Protein AF-A0A2K1QPR4-F1 (afdb_monomer_lite)

Organism: NCBI:txid2082308

Radius of gyration: 56.0 Å; chains: 1; bounding box: 153×77×149 Å

pLDDT: mean 85.54, std 17.67, range [24.36, 98.81]

InterPro domains:
  IPR000374 Phosphatidate cytidylyltransferase [PS01315] (364-390)
  IPR011766 Thiamine pyrophosphate enzyme, TPP-binding [PF02775] (882-1039)
  IPR012000 Thiamine pyrophosphate enzyme, central domain [PF00205] (668-774)
  IPR012001 Thiamine pyrophosphate enzyme, N-terminal TPP-binding domain [PF02776] (464-595)
  IPR016720 Phosphatidate cytidylyltransferase, eukaryota [PTHR13773] (54-447)
  IPR029035 DHS-like NAD/FAD-binding domain superfamily [SSF52467] (663-830)
  IPR029061 Thiamin diphosphate-binding fold [SSF52518] (463-646)
  IPR029061 Thiamin diphosphate-binding fold [SSF52518] (850-1046)

Foldseek 3Di:
DDDDDDDDDDDDDDDYDDDDDDDDDDDDDDDDDDDDDDDDDDDDDDDDDDDDDDDDDDDDDDPDDPVRVVVVLVVLVVVLVVVVVCQVVVQQQQFLVSVLVVLVVLLVQLLVLLLVLLDDPVPVVPQPCLVVLLVLVVVLLCQLLVVVVCCVLVVVPQCVDPVSNVCSVCVNVVSVVSVVVSVVVLVVSDDDPCVVSSVSSVVSSVVSCVLRVVLSSLLSVLSQQFQCLNPLLLVLLVQLVVQQLVQCVPPFDAADDPLCRSGGPRSLVRSLVRSLVVSLVVLVVQLVFQRGQHGDNDRSDGRVNGDDDDGFQQSPWDKDADPDDDDPVPPDDRIDTDRNVNVVSNVSSNCSRPPLCVLVVVLSVVCVVSVHDASACPRPSPGGSSNSCSSVSVSSNVSSVCCVVPGDDDDDDPVNVVVCLVVPHDPVVNLVVVLVVVVVCCVVVNDPPVVNVVSVQVPPKAFLLLVLQLLCLLLPAQAEEEDDDPQCPLNVVSVVCCVVPVPVSTHHYFYFVFLLLSLLLQQLLCLLPVRAHEYEFEFQVRLCRVPLSLQLQQLLQGQYEYEYEAQAPADPPPAQQHDDDPVSVVRHDPDRCVSRVLRALEEEEQAASPCSSVVSLQSSLSQSAPSHGYYYYYYGSRRRRDIDRDDDDPVVVRHHDDWDADDLVRLLVLLCLLLPWLQAEEEAANLLSPQCQQVLVVLLCVQSQLYAYEHQQLQWPRYFLVDLNYPFYFNAADVSQQVTQEYEYAADQGNHDVVHDHYHPNHAYEYEHCCQPPPSDPDDDDPHPYYYNGRRSNSSNSNSCSQVVDPVSNVSCVDPSSVVSNVVSNVVSVVLLVVLVVQLDFDPVQFGALSVLLLLCLVPFDLQEAEEEAAVLCSRSNRSNNRNRGRRSRHYSSGDRAQSSLSSQLSNQVSQQVVLPHALRGGAYEYEHEQVSLVSNVLLSSLLSCLVVLRAHEYEYNYLFFDCVVLLVCCVPCVPDPSVVDDCVRVVTGNPVPDQSQVSSCVSNVNLEAGEEAFGPVSSSVLVVVQVCCCNPVSHYYYYYYQHPGPVRDDPPPPSSSTD

Structure (mmCIF, N/CA/C/O backbone):
data_AF-A0A2K1QPR4-F1
#
_entry.id   AF-A0A2K1QPR4-F1
#
loop_
_atom_site.group_PDB
_atom_site.id
_atom_site.type_symbol
_atom_site.label_atom_id
_atom_site.label_alt_id
_atom_site.label_comp_id
_atom_site.label_asym_id
_atom_site.label_entity_id
_atom_site.label_seq_id
_atom_site.pdbx_PDB_ins_code
_atom_site.Cartn_x
_atom_site.Cartn_y
_atom_site.Cartn_z
_atom_site.occupancy
_atom_site.B_iso_or_equiv
_atom_site.auth_seq_id
_atom_site.auth_comp_id
_atom_site.auth_asym_id
_atom_site.auth_atom_id
_atom_site.pdbx_PDB_model_num
ATOM 1 N N . MET A 1 1 ? 48.628 45.001 -29.620 1.00 30.20 1 MET A N 1
ATOM 2 C CA . MET A 1 1 ? 49.182 45.895 -30.668 1.00 30.20 1 MET A CA 1
ATOM 3 C C . MET A 1 1 ? 50.067 45.084 -31.621 1.00 30.20 1 MET A C 1
ATOM 5 O O . MET A 1 1 ? 50.421 43.969 -31.272 1.00 30.20 1 MET A O 1
ATOM 9 N N . THR A 1 2 ? 50.393 45.643 -32.796 1.00 30.80 2 THR A N 1
ATOM 10 C CA . THR A 1 2 ? 51.606 45.373 -33.617 1.00 30.80 2 THR A CA 1
ATOM 11 C C . THR A 1 2 ? 52.051 43.925 -33.935 1.00 30.80 2 THR A C 1
ATOM 13 O O . THR A 1 2 ? 52.744 43.279 -33.158 1.00 30.80 2 THR A O 1
ATOM 16 N N . LYS A 1 3 ? 51.832 43.518 -35.199 1.00 32.53 3 LYS A N 1
ATOM 17 C CA . LYS A 1 3 ? 52.843 42.828 -36.051 1.00 32.53 3 LYS A CA 1
ATOM 18 C C . LYS A 1 3 ? 54.008 43.804 -36.375 1.00 32.53 3 LYS A C 1
ATOM 20 O O . LYS A 1 3 ? 53.787 44.999 -36.164 1.00 32.53 3 LYS A O 1
ATOM 25 N N . PRO A 1 4 ? 55.171 43.408 -36.966 1.00 46.34 4 PRO A N 1
ATOM 26 C CA . PRO A 1 4 ? 55.523 42.158 -37.680 1.00 46.34 4 PRO A CA 1
ATOM 27 C C . PRO A 1 4 ? 56.752 41.442 -37.013 1.00 46.34 4 PRO A C 1
ATOM 29 O O . PRO A 1 4 ? 56.692 41.318 -35.800 1.00 46.34 4 PRO A O 1
ATOM 32 N N . ARG A 1 5 ? 57.846 40.894 -37.605 1.00 28.86 5 ARG A N 1
ATOM 33 C CA . ARG A 1 5 ? 58.393 40.837 -38.989 1.00 28.86 5 ARG A CA 1
ATOM 34 C C . ARG A 1 5 ? 59.482 39.736 -39.182 1.00 28.86 5 ARG A C 1
ATOM 36 O O . ARG A 1 5 ? 60.523 39.835 -38.560 1.00 28.86 5 ARG A O 1
ATOM 43 N N . LYS A 1 6 ? 59.248 38.809 -40.135 1.00 29.72 6 LYS A N 1
ATOM 44 C CA . LYS A 1 6 ? 60.195 38.094 -41.050 1.00 29.72 6 LYS A CA 1
ATOM 45 C C . LYS A 1 6 ? 61.461 37.339 -40.553 1.00 29.72 6 LYS A C 1
ATOM 47 O O . LYS A 1 6 ? 62.260 37.896 -39.827 1.00 29.72 6 LYS A O 1
ATOM 52 N N . ASP A 1 7 ? 61.658 36.150 -41.159 1.00 26.03 7 ASP A N 1
ATOM 53 C CA . ASP A 1 7 ? 62.873 35.544 -41.784 1.00 26.03 7 ASP A CA 1
ATOM 54 C C . ASP A 1 7 ? 64.238 35.583 -41.009 1.00 26.03 7 ASP A C 1
ATOM 56 O O . ASP A 1 7 ? 64.629 36.620 -40.500 1.00 26.03 7 ASP A O 1
ATOM 60 N N . VAL A 1 8 ? 65.094 34.539 -40.913 1.00 27.48 8 VAL A N 1
ATOM 61 C CA . VAL A 1 8 ? 65.855 33.846 -41.994 1.00 27.48 8 VAL A CA 1
ATOM 62 C C . VAL A 1 8 ? 66.593 32.557 -41.495 1.00 27.48 8 VAL A C 1
ATOM 64 O O . VAL A 1 8 ? 67.194 32.559 -40.432 1.00 27.48 8 VAL A O 1
ATOM 67 N N . LYS A 1 9 ? 66.603 31.505 -42.343 1.00 24.36 9 LYS A N 1
ATOM 68 C CA . LYS A 1 9 ? 67.545 30.355 -42.582 1.00 24.36 9 LYS A CA 1
ATOM 69 C C . LYS A 1 9 ? 68.548 29.781 -41.530 1.00 24.36 9 LYS A C 1
ATOM 71 O O . LYS A 1 9 ? 69.346 30.471 -40.917 1.00 24.36 9 LYS A O 1
ATOM 76 N N . PHE A 1 10 ? 68.648 28.440 -41.593 1.00 29.39 10 PHE A N 1
ATOM 77 C CA . PHE A 1 10 ? 69.735 27.512 -41.195 1.00 29.39 10 PHE A CA 1
ATOM 78 C C . PHE A 1 10 ? 71.207 27.935 -41.450 1.00 29.39 10 PHE A C 1
ATOM 80 O O . PHE A 1 10 ? 71.494 28.453 -42.529 1.00 29.39 10 PHE A O 1
ATOM 87 N N . ALA A 1 11 ? 72.147 27.416 -40.626 1.00 25.97 11 ALA A N 1
ATOM 88 C CA . ALA A 1 11 ? 73.269 26.559 -41.089 1.00 25.97 11 ALA A CA 1
ATOM 89 C C . ALA A 1 11 ? 74.012 25.771 -39.965 1.00 25.97 11 ALA A C 1
ATOM 91 O O . ALA A 1 11 ? 74.065 26.180 -38.814 1.00 25.97 11 ALA A O 1
ATOM 92 N N . ARG A 1 12 ? 74.604 24.628 -40.358 1.00 28.88 12 ARG A N 1
ATOM 93 C CA . ARG A 1 12 ? 75.383 23.607 -39.604 1.00 28.88 12 ARG A CA 1
ATOM 94 C C . ARG A 1 12 ? 76.501 24.105 -38.656 1.00 28.88 12 ARG A C 1
ATOM 96 O O . ARG A 1 12 ? 77.204 25.055 -38.988 1.00 28.88 12 ARG A O 1
ATOM 103 N N . ARG A 1 13 ? 76.873 23.268 -37.666 1.00 24.61 13 ARG A N 1
ATOM 104 C CA . ARG A 1 13 ? 78.291 23.076 -37.259 1.00 24.61 13 ARG A CA 1
ATOM 105 C C . ARG A 1 13 ? 78.639 21.612 -36.905 1.00 24.61 13 ARG A C 1
ATOM 107 O O . ARG A 1 13 ? 77.866 20.718 -37.238 1.00 24.61 13 ARG A O 1
ATOM 114 N N . MET A 1 14 ? 79.857 21.373 -36.404 1.00 24.61 14 MET A N 1
ATOM 115 C CA . MET A 1 14 ? 80.610 20.108 -36.515 1.00 24.61 14 MET A CA 1
ATOM 116 C C . MET A 1 14 ? 80.627 19.213 -35.257 1.00 24.61 14 MET A C 1
ATOM 118 O O . MET A 1 14 ? 80.133 19.571 -34.196 1.00 24.61 14 MET A O 1
ATOM 122 N N . SER A 1 15 ? 81.196 18.022 -35.448 1.00 26.39 15 SER A N 1
ATOM 123 C CA . SER A 1 15 ? 81.301 16.856 -34.564 1.00 26.39 15 SER A CA 1
ATOM 124 C C . SER A 1 15 ? 82.407 16.881 -33.494 1.00 26.39 15 SER A C 1
ATOM 126 O O . SER A 1 15 ? 83.482 17.405 -33.780 1.00 26.39 15 SER A O 1
ATOM 128 N N . ARG A 1 16 ? 82.224 16.024 -32.462 1.00 26.38 16 ARG A N 1
ATOM 129 C CA . ARG A 1 16 ? 83.263 15.289 -31.679 1.00 26.38 16 ARG A CA 1
ATOM 130 C C . ARG A 1 16 ? 84.160 16.114 -30.719 1.00 26.38 16 ARG A C 1
ATOM 132 O O . ARG A 1 16 ? 84.205 17.329 -30.872 1.00 26.38 16 ARG A O 1
ATOM 139 N N . PRO A 1 17 ? 84.935 15.473 -29.800 1.00 49.94 17 PRO A N 1
ATOM 140 C CA . PRO A 1 17 ? 84.945 14.058 -29.350 1.00 49.94 17 PRO A CA 1
ATOM 141 C C . PRO A 1 17 ? 84.938 13.850 -27.804 1.00 49.94 17 PRO A C 1
ATOM 143 O O . PRO A 1 17 ? 85.123 14.793 -27.044 1.00 49.94 17 PRO A O 1
ATOM 146 N N . SER A 1 18 ? 84.863 12.588 -27.358 1.00 26.20 18 SER A N 1
ATOM 147 C CA . SER A 1 18 ? 85.516 12.066 -26.132 1.00 26.20 18 SER A CA 1
ATOM 148 C C . SER A 1 18 ? 85.755 10.539 -26.266 1.00 26.20 18 SER A C 1
ATOM 150 O O . SER A 1 18 ? 85.492 9.992 -27.342 1.00 26.20 18 SER A O 1
ATOM 152 N N . HIS A 1 19 ? 86.360 9.887 -25.262 1.00 28.33 19 HIS A N 1
ATOM 153 C CA . HIS A 1 19 ? 87.106 8.612 -25.376 1.00 28.33 19 HIS A CA 1
ATOM 154 C C . HIS A 1 19 ? 86.638 7.505 -24.391 1.00 28.33 19 HIS A C 1
ATOM 156 O O . HIS A 1 19 ? 85.661 7.715 -23.682 1.00 28.33 19 HIS A O 1
ATOM 162 N N . GLU A 1 20 ? 87.405 6.396 -24.345 1.00 27.70 20 GLU A N 1
ATOM 163 C CA . GLU A 1 20 ? 87.386 5.253 -23.386 1.00 27.70 20 GLU A CA 1
ATOM 164 C C . GLU A 1 20 ? 86.445 4.066 -23.719 1.00 27.70 20 GLU A C 1
ATOM 166 O O . GLU A 1 20 ? 85.342 4.274 -24.214 1.00 27.70 20 GLU A O 1
ATOM 171 N N . SER A 1 21 ? 86.825 2.790 -23.503 1.00 27.27 21 SER A N 1
ATOM 172 C CA . SER A 1 21 ? 88.157 2.164 -23.269 1.00 27.27 21 SER A CA 1
ATOM 173 C C . SER A 1 21 ? 88.125 0.629 -23.536 1.00 27.27 21 SER A C 1
ATOM 175 O O . SER A 1 21 ? 87.051 0.080 -23.749 1.00 27.27 21 SER A O 1
ATOM 177 N N . MET A 1 22 ? 89.322 0.007 -23.617 1.00 29.23 22 MET A N 1
ATOM 178 C CA . MET A 1 22 ? 89.778 -1.371 -23.248 1.00 29.23 22 MET A CA 1
ATOM 179 C C . MET A 1 22 ? 88.765 -2.543 -23.050 1.00 29.23 22 MET A C 1
ATOM 181 O O . MET A 1 22 ? 87.653 -2.348 -22.586 1.00 29.23 22 MET A O 1
ATOM 185 N N . ASP A 1 23 ? 89.091 -3.828 -23.277 1.00 29.42 23 ASP A N 1
ATOM 186 C CA . ASP A 1 23 ? 90.342 -4.496 -23.707 1.00 29.42 23 ASP A CA 1
ATOM 187 C C . ASP A 1 23 ? 90.069 -5.931 -24.233 1.00 29.42 23 ASP A C 1
ATOM 189 O O . ASP A 1 23 ? 88.958 -6.443 -24.085 1.00 29.42 23 ASP A O 1
ATOM 193 N N . GLY A 1 24 ? 91.092 -6.616 -24.771 1.00 26.98 24 GLY A N 1
ATOM 194 C CA . GLY A 1 24 ? 91.089 -8.085 -24.937 1.00 26.98 24 GLY A CA 1
ATOM 195 C C . GLY A 1 24 ? 91.781 -8.604 -26.206 1.00 26.98 24 GLY A C 1
ATOM 196 O O . GLY A 1 24 ? 91.253 -8.451 -27.305 1.00 26.98 24 GLY A O 1
ATOM 197 N N . ASN A 1 25 ? 92.937 -9.262 -26.057 1.00 29.12 25 ASN A N 1
ATOM 198 C CA . ASN A 1 25 ? 93.749 -9.805 -27.158 1.00 29.12 25 ASN A CA 1
ATOM 199 C C . ASN A 1 25 ? 94.092 -11.296 -26.934 1.00 29.12 25 ASN A C 1
ATOM 201 O O . ASN A 1 25 ? 94.050 -11.766 -25.797 1.00 29.12 25 ASN A O 1
ATOM 205 N N . GLY A 1 26 ? 94.445 -12.037 -27.992 1.00 27.20 26 GLY A N 1
ATOM 206 C CA . GLY A 1 26 ? 94.832 -13.454 -27.912 1.00 27.20 26 GLY A CA 1
ATOM 207 C C . GLY A 1 26 ? 95.541 -13.954 -29.178 1.00 27.20 26 GLY A C 1
ATOM 208 O O . GLY A 1 26 ? 95.206 -13.531 -30.283 1.00 27.20 26 GLY A O 1
ATOM 209 N N . ASP A 1 27 ? 96.544 -14.818 -29.002 1.00 29.78 27 ASP A N 1
ATOM 210 C CA . ASP A 1 27 ? 97.657 -14.981 -29.951 1.00 29.78 27 ASP A CA 1
ATOM 211 C C . ASP A 1 27 ? 97.563 -16.143 -30.966 1.00 29.78 27 ASP A C 1
ATOM 213 O O . ASP A 1 27 ? 96.623 -16.938 -31.002 1.00 29.78 27 ASP A O 1
ATOM 217 N N . ALA A 1 28 ? 98.561 -16.193 -31.853 1.00 29.97 28 ALA A N 1
ATOM 218 C CA . ALA A 1 28 ? 98.622 -17.031 -33.048 1.00 29.97 28 ALA A CA 1
ATOM 219 C C . ALA A 1 28 ? 99.253 -18.423 -32.843 1.00 29.97 28 ALA A C 1
ATOM 221 O O . ALA A 1 28 ? 100.118 -18.595 -31.992 1.00 29.97 28 ALA A O 1
ATOM 222 N N . HIS A 1 29 ? 98.938 -19.365 -33.749 1.00 27.41 29 HIS A N 1
ATOM 223 C CA . HIS A 1 29 ? 99.942 -20.162 -34.483 1.00 27.41 29 HIS A CA 1
ATOM 224 C C . HIS A 1 29 ? 99.323 -20.972 -35.653 1.00 27.41 29 HIS A C 1
ATOM 226 O O . HIS A 1 29 ? 98.116 -20.954 -35.883 1.00 27.41 29 HIS A O 1
ATOM 232 N N . ALA A 1 30 ? 100.182 -21.635 -36.434 1.00 27.47 30 ALA A N 1
ATOM 233 C CA . ALA A 1 30 ? 99.900 -22.464 -37.623 1.00 27.47 30 ALA A CA 1
ATOM 234 C C . ALA A 1 30 ? 100.684 -23.813 -37.479 1.00 27.47 30 ALA A C 1
ATOM 236 O O . ALA A 1 30 ? 101.290 -23.973 -36.417 1.00 27.47 30 ALA A O 1
ATOM 237 N N . PRO A 1 31 ? 100.787 -24.761 -38.457 1.00 48.72 31 PRO A N 1
ATOM 238 C CA . PRO A 1 31 ? 100.307 -24.747 -39.852 1.00 48.72 31 PRO A CA 1
ATOM 239 C C . PRO A 1 31 ? 99.789 -26.093 -40.461 1.00 48.72 31 PRO A C 1
ATOM 241 O O . PRO A 1 31 ? 99.914 -27.173 -39.896 1.00 48.72 31 PRO A O 1
ATOM 244 N N . SER A 1 32 ? 99.395 -26.016 -41.745 1.00 26.08 32 SER A N 1
ATOM 245 C CA . SER A 1 32 ? 99.545 -27.042 -42.812 1.00 26.08 32 SER A CA 1
ATOM 246 C C . SER A 1 32 ? 98.574 -28.239 -42.962 1.00 26.08 32 SER A C 1
ATOM 248 O O . SER A 1 32 ? 98.437 -29.087 -42.087 1.00 26.08 32 SER A O 1
ATOM 250 N N . ARG A 1 33 ? 98.065 -28.411 -44.199 1.00 27.03 33 ARG A N 1
ATOM 251 C CA . ARG A 1 33 ? 98.297 -29.610 -45.045 1.00 27.03 33 ARG A CA 1
ATOM 252 C C . ARG A 1 33 ? 98.133 -29.258 -46.545 1.00 27.03 33 ARG A C 1
ATOM 254 O O . ARG A 1 33 ? 97.534 -28.235 -46.857 1.00 27.03 33 ARG A O 1
ATOM 261 N N . ASN A 1 34 ? 98.707 -30.057 -47.454 1.00 28.42 34 ASN A N 1
ATOM 262 C CA . ASN A 1 34 ? 98.921 -29.735 -48.886 1.00 28.42 34 ASN A CA 1
ATOM 263 C C . ASN A 1 34 ? 98.175 -30.664 -49.876 1.00 28.42 34 ASN A C 1
ATOM 265 O O . ASN A 1 34 ? 97.841 -31.790 -49.517 1.00 28.42 34 ASN A O 1
ATOM 269 N N . GLY A 1 35 ? 98.047 -30.222 -51.143 1.00 27.33 35 GLY A N 1
ATOM 270 C CA . GLY A 1 35 ? 97.647 -31.026 -52.323 1.00 27.33 35 GLY A CA 1
ATOM 271 C C . GLY A 1 35 ? 96.778 -30.234 -53.326 1.00 27.33 35 GLY A C 1
ATOM 272 O O . GLY A 1 35 ? 95.575 -30.165 -53.125 1.00 27.33 35 GLY A O 1
ATOM 273 N N . ASN A 1 36 ? 97.311 -29.415 -54.252 1.00 28.88 36 ASN A N 1
ATOM 274 C CA . ASN A 1 36 ? 97.925 -29.717 -55.576 1.00 28.88 36 ASN A CA 1
ATOM 275 C C . ASN A 1 36 ? 97.026 -30.501 -56.565 1.00 28.88 36 ASN A C 1
ATOM 277 O O . ASN A 1 36 ? 96.336 -31.419 -56.147 1.00 28.88 36 ASN A O 1
ATOM 281 N N . ALA A 1 37 ? 97.003 -30.223 -57.882 1.00 27.19 37 ALA A N 1
ATOM 282 C CA . ALA A 1 37 ? 97.814 -29.334 -58.753 1.00 27.19 37 ALA A CA 1
ATOM 283 C C . ALA A 1 37 ? 96.883 -28.516 -59.712 1.00 27.19 37 ALA A C 1
ATOM 285 O O . ALA A 1 37 ? 95.739 -28.911 -59.899 1.00 27.19 37 ALA A O 1
ATOM 286 N N . GLN A 1 38 ? 97.176 -27.308 -60.239 1.00 29.28 38 GLN A N 1
ATOM 287 C CA . GLN A 1 38 ? 98.307 -26.843 -61.084 1.00 29.28 38 GLN A CA 1
ATOM 288 C C . GLN A 1 38 ? 98.451 -27.641 -62.399 1.00 29.28 38 GLN A C 1
ATOM 290 O O . GLN A 1 38 ? 98.403 -28.859 -62.350 1.00 29.28 38 GLN A O 1
ATOM 295 N N . LYS A 1 39 ? 98.708 -27.109 -63.605 1.00 28.78 39 LYS A N 1
ATOM 296 C CA . LYS A 1 39 ? 98.891 -25.786 -64.279 1.00 28.78 39 LYS A CA 1
ATOM 297 C C . LYS A 1 39 ? 99.164 -26.164 -65.792 1.00 28.78 39 LYS A C 1
ATOM 299 O O . LYS A 1 39 ? 98.860 -27.318 -66.097 1.00 28.78 39 LYS A O 1
ATOM 304 N N . PRO A 1 40 ? 99.705 -25.364 -66.758 1.00 37.00 40 PRO A N 1
ATOM 305 C CA . PRO A 1 40 ? 100.451 -24.101 -66.681 1.00 37.00 40 PRO A CA 1
ATOM 306 C C . PRO A 1 40 ? 99.977 -22.989 -67.651 1.00 37.00 40 PRO A C 1
ATOM 308 O O . PRO A 1 40 ? 98.899 -23.033 -68.230 1.00 37.00 40 PRO A O 1
ATOM 311 N N . SER A 1 41 ? 100.817 -21.962 -67.776 1.00 28.69 41 SER A N 1
ATOM 312 C CA . SER A 1 41 ? 100.689 -20.731 -68.570 1.00 28.69 41 SER A CA 1
ATOM 313 C C . SER A 1 41 ? 101.985 -20.487 -69.352 1.00 28.69 41 SER A C 1
ATOM 315 O O . SER A 1 41 ? 103.028 -20.831 -68.799 1.00 28.69 41 SER A O 1
ATOM 317 N N . ILE A 1 42 ? 101.968 -19.800 -70.505 1.00 29.02 42 ILE A N 1
ATOM 318 C CA . ILE A 1 42 ? 103.164 -19.156 -71.102 1.00 29.02 42 ILE A CA 1
ATOM 319 C C . ILE A 1 42 ? 102.796 -17.898 -71.931 1.00 29.02 42 ILE A C 1
ATOM 321 O O . ILE A 1 42 ? 102.022 -17.959 -72.875 1.00 29.02 42 ILE A O 1
ATOM 325 N N . ASP A 1 43 ? 103.284 -16.757 -71.435 1.00 26.72 43 ASP A N 1
ATOM 326 C CA . ASP A 1 43 ? 104.093 -15.676 -72.044 1.00 26.72 43 ASP A CA 1
ATOM 327 C C . ASP A 1 43 ? 103.996 -15.175 -73.524 1.00 26.72 43 ASP A C 1
ATOM 329 O O . ASP A 1 43 ? 103.866 -15.942 -74.469 1.00 26.72 43 ASP A O 1
ATOM 333 N N . ARG A 1 44 ? 104.300 -13.860 -73.663 1.00 27.17 44 ARG A N 1
ATOM 334 C CA . ARG A 1 44 ? 104.984 -13.112 -74.771 1.00 27.17 44 ARG A CA 1
ATOM 335 C C . ARG A 1 44 ? 104.305 -12.646 -76.090 1.00 27.17 44 ARG A C 1
ATOM 337 O O . ARG A 1 44 ? 104.331 -13.308 -77.114 1.00 27.17 44 ARG A O 1
ATOM 344 N N . THR A 1 45 ? 103.904 -11.364 -76.071 1.00 26.59 45 THR A N 1
ATOM 345 C CA . THR A 1 45 ? 104.460 -10.204 -76.842 1.00 26.59 45 THR A CA 1
ATOM 346 C C . THR A 1 45 ? 104.773 -10.219 -78.365 1.00 26.59 45 THR A C 1
ATOM 348 O O . THR A 1 45 ? 105.717 -10.873 -78.789 1.00 26.59 45 THR A O 1
ATOM 351 N N . ILE A 1 46 ? 104.215 -9.185 -79.037 1.00 27.89 46 ILE A N 1
ATOM 352 C CA . ILE A 1 46 ? 104.856 -8.197 -79.964 1.00 27.89 46 ILE A CA 1
ATOM 353 C C . ILE A 1 46 ? 104.851 -8.415 -81.513 1.00 27.89 46 ILE A C 1
ATOM 355 O O . ILE A 1 46 ? 105.511 -9.293 -82.042 1.00 27.89 46 ILE A O 1
ATOM 359 N N . SER A 1 47 ? 104.140 -7.475 -82.177 1.00 26.98 47 SER A N 1
ATOM 360 C CA . SER A 1 47 ? 104.289 -6.820 -83.511 1.00 26.98 47 SER A CA 1
ATOM 361 C C . SER A 1 47 ? 104.452 -7.586 -84.845 1.00 26.98 47 SER A C 1
ATOM 363 O O . SER A 1 47 ? 105.378 -8.370 -84.978 1.00 26.98 47 SER A O 1
ATOM 365 N N . THR A 1 48 ? 103.652 -7.149 -85.845 1.00 29.06 48 THR A N 1
ATOM 366 C CA . THR A 1 48 ? 103.961 -6.918 -87.296 1.00 29.06 48 THR A CA 1
ATOM 367 C C . THR A 1 48 ? 104.679 -8.021 -88.103 1.00 29.06 48 THR A C 1
ATOM 369 O O . THR A 1 48 ? 105.720 -8.511 -87.699 1.00 29.06 48 THR A O 1
ATOM 372 N N . ASP A 1 49 ? 104.244 -8.427 -89.302 1.00 26.94 49 ASP A N 1
ATOM 373 C CA . ASP A 1 49 ? 103.523 -7.693 -90.364 1.00 26.94 49 ASP A CA 1
ATOM 374 C C . ASP A 1 49 ? 102.424 -8.534 -91.060 1.00 26.94 49 ASP A C 1
ATOM 376 O O . ASP A 1 49 ? 102.146 -9.664 -90.665 1.00 26.94 49 ASP A O 1
ATOM 380 N N . GLY A 1 50 ? 101.742 -7.963 -92.064 1.00 29.03 50 GLY A N 1
ATOM 381 C CA . GLY A 1 50 ? 100.588 -8.577 -92.737 1.00 29.03 50 GLY A CA 1
ATOM 382 C C . GLY A 1 50 ? 100.845 -9.143 -94.143 1.00 29.03 50 GLY A C 1
ATOM 383 O O . GLY A 1 50 ? 101.721 -8.681 -94.870 1.00 29.03 50 GLY A O 1
ATOM 384 N N . ALA A 1 51 ? 99.992 -10.088 -94.550 1.00 25.58 51 ALA A N 1
ATOM 385 C CA . ALA A 1 51 ? 99.784 -10.531 -95.932 1.00 25.58 51 ALA A CA 1
ATOM 386 C C . ALA A 1 51 ? 98.330 -11.025 -96.119 1.00 25.58 51 ALA A C 1
ATOM 388 O O . ALA A 1 51 ? 97.611 -11.228 -95.140 1.00 25.58 51 ALA A O 1
ATOM 389 N N . TRP A 1 52 ? 97.893 -11.180 -97.372 1.00 27.39 52 TRP A N 1
ATOM 390 C CA . TRP A 1 52 ? 96.548 -11.641 -97.753 1.00 27.39 52 TRP A CA 1
ATOM 391 C C . TRP A 1 52 ? 96.512 -13.152 -98.022 1.00 27.39 52 TRP A C 1
ATOM 393 O O . TRP A 1 52 ? 97.513 -13.671 -98.507 1.00 27.39 52 TRP A O 1
ATOM 403 N N . THR A 1 53 ? 95.343 -13.768 -97.791 1.00 26.94 53 THR A N 1
ATOM 404 C CA . THR A 1 53 ? 94.574 -14.721 -98.647 1.00 26.94 53 THR A CA 1
ATOM 405 C C . THR A 1 53 ? 93.530 -15.398 -97.739 1.00 26.94 53 THR A C 1
ATOM 407 O O . THR A 1 53 ? 93.866 -15.956 -96.702 1.00 26.94 53 THR A O 1
ATOM 410 N N . ASP A 1 54 ? 92.249 -15.057 -97.879 1.00 29.09 54 ASP A N 1
ATOM 411 C CA . ASP A 1 54 ? 91.236 -15.731 -98.717 1.00 29.09 54 ASP A CA 1
ATOM 412 C C . ASP A 1 54 ? 90.556 -16.913 -98.011 1.00 29.09 54 ASP A C 1
ATOM 414 O O . ASP A 1 54 ? 91.184 -17.923 -97.723 1.00 29.09 54 ASP A O 1
ATOM 418 N N . ASP A 1 55 ? 89.242 -16.782 -97.803 1.00 31.05 55 ASP A N 1
ATOM 419 C CA . ASP A 1 55 ? 88.306 -17.910 -97.788 1.00 31.05 55 ASP A CA 1
ATOM 420 C C . ASP A 1 55 ? 86.889 -17.421 -98.169 1.00 31.05 55 ASP A C 1
ATOM 422 O O . ASP A 1 55 ? 86.575 -16.227 -98.079 1.00 31.05 55 ASP A O 1
ATOM 426 N N . GLU A 1 56 ? 86.061 -18.315 -98.707 1.00 31.55 56 GLU A N 1
ATOM 427 C CA . GLU A 1 56 ? 85.055 -17.969 -99.728 1.00 31.55 56 GLU A CA 1
ATOM 428 C C . GLU A 1 56 ? 83.801 -17.176 -99.280 1.00 31.55 56 GLU A C 1
ATOM 430 O O . GLU A 1 56 ? 83.263 -17.313 -98.179 1.00 31.55 56 GLU A O 1
ATOM 435 N N . LYS A 1 57 ? 83.241 -16.391 -100.218 1.00 29.39 57 LYS A N 1
ATOM 436 C CA . LYS A 1 57 ? 81.913 -15.757 -100.095 1.00 29.39 57 LYS A CA 1
ATOM 437 C C . LYS A 1 57 ? 80.790 -16.686 -100.584 1.00 29.39 57 LYS A C 1
ATOM 439 O O . LYS A 1 57 ? 80.781 -17.029 -101.766 1.00 29.39 57 LYS A O 1
ATOM 444 N N . PRO A 1 58 ? 79.722 -16.906 -99.796 1.00 38.09 58 PRO A N 1
ATOM 445 C CA . PRO A 1 58 ? 78.407 -17.229 -100.346 1.00 38.09 58 PRO A CA 1
ATOM 446 C C . PRO A 1 58 ? 77.856 -16.030 -101.149 1.00 38.09 58 PRO A C 1
ATOM 448 O O . PRO A 1 58 ? 78.112 -14.875 -100.785 1.00 38.09 58 PRO A O 1
ATOM 451 N N . PRO A 1 59 ? 77.081 -16.245 -102.226 1.00 37.84 59 PRO A N 1
ATOM 452 C CA . PRO A 1 59 ? 76.700 -15.167 -103.133 1.00 37.84 59 PRO A CA 1
ATOM 453 C C . PRO A 1 59 ? 75.624 -14.224 -102.568 1.00 37.84 59 PRO A C 1
ATOM 455 O O . PRO A 1 59 ? 74.581 -14.647 -102.076 1.00 37.84 59 PRO A O 1
ATOM 458 N N . GLY A 1 60 ? 75.848 -12.921 -102.761 1.00 42.31 60 GLY A N 1
ATOM 459 C CA . GLY A 1 60 ? 74.792 -11.937 -103.022 1.00 42.31 60 GLY A CA 1
ATOM 460 C C . GLY A 1 60 ? 73.731 -11.694 -101.941 1.00 42.31 60 GLY A C 1
ATOM 461 O O . GLY A 1 60 ? 72.571 -12.063 -102.111 1.00 42.31 60 GLY A O 1
ATOM 462 N N . LYS A 1 61 ? 74.062 -10.884 -100.927 1.00 35.56 61 LYS A N 1
ATOM 463 C CA . LYS A 1 61 ? 73.079 -9.967 -100.323 1.00 35.56 61 LYS A CA 1
ATOM 464 C C . LYS A 1 61 ? 73.530 -8.528 -100.535 1.00 35.56 61 LYS A C 1
ATOM 466 O O . LYS A 1 61 ? 74.526 -8.096 -99.968 1.00 35.56 61 LYS A O 1
ATOM 471 N N . VAL A 1 62 ? 72.791 -7.816 -101.383 1.00 45.88 62 VAL A N 1
ATOM 472 C CA . VAL A 1 62 ? 72.943 -6.374 -101.608 1.00 45.88 62 VAL A CA 1
ATOM 473 C C . VAL A 1 62 ? 72.650 -5.648 -100.293 1.00 45.88 62 VAL A C 1
ATOM 475 O O . VAL A 1 62 ? 71.662 -5.970 -99.630 1.00 45.88 62 VAL A O 1
ATOM 478 N N . GLU A 1 63 ? 73.482 -4.679 -99.901 1.00 49.34 63 GLU A N 1
ATOM 479 C CA . GLU A 1 63 ? 73.118 -3.777 -98.805 1.00 49.34 63 GLU A CA 1
ATOM 480 C C . GLU A 1 63 ? 71.883 -2.967 -99.222 1.00 49.34 63 GLU A C 1
ATOM 482 O O . GLU A 1 63 ? 71.960 -2.233 -100.210 1.00 49.34 63 GLU A O 1
ATOM 487 N N . PRO A 1 64 ? 70.746 -3.065 -98.506 1.00 49.56 64 PRO A N 1
ATOM 488 C CA . PRO A 1 64 ? 69.516 -2.464 -98.98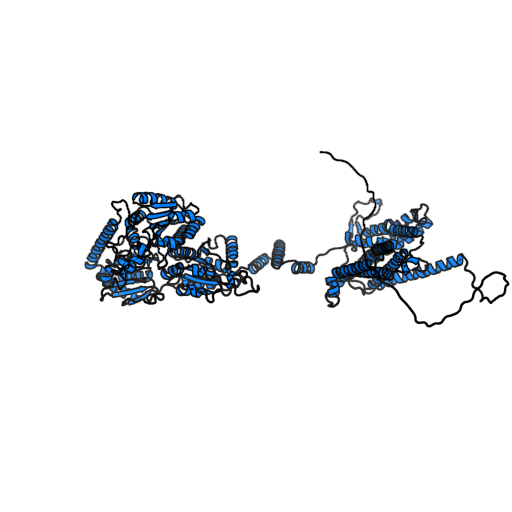7 1.00 49.56 64 PRO A CA 1
ATOM 489 C C . PRO A 1 64 ? 69.645 -0.944 -99.041 1.00 49.56 64 PRO A C 1
ATOM 491 O O . PRO A 1 64 ? 70.047 -0.297 -98.061 1.00 49.56 64 PRO A O 1
ATOM 494 N N . SER A 1 65 ? 69.261 -0.391 -100.191 1.00 59.41 65 SER A N 1
ATOM 495 C CA . SER A 1 65 ? 69.255 1.044 -100.471 1.00 59.41 65 SER A CA 1
ATOM 496 C C . SER A 1 65 ? 68.503 1.811 -99.380 1.00 59.41 65 SER A C 1
ATOM 498 O O . SER A 1 65 ? 67.600 1.285 -98.725 1.00 59.41 65 SER A O 1
ATOM 500 N N . GLU A 1 66 ? 68.812 3.094 -99.190 1.00 61.34 66 GLU A N 1
ATOM 501 C CA . GLU A 1 66 ? 68.072 3.940 -98.245 1.00 61.34 66 GLU A CA 1
ATOM 502 C C . GLU A 1 66 ? 66.567 3.998 -98.598 1.00 61.34 66 GLU A C 1
ATOM 504 O O . GLU A 1 66 ? 65.714 4.055 -97.708 1.00 61.34 66 GLU A O 1
ATOM 509 N N . TYR A 1 67 ? 66.230 3.846 -99.887 1.00 68.81 67 TYR A N 1
ATOM 510 C CA . TYR A 1 67 ? 64.865 3.624 -100.376 1.00 68.81 67 TYR A CA 1
ATOM 511 C C . TYR A 1 67 ? 64.276 2.276 -99.927 1.00 68.81 67 TYR A C 1
ATOM 513 O O . TYR A 1 67 ? 63.123 2.220 -99.508 1.00 68.81 67 TYR A O 1
ATOM 521 N N . GLU A 1 68 ? 65.048 1.190 -99.959 1.00 69.19 68 GLU A N 1
ATOM 522 C CA . GLU A 1 68 ? 64.586 -0.141 -99.547 1.00 69.19 68 GLU A CA 1
ATOM 523 C C . GLU A 1 68 ? 64.421 -0.248 -98.033 1.00 69.19 68 GLU A C 1
ATOM 525 O O . GLU A 1 68 ? 63.415 -0.782 -97.573 1.00 69.19 68 GLU A O 1
ATOM 530 N N . LYS A 1 69 ? 65.319 0.358 -97.246 1.00 67.31 69 LYS A N 1
ATOM 531 C CA . LYS A 1 69 ? 65.153 0.500 -95.789 1.00 67.31 69 LYS A CA 1
ATOM 532 C C . LYS A 1 69 ? 63.866 1.276 -95.462 1.00 67.31 69 LYS A C 1
ATOM 534 O O . LYS A 1 69 ? 63.104 0.866 -94.582 1.00 67.31 69 LYS A O 1
ATOM 539 N N . LYS A 1 70 ? 63.550 2.338 -96.219 1.00 70.62 70 LYS A N 1
ATOM 540 C CA . LYS A 1 70 ? 62.270 3.074 -96.118 1.00 70.62 70 LYS A CA 1
ATOM 541 C C . LYS A 1 70 ? 61.065 2.225 -96.551 1.00 70.62 70 LYS A C 1
ATOM 543 O O . LYS A 1 70 ? 60.071 2.194 -95.827 1.00 70.62 70 LYS A O 1
ATOM 548 N N . LYS A 1 71 ? 61.157 1.486 -97.662 1.00 74.62 71 LYS A N 1
ATOM 549 C CA . LYS A 1 71 ? 60.111 0.583 -98.186 1.00 74.62 71 LYS A CA 1
ATOM 550 C C . LYS A 1 71 ? 59.807 -0.568 -97.224 1.00 74.62 71 LYS A C 1
ATOM 552 O O . LYS A 1 71 ? 58.644 -0.822 -96.935 1.00 74.62 71 LYS A O 1
ATOM 557 N N . GLN A 1 72 ? 60.828 -1.219 -96.672 1.00 76.06 72 GLN A N 1
ATOM 558 C CA . GLN A 1 72 ? 60.688 -2.286 -95.680 1.00 76.06 72 GLN A CA 1
ATOM 559 C C . GLN A 1 72 ? 60.086 -1.748 -94.374 1.00 76.06 72 GLN A C 1
ATOM 561 O O . GLN A 1 72 ? 59.168 -2.353 -93.829 1.00 76.06 72 GLN A O 1
ATOM 566 N N . THR A 1 73 ? 60.518 -0.565 -93.917 1.00 73.12 73 THR A N 1
ATOM 567 C CA . THR A 1 73 ? 59.899 0.118 -92.765 1.00 73.12 73 THR A CA 1
ATOM 568 C C . THR A 1 73 ? 58.423 0.440 -93.021 1.00 73.12 73 THR A C 1
ATOM 570 O O . THR A 1 73 ? 57.598 0.266 -92.127 1.00 73.12 73 THR A O 1
ATOM 573 N N . PHE A 1 74 ? 58.067 0.877 -94.233 1.00 78.06 74 PHE A N 1
ATOM 574 C CA . PHE A 1 74 ? 56.681 1.143 -94.624 1.00 78.06 74 PHE A CA 1
ATOM 575 C C . PHE A 1 74 ? 55.836 -0.139 -94.653 1.00 78.06 74 PHE A C 1
ATOM 577 O O . PHE A 1 74 ? 54.796 -0.179 -94.007 1.00 78.06 74 PHE A O 1
ATOM 584 N N . ILE A 1 75 ? 56.311 -1.208 -95.304 1.00 79.00 75 ILE A N 1
ATOM 585 C CA . ILE A 1 75 ? 55.622 -2.509 -95.373 1.00 79.00 75 ILE A CA 1
ATOM 586 C C . ILE A 1 75 ? 55.379 -3.080 -93.971 1.00 79.00 75 ILE A C 1
ATOM 588 O O . ILE A 1 75 ? 54.242 -3.414 -93.641 1.00 79.00 75 ILE A O 1
ATOM 592 N N . THR A 1 76 ? 56.407 -3.121 -93.114 1.00 80.38 76 THR A N 1
ATOM 593 C CA . THR A 1 76 ? 56.265 -3.561 -91.716 1.00 80.38 76 THR A CA 1
ATOM 594 C C . THR A 1 76 ? 55.216 -2.728 -90.979 1.00 80.38 76 THR A C 1
ATOM 596 O O . THR A 1 76 ? 54.378 -3.284 -90.271 1.00 80.38 76 THR A O 1
ATOM 599 N N . ARG A 1 77 ? 55.199 -1.403 -91.176 1.00 80.00 77 ARG A N 1
ATOM 600 C CA . ARG A 1 77 ? 54.212 -0.523 -90.535 1.00 80.00 77 ARG A CA 1
ATOM 601 C C . ARG A 1 77 ? 52.790 -0.740 -91.046 1.00 80.00 77 ARG A C 1
ATOM 603 O O . ARG A 1 77 ? 51.876 -0.797 -90.229 1.00 80.00 77 ARG A O 1
ATOM 610 N N . THR A 1 78 ? 52.585 -0.918 -92.347 1.00 81.62 78 THR A N 1
ATOM 611 C CA . THR A 1 78 ? 51.256 -1.215 -92.903 1.00 81.62 78 THR A CA 1
ATOM 612 C C . THR A 1 78 ? 50.740 -2.569 -92.417 1.00 81.62 78 THR A C 1
ATOM 614 O O . THR A 1 78 ? 49.603 -2.642 -91.958 1.00 81.62 78 THR A O 1
ATOM 617 N N . ILE A 1 79 ? 51.575 -3.616 -92.417 1.00 84.56 79 ILE A N 1
ATOM 618 C CA . ILE A 1 79 ? 51.193 -4.948 -91.913 1.00 84.56 79 ILE A CA 1
ATOM 619 C C . ILE A 1 79 ? 50.810 -4.873 -90.431 1.00 84.56 79 ILE A C 1
ATOM 621 O O . ILE A 1 79 ? 49.707 -5.272 -90.067 1.00 84.56 79 ILE A O 1
ATOM 625 N N . TRP A 1 80 ? 51.667 -4.309 -89.573 1.00 83.31 80 TRP A N 1
ATOM 626 C CA . TRP A 1 80 ? 51.367 -4.227 -88.140 1.00 83.31 80 TRP A CA 1
ATOM 627 C C . TRP A 1 80 ? 50.213 -3.265 -87.817 1.00 83.31 80 TRP A C 1
ATOM 629 O O . TRP A 1 80 ? 49.487 -3.513 -86.859 1.00 83.31 80 TRP A O 1
ATOM 639 N N . THR A 1 81 ? 49.961 -2.236 -88.635 1.00 82.00 81 THR A N 1
ATOM 640 C CA . THR A 1 81 ? 48.736 -1.415 -88.537 1.00 82.00 81 THR A CA 1
ATOM 641 C C . THR A 1 81 ? 47.485 -2.255 -88.794 1.00 82.00 81 THR A C 1
ATOM 643 O O . THR A 1 81 ? 46.558 -2.224 -87.987 1.00 82.00 81 THR A O 1
ATOM 646 N N . LEU A 1 82 ? 47.463 -3.050 -89.870 1.00 83.81 82 LEU A N 1
ATOM 647 C CA . LEU A 1 82 ? 46.331 -3.928 -90.187 1.00 83.81 82 LEU A CA 1
ATOM 648 C C . LEU A 1 82 ? 46.123 -5.014 -89.119 1.00 83.81 82 LEU A C 1
ATOM 650 O O . LEU A 1 82 ? 44.984 -5.284 -88.751 1.00 83.81 82 LEU A O 1
ATOM 654 N N . VAL A 1 83 ? 47.203 -5.577 -88.564 1.00 85.69 83 VAL A N 1
ATOM 655 C CA . VAL A 1 83 ? 47.138 -6.535 -87.443 1.00 85.69 83 VAL A CA 1
ATOM 656 C C . VAL A 1 83 ? 46.551 -5.887 -86.184 1.00 85.69 83 VAL A C 1
ATOM 658 O O . VAL A 1 83 ? 45.641 -6.455 -85.587 1.00 85.69 83 VAL A O 1
ATOM 661 N N . MET A 1 84 ? 47.001 -4.686 -85.796 1.00 82.69 84 MET A N 1
ATOM 662 C CA . MET A 1 84 ? 46.451 -3.974 -84.631 1.00 82.69 84 MET A CA 1
ATOM 663 C C . MET A 1 84 ? 44.963 -3.640 -84.803 1.00 82.69 84 MET A C 1
ATOM 665 O O . MET A 1 84 ? 44.182 -3.848 -83.876 1.00 82.69 84 MET A O 1
ATOM 669 N N . ILE A 1 85 ? 44.558 -3.170 -85.988 1.00 83.94 85 ILE A N 1
ATOM 670 C CA . ILE A 1 85 ? 43.152 -2.882 -86.311 1.00 83.94 85 ILE A CA 1
ATOM 671 C C . ILE A 1 85 ? 42.318 -4.171 -86.266 1.00 83.94 85 ILE A C 1
ATOM 673 O O . ILE A 1 85 ? 41.268 -4.193 -85.625 1.00 83.94 85 ILE A O 1
ATOM 677 N N . GLY A 1 86 ? 42.795 -5.256 -86.885 1.00 85.00 86 GLY A N 1
ATOM 678 C CA . GLY A 1 86 ? 42.107 -6.550 -86.898 1.00 85.00 86 GLY A CA 1
ATOM 679 C C . GLY A 1 86 ? 41.903 -7.137 -85.500 1.00 85.00 86 GLY A C 1
ATOM 680 O O . GLY A 1 86 ? 40.802 -7.581 -85.183 1.00 85.00 86 GLY A O 1
ATOM 681 N N . ILE A 1 87 ? 42.925 -7.074 -84.639 1.00 85.06 87 ILE A N 1
ATOM 682 C CA . ILE A 1 87 ? 42.833 -7.507 -83.235 1.00 85.06 87 ILE A CA 1
ATOM 683 C C . ILE A 1 87 ? 41.827 -6.641 -82.464 1.00 85.06 87 ILE A C 1
ATOM 685 O O . ILE A 1 87 ? 40.947 -7.179 -81.796 1.00 85.06 87 ILE A O 1
ATOM 689 N N . PHE A 1 88 ? 41.916 -5.312 -82.579 1.00 85.50 88 PHE A N 1
ATOM 690 C CA . PHE A 1 88 ? 41.051 -4.386 -81.842 1.00 85.50 88 PHE A CA 1
ATOM 691 C C . PHE A 1 88 ? 39.567 -4.557 -82.198 1.00 85.50 88 PHE A C 1
ATOM 693 O O . PHE A 1 88 ? 38.744 -4.768 -81.307 1.00 85.50 88 PHE A O 1
ATOM 700 N N . PHE A 1 89 ? 39.223 -4.533 -83.489 1.00 85.81 89 PHE A N 1
ATOM 701 C CA . PHE A 1 89 ? 37.837 -4.721 -83.929 1.00 85.81 89 PHE A CA 1
ATOM 702 C C . PHE A 1 89 ? 37.349 -6.158 -83.711 1.00 85.81 89 PHE A C 1
ATOM 704 O O . PHE A 1 89 ? 36.215 -6.344 -83.277 1.00 85.81 89 PHE A O 1
ATOM 711 N N . GLY A 1 90 ? 38.197 -7.169 -83.932 1.00 84.31 90 GLY A N 1
ATOM 712 C CA . GLY A 1 90 ? 37.863 -8.569 -83.661 1.00 84.31 90 GLY A CA 1
ATOM 713 C C . GLY A 1 90 ? 37.460 -8.784 -82.202 1.00 84.31 90 GLY A C 1
ATOM 714 O O . GLY A 1 90 ? 36.339 -9.205 -81.924 1.00 84.31 90 GLY A O 1
ATOM 715 N N . SER A 1 91 ? 38.320 -8.401 -81.255 1.00 85.31 91 SER A N 1
ATOM 716 C CA . SER A 1 91 ? 38.017 -8.517 -79.825 1.00 85.31 91 SER A CA 1
ATOM 717 C C . SER A 1 91 ? 36.838 -7.647 -79.378 1.00 85.31 91 SER A C 1
ATOM 719 O O . SER A 1 91 ? 36.084 -8.075 -78.510 1.00 85.31 91 SER A O 1
ATOM 721 N N . MET A 1 92 ? 36.614 -6.478 -79.992 1.00 85.81 92 MET A N 1
ATOM 722 C CA . MET A 1 92 ? 35.438 -5.642 -79.707 1.00 85.81 92 MET A CA 1
ATOM 723 C C . MET A 1 92 ? 34.117 -6.341 -80.058 1.00 85.81 92 MET A C 1
ATOM 725 O O . MET A 1 92 ? 33.128 -6.160 -79.347 1.00 85.81 92 MET A O 1
ATOM 729 N N . PHE A 1 93 ? 34.085 -7.140 -81.127 1.00 84.75 93 PHE A N 1
ATOM 730 C CA . PHE A 1 93 ? 32.900 -7.913 -81.511 1.00 84.75 93 PHE A CA 1
ATOM 731 C C . PHE A 1 93 ? 32.770 -9.243 -80.750 1.00 84.75 93 PHE A C 1
ATOM 733 O O . PHE A 1 93 ? 31.647 -9.697 -80.534 1.00 84.75 93 PHE A O 1
ATOM 740 N N . MET A 1 94 ? 33.886 -9.844 -80.313 1.00 84.38 94 MET A N 1
ATOM 741 C CA . MET A 1 94 ? 33.903 -11.113 -79.563 1.00 84.38 94 MET A CA 1
ATOM 742 C C . MET A 1 94 ? 33.408 -11.002 -78.113 1.00 84.38 94 MET A C 1
ATOM 744 O O . MET A 1 94 ? 33.015 -12.020 -77.553 1.00 84.38 94 MET A O 1
ATOM 748 N N . GLY A 1 95 ? 33.411 -9.812 -77.504 1.00 84.62 95 GLY A N 1
ATOM 749 C CA . GLY A 1 95 ? 32.771 -9.573 -76.205 1.00 84.62 95 GLY A CA 1
ATOM 750 C C . GLY A 1 95 ? 33.603 -8.761 -75.212 1.00 84.62 95 GLY A C 1
ATOM 751 O O . GLY A 1 95 ? 34.811 -8.567 -75.373 1.00 84.62 95 GLY A O 1
ATOM 752 N N . HIS A 1 96 ? 32.943 -8.323 -74.139 1.00 86.75 96 HIS A N 1
ATOM 753 C CA . HIS A 1 96 ? 33.508 -7.460 -73.095 1.00 86.75 96 HIS A CA 1
ATOM 754 C C . HIS A 1 96 ? 34.804 -8.034 -72.501 1.00 86.75 96 HIS A C 1
ATOM 756 O O . HIS A 1 96 ? 35.805 -7.325 -72.383 1.00 86.75 96 HIS A O 1
ATOM 762 N N . ILE A 1 97 ? 34.824 -9.340 -72.205 1.00 85.94 97 ILE A N 1
ATOM 763 C CA . ILE A 1 97 ? 35.987 -10.032 -71.631 1.00 85.94 97 ILE A CA 1
ATOM 764 C C . ILE A 1 97 ? 37.249 -9.944 -72.509 1.00 85.94 97 ILE A C 1
ATOM 766 O O . ILE A 1 97 ? 38.356 -9.823 -71.984 1.00 85.94 97 ILE A O 1
ATOM 770 N N . TYR A 1 98 ? 37.115 -9.926 -73.839 1.00 87.62 98 TYR A N 1
ATOM 771 C CA . TYR A 1 98 ? 38.260 -9.843 -74.752 1.00 87.62 98 TYR A CA 1
ATOM 772 C C . TYR A 1 98 ? 38.880 -8.444 -74.777 1.00 87.62 98 TYR A C 1
ATOM 774 O O . TYR A 1 98 ? 40.105 -8.312 -74.772 1.00 87.62 98 TYR A O 1
ATOM 782 N N . ILE A 1 99 ? 38.059 -7.392 -74.728 1.00 89.75 99 ILE A N 1
ATOM 783 C CA . ILE A 1 99 ? 38.550 -6.014 -74.601 1.00 89.75 99 ILE A CA 1
ATOM 784 C C . ILE A 1 99 ? 39.168 -5.765 -73.218 1.00 89.75 99 ILE A C 1
ATOM 786 O O . ILE A 1 99 ? 40.224 -5.139 -73.135 1.00 89.75 99 ILE A O 1
ATOM 790 N N . ILE A 1 100 ? 38.602 -6.340 -72.154 1.00 89.38 100 ILE A N 1
ATOM 791 C CA . ILE A 1 100 ? 39.195 -6.353 -70.806 1.00 89.38 100 ILE A CA 1
ATOM 792 C C . ILE A 1 100 ? 40.589 -7.004 -70.814 1.00 89.38 100 ILE A C 1
ATOM 794 O O . ILE A 1 100 ? 41.540 -6.448 -70.256 1.00 89.38 100 ILE A O 1
ATOM 798 N N . MET A 1 101 ? 40.747 -8.146 -71.495 1.00 89.12 101 MET A N 1
ATOM 799 C CA . MET A 1 101 ? 42.051 -8.800 -71.664 1.00 89.12 101 MET A CA 1
ATOM 800 C C . MET A 1 101 ? 43.034 -7.945 -72.478 1.00 89.12 101 MET A C 1
ATOM 802 O O . MET A 1 101 ? 44.202 -7.858 -72.100 1.00 89.12 101 MET A O 1
ATOM 806 N N . ILE A 1 102 ? 42.584 -7.254 -73.534 1.00 89.81 102 ILE A N 1
ATOM 807 C CA . ILE A 1 102 ? 43.431 -6.317 -74.295 1.00 89.81 102 ILE A CA 1
ATOM 808 C C . ILE A 1 102 ? 43.884 -5.141 -73.426 1.00 89.81 102 ILE A C 1
ATOM 810 O O . ILE A 1 102 ? 45.084 -4.882 -73.364 1.00 89.81 102 ILE A O 1
ATOM 814 N N . VAL A 1 103 ? 42.981 -4.456 -72.717 1.00 90.88 103 VAL A N 1
ATOM 815 C CA . VAL A 1 103 ? 43.344 -3.339 -71.820 1.00 90.88 103 VAL A CA 1
ATOM 816 C C . VAL A 1 103 ? 44.325 -3.816 -70.745 1.00 90.88 103 VAL A C 1
ATOM 818 O O . VAL A 1 103 ? 45.325 -3.145 -70.482 1.00 90.88 103 VAL A O 1
ATOM 821 N N . THR A 1 104 ? 44.112 -5.020 -70.208 1.00 90.75 104 THR A N 1
ATOM 822 C CA . THR A 1 104 ? 45.007 -5.661 -69.234 1.00 90.75 104 THR A CA 1
ATOM 823 C C . THR A 1 104 ? 46.397 -5.958 -69.816 1.00 90.75 104 THR A C 1
ATOM 825 O O . THR A 1 104 ? 47.406 -5.665 -69.173 1.00 90.75 104 THR A O 1
ATOM 828 N N . ALA A 1 105 ? 46.492 -6.473 -71.044 1.00 90.00 105 ALA A N 1
ATOM 829 C CA . ALA A 1 105 ? 47.774 -6.694 -71.717 1.00 90.00 105 ALA A CA 1
ATOM 830 C C . ALA A 1 105 ? 48.491 -5.368 -72.040 1.00 90.00 105 ALA A C 1
ATOM 832 O O . ALA A 1 105 ? 49.695 -5.231 -71.812 1.00 90.00 105 ALA A O 1
ATOM 833 N N . VAL A 1 106 ? 47.747 -4.367 -72.514 1.00 90.25 106 VAL A N 1
ATOM 834 C CA . VAL A 1 106 ? 48.254 -3.036 -72.874 1.00 90.25 106 VAL A CA 1
ATOM 835 C C . VAL A 1 106 ? 48.830 -2.301 -71.660 1.00 90.25 106 VAL A C 1
ATOM 837 O O . VAL A 1 106 ? 49.937 -1.764 -71.763 1.00 90.25 106 VAL A O 1
ATOM 840 N N . GLN A 1 107 ? 48.169 -2.323 -70.494 1.00 91.38 107 GLN A N 1
ATOM 841 C CA . GLN A 1 107 ? 48.750 -1.743 -69.271 1.00 91.38 107 GLN A CA 1
ATOM 842 C C . GLN A 1 107 ? 50.013 -2.490 -68.815 1.00 91.38 107 GLN A C 1
ATOM 844 O O . GLN A 1 107 ? 50.975 -1.845 -68.410 1.00 91.38 107 GLN A O 1
ATOM 849 N N . ILE A 1 108 ? 50.058 -3.826 -68.929 1.00 91.06 108 ILE A N 1
ATOM 850 C CA . ILE A 1 108 ? 51.214 -4.643 -68.516 1.00 91.06 108 ILE A CA 1
ATOM 851 C C . ILE A 1 108 ? 52.440 -4.325 -69.382 1.00 91.06 108 ILE A C 1
ATOM 853 O O . ILE A 1 108 ? 53.546 -4.157 -68.859 1.00 91.06 108 ILE A O 1
ATOM 857 N N . ILE A 1 109 ? 52.252 -4.191 -70.699 1.00 90.00 109 ILE A N 1
ATOM 858 C CA . ILE A 1 109 ? 53.319 -3.808 -71.634 1.00 90.00 109 ILE A CA 1
ATOM 859 C C . ILE A 1 109 ? 53.763 -2.360 -71.375 1.00 90.00 109 ILE A C 1
ATOM 861 O O . ILE A 1 109 ? 54.961 -2.108 -71.265 1.00 90.00 109 ILE A O 1
ATOM 865 N N . SER A 1 110 ? 52.824 -1.426 -71.196 1.00 89.62 110 SER A N 1
ATOM 866 C CA . SER A 1 110 ? 53.145 -0.010 -70.947 1.00 89.62 110 SER A CA 1
ATOM 867 C C . SER A 1 110 ? 53.879 0.188 -69.611 1.00 89.62 110 SER A C 1
ATOM 869 O O . SER A 1 110 ? 54.871 0.910 -69.530 1.00 89.62 110 SER A O 1
ATOM 871 N N . PHE A 1 111 ? 53.456 -0.515 -68.556 1.00 90.81 111 PHE A N 1
ATO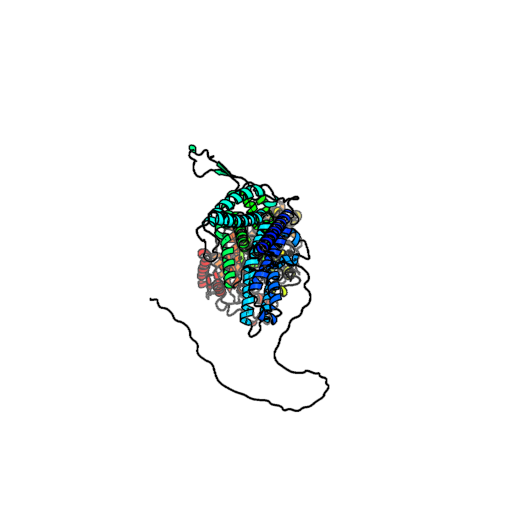M 872 C CA . PHE A 1 111 ? 54.134 -0.515 -67.258 1.00 90.81 111 PHE A CA 1
ATOM 873 C C . PHE A 1 111 ? 55.556 -1.072 -67.372 1.00 90.81 111 PHE A C 1
ATOM 875 O O . PHE A 1 111 ? 56.500 -0.454 -66.884 1.00 90.81 111 PHE A O 1
ATOM 882 N N . LYS A 1 112 ? 55.740 -2.192 -68.083 1.00 88.44 112 LYS A N 1
ATOM 883 C CA . LYS A 1 112 ? 57.065 -2.765 -68.370 1.00 88.44 112 LYS A CA 1
ATOM 884 C C . LYS A 1 112 ? 57.983 -1.767 -69.090 1.00 88.44 112 LYS A C 1
ATOM 886 O O . LYS A 1 112 ? 59.155 -1.683 -68.728 1.00 88.44 112 LYS A O 1
ATOM 891 N N . GLU A 1 113 ? 57.477 -1.017 -70.068 1.00 88.38 113 GLU A N 1
ATOM 892 C CA . GLU A 1 113 ? 58.234 0.021 -70.790 1.00 88.38 113 GLU A CA 1
ATOM 893 C C . GLU A 1 113 ? 58.654 1.179 -69.871 1.00 88.38 113 GLU A C 1
ATOM 895 O O . GLU A 1 113 ? 59.844 1.478 -69.756 1.00 88.38 113 GLU A O 1
ATOM 900 N N . VAL A 1 114 ? 57.713 1.787 -69.142 1.00 86.12 114 VAL A N 1
ATOM 901 C CA . VAL A 1 114 ? 58.008 2.915 -68.236 1.00 86.12 114 VAL A CA 1
ATOM 902 C C . VAL A 1 114 ? 58.967 2.509 -67.108 1.00 86.12 114 VAL A C 1
ATOM 904 O O . VAL A 1 114 ? 59.876 3.266 -66.762 1.00 86.12 114 VAL A O 1
ATOM 907 N N . ILE A 1 115 ? 58.837 1.291 -66.576 1.00 85.94 115 ILE A N 1
ATOM 908 C CA . ILE A 1 115 ? 59.765 0.735 -65.581 1.00 85.94 115 ILE A CA 1
ATOM 909 C C . ILE A 1 115 ? 61.152 0.445 -66.181 1.00 85.94 115 ILE A C 1
ATOM 911 O O . ILE A 1 115 ? 62.152 0.572 -65.472 1.00 85.94 115 ILE A O 1
ATOM 915 N N . ALA A 1 116 ? 61.252 0.080 -67.464 1.00 80.94 116 ALA A N 1
ATOM 916 C CA . ALA A 1 116 ? 62.536 -0.182 -68.118 1.00 80.94 116 ALA A CA 1
ATOM 917 C C . ALA A 1 116 ? 63.392 1.089 -68.261 1.00 80.94 116 ALA A C 1
ATOM 919 O O . ALA A 1 116 ? 64.600 1.026 -68.030 1.00 80.94 116 ALA A O 1
ATOM 920 N N . ILE A 1 117 ? 62.780 2.247 -68.539 1.00 77.06 117 ILE A N 1
ATOM 921 C CA . ILE A 1 117 ? 63.475 3.549 -68.635 1.00 77.06 117 ILE A CA 1
ATOM 922 C C . ILE A 1 117 ? 64.207 3.895 -67.329 1.00 77.06 117 ILE A C 1
ATOM 924 O O . ILE A 1 117 ? 65.312 4.436 -67.349 1.00 77.06 117 ILE A O 1
ATOM 928 N N . ALA A 1 118 ? 63.634 3.530 -66.179 1.00 69.50 118 ALA A N 1
ATOM 929 C CA . ALA A 1 118 ? 64.240 3.776 -64.873 1.00 69.50 118 ALA A CA 1
ATOM 930 C C . ALA A 1 118 ? 65.423 2.834 -64.537 1.00 69.50 118 ALA A C 1
ATOM 932 O O . ALA A 1 118 ? 66.106 3.057 -63.532 1.00 69.50 118 ALA A O 1
ATOM 933 N N . GLN A 1 119 ? 65.684 1.776 -65.319 1.00 67.25 119 GLN A N 1
ATOM 934 C CA . GLN A 1 119 ? 66.667 0.732 -64.991 1.00 67.25 119 GLN A CA 1
ATOM 935 C C . GLN A 1 119 ? 68.010 0.913 -65.713 1.00 67.25 119 GLN A C 1
ATOM 937 O O . GLN A 1 119 ? 68.232 0.392 -66.803 1.00 67.25 119 GLN A O 1
ATOM 942 N N . VAL A 1 120 ? 68.976 1.555 -65.045 1.00 60.53 120 VAL A N 1
ATOM 943 C CA . VAL A 1 120 ? 70.371 1.625 -65.524 1.00 60.53 120 VAL A CA 1
ATOM 944 C C . VAL A 1 120 ? 71.030 0.227 -65.465 1.00 60.53 120 VAL A C 1
ATOM 946 O O . VAL A 1 120 ? 71.247 -0.284 -64.356 1.00 60.53 120 VAL A O 1
ATOM 949 N N . PRO A 1 121 ? 71.412 -0.400 -66.602 1.00 56.69 121 PRO A N 1
ATOM 950 C CA . PRO A 1 121 ? 71.761 -1.828 -66.638 1.00 56.69 121 PRO A CA 1
ATOM 951 C C . PRO A 1 121 ? 72.954 -2.241 -65.764 1.00 56.69 121 PRO A C 1
ATOM 953 O O . PRO A 1 121 ? 72.970 -3.341 -65.212 1.00 56.69 121 PRO A O 1
ATOM 956 N N . SER A 1 122 ? 73.946 -1.360 -65.604 1.00 55.31 122 SER A N 1
ATOM 957 C CA . SER A 1 122 ? 75.200 -1.662 -64.899 1.00 55.31 122 SER A CA 1
ATOM 958 C C . SER A 1 122 ? 75.052 -1.786 -63.379 1.00 55.31 122 SER A C 1
ATOM 960 O O . SER A 1 122 ? 75.801 -2.537 -62.759 1.00 55.31 122 SER A O 1
ATOM 962 N N . ARG A 1 123 ? 74.080 -1.096 -62.764 1.00 55.06 123 ARG A N 1
ATOM 963 C CA . ARG A 1 123 ? 73.849 -1.143 -61.304 1.00 55.06 123 ARG A CA 1
ATOM 964 C C . ARG A 1 123 ? 72.807 -2.183 -60.892 1.00 55.06 123 ARG A C 1
ATOM 966 O O . ARG A 1 123 ? 72.887 -2.712 -59.788 1.00 55.06 123 ARG A O 1
ATOM 973 N N . ALA A 1 124 ? 71.883 -2.536 -61.785 1.00 54.41 124 ALA A N 1
ATOM 974 C CA . ALA A 1 124 ? 70.815 -3.494 -61.499 1.00 54.41 124 ALA A CA 1
ATOM 975 C C . ALA A 1 124 ? 71.301 -4.942 -61.255 1.00 54.41 124 ALA A C 1
ATOM 977 O O . ALA A 1 124 ? 70.578 -5.726 -60.650 1.00 54.41 124 ALA A O 1
ATOM 978 N N . ARG A 1 125 ? 72.517 -5.318 -61.690 1.00 55.41 125 ARG A N 1
ATOM 979 C CA . ARG A 1 125 ? 73.030 -6.702 -61.579 1.00 55.41 125 ARG A CA 1
ATOM 980 C C . ARG A 1 125 ? 73.340 -7.193 -60.153 1.00 55.41 125 ARG A C 1
ATOM 982 O O . ARG A 1 125 ? 73.501 -8.398 -59.992 1.00 55.41 125 ARG A O 1
ATOM 989 N N . ARG A 1 126 ? 73.418 -6.323 -59.132 1.00 56.84 126 ARG A N 1
ATOM 990 C CA . ARG A 1 126 ? 73.632 -6.747 -57.726 1.00 56.84 126 ARG A CA 1
ATOM 991 C C . ARG A 1 126 ? 72.339 -7.019 -56.944 1.00 56.84 126 ARG A C 1
ATOM 993 O O . ARG A 1 126 ? 72.319 -7.939 -56.136 1.00 56.84 126 ARG A O 1
ATOM 1000 N N . LEU A 1 127 ? 71.262 -6.277 -57.206 1.00 62.84 127 LEU A N 1
ATOM 1001 C CA . LEU A 1 127 ? 70.032 -6.313 -56.402 1.00 62.84 127 LEU A CA 1
ATOM 1002 C C . LEU A 1 127 ? 68.996 -7.279 -57.002 1.00 62.84 127 LEU A C 1
ATOM 1004 O O . LEU A 1 127 ? 68.232 -6.908 -57.894 1.00 62.84 127 LEU A O 1
ATOM 1008 N N . ARG A 1 128 ? 68.951 -8.527 -56.512 1.00 60.03 128 ARG A N 1
ATOM 1009 C CA . ARG A 1 128 ? 68.054 -9.571 -57.058 1.00 60.03 128 ARG A CA 1
ATOM 1010 C C . ARG A 1 128 ? 66.560 -9.266 -56.869 1.00 60.03 128 ARG A C 1
ATOM 1012 O O . ARG A 1 128 ? 65.771 -9.548 -57.765 1.00 60.03 128 ARG A O 1
ATOM 1019 N N . PHE A 1 129 ? 66.168 -8.678 -55.738 1.00 65.62 129 PHE A N 1
ATOM 1020 C CA . PHE A 1 129 ? 64.756 -8.573 -55.339 1.00 65.62 129 PHE A CA 1
ATOM 1021 C C . PHE A 1 129 ? 63.980 -7.390 -55.940 1.00 65.62 129 PHE A C 1
ATOM 1023 O O . PHE A 1 129 ? 62.757 -7.462 -56.058 1.00 65.62 129 PHE A O 1
ATOM 1030 N N . THR A 1 130 ? 64.658 -6.322 -56.380 1.00 67.56 130 THR A N 1
ATOM 1031 C CA . THR A 1 130 ? 63.990 -5.095 -56.863 1.00 67.56 130 THR A CA 1
ATOM 1032 C C . THR A 1 130 ? 63.102 -5.342 -58.087 1.00 67.56 130 THR A C 1
ATOM 1034 O O . THR A 1 130 ? 62.073 -4.695 -58.234 1.00 67.56 130 THR A O 1
ATOM 1037 N N . LYS A 1 131 ? 63.447 -6.304 -58.956 1.00 70.50 131 LYS A N 1
ATOM 1038 C CA . LYS A 1 131 ? 62.625 -6.619 -60.137 1.00 70.50 131 LYS A CA 1
ATOM 1039 C C . LYS A 1 131 ? 61.313 -7.314 -59.776 1.00 70.50 131 LYS A C 1
ATOM 1041 O O . LYS A 1 131 ? 60.278 -6.941 -60.318 1.00 70.50 131 LYS A O 1
ATOM 1046 N N . SER A 1 132 ? 61.345 -8.286 -58.865 1.00 79.69 132 SER A N 1
ATOM 1047 C CA . SER A 1 132 ? 60.148 -9.015 -58.423 1.00 79.69 132 SER A CA 1
ATOM 1048 C C . SER A 1 132 ? 59.162 -8.097 -57.699 1.00 79.69 132 SER A C 1
ATOM 1050 O O . SER A 1 132 ? 57.956 -8.200 -57.902 1.00 79.69 132 SER A O 1
ATOM 1052 N N . LEU A 1 133 ? 59.678 -7.152 -56.910 1.00 85.19 133 LEU A N 1
ATOM 1053 C CA . LEU A 1 133 ? 58.877 -6.199 -56.145 1.00 85.19 133 LEU A CA 1
ATOM 1054 C C . LEU A 1 133 ? 58.036 -5.261 -57.032 1.00 85.19 133 LEU A C 1
ATOM 1056 O O . LEU A 1 133 ? 56.881 -4.990 -56.712 1.00 85.19 133 LEU A O 1
ATOM 1060 N N . ASN A 1 134 ? 58.563 -4.821 -58.179 1.00 88.12 134 ASN A N 1
ATOM 1061 C CA . ASN A 1 134 ? 57.801 -3.983 -59.114 1.00 88.12 134 ASN A CA 1
ATOM 1062 C C . ASN A 1 134 ? 56.593 -4.738 -59.707 1.00 88.12 134 ASN A C 1
ATOM 1064 O O . ASN A 1 134 ? 55.524 -4.154 -59.877 1.00 88.12 134 ASN A O 1
ATOM 1068 N N . TRP A 1 135 ? 56.742 -6.041 -59.977 1.00 90.06 135 TRP A N 1
ATOM 1069 C CA . TRP A 1 135 ? 55.641 -6.906 -60.420 1.00 90.06 135 TRP A CA 1
ATOM 1070 C C . TRP A 1 135 ? 54.665 -7.250 -59.285 1.00 90.06 135 TRP A C 1
ATOM 1072 O O . TRP A 1 135 ? 53.463 -7.332 -59.526 1.00 90.06 135 TRP A O 1
ATOM 1082 N N . TYR A 1 136 ? 55.151 -7.380 -58.045 1.00 92.44 136 TYR A N 1
ATOM 1083 C CA . TYR A 1 136 ? 54.305 -7.583 -56.864 1.00 92.44 136 TYR A CA 1
ATOM 1084 C C . TYR A 1 136 ? 53.358 -6.400 -56.620 1.00 92.44 136 TYR A C 1
ATOM 1086 O O . TYR A 1 136 ? 52.156 -6.599 -56.436 1.00 92.44 136 TYR A O 1
ATOM 1094 N N . PHE A 1 137 ? 53.869 -5.163 -56.672 1.00 93.56 137 PHE A N 1
ATOM 1095 C CA . PHE A 1 137 ? 53.015 -3.981 -56.535 1.00 93.56 137 PHE A CA 1
ATOM 1096 C C . PHE A 1 137 ? 52.028 -3.844 -57.704 1.00 93.56 137 PHE A C 1
ATOM 1098 O O . PHE A 1 137 ? 50.875 -3.509 -57.454 1.00 93.56 137 PHE A O 1
ATOM 1105 N N . LEU A 1 138 ? 52.412 -4.191 -58.944 1.00 92.94 138 LEU A N 1
ATOM 1106 C CA . LEU A 1 138 ? 51.464 -4.253 -60.067 1.00 92.94 138 LEU A CA 1
ATOM 1107 C C . LEU A 1 138 ? 50.306 -5.219 -59.785 1.00 92.94 138 LEU A C 1
ATOM 1109 O O . LEU A 1 138 ? 49.149 -4.817 -59.878 1.00 92.94 138 LEU A O 1
ATOM 1113 N N . GLY A 1 139 ? 50.606 -6.462 -59.392 1.00 91.69 139 GLY A N 1
ATOM 1114 C CA . GLY A 1 139 ? 49.581 -7.455 -59.054 1.00 91.69 139 GLY A CA 1
ATOM 1115 C C . GLY A 1 139 ? 48.687 -7.014 -57.891 1.00 91.69 139 GLY A C 1
ATOM 1116 O O . GLY A 1 139 ? 47.472 -7.171 -57.957 1.00 91.69 139 GLY A O 1
ATOM 1117 N N . THR A 1 140 ? 49.269 -6.384 -56.867 1.00 93.00 140 THR A N 1
ATOM 1118 C CA . THR A 1 140 ? 48.539 -5.867 -55.696 1.00 93.00 140 THR A CA 1
ATOM 1119 C C . THR A 1 140 ? 47.604 -4.709 -56.062 1.00 93.00 140 THR A C 1
ATOM 1121 O O . THR A 1 140 ? 46.443 -4.703 -55.656 1.00 93.00 140 THR A O 1
ATOM 1124 N N . THR A 1 141 ? 48.065 -3.745 -56.865 1.00 93.62 141 THR A N 1
ATOM 1125 C CA . THR A 1 141 ? 47.234 -2.624 -57.336 1.00 93.62 141 THR A CA 1
ATOM 1126 C C . THR A 1 141 ? 46.145 -3.092 -58.302 1.00 93.62 141 THR A C 1
ATOM 1128 O O . THR A 1 141 ? 45.015 -2.617 -58.204 1.00 93.62 141 THR A O 1
ATOM 1131 N N . MET A 1 142 ? 46.442 -4.050 -59.188 1.00 91.25 142 MET A N 1
ATOM 1132 C CA . MET A 1 142 ? 45.430 -4.677 -60.045 1.00 91.25 142 MET A CA 1
ATOM 1133 C C . MET A 1 142 ? 44.375 -5.419 -59.218 1.00 91.25 142 MET A C 1
ATOM 1135 O O . MET A 1 142 ? 43.191 -5.209 -59.456 1.00 91.25 142 MET A O 1
ATOM 1139 N N . TYR A 1 143 ? 44.774 -6.221 -58.221 1.00 90.56 143 TYR A N 1
ATOM 1140 C CA . TYR A 1 143 ? 43.836 -6.903 -57.322 1.00 90.56 143 TYR A CA 1
ATOM 1141 C C . TYR A 1 143 ? 42.912 -5.900 -56.624 1.00 90.56 143 TYR A C 1
ATOM 1143 O O . TYR A 1 143 ? 41.696 -6.018 -56.741 1.00 90.56 143 TYR A O 1
ATOM 1151 N N . PHE A 1 144 ? 43.475 -4.878 -55.970 1.00 92.94 144 PHE A N 1
ATOM 1152 C CA . PHE A 1 144 ? 42.704 -3.857 -55.256 1.00 92.94 144 PHE A CA 1
ATOM 1153 C C . PHE A 1 144 ? 41.661 -3.176 -56.155 1.00 92.94 144 PHE A C 1
ATOM 1155 O O . PHE A 1 144 ? 40.469 -3.208 -55.844 1.00 92.94 144 PHE A O 1
ATOM 1162 N N . LEU A 1 145 ? 42.103 -2.612 -57.284 1.00 90.00 145 LEU A N 1
ATOM 1163 C CA . LEU A 1 145 ? 41.258 -1.803 -58.164 1.00 90.00 145 LEU A CA 1
ATOM 1164 C C . LEU A 1 145 ? 40.269 -2.639 -58.984 1.00 90.00 145 LEU A C 1
ATOM 1166 O O . LEU A 1 145 ? 39.116 -2.250 -59.132 1.00 90.00 145 LEU A O 1
ATOM 1170 N N . TYR A 1 146 ? 40.702 -3.764 -59.559 1.00 86.81 146 TYR A N 1
ATOM 1171 C CA . TYR A 1 146 ? 39.847 -4.550 -60.459 1.00 86.81 146 TYR A CA 1
ATOM 1172 C C . TYR A 1 146 ? 38.949 -5.503 -59.666 1.00 86.81 146 TYR A C 1
ATOM 1174 O O . TYR A 1 146 ? 37.825 -5.763 -60.088 1.00 86.81 146 TYR A O 1
ATOM 1182 N N . GLY A 1 147 ? 39.406 -5.980 -58.502 1.00 83.69 147 GLY A N 1
ATOM 1183 C CA . GLY A 1 147 ? 38.595 -6.777 -57.585 1.00 83.69 147 GLY A CA 1
ATOM 1184 C C . GLY A 1 147 ? 37.365 -6.011 -57.105 1.00 83.69 147 GLY A C 1
ATOM 1185 O O . GLY A 1 147 ? 36.269 -6.557 -57.150 1.00 83.69 147 GLY A O 1
ATOM 1186 N N . GLU A 1 148 ? 37.505 -4.729 -56.748 1.00 82.75 148 GLU A N 1
ATOM 1187 C CA . GLU A 1 148 ? 36.365 -3.915 -56.304 1.00 82.75 148 GLU A CA 1
ATOM 1188 C C . GLU A 1 148 ? 35.327 -3.719 -57.426 1.00 82.75 148 GLU A C 1
ATOM 1190 O O . GLU A 1 148 ? 34.134 -3.910 -57.185 1.00 82.75 148 GLU A O 1
ATOM 1195 N N . SER A 1 149 ? 35.763 -3.467 -58.669 1.00 81.12 149 SER A N 1
ATOM 1196 C CA . SER A 1 149 ? 34.863 -3.422 -59.833 1.00 81.12 149 SER A CA 1
ATOM 1197 C C . SER A 1 149 ? 34.168 -4.768 -60.086 1.00 81.12 149 SER A C 1
ATOM 1199 O O . SER A 1 149 ? 32.953 -4.813 -60.266 1.00 81.12 149 SER A O 1
ATOM 1201 N N . VAL A 1 150 ? 34.906 -5.883 -60.080 1.00 80.25 150 VAL A N 1
ATOM 1202 C CA . VAL A 1 150 ? 34.347 -7.222 -60.352 1.00 80.25 150 VAL A CA 1
ATOM 1203 C C . VAL A 1 150 ? 33.361 -7.652 -59.260 1.00 80.25 150 VAL A C 1
ATOM 1205 O O . VAL A 1 150 ? 32.290 -8.165 -59.582 1.00 80.25 150 VAL A O 1
ATOM 1208 N N . ILE A 1 151 ? 33.665 -7.381 -57.986 1.00 81.44 151 ILE A N 1
ATOM 1209 C CA . ILE A 1 151 ? 32.747 -7.618 -56.862 1.00 81.44 151 ILE A CA 1
ATOM 1210 C C . ILE A 1 151 ? 31.474 -6.779 -57.020 1.00 81.44 151 ILE A C 1
ATOM 1212 O O . ILE A 1 151 ? 30.388 -7.304 -56.798 1.00 81.44 151 ILE A O 1
ATOM 1216 N N . TYR A 1 152 ? 31.579 -5.510 -57.432 1.00 77.06 152 TYR A N 1
ATOM 1217 C CA . TYR A 1 152 ? 30.418 -4.635 -57.623 1.00 77.06 152 TYR A CA 1
ATOM 1218 C C . TYR A 1 152 ? 29.465 -5.153 -58.713 1.00 77.06 152 TYR A C 1
ATOM 1220 O O . TYR A 1 152 ? 28.281 -5.364 -58.440 1.00 77.06 152 TYR A O 1
ATOM 1228 N N . TYR A 1 153 ? 29.979 -5.406 -59.922 1.00 72.38 153 TYR A N 1
ATOM 1229 C CA . TYR A 1 153 ? 29.157 -5.815 -61.069 1.00 72.38 153 TYR A CA 1
ATOM 1230 C C . TYR A 1 153 ? 28.629 -7.256 -60.954 1.00 72.38 153 TYR A C 1
ATOM 1232 O O . TYR A 1 153 ? 27.504 -7.525 -61.370 1.00 72.38 153 TYR A O 1
ATOM 1240 N N . PHE A 1 154 ? 29.380 -8.175 -60.332 1.00 74.62 154 PHE A N 1
ATOM 1241 C CA . PHE A 1 154 ? 29.028 -9.604 -60.265 1.00 74.62 154 PHE A CA 1
ATOM 1242 C C . PHE A 1 154 ? 28.684 -10.098 -58.850 1.00 74.62 154 PHE A C 1
ATOM 1244 O O . PHE A 1 154 ? 28.728 -11.301 -58.576 1.00 74.62 154 PHE A O 1
ATOM 1251 N N . LYS A 1 155 ? 28.271 -9.188 -57.952 1.00 70.56 155 LYS A N 1
ATOM 1252 C CA . LYS A 1 155 ? 27.945 -9.481 -56.541 1.00 70.56 155 LYS A CA 1
ATOM 1253 C C . LYS A 1 155 ? 27.017 -10.685 -56.346 1.00 70.56 155 LYS A C 1
ATOM 1255 O O . LYS A 1 155 ? 27.246 -11.491 -55.453 1.00 70.56 155 LYS A O 1
ATOM 1260 N N . HIS A 1 156 ? 26.005 -10.847 -57.201 1.00 66.75 156 HIS A N 1
ATOM 1261 C CA . HIS A 1 156 ? 25.017 -11.928 -57.093 1.00 66.75 156 HIS A CA 1
ATOM 1262 C C . HIS A 1 156 ? 25.573 -13.320 -57.436 1.00 66.75 156 HIS A C 1
ATOM 1264 O O . HIS A 1 156 ? 24.974 -14.315 -57.047 1.00 66.75 156 HIS A O 1
ATOM 1270 N N . ILE A 1 157 ? 26.710 -13.392 -58.132 1.00 68.31 157 ILE A N 1
ATOM 1271 C CA . ILE A 1 157 ? 27.433 -14.641 -58.406 1.00 68.31 157 ILE A CA 1
ATOM 1272 C C . ILE A 1 157 ? 28.463 -14.874 -57.291 1.00 68.31 157 ILE A C 1
ATOM 1274 O O . ILE A 1 157 ? 28.515 -15.940 -56.682 1.00 68.31 157 ILE A O 1
ATOM 1278 N N . ILE A 1 158 ? 29.247 -13.840 -56.978 1.00 67.75 158 ILE A N 1
ATOM 1279 C CA . ILE A 1 158 ? 30.402 -13.917 -56.072 1.00 67.75 158 ILE A CA 1
ATOM 1280 C C . ILE A 1 158 ? 29.995 -14.142 -54.606 1.00 67.75 158 ILE A C 1
ATOM 1282 O O . ILE A 1 158 ? 30.690 -14.856 -53.890 1.00 67.75 158 ILE A O 1
ATOM 1286 N N . LEU A 1 159 ? 28.868 -13.579 -54.152 1.00 63.69 159 LEU A N 1
ATOM 1287 C CA . LEU A 1 159 ? 28.387 -13.740 -52.770 1.00 63.69 159 LEU A CA 1
ATOM 1288 C C . LEU A 1 159 ? 27.685 -15.088 -52.508 1.00 63.69 159 LEU A C 1
ATOM 1290 O O . LEU A 1 159 ? 27.373 -15.394 -51.360 1.00 63.69 159 LEU A O 1
ATOM 1294 N N . VAL A 1 160 ? 27.429 -15.888 -53.550 1.00 65.44 160 VAL A N 1
ATOM 1295 C CA . VAL A 1 160 ? 26.810 -17.225 -53.440 1.00 65.44 160 VAL A CA 1
ATOM 1296 C C . VAL A 1 160 ? 27.873 -18.333 -53.405 1.00 65.44 160 VAL A C 1
ATOM 1298 O O . VAL A 1 160 ? 27.651 -19.391 -52.813 1.00 65.44 160 VAL A O 1
ATOM 1301 N N . ASP A 1 161 ? 29.050 -18.090 -53.985 1.00 69.50 161 ASP A N 1
ATOM 1302 C CA . ASP A 1 161 ? 30.173 -19.027 -53.965 1.00 69.50 161 ASP A CA 1
ATOM 1303 C C . ASP A 1 161 ? 30.925 -18.986 -52.619 1.00 69.50 161 ASP A C 1
ATOM 1305 O O . ASP A 1 161 ? 31.498 -17.970 -52.225 1.00 69.50 161 ASP A O 1
ATOM 1309 N N . LYS A 1 162 ? 30.960 -20.122 -51.910 1.00 72.69 162 LYS A N 1
ATOM 1310 C CA . LYS A 1 162 ? 31.580 -20.236 -50.574 1.00 72.69 162 LYS A CA 1
ATOM 1311 C C . LYS A 1 162 ? 33.102 -20.037 -50.557 1.00 72.69 162 LYS A C 1
ATOM 1313 O O . LYS A 1 162 ? 33.648 -19.772 -49.488 1.00 72.69 162 LYS A O 1
ATOM 1318 N N . VAL A 1 163 ? 33.786 -20.201 -51.689 1.00 79.81 163 VAL A N 1
ATOM 1319 C CA . VAL A 1 163 ? 35.242 -20.038 -51.816 1.00 79.81 163 VAL A CA 1
ATOM 1320 C C . VAL A 1 163 ? 35.590 -18.588 -52.148 1.00 79.81 163 VAL A C 1
ATOM 1322 O O . VAL A 1 163 ? 36.567 -18.069 -51.613 1.00 79.81 163 VAL A O 1
ATOM 1325 N N . LEU A 1 164 ? 34.789 -17.914 -52.979 1.00 75.12 164 LEU A N 1
ATOM 1326 C CA . LEU A 1 164 ? 34.998 -16.507 -53.343 1.00 75.12 164 LEU A CA 1
ATOM 1327 C C . LEU A 1 164 ? 34.477 -15.525 -52.284 1.00 75.12 164 LEU A C 1
ATOM 1329 O O . LEU A 1 164 ? 35.062 -14.451 -52.120 1.00 75.12 164 LEU A O 1
ATOM 1333 N N . LEU A 1 165 ? 33.432 -15.893 -51.532 1.00 75.81 165 LEU A N 1
ATOM 1334 C CA . LEU A 1 165 ? 32.795 -15.042 -50.522 1.00 75.81 165 LEU A CA 1
ATOM 1335 C C . LEU A 1 165 ? 33.794 -14.370 -49.549 1.00 75.81 165 LEU A C 1
ATOM 1337 O O . LEU A 1 165 ? 33.715 -13.147 -49.428 1.00 75.81 165 LEU A O 1
ATOM 1341 N N . PRO A 1 166 ? 34.774 -15.062 -48.921 1.00 79.50 166 PRO A N 1
ATOM 1342 C CA . PRO A 1 166 ? 35.717 -14.418 -47.995 1.00 79.50 166 PRO A CA 1
ATOM 1343 C C . PRO A 1 166 ? 36.648 -13.398 -48.668 1.00 79.50 166 PRO A C 1
ATOM 1345 O O . PRO A 1 166 ? 37.016 -12.392 -48.058 1.00 79.50 166 PRO A O 1
ATOM 1348 N N . PHE A 1 167 ? 37.025 -13.629 -49.930 1.00 80.00 167 PHE A N 1
ATOM 1349 C CA . PHE A 1 167 ? 37.841 -12.682 -50.694 1.00 80.00 167 PHE A CA 1
ATOM 1350 C C . PHE A 1 167 ? 37.043 -11.430 -51.063 1.00 80.00 167 PHE A C 1
ATOM 1352 O O . PHE A 1 167 ? 37.608 -10.338 -51.079 1.00 80.00 167 PHE A O 1
ATOM 1359 N N . ALA A 1 168 ? 35.735 -11.572 -51.293 1.00 78.31 168 ALA A N 1
ATOM 1360 C CA . ALA A 1 168 ? 34.837 -10.461 -51.576 1.00 78.31 168 ALA A CA 1
ATOM 1361 C C . ALA A 1 168 ? 34.492 -9.639 -50.322 1.00 78.31 168 ALA A C 1
ATOM 1363 O O . ALA A 1 168 ? 34.660 -8.419 -50.329 1.00 78.31 168 ALA A O 1
ATOM 1364 N N . THR A 1 169 ? 34.073 -10.281 -49.224 1.00 79.56 169 THR A N 1
ATOM 1365 C CA . THR A 1 169 ? 33.691 -9.589 -47.976 1.00 79.56 169 THR A CA 1
ATOM 1366 C C . THR A 1 169 ? 34.865 -8.867 -47.322 1.00 79.56 169 THR A C 1
ATOM 1368 O O . THR A 1 169 ? 34.687 -7.790 -46.752 1.00 79.56 169 THR A O 1
ATOM 1371 N N . HIS A 1 170 ? 36.078 -9.418 -47.424 1.00 86.81 170 HIS A N 1
ATOM 1372 C CA . HIS A 1 170 ? 37.284 -8.846 -46.819 1.00 86.81 170 HIS A CA 1
ATOM 1373 C C . HIS A 1 170 ? 38.228 -8.183 -47.837 1.00 86.81 170 HIS A C 1
ATOM 1375 O O . HIS A 1 170 ? 39.353 -7.826 -47.479 1.00 86.81 170 HIS A O 1
ATOM 1381 N N . HIS A 1 171 ? 37.774 -7.949 -49.078 1.00 88.75 171 HIS A N 1
ATOM 1382 C CA . HIS A 1 171 ? 38.579 -7.444 -50.205 1.00 88.75 171 HIS A CA 1
ATOM 1383 C C . HIS A 1 171 ? 39.496 -6.264 -49.853 1.00 88.75 171 HIS A C 1
ATOM 1385 O O . HIS A 1 171 ? 40.705 -6.294 -50.104 1.00 88.75 171 HIS A O 1
ATOM 1391 N N . ARG A 1 172 ? 38.932 -5.230 -49.215 1.00 87.81 172 ARG A N 1
ATOM 1392 C CA . ARG A 1 172 ? 39.663 -4.011 -48.826 1.00 87.81 172 ARG A CA 1
ATOM 1393 C C . ARG A 1 172 ? 40.744 -4.287 -47.773 1.00 87.81 172 ARG A C 1
ATOM 1395 O O . ARG A 1 172 ? 41.832 -3.723 -47.860 1.00 87.81 172 ARG A O 1
ATOM 1402 N N . PHE A 1 173 ? 40.480 -5.183 -46.819 1.00 88.38 173 PHE A N 1
ATOM 1403 C CA . PHE A 1 173 ? 41.448 -5.567 -45.788 1.00 88.38 173 PHE A CA 1
ATOM 1404 C C . PHE A 1 173 ? 42.575 -6.433 -46.365 1.00 88.38 173 PHE A C 1
ATOM 1406 O O . PHE A 1 173 ? 43.747 -6.161 -46.110 1.00 88.38 173 PHE A O 1
ATOM 1413 N N . ILE A 1 174 ? 42.241 -7.409 -47.217 1.00 89.62 174 ILE A N 1
ATOM 1414 C CA . ILE A 1 174 ? 43.214 -8.242 -47.942 1.00 89.62 174 ILE A CA 1
ATOM 1415 C C . ILE A 1 174 ? 44.128 -7.360 -48.807 1.00 89.62 174 ILE A C 1
ATOM 1417 O O . ILE A 1 174 ? 45.350 -7.485 -48.746 1.00 89.62 174 ILE A O 1
ATOM 1421 N N . SER A 1 175 ? 43.553 -6.409 -49.548 1.00 91.62 175 SER A N 1
ATOM 1422 C CA . SER A 1 175 ? 44.301 -5.454 -50.378 1.00 91.62 175 SER A CA 1
ATOM 1423 C C . SER A 1 175 ? 45.268 -4.588 -49.560 1.00 91.62 175 SER A C 1
ATOM 1425 O O . SER A 1 175 ? 46.418 -4.396 -49.958 1.00 91.62 175 SER A O 1
ATOM 1427 N N . PHE A 1 176 ? 44.833 -4.101 -48.392 1.00 92.19 176 PHE A N 1
ATOM 1428 C CA . PHE A 1 176 ? 45.688 -3.354 -47.468 1.00 92.19 176 PHE A CA 1
ATOM 1429 C C . PHE A 1 176 ? 46.831 -4.222 -46.916 1.00 92.19 176 PHE A C 1
ATOM 1431 O O . PHE A 1 176 ? 47.986 -3.797 -46.950 1.00 92.19 176 PHE A O 1
ATOM 1438 N N . MET A 1 177 ? 46.544 -5.455 -46.484 1.00 94.44 177 MET A N 1
ATOM 1439 C CA . MET A 1 177 ? 47.562 -6.403 -46.014 1.00 94.44 177 MET A CA 1
ATOM 1440 C C . MET A 1 177 ? 48.614 -6.701 -47.092 1.00 94.44 177 MET A C 1
ATOM 1442 O O . MET A 1 177 ? 49.806 -6.641 -46.801 1.00 94.44 177 MET A O 1
ATOM 1446 N N . LEU A 1 178 ? 48.207 -6.942 -48.344 1.00 93.88 178 LEU A N 1
ATOM 1447 C CA . LEU A 1 178 ? 49.131 -7.150 -49.469 1.00 93.88 178 LEU A CA 1
ATOM 1448 C C . LEU A 1 178 ? 50.041 -5.931 -49.701 1.00 93.88 178 LEU A C 1
ATOM 1450 O O . LEU A 1 178 ? 51.256 -6.079 -49.832 1.00 93.88 178 LEU A O 1
ATOM 1454 N N . TYR A 1 179 ? 49.493 -4.711 -49.676 1.00 94.19 179 TYR A N 1
ATOM 1455 C CA . TYR A 1 179 ? 50.315 -3.504 -49.809 1.00 94.19 179 TYR A CA 1
ATOM 1456 C C . TYR A 1 179 ? 51.325 -3.356 -48.657 1.00 94.19 179 TYR A C 1
ATOM 1458 O O . TYR A 1 179 ? 52.497 -3.060 -48.902 1.00 94.19 179 TYR A O 1
ATOM 1466 N N . ILE A 1 180 ? 50.908 -3.616 -47.412 1.00 93.81 180 ILE A N 1
ATOM 1467 C CA . ILE A 1 180 ? 51.795 -3.578 -46.240 1.00 93.81 180 ILE A CA 1
ATOM 1468 C C . ILE A 1 180 ? 52.892 -4.648 -46.331 1.00 93.81 180 ILE A C 1
ATOM 1470 O O . ILE A 1 180 ? 54.050 -4.335 -46.060 1.00 93.81 180 ILE A O 1
ATOM 1474 N N . ILE A 1 181 ? 52.584 -5.866 -46.786 1.00 93.75 181 ILE A N 1
ATOM 1475 C CA . ILE A 1 181 ? 53.582 -6.924 -47.032 1.00 93.75 181 ILE A CA 1
ATOM 1476 C C . ILE A 1 181 ? 54.616 -6.460 -48.069 1.00 93.75 181 ILE A C 1
ATOM 1478 O O . ILE A 1 181 ? 55.820 -6.562 -47.824 1.00 93.75 181 ILE A O 1
ATOM 1482 N N . GLY A 1 182 ? 54.174 -5.878 -49.189 1.00 91.06 182 GLY A N 1
ATOM 1483 C CA . GLY A 1 182 ? 55.065 -5.307 -50.206 1.00 91.06 182 GLY A CA 1
ATOM 1484 C C . GLY A 1 182 ? 55.928 -4.153 -49.682 1.00 91.06 182 GLY A C 1
ATOM 1485 O O . GLY A 1 182 ? 57.112 -4.061 -50.010 1.00 91.06 182 GLY A O 1
ATOM 1486 N N . PHE A 1 183 ? 55.370 -3.290 -48.830 1.00 91.56 183 PHE A N 1
ATOM 1487 C CA . PHE A 1 183 ? 56.099 -2.185 -48.203 1.00 91.56 183 PHE A CA 1
ATOM 1488 C C . PHE A 1 183 ? 57.141 -2.670 -47.183 1.00 91.56 183 PHE A C 1
ATOM 1490 O O . PHE A 1 183 ? 58.284 -2.216 -47.216 1.00 91.56 183 PHE A O 1
ATOM 1497 N N . VAL A 1 184 ? 56.795 -3.634 -46.324 1.00 91.56 184 VAL A N 1
ATOM 1498 C CA . VAL A 1 184 ? 57.750 -4.264 -45.397 1.00 91.56 184 VAL A CA 1
ATOM 1499 C C . VAL A 1 184 ? 58.874 -4.941 -46.181 1.00 91.56 184 VAL A C 1
ATOM 1501 O O . VAL A 1 184 ? 60.041 -4.723 -45.866 1.00 91.56 184 VAL A O 1
ATOM 1504 N N . PHE A 1 185 ? 58.552 -5.673 -47.253 1.00 89.50 185 PHE A N 1
ATOM 1505 C CA . PHE A 1 185 ? 59.552 -6.299 -48.123 1.00 89.50 185 PHE A CA 1
ATOM 1506 C C . PHE A 1 185 ? 60.460 -5.272 -48.822 1.00 89.50 185 PHE A C 1
ATOM 1508 O O . PHE A 1 185 ? 61.665 -5.490 -48.953 1.00 89.50 185 PHE A O 1
ATOM 1515 N N . PHE A 1 186 ? 59.924 -4.115 -49.232 1.00 90.00 186 PHE A N 1
ATOM 1516 C CA . PHE A 1 186 ? 60.751 -3.011 -49.725 1.00 90.00 186 PHE A CA 1
ATOM 1517 C C . PHE A 1 186 ? 61.752 -2.543 -48.662 1.00 90.00 186 PHE A C 1
ATOM 1519 O O . PHE A 1 186 ? 62.948 -2.467 -48.951 1.00 90.00 186 PHE A O 1
ATOM 1526 N N . VAL A 1 187 ? 61.283 -2.268 -47.441 1.00 88.44 187 VAL A N 1
ATOM 1527 C CA . VAL A 1 187 ? 62.115 -1.764 -46.337 1.00 88.44 187 VAL A CA 1
ATOM 1528 C C . VAL A 1 187 ? 63.191 -2.776 -45.930 1.00 88.44 187 VAL A C 1
ATOM 1530 O O . VAL A 1 187 ? 64.345 -2.384 -45.763 1.00 88.44 187 VAL A O 1
ATOM 1533 N N . THR A 1 188 ? 62.872 -4.072 -45.845 1.00 86.50 188 THR A N 1
ATOM 1534 C CA . THR A 1 188 ? 63.870 -5.119 -45.543 1.00 86.50 188 THR A CA 1
ATOM 1535 C C . THR A 1 188 ? 64.885 -5.329 -46.669 1.00 86.50 188 THR A C 1
ATOM 1537 O O . THR A 1 188 ? 65.981 -5.816 -46.408 1.00 86.50 188 THR A O 1
ATOM 1540 N N . SER A 1 189 ? 64.576 -4.919 -47.905 1.00 85.69 189 SER A N 1
ATOM 1541 C CA . SER A 1 189 ? 65.503 -5.004 -49.045 1.00 85.69 189 SER A CA 1
ATOM 1542 C C . SER A 1 189 ? 66.535 -3.864 -49.132 1.00 85.69 189 SER A C 1
ATOM 1544 O O . SER A 1 189 ? 67.355 -3.862 -50.052 1.00 85.69 189 SER A O 1
ATOM 1546 N N . LEU A 1 190 ? 66.500 -2.864 -48.241 1.00 85.06 190 LEU A N 1
ATOM 1547 C CA . LEU A 1 190 ? 67.339 -1.658 -48.334 1.00 85.06 190 LEU A CA 1
ATOM 1548 C C . LEU A 1 190 ? 68.828 -1.935 -48.050 1.00 85.06 190 LEU A C 1
ATOM 1550 O O . LEU A 1 190 ? 69.222 -2.228 -46.924 1.00 85.06 190 LEU A O 1
ATOM 1554 N N . GLU A 1 191 ? 69.688 -1.734 -49.054 1.00 80.88 191 GLU A N 1
ATOM 1555 C CA . GLU A 1 191 ? 71.135 -1.956 -48.949 1.00 80.88 191 GLU A CA 1
ATOM 1556 C C . GLU A 1 191 ? 71.916 -0.644 -48.769 1.00 80.88 191 GLU A C 1
ATOM 1558 O O . GLU A 1 191 ? 71.786 0.320 -49.537 1.00 80.88 191 GLU A O 1
ATOM 1563 N N . LYS A 1 192 ? 72.793 -0.615 -47.757 1.00 77.75 192 LYS A N 1
ATOM 1564 C CA . LYS A 1 192 ? 73.619 0.549 -47.407 1.00 77.75 192 LYS A CA 1
ATOM 1565 C C . LYS A 1 192 ? 74.544 0.933 -48.569 1.00 77.75 192 LYS A C 1
ATOM 1567 O O . LYS A 1 192 ? 75.469 0.209 -48.914 1.00 77.75 192 LYS A O 1
ATOM 1572 N N . GLY A 1 193 ? 74.298 2.110 -49.146 1.00 78.00 193 GLY A N 1
ATOM 1573 C CA . GLY A 1 193 ? 74.986 2.618 -50.344 1.00 78.00 193 GLY A CA 1
ATOM 1574 C C . GLY A 1 193 ? 74.117 2.629 -51.608 1.00 78.00 193 GLY A C 1
ATOM 1575 O O . GLY A 1 193 ? 74.400 3.391 -52.533 1.00 78.00 193 GLY A O 1
ATOM 1576 N N . HIS A 1 194 ? 73.008 1.882 -51.631 1.00 80.50 194 HIS A N 1
ATOM 1577 C CA . HIS A 1 194 ? 72.073 1.828 -52.760 1.00 80.50 194 HIS A CA 1
ATOM 1578 C C . HIS A 1 194 ? 70.747 2.574 -52.527 1.00 80.50 194 HIS A C 1
ATOM 1580 O O . HIS A 1 194 ? 69.999 2.773 -53.485 1.00 80.50 194 HIS A O 1
ATOM 1586 N N . TYR A 1 195 ? 70.503 3.113 -51.324 1.00 82.12 195 TYR A N 1
ATOM 1587 C CA . TYR A 1 195 ? 69.269 3.826 -50.946 1.00 82.12 195 TYR A CA 1
ATOM 1588 C C . TYR A 1 195 ? 68.735 4.809 -52.005 1.00 82.12 195 TYR A C 1
ATOM 1590 O O . TYR A 1 195 ? 67.573 4.705 -52.386 1.00 82.12 195 TYR A O 1
ATOM 1598 N N . LYS A 1 196 ? 69.556 5.731 -52.544 1.00 80.75 196 LYS A N 1
ATOM 1599 C CA . LYS A 1 196 ? 69.083 6.704 -53.556 1.00 80.75 196 LYS A CA 1
ATOM 1600 C C . LYS A 1 196 ? 68.513 6.011 -54.799 1.00 80.75 196 LYS A C 1
ATOM 1602 O O . LYS A 1 196 ? 67.526 6.483 -55.353 1.00 80.75 196 LYS A O 1
ATOM 1607 N N . PHE A 1 197 ? 69.114 4.902 -55.231 1.00 81.44 197 PHE A N 1
ATOM 1608 C CA . PHE A 1 197 ? 68.603 4.097 -56.340 1.00 81.44 197 PHE A CA 1
ATOM 1609 C C . PHE A 1 197 ? 67.312 3.369 -55.945 1.00 81.44 197 PHE A C 1
ATOM 1611 O O . PHE A 1 197 ? 66.329 3.473 -56.668 1.00 81.44 197 PHE A O 1
ATOM 1618 N N . GLN A 1 198 ? 67.275 2.714 -54.782 1.00 84.62 198 GLN A N 1
ATOM 1619 C CA . GLN A 1 198 ? 66.109 1.943 -54.329 1.00 84.62 198 GLN A CA 1
ATOM 1620 C C . GLN A 1 198 ? 64.870 2.819 -54.094 1.00 84.62 198 GLN A C 1
ATOM 1622 O O . GLN A 1 198 ? 63.808 2.510 -54.627 1.00 84.62 198 GLN A O 1
ATOM 1627 N N . PHE A 1 199 ? 65.005 3.960 -53.409 1.00 86.56 199 PHE A N 1
ATOM 1628 C CA . PHE A 1 199 ? 63.913 4.931 -53.260 1.00 86.56 199 PHE A CA 1
ATOM 1629 C C . PHE A 1 199 ? 63.488 5.550 -54.599 1.00 86.56 199 PHE A C 1
ATOM 1631 O O . PHE A 1 199 ? 62.305 5.809 -54.799 1.00 86.56 199 PHE A O 1
ATOM 1638 N N . THR A 1 200 ? 64.417 5.727 -55.549 1.00 84.06 200 THR A N 1
ATOM 1639 C CA . THR A 1 200 ? 64.068 6.166 -56.911 1.00 84.06 200 THR A CA 1
ATOM 1640 C C . THR A 1 200 ? 63.259 5.090 -57.642 1.00 84.06 200 THR A C 1
ATOM 1642 O O . THR A 1 200 ? 62.222 5.418 -58.205 1.00 84.06 200 THR A O 1
ATOM 1645 N N . GLN A 1 201 ? 63.661 3.812 -57.605 1.00 83.44 201 GLN A N 1
ATOM 1646 C CA . GLN A 1 201 ? 62.883 2.714 -58.205 1.00 83.44 201 GLN A CA 1
ATOM 1647 C C . GLN A 1 201 ? 61.497 2.575 -57.557 1.00 83.44 201 GLN A C 1
ATOM 1649 O O . GLN A 1 201 ? 60.511 2.400 -58.268 1.00 83.44 201 GLN A O 1
ATOM 1654 N N . PHE A 1 202 ? 61.401 2.707 -56.231 1.00 88.00 202 PHE A N 1
ATOM 1655 C CA . PHE A 1 202 ? 60.133 2.659 -55.499 1.00 88.00 202 PHE A CA 1
ATOM 1656 C C . PHE A 1 202 ? 59.191 3.800 -55.908 1.00 88.00 202 PHE A C 1
ATOM 1658 O O . PHE A 1 202 ? 58.029 3.550 -56.230 1.00 88.00 202 PHE A O 1
ATOM 1665 N N . ALA A 1 203 ? 59.699 5.036 -55.979 1.00 87.94 203 ALA A N 1
ATOM 1666 C CA . ALA A 1 203 ? 58.931 6.196 -56.428 1.00 87.94 203 ALA A CA 1
ATOM 1667 C C . ALA A 1 203 ? 58.506 6.081 -57.904 1.00 87.94 203 ALA A C 1
ATOM 1669 O O . ALA A 1 203 ? 57.348 6.335 -58.223 1.00 87.94 203 ALA A O 1
ATOM 1670 N N . TRP A 1 204 ? 59.401 5.633 -58.793 1.00 86.25 204 TRP A N 1
ATOM 1671 C CA . TRP A 1 204 ? 59.073 5.373 -60.202 1.00 86.25 204 TRP A CA 1
ATOM 1672 C C . TRP A 1 204 ? 58.031 4.267 -60.368 1.00 86.25 204 TRP A C 1
ATOM 1674 O O . TRP A 1 204 ? 57.170 4.375 -61.235 1.00 86.25 204 TRP A O 1
ATOM 1684 N N . THR A 1 205 ? 58.064 3.243 -59.514 1.00 89.94 205 THR A N 1
ATOM 1685 C CA . THR A 1 205 ? 57.059 2.172 -59.505 1.00 89.94 205 THR A CA 1
ATOM 1686 C C . THR A 1 205 ? 55.688 2.722 -59.136 1.00 89.94 205 THR A C 1
ATOM 1688 O O . THR A 1 205 ? 54.749 2.560 -59.907 1.00 89.94 205 THR A O 1
ATOM 1691 N N . HIS A 1 206 ? 55.571 3.463 -58.033 1.00 91.69 206 HIS A N 1
ATOM 1692 C CA . HIS A 1 206 ? 54.295 4.056 -57.618 1.00 91.69 206 HIS A CA 1
ATOM 1693 C C . HIS A 1 206 ? 53.779 5.105 -58.617 1.00 91.69 206 HIS A C 1
ATOM 1695 O O . HIS A 1 206 ? 52.585 5.139 -58.906 1.00 91.69 206 HIS A O 1
ATOM 1701 N N . MET A 1 207 ? 54.672 5.894 -59.224 1.00 89.44 207 MET A N 1
ATOM 1702 C CA . MET A 1 207 ? 54.324 6.815 -60.310 1.00 89.44 207 MET A CA 1
ATOM 1703 C C . MET A 1 207 ? 53.798 6.073 -61.549 1.00 89.44 207 MET A C 1
ATOM 1705 O O . MET A 1 207 ? 52.800 6.495 -62.124 1.00 89.44 207 MET A O 1
ATOM 1709 N N . ALA A 1 208 ? 54.420 4.961 -61.954 1.00 89.38 208 ALA A N 1
ATOM 1710 C CA . ALA A 1 208 ? 53.962 4.162 -63.091 1.00 89.38 208 ALA A CA 1
ATOM 1711 C C . ALA A 1 208 ? 52.618 3.464 -62.810 1.00 89.38 208 ALA A C 1
ATOM 1713 O O . ALA A 1 208 ? 51.758 3.429 -63.686 1.00 89.38 208 ALA A O 1
ATOM 1714 N N . LEU A 1 209 ? 52.391 2.973 -61.585 1.00 92.50 209 LEU A N 1
ATOM 1715 C CA . LEU A 1 209 ? 51.093 2.422 -61.170 1.00 92.50 209 LEU A CA 1
ATOM 1716 C C . LEU A 1 209 ? 49.992 3.492 -61.221 1.00 92.50 209 LEU A C 1
ATOM 1718 O O . LEU A 1 209 ? 48.920 3.243 -61.770 1.00 92.50 209 LEU A O 1
ATOM 1722 N N . TYR A 1 210 ? 50.274 4.702 -60.731 1.00 89.38 210 TYR A N 1
ATOM 1723 C CA . TYR A 1 210 ? 49.339 5.827 -60.781 1.00 89.38 210 TYR A CA 1
ATOM 1724 C C . TYR A 1 210 ? 49.048 6.308 -62.214 1.00 89.38 210 TYR A C 1
ATOM 1726 O O . TYR A 1 210 ? 47.894 6.522 -62.572 1.00 89.38 210 TYR A O 1
ATOM 1734 N N . LEU A 1 211 ? 50.069 6.448 -63.065 1.00 86.56 211 LEU A N 1
ATOM 1735 C CA . LEU A 1 211 ? 49.896 6.968 -64.427 1.00 86.56 211 LEU A CA 1
ATOM 1736 C C . LEU A 1 211 ? 49.332 5.946 -65.429 1.00 86.56 211 LEU A C 1
ATOM 1738 O O . LEU A 1 211 ? 48.855 6.361 -66.481 1.00 86.56 211 LEU A O 1
ATOM 1742 N N . ILE A 1 212 ? 49.388 4.643 -65.129 1.00 90.00 212 ILE A N 1
ATOM 1743 C CA . ILE A 1 212 ? 48.994 3.574 -66.064 1.00 90.00 212 ILE A CA 1
ATOM 1744 C C . ILE A 1 212 ? 47.850 2.729 -65.497 1.00 90.00 212 ILE A C 1
ATOM 1746 O O . ILE A 1 212 ? 46.803 2.630 -66.126 1.00 90.00 212 ILE A O 1
ATOM 1750 N N . VAL A 1 213 ? 48.016 2.129 -64.314 1.00 91.44 213 VAL A N 1
ATOM 1751 C CA . VAL A 1 213 ? 47.077 1.118 -63.782 1.00 91.44 213 VAL A CA 1
ATOM 1752 C C . VAL A 1 213 ? 45.799 1.762 -63.246 1.00 91.44 213 VAL A C 1
ATOM 1754 O O . VAL A 1 213 ? 44.706 1.260 -63.497 1.00 91.44 213 VAL A O 1
ATOM 1757 N N . VAL A 1 214 ? 45.912 2.914 -62.577 1.00 90.44 214 VAL A N 1
ATOM 1758 C CA . VAL A 1 214 ? 44.739 3.699 -62.144 1.00 90.44 214 VAL A CA 1
ATOM 1759 C C . VAL A 1 214 ? 43.964 4.229 -63.359 1.00 90.44 214 VAL A C 1
ATOM 1761 O O . VAL A 1 214 ? 42.741 4.124 -63.400 1.00 90.44 214 VAL A O 1
ATOM 1764 N N . GLN A 1 215 ? 44.656 4.697 -64.404 1.00 91.00 215 GLN A N 1
ATOM 1765 C CA . GLN A 1 215 ? 43.994 5.142 -65.639 1.00 91.00 215 GLN A CA 1
ATOM 1766 C C . GLN A 1 215 ? 43.349 3.974 -66.404 1.00 91.00 215 GLN A C 1
ATOM 1768 O O . GLN A 1 215 ? 42.241 4.104 -66.926 1.00 91.00 215 GLN A O 1
ATOM 1773 N N . ALA A 1 216 ? 43.988 2.801 -66.413 1.00 91.12 216 ALA A N 1
ATOM 1774 C CA . ALA A 1 216 ? 43.415 1.576 -66.958 1.00 91.12 216 ALA A CA 1
ATOM 1775 C C . ALA A 1 216 ? 42.198 1.082 -66.153 1.00 91.12 216 ALA A C 1
ATOM 1777 O O . ALA A 1 216 ? 41.263 0.567 -66.755 1.00 91.12 216 ALA A O 1
ATOM 1778 N N . HIS A 1 217 ? 42.148 1.276 -64.829 1.00 92.00 217 HIS A N 1
ATOM 1779 C CA . HIS A 1 217 ? 40.952 0.999 -64.017 1.00 92.00 217 HIS A CA 1
ATOM 1780 C C . HIS A 1 217 ? 39.755 1.875 -64.430 1.00 92.00 217 HIS A C 1
ATOM 1782 O O . HIS A 1 217 ? 38.641 1.372 -64.546 1.00 92.00 217 HIS A O 1
ATOM 1788 N N . PHE A 1 218 ? 39.964 3.156 -64.745 1.00 92.75 218 PHE A N 1
ATOM 1789 C CA . PHE A 1 218 ? 38.880 4.000 -65.263 1.00 92.75 218 PHE A CA 1
ATOM 1790 C C . PHE A 1 218 ? 38.421 3.573 -66.667 1.00 92.75 218 PHE A C 1
ATOM 1792 O O . PHE A 1 218 ? 37.221 3.519 -66.928 1.00 92.75 218 PHE A O 1
ATOM 1799 N N . ILE A 1 219 ? 39.349 3.164 -67.541 1.00 91.62 219 ILE A N 1
ATOM 1800 C CA . ILE A 1 219 ? 39.030 2.539 -68.840 1.00 91.62 219 ILE A CA 1
ATOM 1801 C C . ILE A 1 219 ? 38.220 1.241 -68.651 1.00 91.62 219 ILE A C 1
ATOM 1803 O O . ILE A 1 219 ? 37.243 1.024 -69.362 1.00 91.62 219 ILE A O 1
ATOM 1807 N N . MET A 1 220 ? 38.589 0.407 -67.677 1.00 89.38 220 MET A N 1
ATOM 1808 C CA . MET A 1 220 ? 37.868 -0.814 -67.297 1.00 89.38 220 MET A CA 1
ATOM 1809 C C . MET A 1 220 ? 36.444 -0.525 -66.812 1.00 89.38 220 MET A C 1
ATOM 1811 O O . MET A 1 220 ? 35.503 -1.167 -67.269 1.00 89.38 220 MET A O 1
ATOM 1815 N N . ASN A 1 221 ? 36.258 0.475 -65.948 1.00 89.25 221 ASN A N 1
ATOM 1816 C CA . ASN A 1 221 ? 34.925 0.854 -65.482 1.00 89.25 221 ASN A CA 1
ATOM 1817 C C . ASN A 1 221 ? 34.053 1.402 -66.625 1.00 89.25 221 ASN A C 1
ATOM 1819 O O . ASN A 1 221 ? 32.872 1.078 -66.679 1.00 89.25 221 ASN A O 1
ATOM 1823 N N . ASN A 1 222 ? 34.621 2.141 -67.588 1.00 91.94 222 ASN A N 1
ATOM 1824 C CA . ASN A 1 222 ? 33.885 2.555 -68.792 1.00 91.94 222 ASN A CA 1
ATOM 1825 C C . ASN A 1 222 ? 33.389 1.358 -69.618 1.00 91.94 222 ASN A C 1
ATOM 1827 O O . ASN A 1 222 ? 32.290 1.409 -70.157 1.00 91.94 222 ASN A O 1
ATOM 1831 N N . ILE A 1 223 ? 34.173 0.277 -69.716 1.00 91.12 223 ILE A N 1
ATOM 1832 C CA . ILE A 1 223 ? 33.744 -0.959 -70.395 1.00 91.12 223 ILE A CA 1
ATOM 1833 C C . ILE A 1 223 ? 32.551 -1.588 -69.659 1.00 91.12 223 ILE A C 1
ATOM 1835 O O . ILE A 1 223 ? 31.617 -2.052 -70.310 1.00 91.12 223 ILE A O 1
ATOM 1839 N N . PHE A 1 224 ? 32.553 -1.572 -68.322 1.00 89.19 224 PHE A N 1
ATOM 1840 C CA . PHE A 1 224 ? 31.457 -2.108 -67.511 1.00 89.19 224 PHE A CA 1
ATOM 1841 C C . PHE A 1 224 ? 30.177 -1.250 -67.552 1.00 89.19 224 PHE A C 1
ATOM 1843 O O . PHE A 1 224 ? 29.085 -1.809 -67.570 1.00 89.19 224 PHE A O 1
ATOM 1850 N N . GLU A 1 225 ? 30.288 0.078 -67.647 1.00 88.06 225 GLU A N 1
ATOM 1851 C CA . GLU A 1 225 ? 29.150 1.004 -67.837 1.00 88.06 225 GLU A CA 1
ATOM 1852 C C . GLU A 1 225 ? 28.590 0.984 -69.282 1.00 88.06 225 GLU A C 1
ATOM 1854 O O . GLU A 1 225 ? 27.531 1.550 -69.558 1.00 88.06 225 GLU A O 1
ATOM 1859 N N . GLY A 1 226 ? 29.289 0.325 -70.214 1.00 89.19 226 GLY A N 1
ATOM 1860 C CA . GLY A 1 226 ? 28.835 0.027 -71.575 1.00 89.19 226 GLY A CA 1
ATOM 1861 C C . GLY A 1 226 ? 29.857 0.396 -72.652 1.00 89.19 226 GLY A C 1
ATOM 1862 O O . GLY A 1 226 ? 30.473 1.462 -72.619 1.00 89.19 226 GLY A O 1
ATOM 1863 N N . MET A 1 227 ? 30.020 -0.470 -73.659 1.00 89.94 227 MET A N 1
ATOM 1864 C CA . MET A 1 227 ? 31.114 -0.399 -74.647 1.00 89.94 227 MET A CA 1
ATOM 1865 C C . MET A 1 227 ? 31.240 0.938 -75.397 1.00 89.94 227 MET A C 1
ATOM 1867 O O . MET A 1 227 ? 32.331 1.259 -75.872 1.00 89.94 227 MET A O 1
ATOM 1871 N N . ILE A 1 228 ? 30.180 1.747 -75.498 1.00 91.69 228 ILE A N 1
ATOM 1872 C CA . ILE A 1 228 ? 30.239 3.105 -76.055 1.00 91.69 228 ILE A CA 1
ATOM 1873 C C . ILE A 1 228 ? 31.199 4.010 -75.269 1.00 91.69 228 ILE A C 1
ATOM 1875 O O . ILE A 1 228 ? 31.977 4.729 -75.891 1.00 91.69 228 ILE A O 1
ATOM 1879 N N . TRP A 1 229 ? 31.237 3.924 -73.935 1.00 92.38 229 TRP A N 1
ATOM 1880 C CA . TRP A 1 229 ? 32.115 4.736 -73.077 1.00 92.38 229 TRP A CA 1
ATOM 1881 C C . TRP A 1 229 ? 33.593 4.343 -73.181 1.00 92.38 229 TRP A C 1
ATOM 1883 O O . TRP A 1 229 ? 34.468 5.096 -72.760 1.00 92.38 229 TRP A O 1
ATOM 1893 N N . PHE A 1 230 ? 33.886 3.194 -73.791 1.00 92.75 230 PHE A N 1
ATOM 1894 C CA . PHE A 1 230 ? 35.231 2.786 -74.183 1.00 92.75 230 PHE A CA 1
ATOM 1895 C C . PHE A 1 230 ? 35.534 3.142 -75.646 1.00 92.75 230 PHE A C 1
ATOM 1897 O O . PHE A 1 230 ? 36.467 3.891 -75.944 1.00 92.75 230 PHE A O 1
ATOM 1904 N N . PHE A 1 231 ? 34.732 2.618 -76.574 1.00 92.44 231 PHE A N 1
ATOM 1905 C CA . PHE A 1 231 ? 35.034 2.636 -78.003 1.00 92.44 231 PHE A CA 1
ATOM 1906 C C . PHE A 1 231 ? 34.900 4.027 -78.632 1.00 92.44 231 PHE A C 1
ATOM 1908 O O . PHE A 1 231 ? 35.723 4.394 -79.476 1.00 92.44 231 PHE A O 1
ATOM 1915 N N . LEU A 1 232 ? 33.910 4.827 -78.219 1.00 92.00 232 LEU A N 1
ATOM 1916 C CA . LEU A 1 232 ? 33.714 6.176 -78.756 1.00 92.00 232 LEU A CA 1
ATOM 1917 C C . LEU A 1 232 ? 34.873 7.110 -78.344 1.00 92.00 232 LEU A C 1
ATOM 1919 O O . LEU A 1 232 ? 35.491 7.670 -79.250 1.00 92.00 232 LEU A O 1
ATOM 1923 N N . PRO A 1 233 ? 35.281 7.222 -77.059 1.00 93.38 233 PRO A N 1
ATOM 1924 C CA . PRO A 1 233 ? 36.463 8.003 -76.671 1.00 93.38 233 PRO A CA 1
ATOM 1925 C C . PRO A 1 233 ? 37.761 7.575 -77.367 1.00 93.38 233 PRO A C 1
ATOM 1927 O O . PRO A 1 233 ? 38.487 8.434 -77.871 1.00 93.38 233 PRO A O 1
ATOM 1930 N N . VAL A 1 234 ? 38.024 6.266 -77.466 1.00 91.75 234 VAL A N 1
ATOM 1931 C CA . VAL A 1 234 ? 39.221 5.740 -78.149 1.00 91.75 234 VAL A CA 1
ATOM 1932 C C . VAL A 1 234 ? 39.230 6.122 -79.632 1.00 91.75 234 VAL A C 1
ATOM 1934 O O . VAL A 1 234 ? 40.255 6.573 -80.154 1.00 91.75 234 VAL A O 1
ATOM 1937 N N . SER A 1 235 ? 38.076 6.014 -80.298 1.00 91.94 235 SER A N 1
ATOM 1938 C CA . SER A 1 235 ? 37.912 6.371 -81.712 1.00 91.94 235 SER A CA 1
ATOM 1939 C C . SER A 1 235 ? 38.065 7.873 -81.968 1.00 91.94 235 SER A C 1
ATOM 1941 O O . SER A 1 235 ? 38.613 8.253 -83.003 1.00 91.94 235 SER A O 1
ATOM 1943 N N . LEU A 1 236 ? 37.643 8.737 -81.036 1.00 93.19 236 LEU A N 1
ATOM 1944 C CA . LEU A 1 236 ? 37.841 10.190 -81.135 1.00 93.19 236 LEU A CA 1
ATOM 1945 C C . LEU A 1 236 ? 39.326 10.566 -81.101 1.00 93.19 236 LEU A C 1
ATOM 1947 O O . LEU A 1 236 ? 39.760 11.367 -81.922 1.00 93.19 236 LEU A O 1
ATOM 1951 N N . VAL A 1 237 ? 40.118 9.970 -80.203 1.00 91.94 237 VAL A N 1
ATOM 1952 C CA . VAL A 1 237 ? 41.566 10.245 -80.108 1.00 91.94 237 VAL A CA 1
ATOM 1953 C C . VAL A 1 237 ? 42.307 9.759 -81.357 1.00 91.94 237 VAL A C 1
ATOM 1955 O O . VAL A 1 237 ? 43.116 10.504 -81.910 1.00 91.94 237 VAL A O 1
ATOM 1958 N N . ILE A 1 238 ? 41.984 8.558 -81.856 1.00 89.88 238 ILE A N 1
ATOM 1959 C CA . ILE A 1 238 ? 42.546 8.025 -83.112 1.00 89.88 238 ILE A CA 1
ATOM 1960 C C . ILE A 1 238 ? 42.207 8.951 -84.290 1.00 89.88 238 ILE A C 1
ATOM 1962 O O . ILE A 1 238 ? 43.086 9.311 -85.072 1.00 89.88 238 ILE A O 1
ATOM 1966 N N . THR A 1 239 ? 40.947 9.380 -84.389 1.00 89.75 239 THR A N 1
ATOM 1967 C CA . THR A 1 239 ? 40.479 10.318 -85.422 1.00 89.75 239 THR A CA 1
ATOM 1968 C C . THR A 1 239 ? 41.214 11.653 -85.332 1.00 89.75 239 THR A C 1
ATOM 1970 O O . THR A 1 239 ? 41.702 12.157 -86.343 1.00 89.75 239 THR A O 1
ATOM 1973 N N . ASN A 1 240 ? 41.361 12.196 -84.123 1.00 90.19 240 ASN A N 1
ATOM 1974 C CA . ASN A 1 240 ? 42.045 13.458 -83.886 1.00 90.19 240 ASN A CA 1
ATOM 1975 C C . ASN A 1 240 ? 43.520 13.411 -84.311 1.00 90.19 240 ASN A C 1
ATOM 1977 O O . ASN A 1 240 ? 43.961 14.304 -85.028 1.00 90.19 240 ASN A O 1
ATOM 1981 N N . ASP A 1 241 ? 44.284 12.376 -83.946 1.00 85.81 241 ASP A N 1
ATOM 1982 C CA . ASP A 1 241 ? 45.688 12.270 -84.377 1.00 85.81 241 ASP A CA 1
ATOM 1983 C C . ASP A 1 241 ? 45.825 12.036 -85.898 1.00 85.81 241 ASP A C 1
ATOM 1985 O O . ASP A 1 241 ? 46.758 12.564 -86.511 1.00 85.81 241 ASP A O 1
ATOM 1989 N N . ILE A 1 242 ? 44.884 11.323 -86.536 1.00 86.00 242 ILE A N 1
ATOM 1990 C CA . ILE A 1 242 ? 44.843 11.165 -88.003 1.00 86.00 242 ILE A CA 1
ATOM 1991 C C . ILE A 1 242 ? 44.598 12.515 -88.691 1.00 86.00 242 ILE A C 1
ATOM 1993 O O . ILE A 1 242 ? 45.385 12.916 -89.552 1.00 86.00 242 ILE A O 1
ATOM 1997 N N . PHE A 1 243 ? 43.551 13.251 -88.309 1.00 87.94 243 PHE A N 1
ATOM 1998 C CA . PHE A 1 243 ? 43.248 14.541 -88.937 1.00 87.94 243 PHE A CA 1
ATOM 1999 C C . PHE A 1 243 ? 44.257 15.634 -88.561 1.00 87.94 243 PHE A C 1
ATOM 2001 O O . PHE A 1 243 ? 44.578 16.461 -89.412 1.00 87.94 243 PHE A O 1
ATOM 2008 N N . ALA A 1 244 ? 44.862 15.594 -87.369 1.00 85.62 244 ALA A N 1
ATOM 2009 C CA . ALA A 1 244 ? 45.959 16.494 -87.003 1.00 85.62 244 ALA A CA 1
ATOM 2010 C C . ALA A 1 244 ? 47.195 16.292 -87.891 1.00 85.62 244 ALA A C 1
ATOM 2012 O O . ALA A 1 244 ? 47.880 17.261 -88.222 1.00 85.62 244 ALA A O 1
ATOM 2013 N N . TYR A 1 245 ? 47.467 15.053 -88.311 1.00 82.88 245 TYR A N 1
ATOM 2014 C CA . TYR A 1 245 ? 48.523 14.745 -89.273 1.00 82.88 245 TYR A CA 1
ATOM 2015 C C . TYR A 1 245 ? 48.153 15.178 -90.701 1.00 82.88 245 TYR A C 1
ATOM 2017 O O . TYR A 1 245 ? 48.959 15.838 -91.356 1.00 82.88 245 TYR A O 1
ATOM 2025 N N . ILE A 1 246 ? 46.937 14.869 -91.169 1.00 85.06 246 ILE A N 1
ATOM 2026 C CA . ILE A 1 246 ? 46.473 15.223 -92.524 1.00 85.06 246 ILE A CA 1
ATOM 2027 C C . ILE A 1 246 ? 46.405 16.746 -92.694 1.00 85.06 246 ILE A C 1
ATOM 2029 O O . ILE A 1 246 ? 47.126 17.299 -93.524 1.00 85.06 246 ILE A O 1
ATOM 2033 N N . CYS A 1 247 ? 45.616 17.440 -91.868 1.00 85.25 247 CYS A N 1
ATOM 2034 C CA . CYS A 1 247 ? 45.495 18.900 -91.906 1.00 85.25 247 CYS A CA 1
ATOM 2035 C C . CYS A 1 247 ? 46.833 19.590 -91.593 1.00 85.25 247 CYS A C 1
ATOM 2037 O O . CYS A 1 247 ? 47.127 20.656 -92.136 1.00 85.25 247 CYS A O 1
ATOM 2039 N N . GLY A 1 248 ? 47.675 18.962 -90.764 1.00 83.00 248 GLY A N 1
ATOM 2040 C CA . GLY A 1 248 ? 49.019 19.443 -90.460 1.00 83.00 248 GLY A CA 1
ATOM 2041 C C . GLY A 1 248 ? 49.987 19.396 -91.645 1.00 83.00 248 GLY A C 1
ATOM 2042 O O . GLY A 1 248 ? 50.879 20.237 -91.706 1.00 83.00 248 GLY A O 1
ATOM 2043 N N . ILE A 1 249 ? 49.797 18.481 -92.603 1.00 81.75 249 ILE A N 1
ATOM 2044 C CA . ILE A 1 249 ? 50.563 18.433 -93.860 1.00 81.75 249 ILE A CA 1
ATOM 2045 C C . ILE A 1 249 ? 49.947 19.335 -94.936 1.00 81.75 249 ILE A C 1
ATOM 2047 O O . ILE A 1 249 ? 50.690 20.004 -95.649 1.00 81.75 249 ILE A O 1
ATOM 2051 N N . THR A 1 250 ? 48.618 19.378 -95.071 1.00 83.00 250 THR A N 1
ATOM 2052 C CA . THR A 1 250 ? 47.969 20.141 -96.155 1.00 83.00 250 THR A CA 1
ATOM 2053 C C . THR A 1 250 ? 47.902 21.646 -95.892 1.00 83.00 250 THR A C 1
ATOM 2055 O O . THR A 1 250 ? 47.942 22.425 -96.841 1.00 83.00 250 THR A O 1
ATOM 2058 N N . PHE A 1 251 ? 47.800 22.068 -94.626 1.00 81.12 251 PHE A N 1
ATOM 2059 C CA . PHE A 1 251 ? 47.591 23.474 -94.245 1.00 81.12 251 PHE A CA 1
ATOM 2060 C C . PHE A 1 251 ? 48.561 23.993 -93.171 1.00 81.12 251 PHE A C 1
ATOM 2062 O O . PHE A 1 251 ? 48.564 25.190 -92.890 1.00 81.12 251 PHE A O 1
ATOM 2069 N N . GLY A 1 252 ? 49.383 23.126 -92.573 1.00 79.81 252 GLY A N 1
ATOM 2070 C CA . GLY A 1 252 ? 50.272 23.483 -91.467 1.00 79.81 252 GLY A CA 1
ATOM 2071 C C . GLY A 1 252 ? 51.337 24.517 -91.833 1.00 79.81 252 GLY A C 1
ATOM 2072 O O . GLY A 1 252 ? 52.126 24.312 -92.754 1.00 79.81 252 GLY A O 1
ATOM 2073 N N . ARG A 1 253 ? 51.396 25.611 -91.068 1.00 78.19 253 ARG A N 1
ATOM 2074 C CA . ARG A 1 253 ? 52.411 26.676 -91.192 1.00 78.19 253 ARG A CA 1
ATOM 2075 C C . ARG A 1 253 ? 52.957 27.109 -89.832 1.00 78.19 253 ARG A C 1
ATOM 2077 O O . ARG A 1 253 ? 54.151 27.376 -89.713 1.00 78.19 253 ARG A O 1
ATOM 2084 N N . THR A 1 254 ? 52.120 27.126 -88.799 1.00 82.81 254 THR A N 1
ATOM 2085 C CA . THR A 1 254 ? 52.468 27.614 -87.459 1.00 82.81 254 THR A CA 1
ATOM 2086 C C . THR A 1 254 ? 52.791 26.446 -86.529 1.00 82.81 254 THR A C 1
ATOM 2088 O O . THR A 1 254 ? 51.954 25.572 -86.317 1.00 82.81 254 THR A O 1
ATOM 2091 N N . GLN A 1 255 ? 53.991 26.404 -85.940 1.00 80.50 255 GLN A N 1
ATOM 2092 C CA . GLN A 1 255 ? 54.363 25.353 -84.977 1.00 80.50 255 GLN A CA 1
ATOM 2093 C C . GLN A 1 255 ? 53.591 25.495 -83.657 1.00 80.50 255 GLN A C 1
ATOM 2095 O O . GLN A 1 255 ? 53.530 26.583 -83.091 1.00 80.50 255 GLN A O 1
ATOM 2100 N N . LEU A 1 256 ? 53.055 24.386 -83.137 1.00 78.38 256 LEU A N 1
ATOM 2101 C CA . LEU A 1 256 ? 52.209 24.388 -81.937 1.00 78.38 256 LEU A CA 1
ATOM 2102 C C . LEU A 1 256 ? 53.009 24.433 -80.620 1.00 78.38 256 LEU A C 1
ATOM 2104 O O . LEU A 1 256 ? 52.626 25.138 -79.692 1.00 78.38 256 LEU A O 1
ATOM 2108 N N . ILE A 1 257 ? 54.121 23.692 -80.514 1.00 76.69 257 ILE A N 1
ATOM 2109 C CA . ILE A 1 257 ? 54.981 23.694 -79.315 1.00 76.69 257 ILE A CA 1
ATOM 2110 C C . ILE A 1 257 ? 56.425 23.288 -79.643 1.00 76.69 257 ILE A C 1
ATOM 2112 O O . ILE A 1 257 ? 56.660 22.308 -80.349 1.00 76.69 257 ILE A O 1
ATOM 2116 N N . LYS A 1 258 ? 57.416 23.990 -79.068 1.00 70.75 258 LYS A N 1
ATOM 2117 C CA . LYS A 1 258 ? 58.858 23.754 -79.322 1.00 70.75 258 LYS A CA 1
ATOM 2118 C C . LYS A 1 258 ? 59.338 22.326 -79.001 1.00 70.75 258 LYS A C 1
ATOM 2120 O O . LYS A 1 258 ? 60.309 21.866 -79.590 1.00 70.75 258 LYS A O 1
ATOM 2125 N N . ILE A 1 259 ? 58.655 21.613 -78.100 1.00 67.44 259 ILE A N 1
ATOM 2126 C CA . ILE A 1 259 ? 58.958 20.215 -77.729 1.00 67.44 259 ILE A CA 1
ATOM 2127 C C . ILE A 1 259 ? 58.544 19.217 -78.834 1.00 67.44 259 ILE A C 1
ATOM 2129 O O . ILE A 1 259 ? 59.066 18.103 -78.893 1.00 67.44 259 ILE A O 1
ATOM 2133 N N . SER A 1 260 ? 57.635 19.604 -79.739 1.00 66.38 260 SER A N 1
ATOM 2134 C CA . SER A 1 260 ? 57.105 18.741 -80.801 1.00 66.38 260 SER A CA 1
ATOM 2135 C C . SER A 1 260 ? 57.075 19.472 -82.156 1.00 66.38 260 SER A C 1
ATOM 2137 O O . SER A 1 260 ? 56.003 19.843 -82.639 1.00 66.38 260 SER A O 1
ATOM 2139 N N . PRO A 1 261 ? 58.239 19.667 -82.813 1.00 60.59 261 PRO A N 1
ATOM 2140 C CA . PRO A 1 261 ? 58.402 20.539 -83.991 1.00 60.59 261 PRO A CA 1
ATOM 2141 C C . PRO A 1 261 ? 57.699 20.059 -85.279 1.00 60.59 261 PRO A C 1
ATOM 2143 O O . PRO A 1 261 ? 57.939 20.610 -86.349 1.00 60.59 261 PRO A O 1
ATOM 2146 N N . LYS A 1 262 ? 56.851 19.024 -85.196 1.00 68.50 262 LYS A N 1
ATOM 2147 C CA . LYS A 1 262 ? 56.038 18.493 -86.304 1.00 68.50 262 LYS A CA 1
ATOM 2148 C C . LYS A 1 262 ? 54.520 18.627 -86.100 1.00 68.50 262 LYS A C 1
ATOM 2150 O O . LYS A 1 262 ? 53.791 18.290 -87.025 1.00 68.50 262 LYS A O 1
ATOM 2155 N N . LYS A 1 263 ? 54.026 19.089 -84.938 1.00 79.69 263 LYS A N 1
ATOM 2156 C CA . LYS A 1 263 ? 52.594 19.415 -84.757 1.00 79.69 263 LYS A CA 1
ATOM 2157 C C . LYS A 1 263 ? 52.369 20.911 -85.029 1.00 79.69 263 LYS A C 1
ATOM 2159 O O . LYS A 1 263 ? 53.119 21.749 -84.523 1.00 79.69 263 LYS A O 1
ATOM 2164 N N . THR A 1 264 ? 51.346 21.235 -85.817 1.00 84.50 264 THR A N 1
ATOM 2165 C CA . THR A 1 264 ? 51.005 22.606 -86.235 1.00 84.50 264 THR A CA 1
ATOM 2166 C C . THR A 1 264 ? 49.654 23.058 -85.684 1.00 84.50 264 THR A C 1
ATOM 2168 O O . THR A 1 264 ? 48.802 22.231 -85.354 1.00 84.50 264 THR A O 1
ATOM 2171 N N . VAL A 1 265 ? 49.457 24.373 -85.569 1.00 84.00 265 VAL A N 1
ATOM 2172 C CA . VAL A 1 265 ? 48.208 24.973 -85.064 1.00 84.00 265 VAL A CA 1
ATOM 2173 C C . VAL A 1 265 ? 47.057 24.722 -86.040 1.00 84.00 265 VAL A C 1
ATOM 2175 O O . VAL A 1 265 ? 45.958 24.370 -85.620 1.00 84.00 265 VAL A O 1
ATOM 2178 N N . GLU A 1 266 ? 47.310 24.819 -87.345 1.00 85.56 266 GLU A N 1
ATOM 2179 C CA . GLU A 1 266 ? 46.298 24.585 -88.381 1.00 85.56 266 GLU A CA 1
ATOM 2180 C C . GLU A 1 266 ? 45.875 23.107 -88.424 1.00 85.56 266 GLU A C 1
ATOM 2182 O O . GLU A 1 266 ? 44.693 22.801 -88.583 1.00 85.56 266 GLU A O 1
ATOM 2187 N N . GLY A 1 267 ? 46.820 22.185 -88.189 1.00 84.81 267 GLY A N 1
ATOM 2188 C CA . GLY A 1 267 ? 46.523 20.763 -88.012 1.00 84.81 267 GLY A CA 1
ATOM 2189 C C . GLY A 1 267 ? 45.645 20.498 -86.786 1.00 84.81 267 GLY A C 1
ATOM 2190 O O . GLY A 1 267 ? 44.673 19.756 -86.876 1.00 84.81 267 GLY A O 1
ATOM 2191 N N . PHE A 1 268 ? 45.946 21.148 -85.660 1.00 85.12 268 PHE A N 1
ATOM 2192 C CA . PHE A 1 268 ? 45.200 21.026 -84.401 1.00 85.12 268 PHE A CA 1
ATOM 2193 C C . PHE A 1 268 ? 43.751 21.536 -84.520 1.00 85.12 268 PHE A C 1
ATOM 2195 O O . PHE A 1 268 ? 42.819 20.838 -84.127 1.00 85.12 268 PHE A O 1
ATOM 2202 N N . VAL A 1 269 ? 43.540 22.705 -85.137 1.00 86.38 269 VAL A N 1
ATOM 2203 C CA . VAL A 1 269 ? 42.190 23.258 -85.371 1.00 86.38 269 VAL A CA 1
ATOM 2204 C C . VAL A 1 269 ? 41.403 22.423 -86.388 1.00 86.38 269 VAL A C 1
ATOM 2206 O O . VAL A 1 269 ? 40.218 22.165 -86.177 1.00 86.38 269 VAL A O 1
ATOM 2209 N N . GLY A 1 270 ? 42.047 21.943 -87.459 1.00 86.44 270 GLY A N 1
ATOM 2210 C CA . GLY A 1 270 ? 41.411 21.033 -88.419 1.00 86.44 270 GLY A CA 1
ATOM 2211 C C . GLY A 1 270 ? 40.956 19.724 -87.766 1.00 86.44 270 GLY A C 1
ATOM 2212 O O . GLY A 1 270 ? 39.824 19.285 -87.972 1.00 86.44 270 GLY A O 1
ATOM 2213 N N . ALA A 1 271 ? 41.803 19.140 -86.914 1.00 89.12 271 ALA A N 1
ATOM 2214 C CA . ALA A 1 271 ? 41.491 17.921 -86.177 1.00 89.12 271 ALA A CA 1
ATOM 2215 C C . ALA A 1 271 ? 40.263 18.068 -85.270 1.00 89.12 271 ALA A C 1
ATOM 2217 O O . ALA A 1 271 ? 39.423 17.169 -85.251 1.00 89.12 271 ALA A O 1
ATOM 2218 N N . TRP A 1 272 ? 40.111 19.202 -84.578 1.00 91.81 272 TRP A N 1
ATOM 2219 C CA . TRP A 1 272 ? 38.955 19.476 -83.717 1.00 91.81 272 TRP A CA 1
ATOM 2220 C C . TRP A 1 272 ? 37.629 19.420 -84.485 1.00 91.81 272 TRP A C 1
ATOM 2222 O O . TRP A 1 272 ? 36.708 18.708 -84.077 1.00 91.81 272 TRP A O 1
ATOM 2232 N N . LEU A 1 273 ? 37.557 20.087 -85.642 1.00 90.62 273 LEU A N 1
ATOM 2233 C CA . LEU A 1 273 ? 36.353 20.117 -86.480 1.00 90.62 273 LEU A CA 1
ATOM 2234 C C . LEU A 1 273 ? 35.990 18.725 -87.021 1.00 90.62 273 LEU A C 1
ATOM 2236 O O . LEU A 1 273 ? 34.843 18.292 -86.888 1.00 90.62 273 LEU A O 1
ATOM 2240 N N . PHE A 1 274 ? 36.958 17.988 -87.575 1.00 91.50 274 PHE A N 1
ATOM 2241 C CA . PHE A 1 274 ? 36.705 16.632 -88.079 1.00 91.50 274 PHE A CA 1
ATOM 2242 C C . PHE A 1 274 ? 36.375 15.633 -86.960 1.00 91.50 274 PHE A C 1
ATOM 2244 O O . PHE A 1 274 ? 35.528 14.762 -87.158 1.00 91.50 274 PHE A O 1
ATOM 2251 N N . THR A 1 275 ? 36.959 15.788 -85.768 1.00 92.88 275 THR A N 1
ATOM 2252 C CA . THR A 1 275 ? 36.669 14.936 -84.600 1.00 92.88 275 THR A CA 1
ATOM 2253 C C . THR A 1 275 ? 35.251 15.161 -84.067 1.00 92.88 275 THR A C 1
ATOM 2255 O O . THR A 1 275 ? 34.590 14.193 -83.692 1.00 92.88 275 THR A O 1
ATOM 2258 N N . ILE A 1 276 ? 34.729 16.396 -84.100 1.00 91.94 276 ILE A N 1
ATOM 2259 C CA . ILE A 1 276 ? 33.315 16.681 -83.783 1.00 91.94 276 ILE A CA 1
ATOM 2260 C C . ILE A 1 276 ? 32.382 16.004 -84.796 1.00 91.94 276 ILE A C 1
ATOM 2262 O O . ILE A 1 276 ? 31.471 15.277 -84.397 1.00 91.94 276 ILE A O 1
ATOM 2266 N N . LEU A 1 277 ? 32.617 16.202 -86.099 1.00 91.06 277 LEU A N 1
ATOM 2267 C CA . LEU A 1 277 ? 31.772 15.635 -87.159 1.00 91.06 277 LEU A CA 1
ATOM 2268 C C . LEU A 1 277 ? 31.751 14.099 -87.112 1.00 91.06 277 LEU A C 1
ATOM 2270 O O . LEU A 1 277 ? 30.679 13.489 -87.146 1.00 91.06 277 LEU A O 1
ATOM 2274 N N . PHE A 1 278 ? 32.923 13.477 -86.967 1.00 93.44 278 PHE A N 1
ATOM 2275 C CA . PHE A 1 278 ? 33.051 12.031 -86.802 1.00 93.44 278 PHE A CA 1
ATOM 2276 C C . PHE A 1 278 ? 32.380 11.537 -85.515 1.00 93.44 278 PHE A C 1
ATOM 2278 O O . PHE A 1 278 ? 31.655 10.546 -85.551 1.00 93.44 278 PHE A O 1
ATOM 2285 N N . GLY A 1 279 ? 32.563 12.242 -84.393 1.00 91.88 279 GLY A N 1
ATOM 2286 C CA . GLY A 1 279 ? 31.956 11.893 -83.110 1.00 91.88 279 GLY A CA 1
ATOM 2287 C C . GLY A 1 279 ? 30.432 11.836 -83.174 1.00 91.88 279 GLY A C 1
ATOM 2288 O O . GLY A 1 279 ? 29.841 10.836 -82.762 1.00 91.88 279 GLY A O 1
ATOM 2289 N N . ILE A 1 280 ? 29.794 12.863 -83.743 1.00 90.06 280 ILE A N 1
ATOM 2290 C CA . ILE A 1 280 ? 28.336 12.901 -83.950 1.00 90.06 280 ILE A CA 1
ATOM 2291 C C . ILE A 1 280 ? 27.894 11.737 -84.851 1.00 90.06 280 ILE A C 1
ATOM 2293 O O . ILE A 1 280 ? 26.951 11.018 -84.515 1.00 90.06 280 ILE A O 1
ATOM 2297 N N . GLY A 1 281 ? 28.596 11.512 -85.968 1.00 91.56 281 GLY A N 1
ATOM 2298 C CA . GLY A 1 281 ? 28.305 10.420 -86.900 1.00 91.56 281 GLY A CA 1
ATOM 2299 C C . GLY A 1 281 ? 28.380 9.036 -86.249 1.00 91.56 281 GLY A C 1
ATOM 2300 O O . GLY A 1 281 ? 27.425 8.264 -86.336 1.00 91.56 281 GLY A O 1
ATOM 2301 N N . LEU A 1 282 ? 29.475 8.740 -85.544 1.00 91.81 282 LEU A N 1
ATOM 2302 C CA . LEU A 1 282 ? 29.697 7.456 -84.877 1.00 91.81 282 LEU A CA 1
ATOM 2303 C C . LEU A 1 282 ? 28.697 7.222 -83.735 1.00 91.81 282 LEU A C 1
ATOM 2305 O O . LEU A 1 282 ? 28.127 6.137 -83.629 1.00 91.81 282 LEU A O 1
ATOM 2309 N N . THR A 1 283 ? 28.412 8.249 -82.931 1.00 91.88 283 THR A N 1
ATOM 2310 C CA . THR A 1 283 ? 27.405 8.195 -81.853 1.00 91.88 283 THR A CA 1
ATOM 2311 C C . THR A 1 283 ? 26.035 7.767 -82.392 1.00 91.88 283 THR A C 1
ATOM 2313 O O . THR A 1 283 ? 25.414 6.850 -81.857 1.00 91.88 283 THR A O 1
ATOM 2316 N N . ASN A 1 284 ? 25.611 8.340 -83.525 1.00 90.12 284 ASN A N 1
ATOM 2317 C CA . ASN A 1 284 ? 24.342 8.024 -84.196 1.00 90.12 284 ASN A CA 1
ATOM 2318 C C . ASN A 1 284 ? 24.263 6.607 -84.800 1.00 90.12 284 ASN A C 1
ATOM 2320 O O . ASN A 1 284 ? 23.172 6.168 -85.185 1.00 90.12 284 ASN A O 1
ATOM 2324 N N . VAL A 1 285 ? 25.392 5.901 -84.910 1.00 90.81 285 VAL A N 1
ATOM 2325 C CA . VAL A 1 285 ? 25.458 4.485 -85.301 1.00 90.81 285 VAL A CA 1
ATOM 2326 C C . VAL A 1 285 ? 25.440 3.594 -84.060 1.00 90.81 285 VAL A C 1
ATOM 2328 O O . VAL A 1 285 ? 24.599 2.702 -83.975 1.00 90.81 285 VAL A O 1
ATOM 2331 N N . LEU A 1 286 ? 26.313 3.856 -83.080 1.00 90.88 286 LEU A N 1
ATOM 2332 C CA . LEU A 1 286 ? 26.460 3.028 -81.875 1.00 90.88 286 LEU A CA 1
ATOM 2333 C C . LEU A 1 286 ? 25.181 2.982 -81.031 1.00 90.88 286 LEU A C 1
ATOM 2335 O O . LEU A 1 286 ? 24.787 1.912 -80.572 1.00 90.88 286 LEU A O 1
ATOM 2339 N N . MET A 1 287 ? 24.477 4.110 -80.903 1.00 90.31 287 MET A N 1
ATOM 2340 C CA . MET A 1 287 ? 23.229 4.211 -80.134 1.00 90.31 287 MET A CA 1
ATOM 2341 C C . MET A 1 287 ? 22.066 3.355 -80.662 1.00 90.31 287 MET A C 1
ATOM 2343 O O . MET A 1 287 ? 21.043 3.242 -79.993 1.00 90.31 287 MET A O 1
ATOM 2347 N N . ARG A 1 288 ? 22.192 2.744 -81.847 1.00 88.56 288 ARG A N 1
ATOM 2348 C CA . ARG A 1 288 ? 21.166 1.853 -82.417 1.00 88.56 288 ARG A CA 1
ATOM 2349 C C . ARG A 1 288 ? 21.219 0.430 -81.856 1.00 88.56 288 ARG A C 1
ATOM 2351 O O . ARG A 1 288 ? 20.292 -0.339 -82.091 1.00 88.56 288 ARG A O 1
ATOM 2358 N N . TYR A 1 289 ? 22.286 0.069 -81.143 1.00 89.25 289 TYR A N 1
ATOM 2359 C CA . TYR A 1 289 ? 22.577 -1.307 -80.744 1.00 89.25 289 TYR A CA 1
ATOM 2360 C C . TYR A 1 289 ? 22.765 -1.409 -79.226 1.00 89.25 289 TYR A C 1
ATOM 2362 O O . TYR A 1 289 ? 23.729 -0.864 -78.687 1.00 89.25 289 TYR A O 1
ATOM 2370 N N . LYS A 1 290 ? 21.891 -2.166 -78.538 1.00 87.31 290 LYS A N 1
ATOM 2371 C CA . LYS A 1 290 ? 21.952 -2.359 -77.071 1.00 87.31 290 LYS A CA 1
ATOM 2372 C C . LYS A 1 290 ? 23.344 -2.792 -76.579 1.00 87.31 290 LYS A C 1
ATOM 2374 O O . LYS A 1 290 ? 23.798 -2.283 -75.563 1.00 87.31 290 LYS A O 1
ATOM 2379 N N . TYR A 1 291 ? 24.047 -3.639 -77.341 1.00 88.81 291 TYR A N 1
ATOM 2380 C CA . TYR A 1 291 ? 25.418 -4.098 -77.055 1.00 88.81 291 TYR A CA 1
ATOM 2381 C C . TYR A 1 291 ? 26.424 -2.965 -76.770 1.00 88.81 291 TYR A C 1
ATOM 2383 O O . TYR A 1 291 ? 27.357 -3.164 -75.999 1.00 88.81 291 TYR A O 1
ATOM 2391 N N . PHE A 1 292 ? 26.247 -1.776 -77.361 1.00 89.25 292 PHE A N 1
ATOM 2392 C CA . PHE A 1 292 ? 27.134 -0.640 -77.099 1.00 89.25 292 PHE A CA 1
ATOM 2393 C C . PHE A 1 292 ? 26.666 0.264 -75.952 1.00 89.25 292 PHE A C 1
ATOM 2395 O O . PHE A 1 292 ? 27.508 0.896 -75.324 1.00 89.25 292 PHE A O 1
ATOM 2402 N N . ILE A 1 293 ? 25.361 0.352 -75.680 1.00 90.06 293 ILE A N 1
ATOM 2403 C CA . ILE A 1 293 ? 24.780 1.344 -74.751 1.00 90.06 293 ILE A CA 1
ATOM 2404 C C . ILE A 1 293 ? 24.287 0.771 -73.415 1.00 90.06 293 ILE A C 1
ATOM 2406 O O . ILE A 1 293 ? 23.966 1.547 -72.516 1.00 90.06 293 ILE A O 1
ATOM 2410 N N . CYS A 1 294 ? 24.199 -0.552 -73.281 1.00 87.06 294 CYS A N 1
ATOM 2411 C CA . CYS A 1 294 ? 23.900 -1.206 -72.010 1.00 87.06 294 CYS A CA 1
ATOM 2412 C C . CYS A 1 294 ? 25.172 -1.390 -71.167 1.00 87.06 294 CYS A C 1
ATOM 2414 O O . CYS A 1 294 ? 26.209 -1.744 -71.735 1.00 87.06 294 CYS A O 1
ATOM 2416 N N . PRO A 1 295 ? 25.095 -1.232 -69.831 1.00 86.81 295 PRO A N 1
ATOM 2417 C CA . PRO A 1 295 ? 26.135 -1.713 -68.931 1.00 86.81 295 PRO A CA 1
ATOM 2418 C C . PRO A 1 295 ? 26.193 -3.246 -68.959 1.00 86.81 295 PRO A C 1
ATOM 2420 O O . PRO A 1 295 ? 25.214 -3.914 -69.312 1.00 86.81 295 PRO A O 1
ATOM 2423 N N . VAL A 1 296 ? 27.336 -3.812 -68.578 1.00 84.69 296 VAL A N 1
ATOM 2424 C CA . VAL A 1 296 ? 27.543 -5.261 -68.620 1.00 84.69 296 VAL A CA 1
ATOM 2425 C C . VAL A 1 296 ? 26.755 -5.968 -67.512 1.00 84.69 296 VAL A C 1
ATOM 2427 O O . VAL A 1 296 ? 26.794 -5.579 -66.345 1.00 84.69 296 VAL A O 1
ATOM 2430 N N . ASN A 1 297 ? 26.068 -7.047 -67.879 1.00 78.38 297 ASN A N 1
ATOM 2431 C CA . ASN A 1 297 ? 25.488 -8.022 -66.949 1.00 78.38 297 ASN A CA 1
ATOM 2432 C C . ASN A 1 297 ? 25.926 -9.469 -67.249 1.00 78.38 297 ASN A C 1
ATOM 2434 O O . ASN A 1 297 ? 25.883 -10.307 -66.352 1.00 78.38 297 ASN A O 1
ATOM 2438 N N . ASP A 1 298 ? 26.445 -9.737 -68.452 1.00 78.75 298 ASP A N 1
ATOM 2439 C CA . ASP A 1 298 ? 27.156 -10.965 -68.819 1.00 78.75 298 ASP A CA 1
ATOM 2440 C C . ASP A 1 298 ? 28.488 -10.632 -69.522 1.00 78.75 298 ASP A C 1
ATOM 2442 O O . ASP A 1 298 ? 28.535 -9.826 -70.452 1.00 78.75 298 ASP A O 1
ATOM 2446 N N . LEU A 1 299 ? 29.583 -11.263 -69.084 1.00 74.62 299 LEU A N 1
ATOM 2447 C CA . LEU A 1 299 ? 30.919 -11.122 -69.682 1.00 74.62 299 LEU A CA 1
ATOM 2448 C C . LEU A 1 299 ? 31.100 -11.955 -70.962 1.00 74.62 299 LEU A C 1
ATOM 2450 O O . LEU A 1 299 ? 31.983 -11.633 -71.762 1.00 74.62 299 LEU A O 1
ATOM 2454 N N . GLY A 1 300 ? 30.289 -13.003 -71.151 1.00 74.06 300 GLY A N 1
ATOM 2455 C CA . GLY A 1 300 ? 30.238 -13.823 -72.366 1.00 74.06 300 GLY A CA 1
ATOM 2456 C C . GLY A 1 300 ? 29.481 -13.164 -73.524 1.00 74.06 300 GLY A C 1
ATOM 2457 O O . GLY A 1 300 ? 29.607 -13.601 -74.672 1.00 74.06 300 GLY A O 1
ATOM 2458 N N . ALA A 1 301 ? 28.743 -12.086 -73.243 1.00 79.44 301 ALA A N 1
ATOM 2459 C CA . ALA A 1 301 ? 27.973 -11.345 -74.227 1.00 79.44 301 ALA A CA 1
ATOM 2460 C C . ALA A 1 301 ? 28.864 -10.734 -75.322 1.00 79.44 301 ALA A C 1
ATOM 2462 O O . ALA A 1 301 ? 29.772 -9.933 -75.059 1.00 79.44 301 ALA A O 1
ATOM 2463 N N . ASN A 1 302 ? 28.538 -11.083 -76.566 1.00 83.31 302 ASN A N 1
ATOM 2464 C CA . ASN A 1 302 ? 29.178 -10.637 -77.800 1.00 83.31 302 ASN A CA 1
ATOM 2465 C C . ASN A 1 302 ? 28.171 -9.892 -78.698 1.00 83.31 302 ASN A C 1
ATOM 2467 O O . ASN A 1 302 ? 26.984 -9.788 -78.379 1.00 83.31 302 ASN A O 1
ATOM 2471 N N . VAL A 1 303 ? 28.626 -9.374 -79.843 1.00 81.75 303 VAL A N 1
ATOM 2472 C CA . VAL A 1 303 ? 27.784 -8.532 -80.716 1.00 81.75 303 VAL A CA 1
ATOM 2473 C C . VAL A 1 303 ? 26.553 -9.256 -81.297 1.00 81.75 303 VAL A C 1
ATOM 2475 O O . VAL A 1 303 ? 25.586 -8.591 -81.662 1.00 81.75 303 VAL A O 1
ATOM 2478 N N . PHE A 1 304 ? 26.557 -10.594 -81.360 1.00 80.25 304 PHE A N 1
ATOM 2479 C CA . PHE A 1 304 ? 25.445 -11.399 -81.884 1.00 80.25 304 PHE A CA 1
ATOM 2480 C C . PHE A 1 304 ? 24.448 -11.837 -80.804 1.00 80.25 304 PHE A C 1
ATOM 2482 O O . PHE A 1 304 ? 23.262 -11.958 -81.098 1.00 80.25 304 PHE A O 1
ATOM 2489 N N . THR A 1 305 ? 24.899 -12.055 -79.563 1.00 78.12 305 THR A N 1
ATOM 2490 C CA . THR A 1 305 ? 23.999 -12.321 -78.421 1.00 78.12 305 THR A CA 1
ATOM 2491 C C . THR A 1 305 ? 23.357 -11.038 -77.898 1.00 78.12 305 THR A C 1
ATOM 2493 O O . THR A 1 305 ? 22.227 -11.062 -77.421 1.00 78.12 305 THR A O 1
ATOM 2496 N N . GLY A 1 306 ? 24.068 -9.910 -78.002 1.00 76.12 306 GLY A N 1
ATOM 2497 C CA . GLY A 1 306 ? 23.632 -8.620 -77.480 1.00 76.12 306 GLY A CA 1
ATOM 2498 C C . GLY A 1 306 ? 23.693 -8.526 -75.952 1.00 76.12 306 GLY A C 1
ATOM 2499 O O . GLY A 1 306 ? 24.280 -9.369 -75.280 1.00 76.12 306 GLY A O 1
ATOM 2500 N N . LEU A 1 307 ? 23.086 -7.459 -75.426 1.00 82.81 307 LEU A N 1
ATOM 2501 C CA . LEU A 1 307 ? 22.860 -7.208 -74.001 1.00 82.81 307 LEU A CA 1
ATOM 2502 C C . LEU A 1 307 ? 21.419 -6.723 -73.806 1.00 82.81 307 LEU A C 1
ATOM 2504 O O . LEU A 1 307 ? 20.890 -5.982 -74.640 1.00 82.81 307 LEU A O 1
ATOM 2508 N N . GLU A 1 308 ? 20.810 -7.084 -72.681 1.00 80.56 308 GLU A N 1
ATOM 2509 C CA . GLU A 1 308 ? 19.482 -6.622 -72.269 1.00 80.56 308 GLU A CA 1
ATOM 2510 C C . GLU A 1 308 ? 19.605 -5.731 -71.025 1.00 80.56 308 GLU A C 1
ATOM 2512 O O . GLU A 1 308 ? 20.154 -6.150 -70.008 1.00 80.56 308 GLU A O 1
ATOM 2517 N N . CYS A 1 309 ? 19.097 -4.499 -71.103 1.00 82.06 309 CYS A N 1
ATOM 2518 C CA . CYS A 1 309 ? 19.068 -3.542 -69.997 1.00 82.06 309 CYS A CA 1
ATOM 2519 C C . CYS A 1 309 ? 17.887 -2.564 -70.131 1.00 82.06 309 CYS A C 1
ATOM 2521 O O . CYS A 1 309 ? 17.316 -2.405 -71.216 1.00 82.06 309 CYS A O 1
ATOM 2523 N N . GLU A 1 310 ? 17.574 -1.847 -69.048 1.00 80.88 310 GLU A N 1
ATOM 2524 C CA . GLU A 1 310 ? 16.870 -0.565 -69.143 1.00 80.88 310 GLU A CA 1
ATOM 2525 C C . GLU A 1 310 ? 17.846 0.477 -69.717 1.00 80.88 310 GLU A C 1
ATOM 2527 O O . GLU A 1 310 ? 18.900 0.739 -69.137 1.00 80.88 310 GLU A O 1
ATOM 2532 N N . VAL A 1 311 ? 17.526 1.049 -70.880 1.00 83.81 311 VAL A N 1
ATOM 2533 C CA . VAL A 1 311 ? 18.419 1.988 -71.576 1.00 83.81 311 VAL A CA 1
ATOM 2534 C C . VAL A 1 311 ? 18.503 3.310 -70.809 1.00 83.81 311 VAL A C 1
ATOM 2536 O O . VAL A 1 311 ? 17.478 3.932 -70.533 1.00 83.81 311 VAL A O 1
ATOM 2539 N N . ASN A 1 312 ? 19.725 3.771 -70.512 1.00 85.81 312 ASN A N 1
ATOM 2540 C CA . ASN A 1 312 ? 19.952 5.055 -69.843 1.00 85.81 312 ASN A CA 1
ATOM 2541 C C . ASN A 1 312 ? 19.272 6.205 -70.637 1.00 85.81 312 ASN A C 1
ATOM 2543 O O . ASN A 1 312 ? 19.512 6.320 -71.846 1.00 85.81 312 ASN A O 1
ATOM 2547 N N . PRO A 1 313 ? 18.466 7.079 -69.990 1.00 86.38 313 PRO A N 1
ATOM 2548 C CA . PRO A 1 313 ? 17.773 8.199 -70.638 1.00 86.38 313 PRO A CA 1
ATOM 2549 C C . PRO A 1 313 ? 18.646 9.111 -71.510 1.00 86.38 313 PRO A C 1
ATOM 2551 O O . PRO A 1 313 ? 18.128 9.722 -72.445 1.00 86.38 313 PRO A O 1
ATOM 2554 N N . VAL A 1 314 ? 19.963 9.165 -71.270 1.00 88.56 314 VAL A N 1
ATOM 2555 C CA . VAL A 1 314 ? 20.940 9.892 -72.101 1.00 88.56 314 VAL A CA 1
ATOM 2556 C C . VAL A 1 314 ? 20.897 9.487 -73.584 1.00 88.56 314 VAL A C 1
ATOM 2558 O O . VAL A 1 314 ? 21.199 10.297 -74.464 1.00 88.56 314 VAL A O 1
ATOM 2561 N N . PHE A 1 315 ? 20.495 8.247 -73.877 1.00 89.69 315 PHE A N 1
ATOM 2562 C CA . PHE A 1 315 ? 20.414 7.696 -75.229 1.00 89.69 315 PHE A CA 1
ATOM 2563 C C . PHE A 1 315 ? 19.023 7.835 -75.869 1.00 89.69 315 PHE A C 1
ATOM 2565 O O . PHE A 1 315 ? 18.867 7.559 -77.058 1.00 89.69 315 PHE A O 1
ATOM 2572 N N . ILE A 1 316 ? 18.010 8.275 -75.117 1.00 87.50 316 ILE A N 1
ATOM 2573 C CA . ILE A 1 316 ? 16.627 8.375 -75.598 1.00 87.50 316 ILE A CA 1
ATOM 2574 C C . ILE A 1 316 ? 16.416 9.741 -76.285 1.00 87.50 316 ILE A C 1
ATOM 2576 O O . ILE A 1 316 ? 16.713 10.777 -75.682 1.00 87.50 316 ILE A O 1
ATOM 2580 N N . PRO A 1 317 ? 15.899 9.802 -77.530 1.00 86.88 317 PRO A N 1
ATOM 2581 C CA . PRO A 1 317 ? 15.622 11.072 -78.200 1.00 86.88 317 PRO A CA 1
ATOM 2582 C C . PRO A 1 317 ? 14.511 11.882 -77.519 1.00 86.88 317 PRO A C 1
ATOM 2584 O O . PRO A 1 317 ? 13.386 11.414 -77.358 1.00 86.88 317 PRO A O 1
ATOM 2587 N N . HIS A 1 318 ? 14.816 13.133 -77.187 1.00 82.75 318 HIS A N 1
ATOM 2588 C CA . HIS A 1 318 ? 13.907 14.129 -76.625 1.00 82.75 318 HIS A CA 1
ATOM 2589 C C . HIS A 1 318 ? 13.673 15.272 -77.632 1.00 82.75 318 HIS A C 1
ATOM 2591 O O . HIS A 1 318 ? 14.494 15.533 -78.515 1.00 82.75 318 HIS A O 1
ATOM 2597 N N . ARG A 1 319 ? 12.540 15.980 -77.515 1.00 83.56 319 ARG A N 1
ATOM 2598 C CA . ARG A 1 319 ? 12.254 17.181 -78.323 1.00 83.56 319 ARG A CA 1
ATOM 2599 C C . ARG A 1 319 ? 12.701 18.435 -77.579 1.00 83.56 319 ARG A C 1
ATOM 2601 O O . ARG A 1 319 ? 12.049 18.856 -76.628 1.00 83.56 319 ARG A O 1
ATOM 2608 N N . TYR A 1 320 ? 13.774 19.057 -78.049 1.00 80.06 320 TYR A N 1
ATOM 2609 C CA . TYR A 1 320 ? 14.271 20.328 -77.530 1.00 80.06 320 TYR A CA 1
ATOM 2610 C C . TYR A 1 320 ? 13.644 21.491 -78.299 1.00 80.06 320 TYR A C 1
ATOM 2612 O O . TYR A 1 320 ? 13.607 21.484 -79.530 1.00 80.06 320 TYR A O 1
ATOM 2620 N N . ARG A 1 321 ? 13.163 22.511 -77.585 1.00 78.12 321 ARG A N 1
ATOM 2621 C CA . ARG A 1 321 ? 12.733 23.787 -78.175 1.00 78.12 321 ARG A CA 1
ATOM 2622 C C . ARG A 1 321 ? 13.935 24.723 -78.255 1.00 78.12 321 ARG A C 1
ATOM 2624 O O . ARG A 1 321 ? 14.687 24.821 -77.288 1.00 78.12 321 ARG A O 1
ATOM 2631 N N . LEU A 1 322 ? 14.119 25.406 -79.385 1.00 72.69 322 LEU A N 1
ATOM 2632 C CA . LEU A 1 322 ? 15.203 26.385 -79.509 1.00 72.69 322 LEU A CA 1
ATOM 2633 C C . LEU A 1 322 ? 14.966 27.578 -78.556 1.00 72.69 322 LEU A C 1
ATOM 2635 O O . LEU A 1 322 ? 13.825 28.032 -78.438 1.00 72.69 322 LEU A O 1
ATOM 2639 N N . PRO A 1 323 ? 16.014 28.108 -77.891 1.00 67.44 323 PRO A N 1
ATOM 2640 C CA . PRO A 1 323 ? 15.891 29.245 -76.970 1.00 67.44 323 PRO A CA 1
ATOM 2641 C C . PRO A 1 323 ? 15.699 30.594 -77.689 1.00 67.44 323 PRO A C 1
ATOM 2643 O O . PRO A 1 323 ? 15.474 31.612 -77.043 1.00 67.44 323 PRO A O 1
ATOM 2646 N N . PHE A 1 324 ? 15.771 30.604 -79.021 1.00 72.38 324 PHE A N 1
ATOM 2647 C CA . PHE A 1 324 ? 15.464 31.733 -79.893 1.00 72.38 324 PHE A CA 1
ATOM 2648 C C . PHE A 1 324 ? 14.490 31.284 -80.990 1.00 72.38 324 PHE A C 1
ATOM 2650 O O . PHE A 1 324 ? 14.458 30.109 -81.361 1.00 72.38 324 PHE A O 1
ATOM 2657 N N . ILE A 1 325 ? 13.712 32.221 -81.535 1.00 69.06 325 ILE A N 1
ATOM 2658 C CA . ILE A 1 325 ? 12.882 31.981 -82.722 1.00 69.06 325 ILE A CA 1
ATOM 2659 C C . ILE A 1 325 ? 13.776 32.186 -83.957 1.00 69.06 325 ILE A C 1
ATOM 2661 O O . ILE A 1 325 ? 14.309 33.288 -84.115 1.00 69.06 325 ILE A O 1
ATOM 2665 N N . PRO A 1 326 ? 13.986 31.177 -84.825 1.00 68.12 326 PRO A N 1
ATOM 2666 C CA . PRO A 1 326 ? 14.794 31.356 -86.027 1.00 68.12 326 PRO A CA 1
ATOM 2667 C C . PRO A 1 326 ? 14.150 32.370 -86.990 1.00 68.12 326 PRO A C 1
ATOM 2669 O O . PRO A 1 326 ? 12.942 32.287 -87.228 1.00 68.12 326 PRO A O 1
ATOM 2672 N N . PRO A 1 327 ? 14.917 33.302 -87.588 1.00 71.75 327 PRO A N 1
ATOM 2673 C CA . PRO A 1 327 ? 14.401 34.191 -88.625 1.00 71.75 327 PRO A CA 1
ATOM 2674 C C . PRO A 1 327 ? 13.835 33.405 -89.815 1.00 71.75 327 PRO A C 1
ATOM 2676 O O . PRO A 1 327 ? 14.440 32.425 -90.253 1.00 71.75 327 PRO A O 1
ATOM 2679 N N . HIS A 1 328 ? 12.708 33.857 -90.375 1.00 64.62 328 HIS A N 1
ATOM 2680 C CA . HIS A 1 328 ? 11.939 33.111 -91.387 1.00 64.62 328 HIS A CA 1
ATOM 2681 C C . HIS A 1 328 ? 12.742 32.668 -92.627 1.00 64.62 328 HIS A C 1
ATOM 2683 O O . HIS A 1 328 ? 12.424 31.639 -93.213 1.00 64.62 328 HIS A O 1
ATOM 2689 N N . TRP A 1 329 ? 13.807 33.390 -92.993 1.00 74.62 329 TRP A N 1
ATOM 2690 C CA . TRP A 1 329 ? 14.686 33.060 -94.124 1.00 74.62 329 TRP A CA 1
ATOM 2691 C C . TRP A 1 329 ? 15.618 31.855 -93.889 1.00 74.62 329 TRP A C 1
ATOM 2693 O O . TRP A 1 329 ? 16.287 31.411 -94.816 1.00 74.62 329 TRP A O 1
ATOM 2703 N N . THR A 1 330 ? 15.681 31.317 -92.666 1.00 67.19 330 THR A N 1
ATOM 2704 C CA . THR A 1 330 ? 16.620 30.238 -92.299 1.00 67.19 330 THR A CA 1
ATOM 2705 C C . THR A 1 330 ? 16.058 28.822 -92.455 1.00 67.19 330 THR A C 1
ATOM 2707 O O . THR A 1 330 ? 16.821 27.865 -92.360 1.00 67.19 330 THR A O 1
ATOM 2710 N N . HIS A 1 331 ? 14.744 28.663 -92.666 1.00 68.31 331 HIS A N 1
ATOM 2711 C CA . HIS A 1 331 ? 14.037 27.369 -92.747 1.00 68.31 331 HIS A CA 1
ATOM 2712 C C . HIS A 1 331 ? 14.251 26.397 -91.555 1.00 68.31 331 HIS A C 1
ATOM 2714 O O . HIS A 1 331 ? 13.882 25.225 -91.636 1.00 68.31 331 HIS A O 1
ATOM 2720 N N . LEU A 1 332 ? 14.807 26.862 -90.429 1.00 66.62 332 LEU A N 1
ATOM 2721 C CA . LEU A 1 332 ? 15.083 26.028 -89.256 1.00 66.62 332 LEU A CA 1
ATOM 2722 C C . LEU A 1 332 ? 13.802 25.724 -88.451 1.00 66.62 332 LEU A C 1
ATOM 2724 O O . LEU A 1 332 ? 13.026 26.641 -88.167 1.00 66.62 332 LEU A O 1
ATOM 2728 N N . PRO A 1 333 ? 13.580 24.468 -88.015 1.00 71.25 333 PRO A N 1
ATOM 2729 C CA . PRO A 1 333 ? 12.420 24.113 -87.205 1.00 71.25 333 PRO A CA 1
ATOM 2730 C C . PRO A 1 333 ? 12.545 24.653 -85.772 1.00 71.25 333 PRO A C 1
ATOM 2732 O O . PRO A 1 333 ? 13.614 24.644 -85.167 1.00 71.25 333 PRO A O 1
ATOM 2735 N N . THR A 1 334 ? 11.421 25.063 -85.181 1.00 71.50 334 THR A N 1
ATOM 2736 C CA . THR A 1 334 ? 11.359 25.604 -83.805 1.00 71.50 334 THR A CA 1
ATOM 2737 C C . THR A 1 334 ? 11.585 24.556 -82.707 1.00 71.50 334 THR A C 1
ATOM 2739 O O . THR A 1 334 ? 11.784 24.911 -81.541 1.00 71.50 334 THR A O 1
ATOM 2742 N N . THR A 1 335 ? 11.575 23.269 -83.068 1.00 78.12 335 THR A N 1
ATOM 2743 C CA . THR A 1 335 ? 11.976 22.154 -82.203 1.00 78.12 335 THR A CA 1
ATOM 2744 C C . THR A 1 335 ? 12.905 21.205 -82.953 1.00 78.12 335 THR A C 1
ATOM 2746 O O . THR A 1 335 ? 12.717 20.954 -84.142 1.00 78.12 335 THR A O 1
ATOM 2749 N N . ILE A 1 336 ? 13.898 20.665 -82.249 1.00 82.12 336 ILE A N 1
ATOM 2750 C CA . ILE A 1 336 ? 14.855 19.679 -82.758 1.00 82.12 336 ILE A CA 1
ATOM 2751 C C . ILE A 1 336 ? 14.694 18.406 -81.926 1.00 82.12 336 ILE A C 1
ATOM 2753 O O . ILE A 1 336 ? 14.660 18.459 -80.697 1.00 82.12 336 ILE A O 1
ATOM 2757 N N . THR A 1 337 ? 14.587 17.254 -82.590 1.00 84.00 337 THR A N 1
ATOM 2758 C CA . THR A 1 337 ? 14.617 15.953 -81.905 1.00 84.00 337 THR A CA 1
ATOM 2759 C C . THR A 1 337 ? 16.064 15.489 -81.823 1.00 84.00 337 THR A C 1
ATOM 2761 O O . THR A 1 337 ? 16.693 15.273 -82.856 1.00 84.00 337 THR A O 1
ATOM 2764 N N . ALA A 1 338 ? 16.585 15.362 -80.607 1.00 85.38 338 ALA A N 1
ATOM 2765 C CA . ALA A 1 338 ? 17.961 14.965 -80.329 1.00 85.38 338 ALA A CA 1
ATOM 2766 C C . ALA A 1 338 ? 18.006 14.085 -79.074 1.00 85.38 338 ALA A C 1
ATOM 2768 O O . ALA A 1 338 ? 17.161 14.221 -78.196 1.00 85.38 338 ALA A O 1
ATOM 2769 N N . ALA A 1 339 ? 18.978 13.188 -78.955 1.00 88.50 339 ALA A N 1
ATOM 2770 C CA . ALA A 1 339 ? 19.244 12.490 -77.697 1.00 88.50 339 ALA A CA 1
ATOM 2771 C C . ALA A 1 339 ? 20.283 13.273 -76.873 1.00 88.50 339 ALA A C 1
ATOM 2773 O O . ALA A 1 339 ? 21.213 13.814 -77.477 1.00 88.50 339 ALA A O 1
ATOM 2774 N N . PRO A 1 340 ? 20.197 13.315 -75.528 1.00 89.50 340 PRO A N 1
ATOM 2775 C CA . PRO A 1 340 ? 21.170 14.022 -74.685 1.00 89.50 340 PRO A CA 1
ATOM 2776 C C . PRO A 1 340 ? 22.640 13.700 -75.020 1.00 89.50 340 PRO A C 1
ATOM 2778 O O . PRO A 1 340 ? 23.483 14.597 -75.078 1.00 89.50 340 PRO A O 1
ATOM 2781 N N . MET A 1 341 ? 22.940 12.439 -75.356 1.00 90.06 341 MET A N 1
ATOM 2782 C CA . MET A 1 341 ? 24.267 11.973 -75.787 1.00 90.06 341 MET A CA 1
ATOM 2783 C C . MET A 1 341 ? 24.856 12.761 -76.973 1.00 90.06 341 MET A C 1
ATOM 2785 O O . MET A 1 341 ? 26.070 12.956 -77.040 1.00 90.06 341 MET A O 1
ATOM 2789 N N . GLN A 1 342 ? 24.018 13.281 -77.877 1.00 87.56 342 GLN A N 1
ATOM 2790 C CA . GLN A 1 342 ? 24.448 14.099 -79.021 1.00 87.56 342 GLN A CA 1
ATOM 2791 C C . GLN A 1 342 ? 24.960 15.493 -78.614 1.00 87.56 342 GLN A C 1
ATOM 2793 O O . GLN A 1 342 ? 25.658 16.133 -79.400 1.00 87.56 342 GLN A O 1
ATOM 2798 N N . PHE A 1 343 ? 24.677 15.952 -77.391 1.00 88.88 343 PHE A N 1
ATOM 2799 C CA . PHE A 1 343 ? 25.302 17.144 -76.812 1.00 88.88 343 PHE A CA 1
ATOM 2800 C C . PHE A 1 343 ? 26.574 16.782 -76.038 1.00 88.88 343 PHE A C 1
ATOM 2802 O O . PHE A 1 343 ? 27.600 17.439 -76.214 1.00 88.88 343 PHE A O 1
ATOM 2809 N N . HIS A 1 344 ? 26.557 15.698 -75.254 1.00 91.88 344 HIS A N 1
ATOM 2810 C CA . HIS A 1 344 ? 27.739 15.232 -74.514 1.00 91.88 344 HIS A CA 1
ATOM 2811 C C . HIS A 1 344 ? 28.922 14.903 -75.445 1.00 91.88 344 HIS A C 1
ATOM 2813 O O . HIS A 1 344 ? 30.064 15.253 -75.136 1.00 91.88 344 HIS A O 1
ATOM 2819 N N . ILE A 1 345 ? 28.675 14.331 -76.632 1.00 92.19 345 ILE A N 1
ATOM 2820 C CA . ILE A 1 345 ? 29.731 14.066 -77.625 1.00 92.19 345 ILE A CA 1
ATOM 2821 C C . ILE A 1 345 ? 30.471 15.331 -78.090 1.00 92.19 345 ILE A C 1
ATOM 2823 O O . ILE A 1 345 ? 31.657 15.251 -78.403 1.00 92.19 345 ILE A O 1
ATOM 2827 N N . LEU A 1 346 ? 29.843 16.514 -78.063 1.00 90.69 346 LEU A N 1
ATOM 2828 C CA . LEU A 1 346 ? 30.536 17.777 -78.357 1.00 90.69 346 LEU A CA 1
ATOM 2829 C C . LEU A 1 346 ? 31.627 18.060 -77.317 1.00 90.69 346 LEU A C 1
ATOM 2831 O O . LEU A 1 346 ? 32.726 18.491 -77.676 1.00 90.69 346 LEU A O 1
ATOM 2835 N N . THR A 1 347 ? 31.362 17.770 -76.037 1.00 92.44 347 THR A N 1
ATOM 2836 C CA . THR A 1 347 ? 32.364 17.879 -74.968 1.00 92.44 347 THR A CA 1
ATOM 2837 C C . THR A 1 347 ? 33.459 16.825 -75.131 1.00 92.44 347 THR A C 1
ATOM 2839 O O . THR A 1 347 ? 34.635 17.173 -75.067 1.00 92.44 347 THR A O 1
ATOM 2842 N N . PHE A 1 348 ? 33.104 15.564 -75.404 1.00 93.50 348 PHE A N 1
ATOM 2843 C CA . PHE A 1 348 ? 34.083 14.486 -75.604 1.00 93.50 348 PHE A CA 1
ATOM 2844 C C . PHE A 1 348 ? 35.008 14.749 -76.799 1.00 93.50 348 PHE A C 1
ATOM 2846 O O . PHE A 1 348 ? 36.222 14.646 -76.656 1.00 93.50 348 PHE A O 1
ATOM 2853 N N . ALA A 1 349 ? 34.469 15.134 -77.959 1.00 93.12 349 ALA A N 1
ATOM 2854 C CA . ALA A 1 349 ? 35.262 15.461 -79.145 1.00 93.12 349 ALA A CA 1
ATOM 2855 C C . ALA A 1 349 ? 36.157 16.694 -78.924 1.00 93.12 349 ALA A C 1
ATOM 2857 O O . ALA A 1 349 ? 37.312 16.718 -79.351 1.00 93.12 349 ALA A O 1
ATOM 2858 N N . THR A 1 350 ? 35.656 17.695 -78.194 1.00 92.62 350 THR A N 1
ATOM 2859 C CA . THR A 1 350 ? 36.439 18.881 -77.820 1.00 92.62 350 THR A CA 1
ATOM 2860 C C . THR A 1 350 ? 37.558 18.539 -76.837 1.00 92.62 350 THR A C 1
ATOM 2862 O O . THR A 1 350 ? 38.679 19.004 -77.021 1.00 92.62 350 THR A O 1
ATOM 2865 N N . PHE A 1 351 ? 37.322 17.677 -75.844 1.00 93.44 351 PHE A N 1
ATOM 2866 C CA . PHE A 1 351 ? 38.367 17.225 -74.920 1.00 93.44 351 PHE A CA 1
ATOM 2867 C C . PHE A 1 351 ? 39.414 16.342 -75.621 1.00 93.44 351 PHE A C 1
ATOM 2869 O O . PHE A 1 351 ? 40.615 16.565 -75.452 1.00 93.44 351 PHE A O 1
ATOM 2876 N N . ALA A 1 352 ? 38.972 15.396 -76.459 1.00 91.88 352 ALA A N 1
ATOM 2877 C CA . ALA A 1 352 ? 39.832 14.513 -77.253 1.00 91.88 352 ALA A CA 1
ATOM 2878 C C . ALA A 1 352 ? 40.765 15.278 -78.206 1.00 91.88 352 ALA A C 1
ATOM 2880 O O . ALA A 1 352 ? 41.854 14.795 -78.515 1.00 91.88 352 ALA A O 1
ATOM 2881 N N . SER A 1 353 ? 40.353 16.468 -78.652 1.00 90.25 353 SER A N 1
ATOM 2882 C CA . SER A 1 353 ? 41.158 17.321 -79.523 1.00 90.25 353 SER A CA 1
ATOM 2883 C C . SER A 1 353 ? 41.990 18.358 -78.770 1.00 90.25 353 SER A C 1
ATOM 2885 O O . SER A 1 353 ? 43.199 18.436 -78.974 1.00 90.25 353 SER A O 1
ATOM 2887 N N . LEU A 1 354 ? 41.381 19.129 -77.864 1.00 87.56 354 LEU A N 1
ATOM 2888 C CA . LEU A 1 354 ? 42.049 20.266 -77.227 1.00 87.56 354 LEU A CA 1
ATOM 2889 C C . LEU A 1 354 ? 42.914 19.877 -76.020 1.00 87.56 354 LEU A C 1
ATOM 2891 O O . LEU A 1 354 ? 43.898 20.562 -75.751 1.00 87.56 354 LEU A O 1
ATOM 2895 N N . ILE A 1 355 ? 42.568 18.808 -75.290 1.00 88.94 355 ILE A N 1
ATOM 2896 C CA . ILE A 1 355 ? 43.198 18.467 -74.001 1.00 88.94 355 ILE A CA 1
ATOM 2897 C C . ILE A 1 355 ? 43.952 17.135 -74.050 1.00 88.94 355 ILE A C 1
ATOM 2899 O O . ILE A 1 355 ? 45.113 17.087 -73.644 1.00 88.94 355 ILE A O 1
ATOM 2903 N N . ALA A 1 356 ? 43.358 16.060 -74.579 1.00 88.19 356 ALA A N 1
ATOM 2904 C CA . ALA A 1 356 ? 43.996 14.737 -74.597 1.00 88.19 356 ALA A CA 1
ATOM 2905 C C . ALA A 1 356 ? 45.405 14.710 -75.249 1.00 88.19 356 ALA A C 1
ATOM 2907 O O . ALA A 1 356 ? 46.284 14.041 -74.697 1.00 88.19 356 ALA A O 1
ATOM 2908 N N . PRO A 1 357 ? 45.711 15.485 -76.320 1.00 87.44 357 PRO A N 1
ATOM 2909 C CA . PRO A 1 357 ? 47.057 15.530 -76.903 1.00 87.44 357 PRO A CA 1
ATOM 2910 C C . PRO A 1 357 ? 48.159 16.076 -75.982 1.00 87.44 357 PRO A C 1
ATOM 2912 O O . PRO A 1 357 ? 49.342 15.876 -76.273 1.00 87.44 357 PRO A O 1
ATOM 2915 N N . PHE A 1 358 ? 47.816 16.720 -74.858 1.00 84.00 358 PHE A N 1
ATOM 2916 C CA . PHE A 1 358 ? 48.799 17.088 -73.835 1.00 84.00 358 PHE A CA 1
ATOM 2917 C C . PHE A 1 358 ? 49.395 15.870 -73.115 1.00 84.00 358 PHE A C 1
ATOM 2919 O O . PHE A 1 358 ? 50.530 15.964 -72.648 1.00 84.00 358 PHE A O 1
ATOM 2926 N N . GLY A 1 359 ? 48.722 14.710 -73.122 1.00 83.12 359 GLY A N 1
ATOM 2927 C CA . GLY A 1 359 ? 49.320 13.432 -72.716 1.00 83.12 359 GLY A CA 1
ATOM 2928 C C . GLY A 1 359 ? 50.535 13.087 -73.575 1.00 83.12 359 GLY A C 1
ATOM 2929 O O . GLY A 1 359 ? 51.634 12.906 -73.052 1.00 83.12 359 GLY A O 1
ATOM 2930 N N . GLY A 1 360 ? 50.378 13.143 -74.901 1.00 82.31 360 GLY A N 1
ATOM 2931 C CA . GLY A 1 360 ? 51.478 12.966 -75.852 1.00 82.31 360 GLY A CA 1
ATOM 2932 C C . GLY A 1 360 ? 52.566 14.045 -75.769 1.00 82.31 360 GLY A C 1
ATOM 2933 O O . GLY A 1 360 ? 53.742 13.759 -76.007 1.00 82.31 360 GLY A O 1
ATOM 2934 N N . PHE A 1 361 ? 52.236 15.283 -75.379 1.00 83.44 361 PHE A N 1
ATOM 2935 C CA . PHE A 1 361 ? 53.259 16.304 -75.104 1.00 83.44 361 PHE A CA 1
ATOM 2936 C C . PHE A 1 361 ? 54.050 16.017 -73.821 1.00 83.44 361 PHE A C 1
ATOM 2938 O O . PHE A 1 361 ? 55.274 16.162 -73.833 1.00 83.44 361 PHE A O 1
ATOM 2945 N N . PHE A 1 362 ? 53.395 15.561 -72.750 1.00 82.50 362 PHE A N 1
ATOM 2946 C CA . PHE A 1 362 ? 54.051 15.145 -71.507 1.00 82.50 362 PHE A CA 1
ATOM 2947 C C . PHE A 1 362 ? 54.952 13.920 -71.727 1.00 82.50 362 PHE A C 1
ATOM 2949 O O . PHE A 1 362 ? 56.134 13.950 -71.376 1.00 82.50 362 PHE A O 1
ATOM 2956 N N . ALA A 1 363 ? 54.433 12.888 -72.396 1.00 80.62 363 ALA A N 1
ATOM 2957 C CA . ALA A 1 363 ? 55.174 11.686 -72.766 1.00 80.62 363 ALA A CA 1
ATOM 2958 C C . ALA A 1 363 ? 56.386 12.015 -73.660 1.00 80.62 363 ALA A C 1
ATOM 2960 O O . ALA A 1 363 ? 57.504 11.575 -73.382 1.00 80.62 363 ALA A O 1
ATOM 2961 N N . SER A 1 364 ? 56.210 12.868 -74.677 1.00 78.06 364 SER A N 1
ATOM 2962 C CA . SER A 1 364 ? 57.314 13.382 -75.504 1.00 78.06 364 SER A CA 1
ATOM 2963 C C . SER A 1 364 ? 58.359 14.141 -74.677 1.00 78.06 364 SER A C 1
ATOM 2965 O O . SER A 1 364 ? 59.557 13.924 -74.863 1.00 78.06 364 SER A O 1
ATOM 2967 N N . GLY A 1 365 ? 57.932 14.982 -73.728 1.00 79.75 365 GLY A N 1
ATOM 2968 C CA . GLY A 1 365 ? 58.826 15.696 -72.812 1.00 79.75 365 GLY A CA 1
ATOM 2969 C C . GLY A 1 365 ? 59.703 14.745 -71.995 1.00 79.75 365 GLY A C 1
ATOM 2970 O O . GLY A 1 365 ? 60.928 14.872 -72.019 1.00 79.75 365 GLY A O 1
ATOM 2971 N N . LEU A 1 366 ? 59.092 13.740 -71.358 1.00 80.25 366 LEU A N 1
ATOM 2972 C CA . LEU A 1 366 ? 59.797 12.727 -70.568 1.00 80.25 366 LEU A CA 1
ATOM 2973 C C . LEU A 1 366 ? 60.822 11.960 -71.418 1.00 80.25 366 LEU A C 1
ATOM 2975 O O . LEU A 1 366 ? 61.971 11.814 -71.001 1.00 80.25 366 LEU A O 1
ATOM 2979 N N . LYS A 1 367 ? 60.463 11.554 -72.644 1.00 82.62 367 LYS A N 1
ATOM 2980 C CA . LYS A 1 367 ? 61.404 10.900 -73.572 1.00 82.62 367 LYS A CA 1
ATOM 2981 C C . LYS A 1 367 ? 62.640 11.757 -73.867 1.00 82.62 367 LYS A C 1
ATOM 2983 O O . LYS A 1 367 ? 63.759 11.241 -73.854 1.00 82.62 367 LYS A O 1
ATOM 2988 N N . ARG A 1 368 ? 62.472 13.073 -74.066 1.00 80.62 368 ARG A N 1
ATOM 2989 C CA . ARG A 1 368 ? 63.604 13.998 -74.278 1.00 80.62 368 ARG A CA 1
ATOM 2990 C C . ARG A 1 368 ? 64.505 14.120 -73.052 1.00 80.62 368 ARG A C 1
ATOM 2992 O O . ARG A 1 368 ? 65.717 14.161 -73.226 1.00 80.62 368 ARG A O 1
ATOM 2999 N N . THR A 1 369 ? 63.959 14.108 -71.835 1.00 78.88 369 THR A N 1
ATOM 3000 C CA . THR A 1 369 ? 64.763 14.141 -70.596 1.00 78.88 369 THR A CA 1
ATOM 3001 C C . THR A 1 369 ? 65.709 12.941 -70.464 1.00 78.88 369 THR A C 1
ATOM 3003 O O . THR A 1 369 ? 66.794 13.088 -69.906 1.00 78.88 369 THR A O 1
ATOM 3006 N N . PHE A 1 370 ? 65.341 11.778 -71.011 1.00 78.25 370 PHE A N 1
ATOM 3007 C CA . PHE A 1 370 ? 66.158 10.556 -70.977 1.00 78.25 370 PHE A CA 1
ATOM 3008 C C . PHE A 1 370 ? 66.926 10.266 -72.281 1.00 78.25 370 PHE A C 1
ATOM 3010 O O . PHE A 1 370 ? 67.522 9.199 -72.404 1.00 78.25 370 PHE A O 1
ATOM 3017 N N . ASN A 1 371 ? 66.946 11.196 -73.248 1.00 78.19 371 ASN A N 1
ATOM 3018 C CA . ASN A 1 371 ? 67.551 11.019 -74.581 1.00 78.19 371 ASN A CA 1
ATOM 3019 C C . ASN A 1 371 ? 67.044 9.788 -75.371 1.00 78.19 371 ASN A C 1
ATOM 3021 O O . ASN A 1 371 ? 67.710 9.317 -76.293 1.00 78.19 371 ASN A O 1
ATOM 3025 N N . ILE A 1 372 ? 65.840 9.299 -75.065 1.00 81.06 372 ILE A N 1
ATOM 3026 C CA . ILE A 1 372 ? 65.182 8.214 -75.805 1.00 81.06 372 ILE A CA 1
ATOM 3027 C C . ILE A 1 372 ? 64.243 8.771 -76.886 1.00 81.06 372 ILE A C 1
ATOM 3029 O O . ILE A 1 372 ? 63.775 9.912 -76.819 1.00 81.06 372 ILE A O 1
ATOM 3033 N N . LYS A 1 373 ? 63.977 7.964 -77.918 1.00 76.00 373 LYS A N 1
ATOM 3034 C CA . LYS A 1 373 ? 63.099 8.331 -79.043 1.00 76.00 373 LYS A CA 1
ATOM 3035 C C . LYS A 1 373 ? 61.651 7.895 -78.812 1.00 76.00 373 LYS A C 1
ATOM 3037 O O . LYS A 1 373 ? 60.743 8.695 -79.032 1.00 76.00 373 LYS A O 1
ATOM 3042 N N . ASP A 1 374 ? 61.476 6.668 -78.333 1.00 80.25 374 ASP A N 1
ATOM 3043 C CA . ASP A 1 374 ? 60.220 5.955 -78.065 1.00 80.25 374 ASP A CA 1
ATOM 3044 C C . ASP A 1 374 ? 60.364 5.218 -76.711 1.00 80.25 374 ASP A C 1
ATOM 3046 O O . ASP A 1 374 ? 61.488 5.071 -76.224 1.00 80.25 374 ASP A O 1
ATOM 3050 N N . PHE A 1 375 ? 59.266 4.807 -76.070 1.00 78.75 375 PHE A N 1
ATOM 3051 C CA . PHE A 1 375 ? 59.283 4.148 -74.746 1.00 78.75 375 PHE A CA 1
ATOM 3052 C C . PHE A 1 375 ? 59.793 2.695 -74.789 1.00 78.75 375 PHE A C 1
ATOM 3054 O O . PHE A 1 375 ? 60.213 2.154 -73.766 1.00 78.75 375 PHE A O 1
ATOM 3061 N N . GLY A 1 376 ? 59.774 2.069 -75.965 1.00 81.75 376 GLY A N 1
ATOM 3062 C CA . GLY A 1 376 ? 60.269 0.720 -76.222 1.00 81.75 376 GLY A CA 1
ATOM 3063 C C . GLY A 1 376 ? 60.087 0.332 -77.690 1.00 81.75 376 GLY A C 1
ATOM 3064 O O . GLY A 1 376 ? 59.716 1.165 -78.513 1.00 81.75 376 GLY A O 1
ATOM 3065 N N . ASP A 1 377 ? 60.309 -0.945 -78.003 1.00 79.44 377 ASP A N 1
ATOM 3066 C CA . ASP A 1 377 ? 60.180 -1.513 -79.357 1.00 79.44 377 ASP A CA 1
ATOM 3067 C C . ASP A 1 377 ? 59.059 -2.573 -79.447 1.00 79.44 377 ASP A C 1
ATOM 3069 O O . ASP A 1 377 ? 59.081 -3.450 -80.310 1.00 79.44 377 ASP A O 1
ATOM 3073 N N . SER A 1 378 ? 58.083 -2.531 -78.530 1.00 81.38 378 SER A N 1
ATOM 3074 C CA . SER A 1 378 ? 57.050 -3.572 -78.370 1.00 81.38 378 SER A CA 1
ATOM 3075 C C . SER A 1 378 ? 56.155 -3.782 -79.596 1.00 81.38 378 SER A C 1
ATOM 3077 O O . SER A 1 378 ? 55.557 -4.849 -79.724 1.00 81.38 378 SER A O 1
ATOM 3079 N N . ILE A 1 379 ? 56.043 -2.792 -80.489 1.00 78.75 379 ILE A N 1
ATOM 3080 C CA . ILE A 1 379 ? 55.270 -2.885 -81.732 1.00 78.75 379 ILE A CA 1
ATOM 3081 C C . ILE A 1 379 ? 56.220 -2.654 -82.923 1.00 78.75 379 ILE A C 1
ATOM 3083 O O . ILE A 1 379 ? 56.648 -1.513 -83.154 1.00 78.75 379 ILE A O 1
ATOM 3087 N N . PRO A 1 380 ? 56.538 -3.689 -83.729 1.00 74.94 380 PRO A N 1
ATOM 3088 C CA . PRO A 1 380 ? 57.480 -3.569 -84.838 1.00 74.94 380 PRO A CA 1
ATOM 3089 C C . PRO A 1 380 ? 57.123 -2.433 -85.809 1.00 74.94 380 PRO A C 1
ATOM 3091 O O . PRO A 1 380 ? 56.001 -2.318 -86.308 1.00 74.94 380 PRO A O 1
ATOM 3094 N N . GLY A 1 381 ? 58.092 -1.545 -86.043 1.00 68.44 381 GLY A N 1
ATOM 3095 C CA . GLY A 1 381 ? 57.941 -0.349 -86.879 1.00 68.44 381 GLY A CA 1
ATOM 3096 C C . GLY A 1 381 ? 57.154 0.817 -86.255 1.00 68.44 381 GLY A C 1
ATOM 3097 O O . GLY A 1 381 ? 57.138 1.896 -86.848 1.00 68.44 381 GLY A O 1
ATOM 3098 N N . HIS A 1 382 ? 56.533 0.648 -85.083 1.00 69.62 382 HIS A N 1
ATOM 3099 C CA . HIS A 1 382 ? 55.674 1.663 -84.451 1.00 69.62 382 HIS A CA 1
ATOM 3100 C C . HIS A 1 382 ? 56.195 2.206 -83.112 1.00 69.62 382 HIS A C 1
ATOM 3102 O O . HIS A 1 382 ? 55.709 3.259 -82.694 1.00 69.62 382 HIS A O 1
ATOM 3108 N N . GLY A 1 383 ? 57.176 1.558 -82.478 1.00 80.31 383 GLY A N 1
ATOM 3109 C CA . GLY A 1 383 ? 57.744 1.976 -81.189 1.00 80.31 383 GLY A CA 1
ATOM 3110 C C . GLY A 1 383 ? 57.067 1.285 -80.004 1.00 80.31 383 GLY A C 1
ATOM 3111 O O . GLY A 1 383 ? 56.677 0.117 -80.108 1.00 80.31 383 GLY A O 1
ATOM 3112 N N . GLY A 1 384 ? 56.940 1.994 -78.882 1.00 83.31 384 GLY A N 1
ATOM 3113 C CA . GLY A 1 384 ? 56.358 1.458 -77.658 1.00 83.31 384 GLY A CA 1
ATOM 3114 C C . GLY A 1 384 ? 54.834 1.386 -77.705 1.00 83.31 384 GLY A C 1
ATOM 3115 O O . GLY A 1 384 ? 54.174 2.067 -78.493 1.00 83.31 384 GLY A O 1
ATOM 3116 N N . MET A 1 385 ? 54.267 0.586 -76.808 1.00 85.75 385 MET A N 1
ATOM 3117 C CA . MET A 1 385 ? 52.835 0.605 -76.502 1.00 85.75 385 MET A CA 1
ATOM 3118 C C . MET A 1 385 ? 52.448 1.914 -75.800 1.00 85.75 385 MET A C 1
ATOM 3120 O O . MET A 1 385 ? 51.416 2.512 -76.102 1.00 85.75 385 MET A O 1
ATOM 3124 N N . THR A 1 386 ? 53.316 2.413 -74.917 1.00 85.50 386 THR A N 1
ATOM 3125 C CA . THR A 1 386 ? 53.110 3.672 -74.183 1.00 85.50 386 THR A CA 1
ATOM 3126 C C . THR A 1 386 ? 52.987 4.866 -75.140 1.00 85.50 386 THR A C 1
ATOM 3128 O O . THR A 1 386 ? 52.121 5.716 -74.943 1.00 85.50 386 THR A O 1
ATOM 3131 N N . ASP A 1 387 ? 53.751 4.872 -76.245 1.00 82.25 387 ASP A N 1
ATOM 3132 C CA . ASP A 1 387 ? 53.689 5.867 -77.339 1.00 82.25 387 ASP A CA 1
ATOM 3133 C C . ASP A 1 387 ? 52.365 5.869 -78.137 1.00 82.25 387 ASP A C 1
ATOM 3135 O O . ASP A 1 387 ? 52.213 6.631 -79.096 1.00 82.25 387 ASP A O 1
ATOM 3139 N N . ARG A 1 388 ? 51.433 4.966 -77.810 1.00 84.56 388 ARG A N 1
ATOM 3140 C CA . ARG A 1 388 ? 50.106 4.830 -78.437 1.00 84.56 388 ARG A CA 1
ATOM 3141 C C . ARG A 1 388 ? 48.958 5.028 -77.453 1.00 84.56 388 ARG A C 1
ATOM 3143 O O . ARG A 1 388 ? 47.818 5.188 -77.882 1.00 84.56 388 ARG A O 1
ATOM 3150 N N . MET A 1 389 ? 49.262 5.031 -76.156 1.00 86.31 389 MET A N 1
ATOM 3151 C CA . MET A 1 389 ? 48.278 5.070 -75.076 1.00 86.31 389 MET A CA 1
ATOM 3152 C C . MET A 1 389 ? 48.356 6.340 -74.221 1.00 86.31 389 MET A C 1
ATOM 3154 O O . MET A 1 389 ? 47.449 6.586 -73.433 1.00 86.31 389 MET A O 1
ATOM 3158 N N . ASP A 1 390 ? 49.381 7.178 -74.392 1.00 83.00 390 ASP A N 1
ATOM 3159 C CA . ASP A 1 390 ? 49.571 8.427 -73.640 1.00 83.00 390 ASP A CA 1
ATOM 3160 C C . ASP A 1 390 ? 48.362 9.387 -73.695 1.00 83.00 390 ASP A C 1
ATOM 3162 O O . ASP A 1 390 ? 47.898 9.866 -72.658 1.00 83.00 390 ASP A O 1
ATOM 3166 N N . CYS A 1 391 ? 47.791 9.616 -74.877 1.00 87.00 391 CYS A N 1
ATOM 3167 C CA . CYS A 1 391 ? 46.563 10.394 -75.061 1.00 87.00 391 CYS A CA 1
ATOM 3168 C C . CYS A 1 391 ? 45.312 9.603 -74.627 1.00 87.00 391 CYS A C 1
ATOM 3170 O O . CYS A 1 391 ? 44.348 10.183 -74.123 1.00 87.00 391 CYS A O 1
ATOM 3172 N N . GLN A 1 392 ? 45.334 8.274 -74.787 1.00 90.50 392 GLN A N 1
ATOM 3173 C CA . GLN A 1 392 ? 44.199 7.387 -74.501 1.00 90.50 392 GLN A CA 1
ATOM 3174 C C . GLN A 1 392 ? 43.930 7.231 -72.999 1.00 90.50 392 GLN A C 1
ATOM 3176 O O . GLN A 1 392 ? 42.773 7.232 -72.589 1.00 90.50 392 GLN A O 1
ATOM 3181 N N . PHE A 1 393 ? 44.969 7.156 -72.158 1.00 89.69 393 PHE A N 1
ATOM 3182 C CA . PHE A 1 393 ? 44.813 7.078 -70.701 1.00 89.69 393 PHE A CA 1
ATOM 3183 C C . PHE A 1 393 ? 44.134 8.331 -70.128 1.00 89.69 393 PHE A C 1
ATOM 3185 O O . PHE A 1 393 ? 43.234 8.215 -69.297 1.00 89.69 393 PHE A O 1
ATOM 3192 N N . ILE A 1 394 ? 44.496 9.525 -70.616 1.00 89.88 394 ILE A N 1
ATOM 3193 C CA . ILE A 1 394 ? 43.845 10.782 -70.206 1.00 89.88 394 ILE A CA 1
ATOM 3194 C C . ILE A 1 394 ? 42.396 10.838 -70.709 1.00 89.88 394 ILE A C 1
ATOM 3196 O O . ILE A 1 394 ? 41.502 11.231 -69.959 1.00 89.88 394 ILE A O 1
ATOM 3200 N N . MET A 1 395 ? 42.142 10.411 -71.950 1.00 92.69 395 MET A N 1
ATOM 3201 C CA . MET A 1 395 ? 40.788 10.377 -72.508 1.00 92.69 395 MET A CA 1
ATOM 3202 C C . MET A 1 395 ? 39.871 9.386 -71.770 1.00 92.69 395 MET A C 1
ATOM 3204 O O . MET A 1 395 ? 38.718 9.707 -71.491 1.00 92.69 395 MET A O 1
ATOM 3208 N N . GLY A 1 396 ? 40.379 8.202 -71.416 1.00 90.75 396 GLY A N 1
ATOM 3209 C CA . GLY A 1 396 ? 39.641 7.185 -70.665 1.00 90.75 396 GLY A CA 1
ATOM 3210 C C . GLY A 1 396 ? 39.282 7.625 -69.245 1.00 90.75 396 GLY A C 1
ATOM 3211 O O . GLY A 1 396 ? 38.154 7.410 -68.800 1.00 90.75 396 GLY A O 1
ATOM 3212 N N . PHE A 1 397 ? 40.200 8.313 -68.560 1.00 91.44 397 PHE A N 1
ATOM 3213 C CA . PHE A 1 397 ? 39.921 8.932 -67.262 1.00 91.44 397 PHE A CA 1
ATOM 3214 C C . PHE A 1 397 ? 38.846 10.021 -67.361 1.00 91.44 397 PHE A C 1
ATOM 3216 O O . PHE A 1 397 ? 37.890 10.015 -66.586 1.00 91.44 397 PHE A O 1
ATOM 3223 N N . PHE A 1 398 ? 38.958 10.918 -68.348 1.00 93.88 398 PHE A N 1
ATOM 3224 C CA . PHE A 1 398 ? 37.942 11.941 -68.601 1.00 93.88 398 PHE A CA 1
ATOM 3225 C C . PHE A 1 398 ? 36.563 11.325 -68.870 1.00 93.88 398 PHE A C 1
ATOM 3227 O O . PHE A 1 398 ? 35.581 11.770 -68.281 1.00 93.88 398 PHE A O 1
ATOM 3234 N N . ALA A 1 399 ? 36.493 10.281 -69.703 1.00 93.44 399 ALA A N 1
ATOM 3235 C CA . ALA A 1 399 ? 35.248 9.588 -70.023 1.00 93.44 399 ALA A CA 1
ATOM 3236 C C . ALA A 1 399 ? 34.537 9.054 -68.767 1.00 93.44 399 ALA A C 1
ATOM 3238 O O . ALA A 1 399 ? 33.341 9.298 -68.605 1.00 93.44 399 ALA A O 1
ATOM 3239 N N . PHE A 1 400 ? 35.281 8.426 -67.849 1.00 92.88 400 PHE A N 1
ATOM 3240 C CA . PHE A 1 400 ? 34.736 7.906 -66.591 1.00 92.88 400 PHE A CA 1
ATOM 3241 C C . PHE A 1 400 ? 34.238 9.024 -65.672 1.00 92.88 400 PHE A C 1
ATOM 3243 O O . PHE A 1 400 ? 33.091 9.006 -65.223 1.00 92.88 400 PHE A O 1
ATOM 3250 N N . MET A 1 401 ? 35.083 10.029 -65.425 1.00 91.75 401 MET A N 1
ATOM 3251 C CA . MET A 1 401 ? 34.741 11.149 -64.543 1.00 91.75 401 MET A CA 1
ATOM 3252 C C . MET A 1 401 ? 33.543 11.937 -65.073 1.00 91.75 401 MET A C 1
ATOM 3254 O O . MET A 1 401 ? 32.687 12.347 -64.293 1.00 91.75 401 MET A O 1
ATOM 3258 N N . TYR A 1 402 ? 33.445 12.129 -66.390 1.00 92.62 402 TYR A N 1
ATOM 3259 C CA . TYR A 1 402 ? 32.310 12.804 -67.010 1.00 92.62 402 TYR A CA 1
ATOM 3260 C C . TYR A 1 402 ? 31.033 11.959 -66.927 1.00 92.62 402 TYR A C 1
ATOM 3262 O O . TYR A 1 402 ? 29.981 12.493 -66.579 1.00 92.62 402 TYR A O 1
ATOM 3270 N N . TYR A 1 403 ? 31.113 10.650 -67.193 1.00 90.44 403 TYR A N 1
ATOM 3271 C CA . TYR A 1 403 ? 29.967 9.745 -67.081 1.00 90.44 403 TYR A CA 1
ATOM 3272 C C . TYR A 1 403 ? 29.378 9.750 -65.662 1.00 90.44 403 TYR A C 1
ATOM 3274 O O . TYR A 1 403 ? 28.195 10.044 -65.492 1.00 90.44 403 TYR A O 1
ATOM 3282 N N . GLN A 1 404 ? 30.209 9.529 -64.638 1.00 86.94 404 GLN A N 1
ATOM 3283 C CA . GLN A 1 404 ? 29.762 9.519 -63.238 1.00 86.94 404 GLN A CA 1
ATOM 3284 C C . GLN A 1 404 ? 29.216 10.884 -62.776 1.00 86.94 404 GLN A C 1
ATOM 3286 O O . GLN A 1 404 ? 28.358 10.932 -61.902 1.00 86.94 404 GLN A O 1
ATOM 3291 N N . SER A 1 405 ? 29.676 11.993 -63.371 1.00 86.50 405 SER A N 1
ATOM 3292 C CA . SER A 1 405 ? 29.252 13.352 -62.984 1.00 86.50 405 SER A CA 1
ATOM 3293 C C . SER A 1 405 ? 27.987 13.851 -63.697 1.00 86.50 405 SER A C 1
ATOM 3295 O O . SER A 1 405 ? 27.287 14.701 -63.151 1.00 86.50 405 SER A O 1
ATOM 3297 N N . PHE A 1 406 ? 27.714 13.389 -64.925 1.00 86.12 406 PHE A N 1
ATOM 3298 C CA . PHE A 1 406 ? 26.691 13.987 -65.803 1.00 86.12 406 PHE A CA 1
ATOM 3299 C C . PHE A 1 406 ? 25.749 12.986 -66.491 1.00 86.12 406 PHE A C 1
ATOM 3301 O O . PHE A 1 406 ? 24.829 13.422 -67.182 1.00 86.12 406 PHE A O 1
ATOM 3308 N N . VAL A 1 407 ? 25.973 11.673 -66.354 1.00 86.81 407 VAL A N 1
ATOM 3309 C CA . VAL A 1 407 ? 25.252 10.635 -67.121 1.00 86.81 407 VAL A CA 1
ATOM 3310 C C . VAL A 1 407 ? 24.759 9.461 -66.261 1.00 86.81 407 VAL A C 1
ATOM 3312 O O . VAL A 1 407 ? 23.737 8.854 -66.589 1.00 86.81 407 VAL A O 1
ATOM 3315 N N . ALA A 1 408 ? 25.447 9.132 -65.165 1.00 81.94 408 ALA A N 1
ATOM 3316 C CA . ALA A 1 408 ? 25.025 8.087 -64.233 1.00 81.94 408 ALA A CA 1
ATOM 3317 C C . ALA A 1 408 ? 23.678 8.419 -63.553 1.00 81.94 408 ALA A C 1
ATOM 3319 O O . ALA A 1 408 ? 23.385 9.573 -63.240 1.00 81.94 408 ALA A O 1
ATOM 3320 N N . VAL A 1 409 ? 22.850 7.394 -63.303 1.00 70.62 409 VAL A N 1
ATOM 3321 C CA . VAL A 1 409 ? 21.507 7.545 -62.708 1.00 70.62 409 VAL A CA 1
ATOM 3322 C C . VAL A 1 409 ? 21.373 6.669 -61.462 1.00 70.62 409 VAL A C 1
ATOM 3324 O O . VAL A 1 409 ? 21.160 5.460 -61.549 1.00 70.62 409 VAL A O 1
ATOM 3327 N N . HIS A 1 410 ? 21.456 7.279 -60.280 1.00 64.12 410 HIS A N 1
ATOM 3328 C CA . HIS A 1 410 ? 21.336 6.571 -59.004 1.00 64.12 410 HIS A CA 1
ATOM 3329 C C . HIS A 1 410 ? 19.862 6.330 -58.620 1.00 64.12 410 HIS A C 1
ATOM 3331 O O . HIS A 1 410 ? 19.235 7.158 -57.960 1.00 64.12 410 HIS A O 1
ATOM 3337 N N . LYS A 1 411 ? 19.297 5.181 -59.014 1.00 55.59 411 LYS A N 1
ATOM 3338 C CA . LYS A 1 411 ? 17.982 4.724 -58.526 1.00 55.59 411 LYS A CA 1
ATOM 3339 C C . LYS A 1 411 ? 18.122 4.002 -57.180 1.00 55.59 411 LYS A C 1
ATOM 3341 O O . LYS A 1 411 ? 18.858 3.023 -57.082 1.00 55.59 411 LYS A O 1
ATOM 3346 N N . ALA A 1 412 ? 17.368 4.424 -56.165 1.00 55.44 412 ALA A N 1
ATOM 3347 C CA . ALA A 1 412 ? 17.176 3.629 -54.950 1.00 55.44 412 ALA A CA 1
ATOM 3348 C C . ALA A 1 412 ? 16.235 2.441 -55.234 1.00 55.44 412 ALA A C 1
ATOM 3350 O O . ALA A 1 412 ? 15.245 2.596 -55.949 1.00 55.44 412 ALA A O 1
ATOM 3351 N N . SER A 1 413 ? 16.525 1.263 -54.674 1.00 62.66 413 SER A N 1
ATOM 3352 C CA . SER A 1 413 ? 15.701 0.058 -54.836 1.00 62.66 413 SER A CA 1
ATOM 3353 C C . SER A 1 413 ? 15.011 -0.330 -53.528 1.00 62.66 413 SER A C 1
ATOM 3355 O O . SER A 1 413 ? 15.568 -0.155 -52.446 1.00 62.66 413 SER A O 1
ATOM 3357 N N . VAL A 1 414 ? 13.806 -0.905 -53.623 1.00 62.44 414 VAL A N 1
ATOM 3358 C CA . VAL A 1 414 ? 13.042 -1.372 -52.448 1.00 62.44 414 VAL A CA 1
ATOM 3359 C C . VAL A 1 414 ? 13.849 -2.394 -51.640 1.00 62.44 414 VAL A C 1
ATOM 3361 O O . VAL A 1 414 ? 13.908 -2.294 -50.420 1.00 62.44 414 VAL A O 1
ATOM 3364 N N . GLY A 1 415 ? 14.544 -3.314 -52.320 1.00 62.06 415 GLY A N 1
ATOM 3365 C CA . GLY A 1 415 ? 15.441 -4.278 -51.678 1.00 62.06 415 GLY A CA 1
ATOM 3366 C C . GLY A 1 415 ? 16.566 -3.611 -50.883 1.00 62.06 415 GLY A C 1
ATOM 3367 O O . GLY A 1 415 ? 16.766 -3.970 -49.731 1.00 62.06 415 GLY A O 1
ATOM 3368 N N . GLY A 1 416 ? 17.234 -2.594 -51.441 1.00 68.00 416 GLY A N 1
ATOM 3369 C CA . GLY A 1 416 ? 18.304 -1.872 -50.741 1.00 68.00 416 GLY A CA 1
ATOM 3370 C C . GLY A 1 416 ? 17.812 -1.037 -49.553 1.00 68.00 416 GLY A C 1
ATOM 3371 O O . GLY A 1 416 ? 18.518 -0.915 -48.557 1.00 68.00 416 GLY A O 1
ATOM 3372 N N . VAL A 1 417 ? 16.587 -0.501 -49.614 1.00 71.81 417 VAL A N 1
ATOM 3373 C CA . VAL A 1 417 ? 15.961 0.194 -48.471 1.00 71.81 417 VAL A CA 1
ATOM 3374 C C . VAL A 1 417 ? 15.587 -0.795 -47.361 1.00 71.81 417 VAL A C 1
ATOM 3376 O O . VAL A 1 417 ? 15.797 -0.495 -46.189 1.00 71.81 417 VAL A O 1
ATOM 3379 N N . ILE A 1 418 ? 15.086 -1.984 -47.712 1.00 70.12 418 ILE A N 1
ATOM 3380 C CA . ILE A 1 418 ? 14.785 -3.056 -46.750 1.00 70.12 418 ILE A CA 1
ATOM 3381 C C . ILE A 1 418 ? 16.075 -3.616 -46.132 1.00 70.12 418 ILE A C 1
ATOM 3383 O O . ILE A 1 418 ? 16.144 -3.771 -44.919 1.00 70.12 418 ILE A O 1
ATOM 3387 N N . GLU A 1 419 ? 17.115 -3.860 -46.931 1.00 68.19 419 GLU A N 1
ATOM 3388 C CA . GLU A 1 419 ? 18.435 -4.306 -46.464 1.00 68.19 419 GLU A CA 1
ATOM 3389 C C . GLU A 1 419 ? 19.053 -3.292 -45.488 1.00 68.19 419 GLU A C 1
ATOM 3391 O O . GLU A 1 419 ? 19.501 -3.671 -44.405 1.00 68.19 419 GLU A O 1
ATOM 3396 N N . LEU A 1 420 ? 18.989 -1.994 -45.809 1.00 74.56 420 LEU A N 1
ATOM 3397 C CA . LEU A 1 420 ? 19.437 -0.914 -44.925 1.00 74.56 420 LEU A CA 1
ATOM 3398 C C . LEU A 1 420 ? 18.612 -0.835 -43.629 1.00 74.56 420 LEU A C 1
ATOM 3400 O O . LEU A 1 420 ? 19.176 -0.594 -42.566 1.00 74.56 420 LEU A O 1
ATOM 3404 N N . ALA A 1 421 ? 17.297 -1.060 -43.691 1.00 73.31 421 ALA A N 1
ATOM 3405 C CA . ALA A 1 421 ? 16.439 -1.064 -42.507 1.00 73.31 421 ALA A CA 1
ATOM 3406 C C . ALA A 1 421 ? 16.675 -2.291 -41.605 1.00 73.31 421 ALA A C 1
ATOM 3408 O O . ALA A 1 421 ? 16.656 -2.156 -40.387 1.00 73.31 421 ALA A O 1
ATOM 3409 N N . ILE A 1 422 ? 16.930 -3.469 -42.180 1.00 66.25 422 ILE A N 1
ATOM 3410 C CA . ILE A 1 422 ? 17.193 -4.707 -41.427 1.00 66.25 422 ILE A CA 1
ATOM 3411 C C . ILE A 1 422 ? 18.598 -4.701 -40.811 1.00 66.25 422 ILE A C 1
ATOM 3413 O O . ILE A 1 422 ? 18.766 -5.136 -39.675 1.00 66.25 422 ILE A O 1
ATOM 3417 N N . THR A 1 423 ? 19.610 -4.228 -41.545 1.00 67.06 423 THR A N 1
ATOM 3418 C CA . THR A 1 423 ? 21.018 -4.280 -41.103 1.00 67.06 423 THR A CA 1
ATOM 3419 C C . THR A 1 423 ? 21.507 -3.021 -40.386 1.00 67.06 423 THR A C 1
ATOM 3421 O O . THR A 1 423 ? 22.487 -3.093 -39.647 1.00 67.06 423 THR A O 1
ATOM 3424 N N . GLY A 1 424 ? 20.850 -1.875 -40.592 1.00 70.12 424 GLY A N 1
ATOM 3425 C CA . GLY A 1 424 ? 21.278 -0.568 -40.082 1.00 70.12 424 GLY A CA 1
ATOM 3426 C C . GLY A 1 424 ? 20.397 0.051 -38.992 1.00 70.12 424 GLY A C 1
ATOM 3427 O O . GLY A 1 424 ? 20.762 1.111 -38.488 1.00 70.12 424 GLY A O 1
ATOM 3428 N N . LEU A 1 425 ? 19.263 -0.563 -38.624 1.00 72.94 425 LEU A N 1
ATOM 3429 C CA . LEU A 1 425 ? 18.337 -0.055 -37.599 1.00 72.94 425 LEU A CA 1
ATOM 3430 C C . LEU A 1 425 ? 18.008 -1.127 -36.551 1.00 72.94 425 LEU A C 1
ATOM 3432 O O . LEU A 1 425 ? 17.869 -2.304 -36.883 1.00 72.94 425 LEU A O 1
ATOM 3436 N N . THR A 1 426 ? 17.805 -0.713 -35.298 1.00 63.25 426 THR A N 1
ATOM 3437 C CA . THR A 1 426 ? 17.303 -1.597 -34.228 1.00 63.25 426 THR A CA 1
ATOM 3438 C C . THR A 1 426 ? 15.825 -1.950 -34.430 1.00 63.25 426 THR A C 1
ATOM 3440 O O . THR A 1 426 ? 15.099 -1.244 -35.131 1.00 63.25 426 THR A O 1
ATOM 3443 N N . SER A 1 427 ? 15.336 -3.007 -33.775 1.00 63.94 427 SER A N 1
ATOM 3444 C CA . SER A 1 427 ? 13.931 -3.444 -33.864 1.00 63.94 427 SER A CA 1
ATOM 3445 C C . SER A 1 427 ? 12.922 -2.329 -33.537 1.00 63.94 427 SER A C 1
ATOM 3447 O O . SER A 1 427 ? 11.889 -2.211 -34.192 1.00 63.94 427 SER A O 1
ATOM 3449 N N . GLU A 1 428 ? 13.237 -1.463 -32.568 1.00 63.06 428 GLU A N 1
ATOM 3450 C CA . GLU A 1 428 ? 12.416 -0.295 -32.214 1.00 63.06 428 GLU A CA 1
ATOM 3451 C C . GLU A 1 428 ? 12.387 0.744 -33.345 1.00 63.06 428 GLU A C 1
ATOM 3453 O O . GLU A 1 428 ? 11.322 1.218 -33.744 1.00 63.06 428 GLU A O 1
ATOM 3458 N N . GLN A 1 429 ? 13.552 1.047 -33.924 1.00 69.56 429 GLN A N 1
ATOM 3459 C CA . GLN A 1 429 ? 13.686 1.977 -35.047 1.00 69.56 429 GLN A CA 1
ATOM 3460 C C . GLN A 1 429 ? 12.991 1.450 -36.312 1.00 69.56 429 GLN A C 1
ATOM 3462 O O . GLN A 1 429 ? 12.372 2.226 -37.040 1.00 69.56 429 GLN A O 1
ATOM 3467 N N . GLN A 1 430 ? 13.023 0.136 -36.558 1.00 78.06 430 GLN A N 1
ATOM 3468 C CA . GLN A 1 430 ? 12.267 -0.514 -37.636 1.00 78.06 430 GLN A CA 1
ATOM 3469 C C . GLN A 1 430 ? 10.749 -0.346 -37.435 1.00 78.06 430 GLN A C 1
ATOM 3471 O O . GLN A 1 430 ? 10.025 -0.023 -38.381 1.00 78.06 430 GLN A O 1
ATOM 3476 N N . VAL A 1 431 ? 10.263 -0.489 -36.197 1.00 73.44 431 VAL A N 1
ATOM 3477 C CA . VAL A 1 431 ? 8.857 -0.245 -35.834 1.00 73.44 431 VAL A CA 1
ATOM 3478 C C . VAL A 1 431 ? 8.469 1.232 -36.002 1.00 73.44 431 VAL A C 1
ATOM 3480 O O . VAL A 1 431 ? 7.371 1.522 -36.480 1.00 73.44 431 VAL A O 1
ATOM 3483 N N . ASP A 1 432 ? 9.350 2.182 -35.690 1.00 72.88 432 ASP A N 1
ATOM 3484 C CA . ASP A 1 432 ? 9.083 3.611 -35.909 1.00 72.88 432 ASP A CA 1
ATOM 3485 C C . ASP A 1 432 ? 9.124 4.014 -37.392 1.00 72.88 432 ASP A C 1
ATOM 3487 O O . ASP A 1 432 ? 8.285 4.810 -37.830 1.00 72.88 432 ASP A O 1
ATOM 3491 N N . VAL A 1 433 ? 9.989 3.397 -38.204 1.00 81.19 433 VAL A N 1
ATOM 3492 C CA . VAL A 1 433 ? 9.932 3.501 -39.674 1.00 81.19 433 VAL A CA 1
ATOM 3493 C C . VAL A 1 433 ? 8.596 2.966 -40.200 1.00 81.19 433 VAL A C 1
ATOM 3495 O O . VAL A 1 433 ? 7.952 3.635 -41.013 1.00 81.19 433 VAL A O 1
ATOM 3498 N N . LEU A 1 434 ? 8.114 1.824 -39.696 1.00 81.81 434 LEU A N 1
ATOM 3499 C CA . LEU A 1 434 ? 6.809 1.263 -40.067 1.00 81.81 434 LEU A CA 1
ATOM 3500 C C . LEU A 1 434 ? 5.645 2.204 -39.701 1.00 81.81 434 LEU A C 1
ATOM 3502 O O . LEU A 1 434 ? 4.768 2.445 -40.538 1.00 81.81 434 LEU A O 1
ATOM 3506 N N . LYS A 1 435 ? 5.644 2.790 -38.493 1.00 75.06 435 LYS A N 1
ATOM 3507 C CA . LYS A 1 435 ? 4.657 3.810 -38.074 1.00 75.06 435 LYS A CA 1
ATOM 3508 C C . LYS A 1 435 ? 4.712 5.046 -38.982 1.00 75.06 435 LYS A C 1
ATOM 3510 O O . LYS A 1 435 ? 3.667 5.528 -39.425 1.00 75.06 435 LYS A O 1
ATOM 3515 N N . GLY A 1 436 ? 5.913 5.549 -39.274 1.00 77.94 436 GLY A N 1
ATOM 3516 C CA . GLY A 1 436 ? 6.144 6.736 -40.102 1.00 77.94 436 GLY A CA 1
ATOM 3517 C C . GLY A 1 436 ? 5.664 6.561 -41.543 1.00 77.94 436 GLY A C 1
ATOM 3518 O O . GLY A 1 436 ? 4.888 7.383 -42.037 1.00 77.94 436 GLY A O 1
ATOM 3519 N N . LEU A 1 437 ? 6.047 5.457 -42.190 1.00 82.06 437 LEU A N 1
ATOM 3520 C CA . LEU A 1 437 ? 5.597 5.099 -43.540 1.00 82.06 437 LEU A CA 1
ATOM 3521 C C . LEU A 1 437 ? 4.078 4.900 -43.594 1.00 82.06 437 LEU A C 1
ATOM 3523 O O . LEU A 1 437 ? 3.417 5.457 -44.469 1.00 82.06 437 LEU A O 1
ATOM 3527 N N . SER A 1 438 ? 3.502 4.187 -42.622 1.00 80.12 438 SER A N 1
ATOM 3528 C CA . SER A 1 438 ? 2.048 3.978 -42.552 1.00 80.12 438 SER A CA 1
ATOM 3529 C C . SER A 1 438 ? 1.288 5.300 -42.417 1.00 80.12 438 SER A C 1
ATOM 3531 O O . SER A 1 438 ? 0.275 5.507 -43.083 1.00 80.12 438 SER A O 1
ATOM 3533 N N . LYS A 1 439 ? 1.803 6.242 -41.615 1.00 78.81 439 LYS A N 1
ATOM 3534 C CA . LYS A 1 439 ? 1.232 7.590 -41.474 1.00 78.81 439 LYS A CA 1
ATOM 3535 C C . LYS A 1 439 ? 1.333 8.409 -42.764 1.00 78.81 439 LYS A C 1
ATOM 3537 O O . LYS A 1 439 ? 0.389 9.118 -43.100 1.00 78.81 439 LYS A O 1
ATOM 3542 N N . HIS A 1 440 ? 2.433 8.290 -43.505 1.00 81.00 440 HIS A N 1
ATOM 3543 C CA . HIS A 1 440 ? 2.594 8.941 -44.807 1.00 81.00 440 HIS A CA 1
ATOM 3544 C C . HIS A 1 440 ? 1.589 8.407 -45.843 1.00 81.00 440 HIS A C 1
ATOM 3546 O O . HIS A 1 440 ? 0.891 9.192 -46.483 1.00 81.00 440 HIS A O 1
ATOM 3552 N N . LEU A 1 441 ? 1.448 7.081 -45.944 1.00 80.50 441 LEU A N 1
ATOM 3553 C CA . LEU A 1 441 ? 0.533 6.420 -46.882 1.00 80.50 441 LEU A CA 1
ATOM 3554 C C . LEU A 1 441 ? -0.949 6.676 -46.558 1.00 80.50 441 LEU A C 1
ATOM 3556 O O . LEU A 1 441 ? -1.752 6.830 -47.478 1.00 80.50 441 LEU A O 1
ATOM 3560 N N . VAL A 1 442 ? -1.317 6.780 -45.273 1.00 83.25 442 VAL A N 1
ATOM 3561 C CA . VAL A 1 442 ? -2.663 7.224 -44.859 1.00 83.25 442 VAL A CA 1
ATOM 3562 C C . VAL A 1 442 ? -2.919 8.673 -45.274 1.00 83.25 442 VAL A C 1
ATOM 3564 O O . VAL A 1 442 ? -3.962 8.959 -45.857 1.00 83.25 442 VAL A O 1
ATOM 3567 N N . ASN A 1 443 ? -1.966 9.583 -45.045 1.00 77.50 443 ASN A N 1
ATOM 3568 C CA . ASN A 1 443 ? -2.107 10.991 -45.437 1.00 77.50 443 ASN A CA 1
ATOM 3569 C C . ASN A 1 443 ? -2.214 11.188 -46.964 1.00 77.50 443 ASN A C 1
ATOM 3571 O O . ASN A 1 443 ? -2.764 12.191 -47.409 1.00 77.50 443 ASN A O 1
ATOM 3575 N N . GLN A 1 444 ? -1.710 10.242 -47.761 1.00 77.81 444 GLN A N 1
ATOM 3576 C CA . GLN A 1 444 ? -1.867 10.203 -49.221 1.00 77.81 444 GLN A CA 1
ATOM 3577 C C . GLN A 1 444 ? -3.140 9.470 -49.689 1.00 77.81 444 GLN A C 1
ATOM 3579 O O . GLN A 1 444 ? -3.378 9.374 -50.890 1.00 77.81 444 GLN A O 1
ATOM 3584 N N . GLY A 1 445 ? -3.951 8.926 -48.774 1.00 77.62 445 GLY A N 1
ATOM 3585 C CA . GLY A 1 445 ? -5.155 8.152 -49.098 1.00 77.62 445 GLY A CA 1
ATOM 3586 C C . GLY A 1 445 ? -4.893 6.758 -49.685 1.00 77.62 445 GLY A C 1
ATOM 3587 O O . GLY A 1 445 ? -5.837 6.094 -50.103 1.00 77.62 445 GLY A O 1
ATOM 3588 N N . VAL A 1 446 ? -3.636 6.297 -49.709 1.00 79.75 446 VAL A N 1
ATOM 3589 C CA . VAL A 1 446 ? -3.224 5.014 -50.312 1.00 79.75 446 VAL A CA 1
ATOM 3590 C C . VAL A 1 446 ? -3.669 3.824 -49.459 1.00 79.75 446 VAL A C 1
ATOM 3592 O O . VAL A 1 446 ? -4.013 2.770 -49.990 1.00 79.75 446 VAL A O 1
ATOM 3595 N N . ILE A 1 447 ? -3.695 3.989 -48.133 1.00 79.12 447 ILE A N 1
ATOM 3596 C CA . ILE A 1 447 ? -4.201 2.988 -47.185 1.00 79.12 447 ILE A CA 1
ATOM 3597 C C . ILE A 1 447 ? -5.187 3.629 -46.202 1.00 79.12 447 ILE A C 1
ATOM 3599 O O . ILE A 1 447 ? -5.098 4.811 -45.880 1.00 79.12 447 ILE A O 1
ATOM 3603 N N . SER A 1 448 ? -6.150 2.847 -45.709 1.00 80.06 448 SER A N 1
ATOM 3604 C CA . SER A 1 448 ? -7.188 3.352 -44.801 1.00 80.06 448 SER A CA 1
ATOM 3605 C C . SER A 1 448 ? -6.629 3.733 -43.425 1.00 80.06 448 SER A C 1
ATOM 3607 O O . SER A 1 448 ? -5.781 3.027 -42.881 1.00 80.06 448 SER A O 1
ATOM 3609 N N . GLN A 1 449 ? -7.221 4.749 -42.782 1.00 77.38 449 GLN A N 1
ATOM 3610 C CA . GLN A 1 449 ? -7.015 5.081 -41.362 1.00 77.38 449 GLN A CA 1
ATOM 3611 C C . GLN A 1 449 ? -7.139 3.853 -40.433 1.00 77.38 449 GLN A C 1
ATOM 3613 O O . GLN A 1 449 ? -6.482 3.785 -39.393 1.00 77.38 449 GLN A O 1
ATOM 3618 N N . LYS A 1 450 ? -7.946 2.849 -40.822 1.00 75.88 450 LYS A N 1
ATOM 3619 C CA . LYS A 1 450 ? -8.064 1.565 -40.112 1.00 75.88 450 LYS A CA 1
ATOM 3620 C C . LYS A 1 450 ? -6.724 0.829 -39.975 1.00 75.88 450 LYS A C 1
ATOM 3622 O O . LYS A 1 450 ? -6.535 0.160 -38.970 1.00 75.88 450 LYS A O 1
ATOM 3627 N N . VAL A 1 451 ? -5.795 0.969 -40.924 1.00 72.38 451 VAL A N 1
ATOM 3628 C CA . VAL A 1 451 ? -4.475 0.313 -40.883 1.00 72.38 451 VAL A CA 1
ATOM 3629 C C . VAL A 1 451 ? -3.585 0.936 -39.806 1.00 72.38 451 VAL A C 1
ATOM 3631 O O . VAL A 1 451 ? -2.999 0.205 -39.015 1.00 72.38 451 VAL A O 1
ATOM 3634 N N . LEU A 1 452 ? -3.563 2.272 -39.689 1.00 69.19 452 LEU A N 1
ATOM 3635 C CA . LEU A 1 452 ? -2.915 2.951 -38.556 1.00 69.19 452 LEU A CA 1
ATOM 3636 C C . LEU A 1 452 ? -3.534 2.544 -37.215 1.00 69.19 452 LEU A C 1
ATOM 3638 O O . LEU A 1 452 ? -2.807 2.403 -36.236 1.00 69.19 452 LEU A O 1
ATOM 3642 N N . LYS A 1 453 ? -4.861 2.355 -37.165 1.00 67.44 453 LYS A N 1
ATOM 3643 C CA . LYS A 1 453 ? -5.541 1.891 -35.952 1.00 67.44 453 LYS A CA 1
ATOM 3644 C C . LYS A 1 453 ? -5.114 0.462 -35.585 1.00 67.44 453 LYS A C 1
ATOM 3646 O O . LYS A 1 453 ? -4.655 0.267 -34.470 1.00 67.44 453 LYS A O 1
ATOM 3651 N N . TYR A 1 454 ? -5.171 -0.487 -36.522 1.00 68.75 454 TYR A N 1
ATOM 3652 C CA . TYR A 1 454 ? -4.736 -1.873 -36.297 1.00 68.75 454 TYR A CA 1
ATOM 3653 C C . TYR A 1 454 ? -3.258 -1.969 -35.898 1.00 68.75 454 TYR A C 1
ATOM 3655 O O . TYR A 1 454 ? -2.943 -2.627 -34.912 1.00 68.75 454 TYR A O 1
ATOM 3663 N N . LEU A 1 455 ? -2.357 -1.266 -36.595 1.00 66.12 455 LEU A N 1
ATOM 3664 C CA . LEU A 1 455 ? -0.945 -1.183 -36.201 1.00 66.12 455 LEU A CA 1
ATOM 3665 C C . LEU A 1 455 ? -0.796 -0.571 -34.802 1.00 66.12 455 LEU A C 1
ATOM 3667 O O . LEU A 1 455 ? -0.060 -1.099 -33.981 1.00 66.12 455 LEU A O 1
ATOM 3671 N N . GLY A 1 456 ? -1.523 0.505 -34.498 1.00 57.69 456 GLY A N 1
ATOM 3672 C CA . GLY A 1 456 ? -1.511 1.151 -33.184 1.00 57.69 456 GLY A CA 1
ATOM 3673 C C . GLY A 1 456 ? -2.194 0.362 -32.060 1.00 57.69 456 GLY A C 1
ATOM 3674 O O . GLY A 1 456 ? -2.039 0.735 -30.901 1.00 57.69 456 GLY A O 1
ATOM 3675 N N . GLU A 1 457 ? -2.945 -0.695 -32.368 1.00 54.44 457 GLU A N 1
ATOM 3676 C CA . GLU A 1 457 ? -3.553 -1.609 -31.391 1.00 54.44 457 GLU A CA 1
ATOM 3677 C C . GLU A 1 457 ? -2.694 -2.868 -31.204 1.00 54.44 457 GLU A C 1
ATOM 3679 O O . GLU A 1 457 ? -2.496 -3.294 -30.074 1.00 54.44 457 GLU A O 1
ATOM 3684 N N . GLN A 1 458 ? -2.086 -3.394 -32.272 1.00 51.69 458 GLN A N 1
ATOM 3685 C CA . GLN A 1 458 ? -1.159 -4.536 -32.225 1.00 51.69 458 GLN A CA 1
ATOM 3686 C C . GLN A 1 458 ? 0.254 -4.164 -31.735 1.00 51.69 458 GLN A C 1
ATOM 3688 O O . GLN A 1 458 ? 0.957 -5.012 -31.200 1.00 51.69 458 GLN A O 1
ATOM 3693 N N . LEU A 1 459 ? 0.679 -2.901 -31.874 1.00 57.19 459 LEU A N 1
ATOM 3694 C CA . LEU A 1 459 ? 1.955 -2.390 -31.339 1.00 57.19 459 LEU A CA 1
ATOM 3695 C C . LEU A 1 459 ? 1.822 -1.764 -29.939 1.00 57.19 459 LEU A C 1
ATOM 3697 O O . LEU A 1 459 ? 2.803 -1.245 -29.404 1.00 57.19 459 LEU A O 1
ATOM 3701 N N . LYS A 1 460 ? 0.629 -1.783 -29.329 1.00 57.94 460 LYS A N 1
ATOM 3702 C CA . LYS A 1 460 ? 0.438 -1.390 -27.925 1.00 57.94 460 LYS A CA 1
ATOM 3703 C C . LYS A 1 460 ? 0.834 -2.540 -27.011 1.00 57.94 460 LYS A C 1
ATOM 3705 O O . LYS A 1 460 ? -0.017 -3.179 -26.417 1.00 57.94 460 LYS A O 1
ATOM 3710 N N . VAL A 1 461 ? 2.130 -2.782 -26.883 1.00 70.75 461 VAL A N 1
ATOM 3711 C CA . VAL A 1 461 ? 2.649 -3.675 -25.846 1.00 70.75 461 VAL A CA 1
ATOM 3712 C C . VAL A 1 461 ? 2.713 -2.918 -24.515 1.00 70.75 461 VAL A C 1
ATOM 3714 O O . VAL A 1 461 ? 3.096 -1.740 -24.464 1.00 70.75 461 VAL A O 1
ATOM 3717 N N . TYR A 1 462 ? 2.324 -3.579 -23.428 1.00 86.94 462 TYR A N 1
ATOM 3718 C CA . TYR A 1 462 ? 2.549 -3.092 -22.067 1.00 86.94 462 TYR A CA 1
ATOM 3719 C C . TYR A 1 462 ? 3.092 -4.199 -21.156 1.00 86.94 462 TYR A C 1
ATOM 3721 O O . TYR A 1 462 ? 2.901 -5.380 -21.432 1.00 86.94 462 TYR A O 1
ATOM 3729 N N . THR A 1 463 ? 3.798 -3.830 -20.087 1.00 94.56 463 THR A N 1
ATOM 3730 C CA . THR A 1 463 ? 4.321 -4.815 -19.135 1.00 94.56 463 THR A CA 1
ATOM 3731 C C . THR A 1 463 ? 3.222 -5.323 -18.208 1.00 94.56 463 THR A C 1
ATOM 3733 O O . THR A 1 463 ? 2.237 -4.627 -17.932 1.00 94.56 463 THR A O 1
ATOM 3736 N N . ALA A 1 464 ? 3.417 -6.515 -17.651 1.00 97.00 464 ALA A N 1
ATOM 3737 C CA . ALA A 1 464 ? 2.565 -7.046 -16.592 1.00 97.00 464 ALA A CA 1
ATOM 3738 C C . ALA A 1 464 ? 2.462 -6.106 -15.374 1.00 97.00 464 ALA A C 1
ATOM 3740 O O . ALA A 1 464 ? 1.390 -6.005 -14.779 1.00 97.00 464 ALA A O 1
ATOM 3741 N N . SER A 1 465 ? 3.509 -5.338 -15.058 1.00 97.50 465 SER A N 1
ATOM 3742 C CA . SER A 1 465 ? 3.454 -4.250 -14.068 1.00 97.50 465 SER A CA 1
ATOM 3743 C C . SER A 1 465 ? 2.472 -3.132 -14.430 1.00 97.50 465 SER A C 1
ATOM 3745 O O . SER A 1 465 ? 1.741 -2.660 -13.560 1.00 97.50 465 SER A O 1
ATOM 3747 N N . PHE A 1 466 ? 2.367 -2.725 -15.699 1.00 96.81 466 PHE A N 1
ATOM 3748 C CA . PHE A 1 466 ? 1.338 -1.759 -16.106 1.00 96.81 466 PHE A CA 1
ATOM 3749 C C . PHE A 1 466 ? -0.064 -2.377 -16.019 1.00 96.81 466 PHE A C 1
ATOM 3751 O O . PHE A 1 466 ? -0.989 -1.743 -15.508 1.00 96.81 466 PHE A O 1
ATOM 3758 N N . ALA A 1 467 ? -0.221 -3.632 -16.448 1.00 97.12 467 ALA A N 1
ATOM 3759 C CA . ALA A 1 467 ? -1.480 -4.366 -16.324 1.00 97.12 467 ALA A CA 1
ATOM 3760 C C . ALA A 1 467 ? -1.914 -4.557 -14.853 1.00 97.12 467 ALA A C 1
ATOM 3762 O O . ALA A 1 467 ? -3.109 -4.503 -14.564 1.00 97.12 467 ALA A O 1
ATOM 3763 N N . PHE A 1 468 ? -0.966 -4.717 -13.922 1.00 98.19 468 PHE A N 1
ATOM 3764 C CA . PHE A 1 468 ? -1.197 -4.738 -12.472 1.00 98.19 468 PHE A CA 1
ATOM 3765 C C . PHE A 1 468 ? -1.746 -3.398 -11.962 1.00 98.19 468 PHE A C 1
ATOM 3767 O O . PHE A 1 468 ? -2.783 -3.383 -11.296 1.00 98.19 468 PHE A O 1
ATOM 3774 N N . PHE A 1 469 ? -1.114 -2.270 -12.313 1.00 97.94 469 PHE A N 1
ATOM 3775 C CA . PHE A 1 469 ? -1.615 -0.946 -11.918 1.00 97.94 469 PHE A CA 1
ATOM 3776 C C . PHE A 1 469 ? -2.992 -0.631 -12.512 1.00 97.94 469 PHE A C 1
ATOM 3778 O O . PHE A 1 469 ? -3.842 -0.049 -11.836 1.00 97.94 469 PHE A O 1
ATOM 3785 N N . GLU A 1 470 ? -3.233 -1.042 -13.757 1.00 95.94 470 GLU A N 1
ATOM 3786 C CA . GLU A 1 470 ? -4.545 -0.911 -14.385 1.00 95.94 470 GLU A CA 1
ATOM 3787 C C . GLU A 1 470 ? -5.593 -1.780 -13.669 1.00 95.94 470 GLU A C 1
ATOM 3789 O O . GLU A 1 470 ? -6.684 -1.291 -13.401 1.00 95.94 470 GLU A O 1
ATOM 3794 N N . ALA A 1 471 ? -5.251 -3.007 -13.254 1.00 97.12 471 ALA A N 1
ATOM 3795 C CA . ALA A 1 471 ? -6.158 -3.891 -12.517 1.00 97.12 471 ALA A CA 1
ATOM 3796 C C . ALA A 1 471 ? -6.556 -3.361 -11.136 1.00 97.12 471 ALA A C 1
ATOM 3798 O O . ALA A 1 471 ? -7.724 -3.463 -10.761 1.00 97.12 471 ALA A O 1
ATOM 3799 N N . ILE A 1 472 ? -5.607 -2.816 -10.361 1.00 97.19 472 ILE A N 1
ATOM 3800 C CA . ILE A 1 472 ? -5.931 -2.261 -9.038 1.00 97.19 472 ILE A CA 1
ATOM 3801 C C . ILE A 1 472 ? -6.804 -1.009 -9.183 1.00 97.19 472 ILE A C 1
ATOM 3803 O O . ILE A 1 472 ? -7.765 -0.855 -8.430 1.00 97.19 472 ILE A O 1
ATOM 3807 N N . TRP A 1 473 ? -6.549 -0.169 -10.194 1.00 96.81 473 TRP A N 1
ATOM 3808 C CA . TRP A 1 473 ? -7.389 0.990 -10.501 1.00 96.81 473 TRP A CA 1
ATOM 3809 C C . TRP A 1 473 ? -8.797 0.585 -10.964 1.00 96.81 473 TRP A C 1
ATOM 3811 O O . TRP A 1 473 ? -9.783 1.084 -10.424 1.00 96.81 473 TRP A O 1
ATOM 3821 N N . GLU A 1 474 ? -8.907 -0.364 -11.902 1.00 95.19 474 GLU A N 1
ATOM 3822 C CA . GLU A 1 474 ? -10.181 -0.952 -12.351 1.00 95.19 474 GLU A CA 1
ATOM 3823 C C . GLU A 1 474 ? -10.990 -1.527 -11.172 1.00 95.19 474 GLU A C 1
ATOM 3825 O O . GLU A 1 474 ? -12.217 -1.445 -11.168 1.00 95.19 474 GLU A O 1
ATOM 3830 N N . ALA A 1 475 ? -10.313 -2.054 -10.146 1.00 94.56 475 ALA A N 1
ATOM 3831 C CA . ALA A 1 475 ? -10.917 -2.602 -8.931 1.00 94.56 475 ALA A CA 1
ATOM 3832 C C . ALA A 1 475 ? -11.194 -1.575 -7.806 1.00 94.56 475 ALA A C 1
ATOM 3834 O O . ALA A 1 475 ? -11.656 -1.970 -6.730 1.00 94.56 475 ALA A O 1
ATOM 3835 N N . GLY A 1 476 ? -10.940 -0.280 -8.033 1.00 93.56 476 GLY A N 1
ATOM 3836 C CA . GLY A 1 476 ? -11.260 0.812 -7.102 1.00 93.56 476 GLY A CA 1
ATOM 3837 C C . GLY A 1 476 ? -10.140 1.237 -6.140 1.00 93.56 476 GLY A C 1
ATOM 3838 O O . GLY A 1 476 ? -10.404 1.998 -5.206 1.00 93.56 476 GLY A O 1
ATOM 3839 N N . VAL A 1 477 ? -8.898 0.788 -6.345 1.00 96.56 477 VAL A N 1
ATOM 3840 C CA . VAL A 1 477 ? -7.728 1.293 -5.605 1.00 96.56 477 VAL A CA 1
ATOM 3841 C C . VAL A 1 477 ? -7.367 2.686 -6.121 1.00 96.56 477 VAL A C 1
ATOM 3843 O O . VAL A 1 477 ? -6.968 2.854 -7.272 1.00 96.56 477 VAL A O 1
ATOM 3846 N N . THR A 1 478 ? -7.471 3.693 -5.254 1.00 95.75 478 THR A N 1
ATOM 3847 C CA . THR A 1 478 ? -7.229 5.104 -5.614 1.00 95.75 478 THR A CA 1
ATOM 3848 C C . THR A 1 478 ? -5.840 5.585 -5.204 1.00 95.75 478 THR A C 1
ATOM 3850 O O . THR A 1 478 ? -5.299 6.503 -5.820 1.00 95.75 478 THR A O 1
ATOM 3853 N N . HIS A 1 479 ? -5.248 4.952 -4.190 1.00 97.06 479 HIS A N 1
ATOM 3854 C CA . HIS A 1 479 ? -3.938 5.267 -3.634 1.00 97.06 479 HIS A CA 1
ATOM 3855 C C . HIS A 1 479 ? -3.064 4.011 -3.574 1.00 97.06 479 HIS A C 1
ATOM 3857 O O . HIS A 1 479 ? -3.542 2.916 -3.274 1.00 97.06 479 HIS A O 1
ATOM 3863 N N . CYS A 1 480 ? -1.771 4.184 -3.844 1.00 97.81 480 CYS A N 1
ATOM 3864 C CA . CYS A 1 480 ? -0.774 3.128 -3.721 1.00 97.81 480 CYS A CA 1
ATOM 3865 C C . CYS A 1 480 ? 0.399 3.631 -2.873 1.00 97.81 480 CYS A C 1
ATOM 3867 O O . CYS A 1 480 ? 1.069 4.599 -3.242 1.00 97.81 480 CYS A O 1
ATOM 3869 N N . PHE A 1 481 ? 0.633 2.978 -1.740 1.00 98.50 481 PHE A N 1
ATOM 3870 C CA . PHE A 1 481 ? 1.676 3.319 -0.774 1.00 98.50 481 PHE A CA 1
ATOM 3871 C C . PHE A 1 481 ? 2.913 2.475 -1.072 1.00 98.50 481 PHE A C 1
ATOM 3873 O O . PHE A 1 481 ? 2.819 1.253 -1.089 1.00 98.50 481 PHE A O 1
ATOM 3880 N N . VAL A 1 482 ? 4.049 3.099 -1.386 1.00 98.06 482 VAL A N 1
ATOM 3881 C CA . VAL A 1 482 ? 5.197 2.400 -1.984 1.00 98.06 482 VAL A CA 1
ATOM 3882 C C . VAL A 1 482 ? 6.476 2.590 -1.169 1.00 98.06 482 VAL A C 1
ATOM 3884 O O . VAL A 1 482 ? 6.938 3.719 -0.982 1.00 98.06 482 VAL A O 1
ATOM 3887 N N . ASN A 1 483 ? 7.064 1.479 -0.729 1.00 97.31 483 ASN A N 1
ATOM 3888 C CA . ASN A 1 483 ? 8.479 1.371 -0.387 1.00 97.31 483 ASN A CA 1
ATOM 3889 C C . ASN A 1 483 ? 9.143 0.511 -1.477 1.00 97.31 483 ASN A C 1
ATOM 3891 O O . ASN A 1 483 ? 8.714 -0.612 -1.730 1.00 97.31 483 ASN A O 1
ATOM 3895 N N . LEU A 1 484 ? 10.111 1.073 -2.200 1.00 95.25 484 LEU A N 1
ATOM 3896 C CA . LEU A 1 484 ? 10.604 0.525 -3.468 1.00 95.25 484 LEU A CA 1
ATOM 3897 C C . LEU A 1 484 ? 12.055 0.068 -3.324 1.00 95.25 484 LEU A C 1
ATOM 3899 O O . LEU A 1 484 ? 12.926 0.883 -3.019 1.00 95.25 484 LEU A O 1
ATOM 3903 N N . GLY A 1 485 ? 12.305 -1.213 -3.594 1.00 92.56 485 GLY A N 1
ATOM 3904 C CA . GLY A 1 485 ? 13.643 -1.804 -3.636 1.00 92.56 485 GLY A CA 1
ATOM 3905 C C . GLY A 1 485 ? 14.101 -2.194 -5.046 1.00 92.56 485 GLY A C 1
ATOM 3906 O O . GLY A 1 485 ? 13.478 -1.839 -6.050 1.00 92.56 485 GLY A O 1
ATOM 3907 N N . SER A 1 486 ? 15.208 -2.938 -5.127 1.00 91.56 486 SER A N 1
ATOM 3908 C CA . SER A 1 486 ? 15.841 -3.354 -6.394 1.00 91.56 486 SER A CA 1
ATOM 3909 C C . SER A 1 486 ? 14.965 -4.252 -7.273 1.00 91.56 486 SER A C 1
ATOM 3911 O O . SER A 1 486 ? 15.125 -4.289 -8.487 1.00 91.56 486 SER A O 1
ATOM 3913 N N . ASP A 1 487 ? 14.012 -4.967 -6.702 1.00 91.94 487 ASP A N 1
ATOM 3914 C CA . ASP A 1 487 ? 13.006 -5.791 -7.377 1.00 91.94 487 ASP A CA 1
ATOM 3915 C C . ASP A 1 487 ? 11.995 -4.991 -8.222 1.00 91.94 487 ASP A C 1
ATOM 3917 O O . ASP A 1 487 ? 11.359 -5.559 -9.109 1.00 91.94 487 ASP A O 1
ATOM 3921 N N . HIS A 1 488 ? 11.876 -3.675 -8.016 1.00 95.25 488 HIS A N 1
ATOM 3922 C CA . HIS A 1 488 ? 10.811 -2.847 -8.596 1.00 95.25 488 HIS A CA 1
ATOM 3923 C C . HIS A 1 488 ? 11.025 -2.133 -9.964 1.00 95.25 488 HIS A C 1
ATOM 3925 O O . HIS A 1 488 ? 10.121 -1.375 -10.318 1.00 95.25 488 HIS A O 1
ATOM 3931 N N . PRO A 1 489 ? 12.082 -2.316 -10.794 1.00 95.00 489 PRO A N 1
ATOM 3932 C CA . PRO A 1 489 ? 12.239 -1.599 -12.073 1.00 95.00 489 PRO A CA 1
ATOM 3933 C C . PRO A 1 489 ? 10.994 -1.574 -12.975 1.00 95.00 489 PRO A C 1
ATOM 3935 O O . PRO A 1 489 ? 10.561 -0.497 -13.383 1.00 95.00 489 PRO A O 1
ATOM 3938 N N . SER A 1 490 ? 10.352 -2.725 -13.200 1.00 93.38 490 SER A N 1
ATOM 3939 C CA . SER A 1 490 ? 9.134 -2.830 -14.019 1.00 93.38 490 SER A CA 1
ATOM 3940 C C . SER A 1 490 ? 7.941 -2.065 -13.431 1.00 93.38 490 SER A C 1
ATOM 3942 O O . SER A 1 490 ? 7.118 -1.520 -14.167 1.00 93.38 490 SER A O 1
ATOM 3944 N N . ILE A 1 491 ? 7.845 -2.014 -12.098 1.00 97.00 491 ILE A N 1
ATOM 3945 C CA . ILE A 1 491 ? 6.823 -1.281 -11.343 1.00 97.00 491 ILE A CA 1
ATOM 3946 C C . ILE A 1 491 ? 7.101 0.225 -11.389 1.00 97.00 491 ILE A C 1
ATOM 3948 O O . ILE A 1 491 ? 6.172 1.003 -11.586 1.00 97.00 491 ILE A O 1
ATOM 3952 N N . ILE A 1 492 ? 8.363 0.645 -11.278 1.00 97.12 492 ILE A N 1
ATOM 3953 C CA . ILE A 1 492 ? 8.784 2.050 -11.379 1.00 97.12 492 ILE A CA 1
ATOM 3954 C C . ILE A 1 492 ? 8.508 2.588 -12.789 1.00 97.12 492 ILE A C 1
ATOM 3956 O O . ILE A 1 492 ? 7.901 3.652 -12.927 1.00 97.12 492 ILE A O 1
ATOM 3960 N N . GLU A 1 493 ? 8.866 1.834 -13.829 1.00 95.50 493 GLU A N 1
ATOM 3961 C CA . GLU A 1 493 ? 8.557 2.178 -15.222 1.00 95.50 493 GLU A CA 1
ATOM 3962 C C . GLU A 1 493 ? 7.038 2.244 -15.451 1.00 95.50 493 GLU A C 1
ATOM 3964 O O . GLU A 1 493 ? 6.522 3.235 -15.969 1.00 95.50 493 GLU A O 1
ATOM 3969 N N . ALA A 1 494 ? 6.281 1.252 -14.967 1.00 96.00 494 ALA A N 1
ATOM 3970 C CA . ALA A 1 494 ? 4.821 1.261 -15.050 1.00 96.00 494 ALA A CA 1
ATOM 3971 C C . ALA A 1 494 ? 4.173 2.442 -14.299 1.00 96.00 494 ALA A C 1
ATOM 3973 O O . ALA A 1 494 ? 3.191 3.003 -14.788 1.00 96.00 494 ALA A O 1
ATOM 3974 N N . MET A 1 495 ? 4.726 2.864 -13.156 1.00 95.88 495 MET A N 1
ATOM 3975 C CA . MET A 1 495 ? 4.292 4.062 -12.427 1.00 95.88 495 MET A CA 1
ATOM 3976 C C . MET A 1 495 ? 4.515 5.338 -13.243 1.00 95.88 495 MET A C 1
ATOM 3978 O O . MET A 1 495 ? 3.600 6.155 -13.351 1.00 95.88 495 MET A O 1
ATOM 3982 N N . VAL A 1 496 ? 5.704 5.520 -13.825 1.00 95.19 496 VAL A N 1
ATOM 3983 C CA . VAL A 1 496 ? 6.036 6.710 -14.629 1.00 95.19 496 VAL A CA 1
ATOM 3984 C C . VAL A 1 496 ? 5.210 6.739 -15.916 1.00 95.19 496 VAL A C 1
ATOM 3986 O O . VAL A 1 496 ? 4.590 7.759 -16.232 1.00 95.19 496 VAL A O 1
ATOM 3989 N N . LYS A 1 497 ? 5.121 5.612 -16.631 1.00 93.44 497 LYS A N 1
ATOM 3990 C CA . LYS A 1 497 ? 4.287 5.468 -17.831 1.00 93.44 497 LYS A CA 1
ATOM 3991 C C . LYS A 1 497 ? 2.812 5.725 -17.517 1.00 93.44 497 LYS A C 1
ATOM 3993 O O . LYS A 1 497 ? 2.167 6.507 -18.210 1.00 93.44 497 LYS A O 1
ATOM 3998 N N . GLY A 1 498 ? 2.289 5.157 -16.431 1.00 92.31 498 GLY A N 1
ATOM 3999 C CA . GLY A 1 498 ? 0.910 5.351 -15.979 1.00 92.31 498 GLY A CA 1
ATOM 4000 C C . GLY A 1 498 ? 0.574 6.801 -15.625 1.00 92.31 498 GLY A C 1
ATOM 4001 O O . GLY A 1 498 ? -0.432 7.335 -16.091 1.00 92.31 498 GLY A O 1
ATOM 4002 N N . GLN A 1 499 ? 1.449 7.486 -14.884 1.00 90.50 499 GLN A N 1
ATOM 4003 C CA . GLN A 1 499 ? 1.290 8.912 -14.565 1.00 90.50 499 GLN A CA 1
ATOM 4004 C C . GLN A 1 499 ? 1.348 9.819 -15.807 1.00 90.50 499 GLN A C 1
ATOM 4006 O O . GLN A 1 499 ? 0.753 10.899 -15.809 1.00 90.50 499 GLN A O 1
ATOM 4011 N N . ASN A 1 500 ? 2.030 9.393 -16.873 1.00 90.69 500 ASN A N 1
ATOM 4012 C CA . ASN A 1 500 ? 2.088 10.120 -18.139 1.00 90.69 500 ASN A CA 1
ATOM 4013 C C . ASN A 1 500 ? 0.879 9.836 -19.049 1.00 90.69 500 ASN A C 1
ATOM 4015 O O . ASN A 1 500 ? 0.271 10.785 -19.549 1.00 90.69 500 ASN A O 1
ATOM 4019 N N . GLU A 1 501 ? 0.513 8.566 -19.239 1.00 89.06 501 GLU A N 1
ATOM 4020 C CA . GLU A 1 501 ? -0.495 8.112 -20.212 1.00 89.06 501 GLU A CA 1
ATOM 4021 C C . GLU A 1 501 ? -1.931 8.054 -19.659 1.00 89.06 501 GLU A C 1
ATOM 4023 O O . GLU A 1 501 ? -2.886 8.248 -20.411 1.00 89.06 501 GLU A O 1
ATOM 4028 N N . LYS A 1 502 ? -2.111 7.800 -18.355 1.00 88.25 502 LYS A N 1
ATOM 4029 C CA . LYS A 1 502 ? -3.410 7.543 -17.697 1.00 88.25 502 LYS A CA 1
ATOM 4030 C C . LYS A 1 502 ? -3.741 8.592 -16.625 1.00 88.25 502 LYS A C 1
ATOM 4032 O O . LYS A 1 502 ? -4.184 8.272 -15.523 1.00 88.25 502 LYS A O 1
ATOM 4037 N N . LYS A 1 503 ? -3.536 9.877 -16.926 1.00 86.38 503 LYS A N 1
ATOM 4038 C CA . LYS A 1 503 ? -3.799 10.986 -15.984 1.00 86.38 503 LYS A CA 1
ATOM 4039 C C . LYS A 1 503 ? -5.260 10.992 -15.512 1.00 86.38 503 LYS A C 1
ATOM 4041 O O . LYS A 1 503 ? -6.175 11.070 -16.324 1.00 86.38 503 LYS A O 1
ATOM 4046 N N . GLY A 1 504 ? -5.466 10.898 -14.195 1.00 84.81 504 GLY A N 1
ATOM 4047 C CA . GLY A 1 504 ? -6.795 10.766 -13.578 1.00 84.81 504 GLY A CA 1
ATOM 4048 C C . GLY A 1 504 ? -7.434 9.372 -13.699 1.00 84.81 504 GLY A C 1
ATOM 4049 O O . GLY A 1 504 ? -8.574 9.197 -13.285 1.00 84.81 504 GLY A O 1
ATOM 4050 N N . GLN A 1 505 ? -6.716 8.393 -14.256 1.00 91.50 505 GLN A N 1
ATOM 4051 C CA . GLN A 1 505 ? -7.123 6.991 -14.421 1.00 91.50 505 GLN A CA 1
ATOM 4052 C C . GLN A 1 505 ? -6.009 6.037 -13.940 1.00 91.50 505 GLN A C 1
ATOM 4054 O O . GLN A 1 505 ? -5.727 5.015 -14.568 1.00 91.50 505 GLN A O 1
ATOM 4059 N N . PHE A 1 506 ? -5.315 6.428 -12.868 1.00 95.12 506 PHE A N 1
ATOM 4060 C CA . PHE A 1 506 ? -4.153 5.735 -12.315 1.00 95.12 506 PHE A CA 1
ATOM 4061 C C . PHE A 1 506 ? -4.025 6.049 -10.812 1.00 95.12 506 PHE A C 1
ATOM 4063 O O . PHE A 1 506 ? -4.302 7.193 -10.431 1.00 95.12 506 PHE A O 1
ATOM 4070 N N . PRO A 1 507 ? -3.595 5.105 -9.949 1.00 95.81 507 PRO A N 1
ATOM 4071 C CA . PRO A 1 507 ? -3.539 5.339 -8.506 1.00 95.81 507 PRO A CA 1
ATOM 4072 C C . PRO A 1 507 ? -2.541 6.441 -8.124 1.00 95.81 507 PRO A C 1
ATOM 4074 O O . PRO A 1 507 ? -1.440 6.531 -8.678 1.00 95.81 507 PRO A O 1
ATOM 4077 N N . ARG A 1 508 ? -2.883 7.261 -7.123 1.00 95.50 508 ARG A N 1
ATOM 4078 C CA . ARG A 1 508 ? -1.957 8.249 -6.553 1.00 95.50 508 ARG A CA 1
ATOM 4079 C C . ARG A 1 508 ? -0.855 7.520 -5.784 1.00 95.50 508 ARG A C 1
ATOM 4081 O O . ARG A 1 508 ? -1.111 6.929 -4.737 1.00 95.50 508 ARG A O 1
ATOM 4088 N N . ILE A 1 509 ? 0.370 7.600 -6.296 1.00 97.06 509 ILE A N 1
ATOM 4089 C CA . ILE A 1 509 ? 1.550 7.014 -5.655 1.00 97.06 509 ILE A CA 1
ATOM 4090 C C . ILE A 1 509 ? 1.998 7.881 -4.469 1.00 97.06 509 ILE A C 1
ATOM 4092 O O . ILE A 1 509 ? 2.210 9.088 -4.613 1.00 97.06 509 ILE A O 1
ATOM 4096 N N . ILE A 1 510 ? 2.178 7.256 -3.307 1.00 97.75 510 ILE A N 1
ATOM 4097 C CA . ILE A 1 510 ? 2.686 7.870 -2.075 1.00 97.75 510 ILE A CA 1
ATOM 4098 C C . ILE A 1 510 ? 3.918 7.078 -1.630 1.00 97.75 510 ILE A C 1
ATOM 4100 O O . ILE A 1 510 ? 3.815 5.905 -1.297 1.00 97.75 510 ILE A O 1
ATOM 4104 N N . THR A 1 511 ? 5.097 7.704 -1.646 1.00 97.88 511 THR A N 1
ATOM 4105 C CA . THR A 1 511 ? 6.345 7.089 -1.172 1.00 97.88 511 THR A CA 1
ATOM 4106 C C . THR A 1 511 ? 6.343 7.025 0.350 1.00 97.88 511 THR A C 1
ATOM 4108 O O . THR A 1 511 ? 6.183 8.060 1.001 1.00 97.88 511 THR A O 1
ATOM 4111 N N . CYS A 1 512 ? 6.605 5.849 0.904 1.00 97.88 512 CYS A N 1
ATOM 4112 C CA . CYS A 1 512 ? 6.676 5.596 2.336 1.00 97.88 512 CYS A CA 1
ATOM 4113 C C . CYS A 1 512 ? 8.072 5.042 2.672 1.00 97.88 512 CYS A C 1
ATOM 4115 O O . CYS A 1 512 ? 8.395 3.961 2.191 1.00 97.88 512 CYS A O 1
ATOM 4117 N N . PRO A 1 513 ? 8.904 5.725 3.488 1.00 96.38 513 PRO A N 1
ATOM 4118 C CA . PRO A 1 513 ? 10.253 5.243 3.829 1.00 96.38 513 PRO A CA 1
ATOM 4119 C C . PRO A 1 513 ? 10.290 4.025 4.771 1.00 96.38 513 PRO A C 1
ATOM 4121 O O . PRO A 1 513 ? 11.366 3.625 5.205 1.00 96.38 513 PRO A O 1
ATOM 4124 N N . ASN A 1 514 ? 9.127 3.484 5.140 1.00 97.81 514 ASN A N 1
ATOM 4125 C CA . ASN A 1 514 ? 8.976 2.328 6.011 1.00 97.81 514 ASN A CA 1
ATOM 4126 C C . ASN A 1 514 ? 7.669 1.579 5.688 1.00 97.81 514 ASN A C 1
ATOM 4128 O O . ASN A 1 514 ? 6.619 2.190 5.470 1.00 97.81 514 ASN A O 1
ATOM 4132 N N . GLU A 1 515 ? 7.750 0.254 5.673 1.00 97.94 515 GLU A N 1
ATOM 4133 C CA . GLU A 1 515 ? 6.729 -0.694 5.226 1.00 97.94 515 GLU A CA 1
ATOM 4134 C C . GLU A 1 515 ? 5.567 -0.824 6.220 1.00 97.94 515 GLU A C 1
ATOM 4136 O O . GLU A 1 515 ? 4.406 -0.822 5.810 1.00 97.94 515 GLU A O 1
ATOM 4141 N N . MET A 1 516 ? 5.849 -0.849 7.526 1.00 97.38 516 MET A N 1
ATOM 4142 C CA . MET A 1 516 ? 4.827 -0.832 8.579 1.00 97.38 516 MET A CA 1
ATOM 4143 C C . MET A 1 516 ? 3.986 0.456 8.526 1.00 97.38 516 MET A C 1
ATOM 4145 O O . MET A 1 516 ? 2.758 0.398 8.647 1.00 97.38 516 MET A O 1
ATOM 4149 N N . VAL A 1 517 ? 4.609 1.614 8.273 1.00 98.19 517 VAL A N 1
ATOM 4150 C CA . VAL A 1 517 ? 3.888 2.886 8.064 1.00 98.19 517 VAL A CA 1
ATOM 4151 C C . VAL A 1 517 ? 3.093 2.866 6.753 1.00 98.19 517 VAL A C 1
ATOM 4153 O O . VAL A 1 517 ? 1.941 3.298 6.745 1.00 98.19 517 VAL A O 1
ATOM 4156 N N . ALA A 1 518 ? 3.655 2.319 5.666 1.00 98.50 518 ALA A N 1
ATOM 4157 C CA . ALA A 1 518 ? 2.971 2.167 4.375 1.00 98.50 518 ALA A CA 1
ATOM 4158 C C . ALA A 1 518 ? 1.698 1.307 4.479 1.00 98.50 518 ALA A C 1
ATOM 4160 O O . ALA A 1 518 ? 0.654 1.665 3.930 1.00 98.50 518 ALA A O 1
ATOM 4161 N N . LEU A 1 519 ? 1.764 0.199 5.223 1.00 98.56 519 LEU A N 1
ATOM 4162 C CA . LEU A 1 519 ? 0.614 -0.666 5.464 1.00 98.56 519 LEU A CA 1
ATOM 4163 C C . LEU A 1 519 ? -0.400 -0.029 6.421 1.00 98.56 519 LEU A C 1
ATOM 4165 O O . LEU A 1 519 ? -1.598 -0.110 6.166 1.00 98.56 519 LEU A O 1
ATOM 4169 N N . SER A 1 520 ? 0.054 0.673 7.462 1.00 98.50 520 SER A N 1
ATOM 4170 C CA . SER A 1 520 ? -0.841 1.379 8.393 1.00 98.50 520 SER A CA 1
ATOM 4171 C C . SER A 1 520 ? -1.604 2.531 7.716 1.00 98.50 520 SER A C 1
ATOM 4173 O O . SER A 1 520 ? -2.773 2.756 8.019 1.00 98.50 520 SER A O 1
ATOM 4175 N N . LEU A 1 521 ? -0.987 3.214 6.741 1.00 98.50 521 LEU A N 1
ATOM 4176 C CA . LEU A 1 521 ? -1.646 4.182 5.850 1.00 98.50 521 LEU A CA 1
ATOM 4177 C C . LEU A 1 521 ? -2.780 3.546 5.027 1.00 98.50 521 LEU A C 1
ATOM 4179 O O . LEU A 1 521 ? -3.878 4.101 4.954 1.00 98.50 521 LEU A O 1
ATOM 4183 N N . ALA A 1 522 ? -2.528 2.385 4.416 1.00 98.62 522 ALA A N 1
ATOM 4184 C CA . ALA A 1 522 ? -3.534 1.670 3.629 1.00 98.62 522 ALA A CA 1
ATOM 4185 C C . ALA A 1 522 ? -4.674 1.122 4.497 1.00 98.62 522 ALA A C 1
ATOM 4187 O O . ALA A 1 522 ? -5.838 1.245 4.120 1.00 98.62 522 ALA A O 1
ATOM 4188 N N . ASP A 1 523 ? -4.344 0.566 5.663 1.00 98.25 523 ASP A N 1
ATOM 4189 C CA . ASP A 1 523 ? -5.293 0.066 6.659 1.00 98.25 523 ASP A CA 1
ATOM 4190 C C . ASP A 1 523 ? -6.206 1.199 7.172 1.00 98.25 523 ASP A C 1
ATOM 4192 O O . ASP A 1 523 ? -7.428 1.076 7.088 1.00 98.25 523 ASP A O 1
ATOM 4196 N N . GLY A 1 524 ? -5.648 2.340 7.596 1.00 97.94 524 GLY A N 1
ATOM 4197 C CA . GLY A 1 524 ? -6.439 3.480 8.081 1.00 97.94 524 GLY A CA 1
ATOM 4198 C C . GLY A 1 524 ? -7.374 4.066 7.016 1.00 97.94 524 GLY A C 1
ATOM 4199 O O . GLY A 1 524 ? -8.524 4.400 7.309 1.00 97.94 524 GLY A O 1
ATOM 4200 N N . TYR A 1 525 ? -6.923 4.123 5.757 1.00 98.19 525 TYR A N 1
ATOM 4201 C CA . TYR A 1 525 ? -7.780 4.487 4.623 1.00 98.19 525 TYR A CA 1
ATOM 4202 C C . TYR A 1 525 ? -8.910 3.457 4.429 1.00 98.19 525 TYR A C 1
ATOM 4204 O O . TYR A 1 525 ? -10.072 3.819 4.209 1.00 98.19 525 TYR A O 1
ATOM 4212 N N . ALA A 1 526 ? -8.576 2.165 4.501 1.00 97.06 526 ALA A N 1
ATOM 4213 C CA . ALA A 1 526 ? -9.509 1.065 4.291 1.00 97.06 526 ALA A CA 1
ATOM 4214 C C . ALA A 1 526 ? -10.566 0.954 5.400 1.00 97.06 526 ALA A C 1
ATOM 4216 O O . ALA A 1 526 ? -11.714 0.665 5.075 1.00 97.06 526 ALA A O 1
ATOM 4217 N N . ARG A 1 527 ? -10.242 1.248 6.668 1.00 95.12 527 ARG A N 1
ATOM 4218 C CA . ARG A 1 527 ? -11.229 1.291 7.768 1.00 95.12 527 ARG A CA 1
ATOM 4219 C C . ARG A 1 527 ? -12.294 2.354 7.531 1.00 95.12 527 ARG A C 1
ATOM 4221 O O . ARG A 1 527 ? -13.474 2.028 7.498 1.00 95.12 527 ARG A O 1
ATOM 4228 N N . LEU A 1 528 ? -11.891 3.599 7.254 1.00 96.00 528 LEU A N 1
ATOM 4229 C CA . LEU A 1 528 ? -12.847 4.698 7.057 1.00 96.00 528 LEU A CA 1
ATOM 4230 C C . LEU A 1 528 ? -13.765 4.499 5.832 1.00 96.00 528 LEU A C 1
ATOM 4232 O O . LEU A 1 528 ? -14.878 5.019 5.811 1.00 96.00 528 LEU A O 1
ATOM 4236 N N . THR A 1 529 ? -13.308 3.781 4.799 1.00 95.31 529 THR A N 1
ATOM 4237 C CA . THR A 1 529 ? -14.010 3.699 3.499 1.00 95.31 529 THR A CA 1
ATOM 4238 C C . THR A 1 529 ? -14.545 2.315 3.132 1.00 95.31 529 THR A C 1
ATOM 4240 O O . THR A 1 529 ? -15.282 2.200 2.156 1.00 95.31 529 THR A O 1
ATOM 4243 N N . SER A 1 530 ? -14.143 1.254 3.837 1.00 91.19 530 SER A N 1
ATOM 4244 C CA . SER A 1 530 ? -14.267 -0.150 3.397 1.00 91.19 530 SER A CA 1
ATOM 4245 C C . SER A 1 530 ? -13.671 -0.455 2.004 1.00 91.19 530 SER A C 1
ATOM 4247 O O . SER A 1 530 ? -13.923 -1.523 1.442 1.00 91.19 530 SER A O 1
ATOM 4249 N N . ARG A 1 531 ? -12.855 0.443 1.423 1.00 93.62 531 ARG A N 1
ATOM 4250 C CA . ARG A 1 531 ? -12.222 0.253 0.105 1.00 93.62 531 ARG A CA 1
ATOM 4251 C C . ARG A 1 531 ? -10.734 -0.080 0.251 1.00 93.62 531 ARG A C 1
ATOM 4253 O O . ARG A 1 531 ? -9.980 0.775 0.727 1.00 93.62 531 ARG A O 1
ATOM 4260 N N . PRO A 1 532 ? -10.269 -1.251 -0.223 1.00 96.88 532 PRO A N 1
ATOM 4261 C CA . PRO A 1 532 ? -8.862 -1.609 -0.133 1.00 96.88 532 PRO A CA 1
ATOM 4262 C C . PRO A 1 532 ? -7.980 -0.649 -0.921 1.00 96.88 532 PRO A C 1
ATOM 4264 O O . PRO A 1 532 ? -8.310 -0.280 -2.047 1.00 96.88 532 PRO A O 1
ATOM 4267 N N . GLN A 1 533 ? -6.845 -0.276 -0.331 1.00 98.19 533 GLN A N 1
ATOM 4268 C CA . GLN A 1 533 ? -5.753 0.395 -1.034 1.00 98.19 533 GLN A CA 1
ATOM 4269 C C . GLN A 1 533 ? -4.586 -0.576 -1.252 1.00 98.19 533 GLN A C 1
ATOM 4271 O O . GLN A 1 533 ? -4.530 -1.639 -0.624 1.00 98.19 533 GLN A O 1
ATOM 4276 N N . ALA A 1 534 ? -3.678 -0.224 -2.166 1.00 98.38 534 ALA A N 1
ATOM 4277 C CA . ALA A 1 534 ? -2.504 -1.035 -2.469 1.00 98.38 534 ALA A CA 1
ATOM 4278 C C . ALA A 1 534 ? -1.275 -0.572 -1.679 1.00 98.38 534 ALA A C 1
ATOM 4280 O O . ALA A 1 534 ? -1.039 0.627 -1.512 1.00 98.38 534 ALA A O 1
ATOM 4281 N N . VAL A 1 535 ? -0.468 -1.535 -1.250 1.00 98.50 535 VAL A N 1
ATOM 4282 C CA . VAL A 1 535 ? 0.848 -1.336 -0.647 1.00 98.50 535 VAL A CA 1
ATOM 4283 C C . VAL A 1 535 ? 1.857 -2.107 -1.485 1.00 98.50 535 VAL A C 1
ATOM 4285 O O . VAL A 1 535 ? 1.644 -3.284 -1.761 1.00 98.50 535 VAL A O 1
ATOM 4288 N N . ILE A 1 536 ? 2.935 -1.451 -1.898 1.00 98.50 536 ILE A N 1
ATOM 4289 C CA . ILE A 1 536 ? 4.061 -2.059 -2.610 1.00 98.50 536 ILE A CA 1
ATOM 4290 C C . ILE A 1 536 ? 5.278 -1.983 -1.692 1.00 98.50 536 ILE A C 1
ATOM 4292 O O . ILE A 1 536 ? 5.577 -0.913 -1.160 1.00 98.50 536 ILE A O 1
ATOM 4296 N N . ILE A 1 537 ? 5.945 -3.116 -1.494 1.00 97.81 537 ILE A N 1
ATOM 4297 C CA . ILE A 1 537 ? 7.089 -3.284 -0.591 1.00 97.81 537 ILE A CA 1
ATOM 4298 C C . ILE A 1 537 ? 8.166 -4.173 -1.218 1.00 97.81 537 ILE A C 1
ATOM 4300 O O . ILE A 1 537 ? 7.884 -4.964 -2.112 1.00 97.81 537 ILE A O 1
ATOM 4304 N N . HIS A 1 538 ? 9.396 -4.074 -0.723 1.00 95.12 538 HIS A N 1
ATOM 4305 C CA . HIS A 1 538 ? 10.526 -4.888 -1.176 1.00 95.12 538 HIS A CA 1
ATOM 4306 C C . HIS A 1 538 ? 10.359 -6.393 -0.846 1.00 95.12 538 HIS A C 1
ATOM 4308 O O . HIS A 1 538 ? 9.594 -6.766 0.055 1.00 95.12 538 HIS A O 1
ATOM 4314 N N . VAL A 1 539 ? 11.110 -7.249 -1.556 1.00 95.06 539 VAL A N 1
ATOM 4315 C CA . VAL A 1 539 ? 11.340 -8.673 -1.232 1.00 95.06 539 VAL A CA 1
ATOM 4316 C C . VAL A 1 539 ? 11.662 -8.902 0.248 1.00 95.06 539 VAL A C 1
ATOM 4318 O O . VAL A 1 539 ? 12.098 -7.988 0.947 1.00 95.06 539 VAL A O 1
ATOM 4321 N N . ASP A 1 540 ? 11.507 -10.149 0.696 1.00 95.00 540 ASP A N 1
ATOM 4322 C CA . ASP A 1 540 ? 11.965 -10.707 1.976 1.00 95.00 540 ASP A CA 1
ATOM 4323 C C . ASP A 1 540 ? 11.982 -9.718 3.155 1.00 95.00 540 ASP A C 1
ATOM 4325 O O . ASP A 1 540 ? 10.964 -9.557 3.824 1.00 95.00 540 ASP A O 1
ATOM 4329 N N . VAL A 1 541 ? 13.094 -9.013 3.397 1.00 94.81 541 VAL A N 1
ATOM 4330 C CA . VAL A 1 541 ? 13.241 -8.061 4.510 1.00 94.81 541 VAL A CA 1
ATOM 4331 C C . VAL A 1 541 ? 12.204 -6.931 4.503 1.00 94.81 541 VAL A C 1
ATOM 4333 O O . VAL A 1 541 ? 11.828 -6.471 5.575 1.00 94.81 541 VAL A O 1
ATOM 4336 N N . GLY A 1 542 ? 11.686 -6.513 3.343 1.00 96.19 542 GLY A N 1
ATOM 4337 C CA . GLY A 1 542 ? 10.573 -5.557 3.255 1.00 96.19 542 GLY A CA 1
ATOM 4338 C C . GLY A 1 542 ? 9.228 -6.187 3.625 1.00 96.19 542 GLY A C 1
ATOM 4339 O O . GLY A 1 542 ? 8.380 -5.553 4.250 1.00 96.19 542 GLY A O 1
ATOM 4340 N N . THR A 1 543 ? 9.061 -7.481 3.340 1.00 97.19 543 THR A N 1
ATOM 4341 C CA . THR A 1 543 ? 7.918 -8.282 3.811 1.00 97.19 543 THR A CA 1
ATOM 4342 C C . THR A 1 543 ? 7.999 -8.536 5.319 1.00 97.19 543 THR A C 1
ATOM 4344 O O . THR A 1 543 ? 6.983 -8.435 6.004 1.00 97.19 543 THR A O 1
ATOM 4347 N N . GLN A 1 544 ? 9.195 -8.764 5.869 1.00 96.94 544 GLN A N 1
ATOM 4348 C CA . GLN A 1 544 ? 9.433 -8.767 7.318 1.00 96.94 544 GLN A CA 1
ATOM 4349 C C . GLN A 1 544 ? 9.190 -7.366 7.922 1.00 96.94 544 GLN A C 1
ATOM 4351 O O . GLN A 1 544 ? 8.595 -7.243 8.992 1.00 96.94 544 GLN A O 1
ATOM 4356 N N . GLY A 1 545 ? 9.571 -6.303 7.203 1.00 96.44 545 GLY A N 1
ATOM 4357 C CA . GLY A 1 545 ? 9.419 -4.891 7.578 1.00 96.44 545 GLY A CA 1
ATOM 4358 C C . GLY A 1 545 ? 7.975 -4.389 7.696 1.00 96.44 545 GLY A C 1
ATOM 4359 O O . GLY A 1 545 ? 7.743 -3.358 8.328 1.00 96.44 545 GLY A O 1
ATOM 4360 N N . LEU A 1 546 ? 6.988 -5.129 7.172 1.00 96.75 546 LEU A N 1
ATOM 4361 C CA . LEU A 1 546 ? 5.565 -4.917 7.484 1.00 96.75 546 LEU A CA 1
ATOM 4362 C C . LEU A 1 546 ? 5.291 -5.041 8.993 1.00 96.75 546 LEU A C 1
ATOM 4364 O O . LEU A 1 546 ? 4.385 -4.383 9.513 1.00 96.75 546 LEU A O 1
ATOM 4368 N N . GLY A 1 547 ? 6.070 -5.883 9.682 1.00 88.94 547 GLY A N 1
ATOM 4369 C CA . GLY A 1 547 ? 6.077 -6.042 11.131 1.00 88.94 547 GLY A CA 1
ATOM 4370 C C . GLY A 1 547 ? 4.680 -6.202 11.729 1.00 88.94 547 GLY A C 1
ATOM 4371 O O . GLY A 1 547 ? 3.883 -7.044 11.317 1.00 88.94 547 GLY A O 1
ATOM 4372 N N . ALA A 1 548 ? 4.371 -5.354 12.707 1.00 95.38 548 ALA A N 1
ATOM 4373 C CA . ALA A 1 548 ? 3.110 -5.378 13.438 1.00 95.38 548 ALA A CA 1
ATOM 4374 C C . ALA A 1 548 ? 1.874 -4.984 12.594 1.00 95.38 548 ALA A C 1
ATOM 4376 O O . ALA A 1 548 ? 0.749 -5.340 12.949 1.00 95.38 548 ALA A O 1
ATOM 4377 N N . ALA A 1 549 ? 2.042 -4.280 11.467 1.00 97.44 549 ALA A N 1
ATOM 4378 C CA . ALA A 1 549 ? 0.905 -3.761 10.704 1.00 97.44 549 ALA A CA 1
ATOM 4379 C C . ALA A 1 549 ? 0.101 -4.860 9.982 1.00 97.44 549 ALA A C 1
ATOM 4381 O O . ALA A 1 549 ? -1.112 -4.715 9.828 1.00 97.44 549 ALA A O 1
ATOM 4382 N N . VAL A 1 550 ? 0.721 -5.983 9.590 1.00 97.56 550 VAL A N 1
ATOM 4383 C CA . VAL A 1 550 ? -0.011 -7.097 8.947 1.00 97.56 550 VAL A CA 1
ATOM 4384 C C . VAL A 1 550 ? -0.878 -7.875 9.943 1.00 97.56 550 VAL A C 1
ATOM 4386 O O . VAL A 1 550 ? -1.991 -8.280 9.604 1.00 97.56 550 VAL A O 1
ATOM 4389 N N . HIS A 1 551 ? -0.428 -7.985 11.199 1.00 96.75 551 HIS A N 1
ATOM 4390 C CA . HIS A 1 551 ? -1.237 -8.490 12.313 1.00 96.75 551 HIS A CA 1
ATOM 4391 C C . HIS A 1 551 ? -2.456 -7.591 12.547 1.00 96.75 551 HIS A C 1
ATOM 4393 O O . HIS A 1 551 ? -3.583 -8.076 12.600 1.00 96.75 551 HIS A O 1
ATOM 4399 N N . ASN A 1 552 ? -2.256 -6.272 12.601 1.00 97.00 552 ASN A N 1
ATOM 4400 C CA . ASN A 1 552 ? -3.337 -5.307 12.821 1.00 97.00 552 ASN A CA 1
ATOM 4401 C C . ASN A 1 552 ? -4.381 -5.295 11.695 1.00 97.00 552 ASN A C 1
ATOM 4403 O O . ASN A 1 552 ? -5.579 -5.326 11.979 1.00 97.00 552 ASN A O 1
ATOM 4407 N N . ALA A 1 553 ? -3.952 -5.339 10.431 1.00 97.25 553 ALA A N 1
ATOM 4408 C CA . ALA A 1 553 ? -4.872 -5.467 9.302 1.00 97.25 553 ALA A CA 1
ATOM 4409 C C . ALA A 1 553 ? -5.670 -6.785 9.357 1.00 97.25 553 ALA A C 1
ATOM 4411 O O . ALA A 1 553 ? -6.850 -6.814 9.005 1.00 97.25 553 ALA A O 1
ATOM 4412 N N . SER A 1 554 ? -5.055 -7.877 9.828 1.00 96.44 554 SER A N 1
ATOM 4413 C CA . SER A 1 554 ? -5.717 -9.177 9.997 1.00 96.44 554 SER A CA 1
ATOM 4414 C C . SER A 1 554 ? -6.736 -9.184 11.138 1.00 96.44 554 SER A C 1
ATOM 4416 O O . SER A 1 554 ? -7.889 -9.556 10.918 1.00 96.44 554 SER A O 1
ATOM 4418 N N . CYS A 1 555 ? -6.331 -8.788 12.346 1.00 94.44 555 CYS A N 1
ATOM 4419 C CA . CYS A 1 555 ? -7.169 -8.835 13.549 1.00 94.44 555 CYS A CA 1
ATOM 4420 C C . CYS A 1 555 ? -8.263 -7.765 13.529 1.00 94.44 555 CYS A C 1
ATOM 4422 O O . CYS A 1 555 ? -9.428 -8.078 13.745 1.00 94.44 555 CYS A O 1
ATOM 4424 N N . GLY A 1 556 ? -7.923 -6.536 13.132 1.00 93.81 556 GLY A N 1
ATOM 4425 C CA . GLY A 1 556 ? -8.891 -5.465 12.908 1.00 93.81 556 GLY A CA 1
ATOM 4426 C C . GLY A 1 556 ? -9.671 -5.581 11.596 1.00 93.81 556 GLY A C 1
ATOM 4427 O O . GLY A 1 556 ? -10.488 -4.711 11.302 1.00 93.81 556 GLY A O 1
ATOM 4428 N N . ARG A 1 557 ? -9.446 -6.652 10.821 1.00 95.12 557 ARG A N 1
ATOM 4429 C CA . ARG A 1 557 ? -10.221 -7.041 9.632 1.00 95.12 557 ARG A CA 1
ATOM 4430 C C . ARG A 1 557 ? -10.282 -5.951 8.542 1.00 95.12 557 ARG A C 1
ATOM 4432 O O . ARG A 1 557 ? -11.337 -5.738 7.940 1.00 95.12 557 ARG A O 1
ATOM 4439 N N . ALA A 1 558 ? -9.169 -5.262 8.285 1.00 96.44 558 ALA A N 1
ATOM 4440 C CA . ALA A 1 558 ? -9.070 -4.208 7.274 1.00 96.44 558 ALA A CA 1
ATOM 4441 C C . ALA A 1 558 ? -8.734 -4.787 5.880 1.00 96.44 558 ALA A C 1
ATOM 4443 O O . ALA A 1 558 ? -7.728 -5.489 5.737 1.00 96.44 558 ALA A O 1
ATOM 4444 N N . PRO A 1 559 ? -9.529 -4.504 4.829 1.00 97.38 559 PRO A N 1
ATOM 4445 C CA . PRO A 1 559 ? -9.251 -4.993 3.481 1.00 97.38 559 PRO A CA 1
ATOM 4446 C C . PRO A 1 559 ? -8.081 -4.213 2.864 1.00 97.38 559 PRO A C 1
ATOM 4448 O O . PRO A 1 559 ? -8.208 -3.020 2.613 1.00 97.38 559 PRO A O 1
ATOM 4451 N N . VAL A 1 560 ? -6.949 -4.860 2.570 1.00 98.31 560 VAL A N 1
ATOM 4452 C CA . VAL A 1 560 ? -5.776 -4.216 1.933 1.00 98.31 560 VAL A CA 1
ATOM 4453 C C . VAL A 1 560 ? -5.052 -5.173 0.985 1.00 98.31 560 VAL A C 1
ATOM 4455 O O . VAL A 1 560 ? -4.950 -6.368 1.262 1.00 98.31 560 VAL A O 1
ATOM 4458 N N . LEU A 1 561 ? -4.540 -4.653 -0.135 1.00 98.69 561 LEU A N 1
ATOM 4459 C CA . LEU A 1 561 ? -3.730 -5.412 -1.094 1.00 98.69 561 LEU A CA 1
ATOM 4460 C C . LEU A 1 561 ? -2.251 -5.105 -0.862 1.00 98.69 561 LEU A C 1
ATOM 4462 O O . LEU A 1 561 ? -1.809 -3.988 -1.109 1.00 98.69 561 LEU A O 1
ATOM 4466 N N . ILE A 1 562 ? -1.481 -6.104 -0.455 1.00 98.81 562 ILE A N 1
ATOM 4467 C CA . ILE A 1 562 ? -0.026 -6.024 -0.363 1.00 98.81 562 ILE A CA 1
ATOM 4468 C C . ILE A 1 562 ? 0.558 -6.703 -1.605 1.00 98.81 562 ILE A C 1
ATOM 4470 O O . ILE A 1 562 ? 0.178 -7.827 -1.938 1.00 98.81 562 ILE A O 1
ATOM 4474 N N . PHE A 1 563 ? 1.482 -6.030 -2.282 1.00 98.62 563 PHE A N 1
ATOM 4475 C CA . PHE A 1 563 ? 2.336 -6.604 -3.313 1.00 98.62 563 PHE A CA 1
ATOM 4476 C C . PHE A 1 563 ? 3.803 -6.483 -2.891 1.00 98.62 563 PHE A C 1
ATOM 4478 O O . PHE A 1 563 ? 4.222 -5.425 -2.419 1.00 98.62 563 PHE A O 1
ATOM 4485 N N . ALA A 1 564 ? 4.577 -7.544 -3.097 1.00 97.88 564 ALA A N 1
ATOM 4486 C CA . ALA A 1 564 ? 6.032 -7.502 -3.011 1.00 97.88 564 ALA A CA 1
ATOM 4487 C C . ALA A 1 564 ? 6.671 -8.109 -4.264 1.00 97.88 564 ALA A C 1
ATOM 4489 O O . ALA A 1 564 ? 6.082 -8.971 -4.924 1.00 97.88 564 ALA A O 1
ATOM 4490 N N . GLY A 1 565 ? 7.895 -7.703 -4.588 1.00 95.75 565 GLY A N 1
ATOM 4491 C CA . GLY A 1 565 ? 8.669 -8.419 -5.593 1.00 95.75 565 GLY A CA 1
ATOM 4492 C C . GLY A 1 565 ? 9.103 -9.807 -5.110 1.00 95.75 565 GLY A C 1
ATOM 4493 O O . GLY A 1 565 ? 8.888 -10.203 -3.960 1.00 95.75 565 GLY A O 1
ATOM 4494 N N . LEU A 1 566 ? 9.768 -10.536 -6.003 1.00 95.69 566 LEU A N 1
ATOM 4495 C CA . LEU A 1 566 ? 10.651 -11.655 -5.671 1.00 95.69 566 LEU A CA 1
ATOM 4496 C C . LEU A 1 566 ? 12.003 -11.436 -6.350 1.00 95.69 566 LEU A C 1
ATOM 4498 O O . LEU A 1 566 ? 12.081 -10.801 -7.408 1.00 95.69 566 LEU A O 1
ATOM 4502 N N . SER A 1 567 ? 13.050 -12.022 -5.772 1.00 95.00 567 SER A N 1
ATOM 4503 C CA . SER A 1 567 ? 14.348 -12.135 -6.432 1.00 95.00 567 SER A CA 1
ATOM 4504 C C . SER A 1 567 ? 14.199 -12.876 -7.779 1.00 95.00 567 SER A C 1
ATOM 4506 O O . SER A 1 567 ? 13.442 -13.847 -7.853 1.00 95.00 567 SER A O 1
ATOM 4508 N N . PRO A 1 568 ? 14.873 -12.436 -8.862 1.00 94.94 568 PRO A N 1
ATOM 4509 C CA . PRO A 1 568 ? 14.726 -13.051 -10.185 1.00 94.94 568 PRO A CA 1
ATOM 4510 C C . PRO A 1 568 ? 15.122 -14.528 -10.201 1.00 94.94 568 PRO A C 1
ATOM 4512 O O . PRO A 1 568 ? 16.058 -14.927 -9.510 1.00 94.94 568 PRO A O 1
ATOM 4515 N N . VAL A 1 569 ? 14.465 -15.345 -11.018 1.00 93.81 569 VAL A N 1
ATOM 4516 C CA . VAL A 1 569 ? 14.751 -16.789 -11.135 1.00 93.81 569 VAL A CA 1
ATOM 4517 C C . VAL A 1 569 ? 15.830 -17.116 -12.176 1.00 93.81 569 VAL A C 1
ATOM 4519 O O . VAL A 1 569 ? 16.310 -18.245 -12.214 1.00 93.81 569 VAL A O 1
ATOM 4522 N N . THR A 1 570 ? 16.228 -16.144 -13.001 1.00 95.62 570 THR A N 1
ATOM 4523 C CA . THR A 1 570 ? 17.225 -16.287 -14.081 1.00 95.62 570 THR A CA 1
ATOM 4524 C C . THR A 1 570 ? 18.468 -15.414 -13.869 1.00 95.62 570 THR A C 1
ATOM 4526 O O . THR A 1 570 ? 18.399 -14.377 -13.201 1.00 95.62 570 THR A O 1
ATOM 4529 N N . ILE A 1 571 ? 19.629 -15.857 -14.369 1.00 95.81 571 ILE A N 1
ATOM 4530 C CA . ILE A 1 571 ? 20.960 -15.433 -13.880 1.00 95.81 571 ILE A CA 1
ATOM 4531 C C . ILE A 1 571 ? 21.851 -14.805 -14.962 1.00 95.81 571 ILE A C 1
ATOM 4533 O O . ILE A 1 571 ? 22.506 -13.801 -14.693 1.00 95.81 571 ILE A O 1
ATOM 4537 N N . GLU A 1 572 ? 21.907 -15.381 -16.159 1.00 95.00 572 GLU A N 1
ATOM 4538 C CA . GLU A 1 572 ? 22.835 -15.002 -17.238 1.00 95.00 572 GLU A CA 1
ATOM 4539 C C . GLU A 1 572 ? 22.239 -13.986 -18.237 1.00 95.00 572 GLU A C 1
ATOM 4541 O O . GLU A 1 572 ? 22.918 -13.562 -19.173 1.00 95.00 572 GLU A O 1
ATOM 4546 N N . GLY A 1 573 ? 20.990 -13.555 -18.029 1.00 92.50 573 GLY A N 1
ATOM 4547 C CA . GLY A 1 573 ? 20.277 -12.597 -18.886 1.00 92.50 573 GLY A CA 1
ATOM 4548 C C . GLY A 1 573 ? 19.240 -13.243 -19.809 1.00 92.50 573 GLY A C 1
ATOM 4549 O O . GLY A 1 573 ? 18.888 -12.677 -20.841 1.00 92.50 573 GLY A O 1
ATOM 4550 N N . GLU A 1 574 ? 18.757 -14.432 -19.447 1.00 94.62 574 GLU A N 1
ATOM 4551 C CA . GLU A 1 574 ? 17.819 -15.262 -20.207 1.00 94.62 574 GLU A CA 1
ATOM 4552 C C . GLU A 1 574 ? 16.473 -14.558 -20.466 1.00 94.62 574 GLU A C 1
ATOM 4554 O O . GLU A 1 574 ? 15.801 -14.862 -21.453 1.00 94.62 574 GLU A O 1
ATOM 4559 N N . TYR A 1 575 ? 16.083 -13.607 -19.605 1.00 90.62 575 TYR A N 1
ATOM 4560 C CA . TYR A 1 575 ? 14.883 -12.779 -19.752 1.00 90.62 575 TYR A CA 1
ATOM 4561 C C . TYR A 1 575 ? 15.126 -11.332 -19.292 1.00 90.62 575 TYR A C 1
ATOM 4563 O O . TYR A 1 575 ? 15.984 -11.044 -18.456 1.00 90.62 575 TYR A O 1
ATOM 4571 N N . ARG A 1 576 ? 14.297 -10.394 -19.773 1.00 91.88 576 ARG A N 1
ATOM 4572 C CA . ARG A 1 576 ? 14.226 -9.044 -19.190 1.00 91.88 576 ARG A CA 1
ATOM 4573 C C . ARG A 1 576 ? 13.831 -9.178 -17.715 1.00 91.88 576 ARG A C 1
ATOM 4575 O O . ARG A 1 576 ? 12.777 -9.727 -17.413 1.00 91.88 576 ARG A O 1
ATOM 4582 N N . GLY A 1 577 ? 14.694 -8.707 -16.815 1.00 91.38 577 GLY A N 1
ATOM 4583 C CA . GLY A 1 577 ? 14.498 -8.818 -15.369 1.00 91.38 577 GLY A CA 1
ATOM 4584 C C . GLY A 1 577 ? 15.394 -9.826 -14.635 1.00 91.38 577 GLY A C 1
ATOM 4585 O O . GLY A 1 577 ? 15.300 -9.859 -13.413 1.00 91.38 577 GLY A O 1
ATOM 4586 N N . SER A 1 578 ? 16.272 -10.589 -15.306 1.00 95.50 578 SER A N 1
ATOM 4587 C CA . SER A 1 578 ? 17.270 -11.472 -14.657 1.00 95.50 578 SER A CA 1
ATOM 4588 C C . SER A 1 578 ? 18.128 -10.766 -13.580 1.00 95.50 578 SER A C 1
ATOM 4590 O O . SER A 1 578 ? 18.141 -9.534 -13.466 1.00 95.50 578 SER A O 1
ATOM 4592 N N . ARG A 1 579 ? 18.859 -11.534 -12.755 1.00 95.88 579 ARG A N 1
ATOM 4593 C CA . ARG A 1 579 ? 19.648 -10.999 -11.623 1.00 95.88 579 ARG A CA 1
ATOM 4594 C C . ARG A 1 579 ? 20.759 -10.039 -12.071 1.00 95.88 579 ARG A C 1
ATOM 4596 O O . ARG A 1 579 ? 21.737 -10.448 -12.681 1.00 95.88 579 ARG A O 1
ATOM 4603 N N . THR A 1 580 ? 20.651 -8.769 -11.671 1.00 94.88 580 THR A N 1
ATOM 4604 C CA . THR A 1 580 ? 21.648 -7.708 -11.957 1.00 94.88 580 THR A CA 1
ATOM 4605 C C . THR A 1 580 ? 22.450 -7.233 -10.743 1.00 94.88 580 THR A C 1
ATOM 4607 O O . THR A 1 580 ? 23.498 -6.616 -10.904 1.00 94.88 580 THR A O 1
ATOM 4610 N N . GLU A 1 581 ? 21.963 -7.477 -9.525 1.00 93.62 581 GLU A N 1
ATOM 4611 C CA . GLU A 1 581 ? 22.499 -6.901 -8.282 1.00 93.62 581 GLU A CA 1
ATOM 4612 C C . GLU A 1 581 ? 22.716 -7.952 -7.190 1.00 93.62 581 GLU A C 1
ATOM 4614 O O . GLU A 1 581 ? 21.907 -8.866 -7.033 1.00 93.62 581 GLU A O 1
ATOM 4619 N N . TYR A 1 582 ? 23.775 -7.761 -6.394 1.00 94.38 582 TYR A N 1
ATOM 4620 C CA . TYR A 1 582 ? 24.190 -8.617 -5.270 1.00 94.38 582 TYR A CA 1
ATOM 4621 C C . TYR A 1 582 ? 23.038 -9.042 -4.345 1.00 94.38 582 TYR A C 1
ATOM 4623 O O . TYR A 1 582 ? 22.964 -10.195 -3.920 1.00 94.38 582 TYR A O 1
ATOM 4631 N N . ILE A 1 583 ? 22.116 -8.118 -4.066 1.00 93.94 583 ILE A N 1
ATOM 4632 C CA . ILE A 1 583 ? 21.035 -8.316 -3.100 1.00 93.94 583 ILE A CA 1
ATOM 4633 C C . ILE A 1 583 ? 20.091 -9.473 -3.479 1.00 93.94 583 ILE A C 1
ATOM 4635 O O . ILE A 1 583 ? 19.631 -10.190 -2.593 1.00 93.94 583 ILE A O 1
ATOM 4639 N N . HIS A 1 584 ? 19.907 -9.752 -4.779 1.00 95.38 584 HIS A N 1
ATOM 4640 C CA . HIS A 1 584 ? 19.059 -10.851 -5.262 1.00 95.38 584 HIS A CA 1
ATOM 4641 C C . HIS A 1 584 ? 19.538 -12.245 -4.839 1.00 95.38 584 HIS A C 1
ATOM 4643 O O . HIS A 1 584 ? 18.786 -13.199 -4.979 1.00 95.38 584 HIS A O 1
ATOM 4649 N N . TRP A 1 585 ? 20.786 -12.407 -4.391 1.00 95.25 585 TRP A N 1
ATOM 4650 C CA . TRP A 1 585 ? 21.293 -13.698 -3.911 1.00 95.25 585 TRP A CA 1
ATOM 4651 C C . TRP A 1 585 ? 21.163 -13.883 -2.399 1.00 95.25 585 TRP A C 1
ATOM 4653 O O . TRP A 1 585 ? 21.203 -15.020 -1.941 1.00 95.25 585 TRP A O 1
ATOM 4663 N N . ILE A 1 586 ? 21.004 -12.800 -1.631 1.00 95.19 586 ILE A N 1
ATOM 4664 C CA . ILE A 1 586 ? 20.907 -12.857 -0.161 1.00 95.19 586 ILE A CA 1
ATOM 4665 C C . ILE A 1 586 ? 19.511 -12.517 0.382 1.00 95.19 586 ILE A C 1
ATOM 4667 O O . ILE A 1 586 ? 19.282 -12.661 1.577 1.00 95.19 586 ILE A O 1
ATOM 4671 N N . GLN A 1 587 ? 18.582 -12.110 -0.488 1.00 94.19 587 GLN A N 1
ATOM 4672 C CA . GLN A 1 587 ? 17.155 -11.905 -0.197 1.00 94.19 587 GLN A CA 1
ATOM 4673 C C . GLN A 1 587 ? 16.264 -12.800 -1.083 1.00 94.19 587 GLN A C 1
ATOM 4675 O O . GLN A 1 587 ? 15.199 -12.407 -1.558 1.00 94.19 587 GLN A O 1
ATOM 4680 N N . ASP A 1 588 ? 16.738 -14.010 -1.367 1.00 94.69 588 ASP A N 1
ATOM 4681 C CA . ASP A 1 588 ? 16.010 -15.036 -2.113 1.00 94.69 588 ASP A CA 1
ATOM 4682 C C . ASP A 1 588 ? 15.652 -16.179 -1.162 1.00 94.69 588 ASP A C 1
ATOM 4684 O O . ASP A 1 588 ? 16.448 -17.087 -0.915 1.00 94.69 588 ASP A O 1
ATOM 4688 N N . VAL A 1 589 ? 14.477 -16.069 -0.538 1.00 94.19 589 VAL A N 1
ATOM 4689 C CA . VAL A 1 589 ? 14.022 -16.985 0.517 1.00 94.19 589 VAL A CA 1
ATOM 4690 C C . VAL A 1 589 ? 13.061 -18.050 -0.036 1.00 94.19 589 VAL A C 1
ATOM 4692 O O . VAL A 1 589 ? 12.186 -17.710 -0.835 1.00 94.19 589 VAL A O 1
ATOM 4695 N N . PRO A 1 590 ? 13.147 -19.329 0.400 1.00 93.19 590 PRO A N 1
ATOM 4696 C CA . PRO A 1 590 ? 12.399 -20.433 -0.220 1.00 93.19 590 PRO A CA 1
ATOM 4697 C C . PRO A 1 590 ? 10.870 -20.280 -0.255 1.00 93.19 590 PRO A C 1
ATOM 4699 O O . PRO A 1 590 ? 10.231 -20.784 -1.177 1.00 93.19 590 PRO A O 1
ATOM 4702 N N . ASP A 1 591 ? 10.276 -19.591 0.726 1.00 94.88 591 ASP A N 1
ATOM 4703 C CA . ASP A 1 591 ? 8.886 -19.133 0.647 1.00 94.88 591 ASP A CA 1
ATOM 4704 C C . ASP A 1 591 ? 8.676 -17.801 1.387 1.00 94.88 591 ASP A C 1
ATOM 4706 O O . ASP A 1 591 ? 8.357 -17.756 2.576 1.00 94.88 591 ASP A O 1
ATOM 4710 N N . GLN A 1 592 ? 8.791 -16.697 0.648 1.00 96.75 592 GLN A N 1
ATOM 4711 C CA . GLN A 1 592 ? 8.510 -15.345 1.142 1.00 96.75 592 GLN A CA 1
ATOM 4712 C C . GLN A 1 592 ? 7.054 -15.160 1.618 1.00 96.75 592 GLN A C 1
ATOM 4714 O O . GLN A 1 592 ? 6.786 -14.340 2.496 1.00 96.75 592 GLN A O 1
ATOM 4719 N N . LYS A 1 593 ? 6.089 -15.923 1.079 1.00 96.31 593 LYS A N 1
ATOM 4720 C CA . LYS A 1 593 ? 4.667 -15.798 1.454 1.00 96.31 593 LYS A CA 1
ATOM 4721 C C . LYS A 1 593 ? 4.422 -16.361 2.852 1.00 96.31 593 LYS A C 1
ATOM 4723 O O . LYS A 1 593 ? 3.577 -15.828 3.569 1.00 96.31 593 LYS A O 1
ATOM 4728 N N . ALA A 1 594 ? 5.171 -17.389 3.261 1.00 96.88 594 ALA A N 1
ATOM 4729 C CA . ALA A 1 594 ? 5.043 -18.019 4.576 1.00 96.88 594 ALA A CA 1
ATOM 4730 C C . ALA A 1 594 ? 5.256 -17.035 5.744 1.00 96.88 594 ALA A C 1
ATOM 4732 O O . ALA A 1 594 ? 4.623 -17.197 6.786 1.00 96.88 594 ALA A O 1
ATOM 4733 N N . ILE A 1 595 ? 6.058 -15.979 5.543 1.00 96.75 595 ILE A N 1
ATOM 4734 C CA . ILE A 1 595 ? 6.317 -14.904 6.521 1.00 96.75 595 ILE A CA 1
ATOM 4735 C C . ILE A 1 595 ? 5.004 -14.258 7.008 1.00 96.75 595 ILE A C 1
ATOM 4737 O O . ILE A 1 595 ? 4.850 -13.975 8.196 1.00 96.75 595 ILE A O 1
ATOM 4741 N N . VAL A 1 596 ? 4.038 -14.057 6.103 1.00 96.88 596 VAL A N 1
ATOM 4742 C CA . VAL A 1 596 ? 2.781 -13.328 6.375 1.00 96.88 596 VAL A CA 1
ATOM 4743 C C . VAL A 1 596 ? 1.508 -14.161 6.185 1.00 96.88 596 VAL A C 1
ATOM 4745 O O . VAL A 1 596 ? 0.431 -13.721 6.582 1.00 96.88 596 VAL A O 1
ATOM 4748 N N . ALA A 1 597 ? 1.605 -15.371 5.622 1.00 95.69 597 ALA A N 1
ATOM 4749 C CA . ALA A 1 597 ? 0.460 -16.182 5.195 1.00 95.69 597 ALA A CA 1
ATOM 4750 C C . ALA A 1 597 ? -0.616 -16.390 6.276 1.00 95.69 597 ALA A C 1
ATOM 4752 O O . ALA A 1 597 ? -1.799 -16.321 5.959 1.00 95.69 597 ALA A O 1
ATOM 4753 N N . GLN A 1 598 ? -0.226 -16.586 7.541 1.00 94.31 598 GLN A N 1
ATOM 4754 C CA . GLN A 1 598 ? -1.153 -16.791 8.669 1.00 94.31 598 GLN A CA 1
ATOM 4755 C C . GLN A 1 598 ? -2.085 -15.595 8.955 1.00 94.31 598 GLN A C 1
ATOM 4757 O O . GLN A 1 598 ? -3.147 -15.767 9.555 1.00 94.31 598 GLN A O 1
ATOM 4762 N N . TYR A 1 599 ? -1.705 -14.393 8.513 1.00 96.12 599 TYR A N 1
ATOM 4763 C CA . TYR A 1 599 ? -2.471 -13.154 8.673 1.00 96.12 599 TYR A CA 1
ATOM 4764 C C . TYR A 1 599 ? -3.297 -12.808 7.421 1.00 96.12 599 TYR A C 1
ATOM 4766 O O . TYR A 1 599 ? -4.272 -12.061 7.499 1.00 96.12 599 TYR A O 1
ATOM 4774 N N . CYS A 1 600 ? -2.942 -13.353 6.256 1.00 97.31 600 CYS A N 1
ATOM 4775 C CA . CYS A 1 600 ? -3.572 -13.004 4.986 1.00 97.31 600 CYS A CA 1
ATOM 4776 C C . CYS A 1 600 ? -4.797 -13.877 4.669 1.00 97.31 600 CYS A C 1
ATOM 4778 O O . CYS A 1 600 ? -4.757 -15.098 4.783 1.00 97.31 600 CYS A O 1
ATOM 4780 N N . ARG A 1 601 ? -5.874 -13.267 4.154 1.00 97.25 601 ARG A N 1
ATOM 4781 C CA . ARG A 1 601 ? -7.057 -13.993 3.638 1.00 97.25 601 ARG A CA 1
ATOM 4782 C C . ARG A 1 601 ? -6.767 -14.746 2.336 1.00 97.25 601 ARG A C 1
ATOM 4784 O O . ARG A 1 601 ? -7.487 -15.670 1.973 1.00 97.25 601 ARG A O 1
ATOM 4791 N N . TYR A 1 602 ? -5.717 -14.333 1.630 1.00 97.88 602 TYR A N 1
ATOM 4792 C CA . TYR A 1 602 ? -5.180 -14.970 0.436 1.00 97.88 602 TYR A CA 1
ATOM 4793 C C . TYR A 1 602 ? -3.709 -14.582 0.275 1.00 97.88 602 TYR A C 1
ATOM 4795 O O . TYR A 1 602 ? -3.368 -13.402 0.387 1.00 97.88 602 TYR A O 1
ATOM 4803 N N . SER A 1 603 ? -2.856 -15.558 -0.027 1.00 97.69 603 SER A N 1
ATOM 4804 C CA . SER A 1 603 ? -1.501 -15.334 -0.530 1.00 97.69 603 SER A CA 1
ATOM 4805 C C . SER A 1 603 ? -1.351 -15.984 -1.910 1.00 97.69 603 SER A C 1
ATOM 4807 O O . SER A 1 603 ? -1.936 -17.035 -2.185 1.00 97.69 603 SER A O 1
ATOM 4809 N N . GLY A 1 604 ? -0.625 -15.335 -2.820 1.00 96.81 604 GLY A N 1
ATOM 4810 C CA . GLY A 1 604 ? -0.554 -15.748 -4.222 1.00 96.81 604 GLY A CA 1
ATOM 4811 C C . GLY A 1 604 ? 0.686 -15.237 -4.948 1.00 96.81 604 GLY A C 1
ATOM 4812 O O . GLY A 1 604 ? 1.358 -14.318 -4.495 1.00 96.81 604 GLY A O 1
ATOM 4813 N N . GLU A 1 605 ? 0.992 -15.850 -6.088 1.00 96.88 605 GLU A N 1
ATOM 4814 C CA . GLU A 1 605 ? 2.238 -15.635 -6.829 1.00 96.88 605 GLU A CA 1
ATOM 4815 C C . GLU A 1 605 ? 1.947 -15.464 -8.324 1.00 96.88 605 GLU A C 1
ATOM 4817 O O . GLU A 1 605 ? 1.328 -16.324 -8.957 1.00 96.88 605 GLU A O 1
ATOM 4822 N N . ILE A 1 606 ? 2.388 -14.343 -8.888 1.00 97.31 606 ILE A N 1
ATOM 4823 C CA . ILE A 1 606 ? 2.248 -13.980 -10.298 1.00 97.31 606 ILE A CA 1
ATOM 4824 C C . ILE A 1 606 ? 3.430 -14.606 -11.048 1.00 97.31 606 ILE A C 1
ATOM 4826 O O . ILE A 1 606 ? 4.478 -13.992 -11.219 1.00 97.31 606 ILE A O 1
ATOM 4830 N N . LYS A 1 607 ? 3.261 -15.869 -11.462 1.00 94.94 607 LYS A N 1
ATOM 4831 C CA . LYS A 1 607 ? 4.276 -16.665 -12.192 1.00 94.94 607 LYS A CA 1
ATOM 4832 C C . LYS A 1 607 ? 4.393 -16.325 -13.689 1.00 94.94 607 LYS A C 1
ATOM 4834 O O . LYS A 1 607 ? 5.280 -16.840 -14.365 1.00 94.94 607 LYS A O 1
ATOM 4839 N N . ARG A 1 608 ? 3.442 -15.548 -14.220 1.00 93.88 608 ARG A N 1
ATOM 4840 C CA . ARG A 1 608 ? 3.349 -15.014 -15.592 1.00 93.88 608 ARG A CA 1
ATOM 4841 C C . ARG A 1 608 ? 2.447 -13.778 -15.573 1.00 93.88 608 ARG A C 1
ATOM 4843 O O . ARG A 1 608 ? 1.521 -13.708 -14.768 1.00 93.88 608 ARG A O 1
ATOM 4850 N N . GLY A 1 609 ? 2.663 -12.841 -16.487 1.00 92.31 609 GLY A N 1
ATOM 4851 C CA . GLY A 1 609 ? 1.893 -11.602 -16.591 1.00 92.31 609 GLY A CA 1
ATOM 4852 C C . GLY A 1 609 ? 0.487 -11.766 -17.172 1.00 92.31 609 GLY A C 1
ATOM 4853 O O . GLY A 1 609 ? -0.426 -11.010 -16.837 1.00 92.31 609 GLY A O 1
ATOM 4854 N N . ARG A 1 610 ? 0.272 -12.780 -18.020 1.00 93.62 610 ARG A N 1
ATOM 4855 C CA . ARG A 1 610 ? -0.973 -12.964 -18.804 1.00 93.62 610 ARG A CA 1
ATOM 4856 C C . ARG A 1 610 ? -2.262 -13.107 -17.991 1.00 93.62 610 ARG A C 1
ATOM 4858 O O . ARG A 1 610 ? -3.336 -12.942 -18.559 1.00 93.62 610 ARG A O 1
ATOM 4865 N N . ASN A 1 611 ? -2.178 -13.407 -16.695 1.00 94.69 611 ASN A N 1
ATOM 4866 C CA . ASN A 1 611 ? -3.328 -13.464 -15.789 1.00 94.69 611 ASN A CA 1
ATOM 4867 C C . ASN A 1 611 ? -3.222 -12.500 -14.588 1.00 94.69 611 ASN A C 1
ATOM 4869 O O . ASN A 1 611 ? -3.934 -12.676 -13.596 1.00 94.69 611 ASN A O 1
ATOM 4873 N N . VAL A 1 612 ? -2.351 -11.483 -14.649 1.00 97.94 612 VAL A N 1
ATOM 4874 C CA . VAL A 1 612 ? -2.111 -10.561 -13.526 1.00 97.94 612 VAL A CA 1
ATOM 4875 C C . VAL A 1 612 ? -3.374 -9.811 -13.092 1.00 97.94 612 VAL A C 1
ATOM 4877 O O . VAL A 1 612 ? -3.621 -9.696 -11.890 1.00 97.94 612 VAL A O 1
ATOM 4880 N N . LYS A 1 613 ? -4.246 -9.394 -14.027 1.00 97.75 613 LYS A N 1
ATOM 4881 C CA . LYS A 1 613 ? -5.509 -8.728 -13.663 1.00 97.75 613 LYS A CA 1
ATOM 4882 C C . LYS A 1 613 ? -6.443 -9.659 -12.884 1.00 97.75 613 LYS A C 1
ATOM 4884 O O . LYS A 1 613 ? -7.112 -9.221 -11.949 1.00 97.75 613 LYS A O 1
ATOM 4889 N N . GLN A 1 614 ? -6.479 -10.941 -13.248 1.00 97.75 614 GLN A N 1
ATOM 4890 C CA . GLN A 1 614 ? -7.275 -11.980 -12.593 1.00 97.75 614 GLN A CA 1
ATOM 4891 C C . GLN A 1 614 ? -6.700 -12.318 -11.212 1.00 97.75 614 GLN A C 1
ATOM 4893 O O . GLN A 1 614 ? -7.465 -12.517 -10.273 1.00 97.75 614 GLN A O 1
ATOM 4898 N N . MET A 1 615 ? -5.370 -12.339 -11.060 1.00 98.00 615 MET A N 1
ATOM 4899 C CA . MET A 1 615 ? -4.702 -12.525 -9.763 1.00 98.00 615 MET A CA 1
ATOM 4900 C C . MET A 1 615 ? -5.003 -11.370 -8.799 1.00 98.00 615 MET A C 1
ATOM 4902 O O . MET A 1 615 ? -5.395 -11.619 -7.658 1.00 98.00 615 MET A O 1
ATOM 4906 N N . VAL A 1 616 ? -4.906 -10.122 -9.270 1.00 98.38 616 VAL A N 1
ATOM 4907 C CA . VAL A 1 616 ? -5.282 -8.917 -8.508 1.00 98.38 616 VAL A CA 1
ATOM 4908 C C . VAL A 1 616 ? -6.746 -8.968 -8.079 1.00 98.38 616 VAL A C 1
ATOM 4910 O O . VAL A 1 616 ? -7.047 -8.845 -6.893 1.00 98.38 616 VAL A O 1
ATOM 4913 N N . ASN A 1 617 ? -7.669 -9.203 -9.013 1.00 98.00 617 ASN A N 1
ATOM 4914 C CA . ASN A 1 617 ? -9.097 -9.198 -8.697 1.00 98.00 617 ASN A CA 1
ATOM 4915 C C . ASN A 1 617 ? -9.522 -10.390 -7.826 1.00 98.00 617 ASN A C 1
ATOM 4917 O O . ASN A 1 617 ? -10.369 -10.228 -6.944 1.00 98.00 617 ASN A O 1
ATOM 4921 N N . ARG A 1 618 ? -8.886 -11.560 -7.978 1.00 97.62 618 ARG A N 1
ATOM 4922 C CA . ARG A 1 618 ? -9.043 -12.685 -7.046 1.00 97.62 618 ARG A CA 1
ATOM 4923 C C . ARG A 1 618 ? -8.611 -12.292 -5.636 1.00 97.62 618 ARG A C 1
ATOM 4925 O O . ARG A 1 618 ? -9.380 -12.500 -4.702 1.00 97.62 618 ARG A O 1
ATOM 4932 N N . ALA A 1 619 ? -7.424 -11.705 -5.481 1.00 98.31 619 ALA A N 1
ATOM 4933 C CA . ALA A 1 619 ? -6.927 -11.261 -4.181 1.00 98.31 619 ALA A CA 1
ATOM 4934 C C . ALA A 1 619 ? -7.873 -10.227 -3.545 1.00 98.31 619 ALA A C 1
ATOM 4936 O O . ALA A 1 619 ? -8.281 -10.388 -2.398 1.00 98.31 619 ALA A O 1
ATOM 4937 N N . LEU A 1 620 ? -8.320 -9.225 -4.305 1.00 98.00 620 LEU A N 1
ATOM 4938 C CA . LEU A 1 620 ? -9.269 -8.216 -3.822 1.00 98.00 620 LEU A CA 1
ATOM 4939 C C . LEU A 1 620 ? -10.652 -8.794 -3.482 1.00 98.00 620 LEU A C 1
ATOM 4941 O O . LEU A 1 620 ? -11.309 -8.283 -2.576 1.00 98.00 620 LEU A O 1
ATOM 4945 N N . SER A 1 621 ? -11.089 -9.869 -4.144 1.00 96.94 621 SER A N 1
ATOM 4946 C CA . SER A 1 621 ? -12.315 -10.592 -3.769 1.00 96.94 621 SER A CA 1
ATOM 4947 C C . SER A 1 621 ? -12.170 -11.256 -2.394 1.00 96.94 621 SER A C 1
ATOM 4949 O O . SER A 1 621 ? -13.078 -11.141 -1.575 1.00 96.94 621 SER A O 1
ATOM 4951 N N . PHE A 1 622 ? -11.016 -11.867 -2.088 1.00 97.50 622 PHE A N 1
ATOM 4952 C CA . PHE A 1 622 ? -10.722 -12.384 -0.741 1.00 97.50 622 PHE A CA 1
ATOM 4953 C C . PHE A 1 622 ? -10.622 -11.266 0.305 1.00 97.50 622 PHE A C 1
ATOM 4955 O O . PHE A 1 622 ? -11.235 -11.385 1.360 1.00 97.50 622 PHE A O 1
ATOM 4962 N N . ALA A 1 623 ? -9.915 -10.169 0.010 1.00 98.06 623 ALA A N 1
ATOM 4963 C CA . ALA A 1 623 ? -9.728 -9.055 0.948 1.00 98.06 623 ALA A CA 1
ATOM 4964 C C . ALA A 1 623 ? -11.058 -8.445 1.426 1.00 98.06 623 ALA A C 1
ATOM 4966 O O . ALA A 1 623 ? -11.206 -8.126 2.604 1.00 98.06 623 ALA A O 1
ATOM 4967 N N . LYS A 1 624 ? -12.017 -8.303 0.498 1.00 96.50 624 LYS A N 1
ATOM 4968 C CA . LYS A 1 624 ? -13.347 -7.703 0.709 1.00 96.50 624 LYS A CA 1
ATOM 4969 C C . LYS A 1 624 ? -14.423 -8.696 1.188 1.00 96.50 624 LYS A C 1
ATOM 4971 O O . LYS A 1 624 ? -15.536 -8.268 1.475 1.00 96.50 624 LYS A O 1
ATOM 4976 N N . SER A 1 625 ? -14.142 -10.000 1.244 1.00 95.62 625 SER A N 1
ATOM 4977 C CA . SER A 1 625 ? -15.094 -11.014 1.739 1.00 95.62 625 SER A CA 1
ATOM 4978 C C . SER A 1 625 ? -14.988 -11.160 3.258 1.00 95.62 625 SER A C 1
ATOM 4980 O O . SER A 1 625 ? -13.899 -11.026 3.804 1.00 95.62 625 SER A O 1
ATOM 4982 N N . GLN A 1 626 ? -16.086 -11.457 3.962 1.00 93.25 626 GLN A N 1
ATOM 4983 C CA . GLN A 1 626 ? -16.049 -11.564 5.429 1.00 93.25 626 GLN A CA 1
ATOM 4984 C C . GLN A 1 626 ? -15.471 -12.913 5.930 1.00 93.25 626 GLN A C 1
ATOM 4986 O O . GLN A 1 626 ? -15.877 -13.969 5.434 1.00 93.25 626 GLN A O 1
ATOM 4991 N N . PRO A 1 627 ? -14.600 -12.917 6.965 1.00 93.44 627 PRO A N 1
ATOM 4992 C CA . PRO A 1 627 ? -14.013 -11.750 7.631 1.00 93.44 627 PRO A CA 1
ATOM 4993 C C . PRO A 1 627 ? -12.968 -11.049 6.747 1.00 93.44 627 PRO A C 1
ATOM 4995 O O . PRO A 1 627 ? -11.985 -11.668 6.337 1.00 93.44 627 PRO A O 1
ATOM 4998 N N . MET A 1 628 ? -13.150 -9.745 6.506 1.00 95.56 628 MET A N 1
ATOM 4999 C CA . MET A 1 628 ? -12.221 -8.939 5.695 1.00 95.56 628 MET A CA 1
ATOM 5000 C C . MET A 1 628 ? -10.795 -8.957 6.263 1.00 95.56 628 MET A C 1
ATOM 5002 O O . MET A 1 628 ? -10.590 -9.284 7.435 1.00 95.56 628 MET A O 1
ATOM 5006 N N . GLY A 1 629 ? -9.792 -8.632 5.447 1.00 96.56 629 GLY A N 1
ATOM 5007 C CA . GLY A 1 629 ? -8.394 -8.611 5.891 1.00 96.56 629 GLY A CA 1
ATOM 5008 C C . GLY A 1 629 ? -7.372 -8.406 4.766 1.00 96.56 629 GLY A C 1
ATOM 5009 O O . GLY A 1 629 ? -7.751 -8.215 3.605 1.00 96.56 629 GLY A O 1
ATOM 5010 N N . PRO A 1 630 ? -6.068 -8.472 5.088 1.00 98.25 630 PRO A N 1
ATOM 5011 C CA . PRO A 1 630 ? -4.995 -8.275 4.128 1.00 98.25 630 PRO A CA 1
ATOM 5012 C C . PRO A 1 630 ? -4.889 -9.460 3.167 1.00 98.25 630 PRO A C 1
ATOM 5014 O O . PRO A 1 630 ? -5.177 -10.608 3.517 1.00 98.25 630 PRO A O 1
ATOM 5017 N N . VAL A 1 631 ? -4.409 -9.194 1.958 1.00 98.69 631 VAL A N 1
ATOM 5018 C CA . VAL A 1 631 ? -4.027 -10.213 0.971 1.00 98.69 631 VAL A CA 1
ATOM 5019 C C . VAL A 1 631 ? -2.663 -9.880 0.386 1.00 98.69 631 VAL A C 1
ATOM 5021 O O . VAL A 1 631 ? -2.308 -8.708 0.277 1.00 98.69 631 VAL A O 1
ATOM 5024 N N . TYR A 1 632 ? -1.898 -10.905 0.022 1.00 98.69 632 TYR A N 1
ATOM 5025 C CA . TYR A 1 632 ? -0.481 -10.778 -0.310 1.00 98.69 632 TYR A CA 1
ATOM 5026 C C . TYR A 1 632 ? -0.174 -11.410 -1.672 1.00 98.69 632 TYR A C 1
ATOM 5028 O O . TYR A 1 632 ? -0.318 -12.620 -1.856 1.00 98.69 632 TYR A O 1
ATOM 5036 N N . LEU A 1 633 ? 0.228 -10.592 -2.641 1.00 98.50 633 LEU A N 1
ATOM 5037 C CA . LEU A 1 633 ? 0.688 -11.032 -3.956 1.00 98.50 633 LEU A CA 1
ATOM 5038 C C . LEU A 1 633 ? 2.198 -10.844 -4.081 1.00 98.50 633 LEU A C 1
ATOM 5040 O O . LEU A 1 633 ? 2.737 -9.832 -3.646 1.00 98.50 633 LEU A O 1
ATOM 5044 N N . VAL A 1 634 ? 2.867 -11.792 -4.730 1.00 97.50 634 VAL A N 1
ATOM 5045 C CA . VAL A 1 634 ? 4.292 -11.677 -5.067 1.00 97.50 634 VAL A CA 1
ATOM 5046 C C . VAL A 1 634 ? 4.555 -11.901 -6.550 1.00 97.50 634 VAL A C 1
ATOM 5048 O O . VAL A 1 634 ? 3.840 -12.674 -7.189 1.00 97.50 634 VAL A O 1
ATOM 5051 N N . GLY A 1 635 ? 5.576 -11.250 -7.107 1.00 96.62 635 GLY A N 1
ATOM 5052 C CA . GLY A 1 635 ? 5.975 -11.432 -8.506 1.00 96.62 635 GLY A CA 1
ATOM 5053 C C . GLY A 1 635 ? 7.461 -11.172 -8.740 1.00 96.62 635 GLY A C 1
ATOM 5054 O O . GLY A 1 635 ? 7.963 -10.102 -8.410 1.00 96.62 635 GLY A O 1
ATOM 5055 N N . ALA A 1 636 ? 8.162 -12.139 -9.337 1.00 95.75 636 ALA A N 1
ATOM 5056 C CA . ALA A 1 636 ? 9.551 -11.963 -9.764 1.00 95.75 636 ALA A CA 1
ATOM 5057 C C . ALA A 1 636 ? 9.644 -10.975 -10.935 1.00 95.75 636 ALA A C 1
ATOM 5059 O O . ALA A 1 636 ? 8.711 -10.891 -11.746 1.00 95.75 636 ALA A O 1
ATOM 5060 N N . ARG A 1 637 ? 10.777 -10.263 -11.050 1.00 94.50 637 ARG A N 1
ATOM 5061 C CA . ARG A 1 637 ? 11.005 -9.259 -12.105 1.00 94.50 637 ARG A CA 1
ATOM 5062 C C . ARG A 1 637 ? 10.597 -9.776 -13.485 1.00 94.50 637 ARG A C 1
ATOM 5064 O O . ARG A 1 637 ? 9.821 -9.104 -14.145 1.00 94.50 637 ARG A O 1
ATOM 5071 N N . GLU A 1 638 ? 11.015 -10.974 -13.893 1.00 94.94 638 GLU A N 1
ATOM 5072 C CA . GLU A 1 638 ? 10.753 -11.525 -15.236 1.00 94.94 638 GLU A CA 1
ATOM 5073 C C . GLU A 1 638 ? 9.266 -11.785 -15.525 1.00 94.94 638 GLU A C 1
ATOM 5075 O O . GLU A 1 638 ? 8.838 -11.766 -16.677 1.00 94.94 638 GLU A O 1
ATOM 5080 N N . SER A 1 639 ? 8.459 -12.027 -14.486 1.00 96.00 639 SER A N 1
ATOM 5081 C CA . SER A 1 639 ? 7.003 -12.193 -14.625 1.00 96.00 639 SER A CA 1
ATOM 5082 C C . SER A 1 639 ? 6.279 -10.849 -14.689 1.00 96.00 639 SER A C 1
ATOM 5084 O O . SER A 1 639 ? 5.265 -10.725 -15.372 1.00 96.00 639 SER A O 1
ATOM 5086 N N . MET A 1 640 ? 6.818 -9.842 -13.999 1.00 97.31 640 MET A N 1
ATOM 5087 C CA . MET A 1 640 ? 6.305 -8.470 -13.964 1.00 97.31 640 MET A CA 1
ATOM 5088 C C . MET A 1 640 ? 6.775 -7.633 -15.176 1.00 97.31 640 MET A C 1
ATOM 5090 O O . MET A 1 640 ? 6.105 -6.685 -15.589 1.00 97.31 640 MET A O 1
ATOM 5094 N N . GLU A 1 641 ? 7.889 -8.037 -15.785 1.00 95.44 641 GLU A N 1
ATOM 5095 C CA . GLU A 1 641 ? 8.430 -7.572 -17.064 1.00 95.44 641 GLU A CA 1
ATOM 5096 C C . GLU A 1 641 ? 7.799 -8.259 -18.286 1.00 95.44 641 GLU A C 1
ATOM 5098 O O . GLU A 1 641 ? 8.105 -7.839 -19.398 1.00 95.44 641 GLU A O 1
ATOM 5103 N N . GLU A 1 642 ? 6.941 -9.284 -18.143 1.00 94.62 642 GLU A N 1
ATOM 5104 C CA . GLU A 1 642 ? 6.347 -9.957 -19.313 1.00 94.62 642 GLU A CA 1
ATOM 5105 C C . GLU A 1 642 ? 5.582 -8.943 -20.182 1.00 94.62 642 GLU A C 1
ATOM 5107 O O . GLU A 1 642 ? 4.730 -8.202 -19.685 1.00 94.62 642 GLU A O 1
ATOM 5112 N N . ASP A 1 643 ? 5.901 -8.922 -21.478 1.00 93.00 643 ASP A N 1
ATOM 5113 C CA . ASP A 1 643 ? 5.250 -8.088 -22.486 1.00 93.00 643 ASP A CA 1
ATOM 5114 C C . ASP A 1 643 ? 3.895 -8.688 -22.891 1.00 93.00 643 ASP A C 1
ATOM 5116 O O . ASP A 1 643 ? 3.799 -9.848 -23.305 1.00 93.00 643 ASP A O 1
ATOM 5120 N N . LEU A 1 644 ? 2.834 -7.888 -22.767 1.00 92.00 644 LEU A N 1
ATOM 5121 C CA . LEU A 1 644 ? 1.441 -8.303 -22.930 1.00 92.00 644 LEU A CA 1
ATOM 5122 C C . LEU A 1 644 ? 0.696 -7.431 -23.949 1.00 92.00 644 LEU A C 1
ATOM 5124 O O . LEU A 1 644 ? 0.945 -6.230 -24.078 1.00 92.00 644 LEU A O 1
ATOM 5128 N N . GLU A 1 645 ? -0.302 -8.033 -24.595 1.00 89.06 645 GLU A N 1
ATOM 5129 C CA . GLU A 1 645 ? -1.384 -7.309 -25.265 1.00 89.06 645 GLU A CA 1
ATOM 5130 C C . GLU A 1 645 ? -2.392 -6.787 -24.214 1.00 89.06 645 GLU A C 1
ATOM 5132 O O . GLU A 1 645 ? -2.765 -7.543 -23.311 1.00 89.06 645 GLU A O 1
ATOM 5137 N N . PRO A 1 646 ? -2.857 -5.526 -24.297 1.00 90.56 646 PRO A N 1
ATOM 5138 C CA . PRO A 1 646 ? -3.844 -4.971 -23.383 1.00 90.56 646 PRO A CA 1
ATOM 5139 C C . PRO A 1 646 ? -5.181 -5.707 -23.393 1.00 90.56 646 PRO A C 1
ATOM 5141 O O . PRO A 1 646 ? -5.840 -5.830 -24.425 1.00 90.56 646 PRO A O 1
ATOM 5144 N N . TYR A 1 647 ? -5.614 -6.126 -22.205 1.00 93.44 647 TYR A N 1
ATOM 5145 C CA . TYR A 1 647 ? -6.889 -6.800 -21.981 1.00 93.44 647 TYR A CA 1
ATOM 5146 C C . TYR A 1 647 ? -7.637 -6.188 -20.794 1.00 93.44 647 TYR A C 1
ATOM 5148 O O . TYR A 1 647 ? -7.042 -5.626 -19.871 1.00 93.44 647 TYR A O 1
ATOM 5156 N N . SER A 1 648 ? -8.961 -6.307 -20.804 1.00 93.62 648 SER A N 1
ATOM 5157 C CA . SER A 1 648 ? -9.840 -5.882 -19.713 1.00 93.62 648 SER A CA 1
ATOM 5158 C C . SER A 1 648 ? -10.586 -7.074 -19.121 1.00 93.62 648 SER A C 1
ATOM 5160 O O . SER A 1 648 ? -10.720 -8.128 -19.747 1.00 93.62 648 SER A O 1
ATOM 5162 N N . LEU A 1 649 ? -11.072 -6.909 -17.892 1.00 94.69 649 LEU A N 1
ATOM 5163 C CA . LEU A 1 649 ? -11.946 -7.874 -17.236 1.00 94.69 649 LEU A CA 1
ATOM 5164 C C . LEU A 1 649 ? -13.363 -7.311 -17.115 1.00 94.69 649 LEU A C 1
ATOM 5166 O O . LEU A 1 649 ? -13.573 -6.110 -16.959 1.00 94.69 649 LEU A O 1
ATOM 5170 N N . LYS A 1 650 ? -14.348 -8.210 -17.129 1.00 95.31 650 LYS A N 1
ATOM 5171 C CA . LYS A 1 650 ? -15.717 -7.913 -16.699 1.00 95.31 650 LYS A CA 1
ATOM 5172 C C . LYS A 1 650 ? -15.722 -7.726 -15.182 1.00 95.31 650 LYS A C 1
ATOM 5174 O O . LYS A 1 650 ? -15.851 -8.704 -14.454 1.00 95.31 650 LYS A O 1
ATOM 5179 N N . MET A 1 651 ? -15.532 -6.493 -14.711 1.00 93.06 651 MET A N 1
ATOM 5180 C CA . MET A 1 651 ? -15.418 -6.170 -13.275 1.00 93.06 651 MET A CA 1
ATOM 5181 C C . MET A 1 651 ? -16.664 -6.566 -12.465 1.00 93.06 651 MET A C 1
ATOM 5183 O O . MET A 1 651 ? -16.546 -6.949 -11.306 1.00 93.06 651 MET A O 1
ATOM 5187 N N . GLU A 1 652 ? -17.830 -6.587 -13.118 1.00 94.00 652 GLU A N 1
ATOM 5188 C CA . GLU A 1 652 ? -19.096 -7.180 -12.652 1.00 94.00 652 GLU A CA 1
ATOM 5189 C C . GLU A 1 652 ? -18.971 -8.627 -12.121 1.00 94.00 652 GLU A C 1
ATOM 5191 O O . GLU A 1 652 ? -19.736 -9.018 -11.248 1.00 94.00 652 GLU A O 1
ATOM 5196 N N . ASN A 1 653 ? -17.979 -9.402 -12.581 1.00 94.25 653 ASN A N 1
ATOM 5197 C CA . ASN A 1 653 ? -17.740 -10.786 -12.151 1.00 94.25 653 ASN A CA 1
ATOM 5198 C C . ASN A 1 653 ? -16.781 -10.917 -10.943 1.00 94.25 653 ASN A C 1
ATOM 5200 O O . ASN A 1 653 ? -16.465 -12.039 -10.551 1.00 94.25 653 ASN A O 1
ATOM 5204 N N . TRP A 1 654 ? -16.266 -9.812 -10.386 1.00 94.19 654 TRP A N 1
ATOM 5205 C CA . TRP A 1 654 ? -15.222 -9.806 -9.339 1.00 94.19 654 TRP A CA 1
ATOM 5206 C C . TRP A 1 654 ? -15.706 -9.159 -8.030 1.00 94.19 654 TRP A C 1
ATOM 5208 O O . TRP A 1 654 ? -15.042 -8.316 -7.412 1.00 94.19 654 TRP A O 1
ATOM 5218 N N . THR A 1 655 ? -16.911 -9.549 -7.621 1.00 93.06 655 THR A N 1
ATOM 5219 C CA . THR A 1 655 ? -17.527 -9.181 -6.343 1.00 93.06 655 THR A CA 1
ATOM 5220 C C . THR A 1 655 ? -16.907 -9.952 -5.164 1.00 93.06 655 THR A C 1
ATOM 5222 O O . THR A 1 655 ? -16.347 -11.035 -5.348 1.00 93.06 655 THR A O 1
ATOM 5225 N N . PRO A 1 656 ? -16.991 -9.423 -3.928 1.00 94.62 656 PRO A N 1
ATOM 5226 C CA . PRO A 1 656 ? -16.783 -10.232 -2.728 1.00 94.62 656 PRO A CA 1
ATOM 5227 C C . PRO A 1 656 ? -17.905 -11.269 -2.553 1.00 94.62 656 PRO A C 1
ATOM 5229 O O . PRO A 1 656 ? -18.961 -11.176 -3.180 1.00 94.62 656 PRO A O 1
ATOM 5232 N N . VAL A 1 657 ? -17.689 -12.230 -1.655 1.00 94.81 657 VAL A N 1
ATOM 5233 C CA . VAL A 1 657 ? -18.744 -13.126 -1.163 1.00 94.81 657 VAL A CA 1
ATOM 5234 C C . VAL A 1 657 ? -19.679 -12.340 -0.241 1.00 94.81 657 VAL A C 1
ATOM 5236 O O . VAL A 1 657 ? -19.217 -11.670 0.684 1.00 94.81 657 VAL A O 1
ATOM 5239 N N . GLU A 1 658 ? -20.986 -12.428 -0.493 1.00 90.94 658 GLU A N 1
ATOM 5240 C CA . GLU A 1 658 ? -22.019 -11.763 0.307 1.00 90.94 658 GLU A CA 1
ATOM 5241 C C . GLU A 1 658 ? -22.117 -12.326 1.738 1.00 90.94 658 GLU A C 1
ATOM 5243 O O . GLU A 1 658 ? -21.727 -13.462 2.023 1.00 90.94 658 GLU A O 1
ATOM 5248 N N . GLY A 1 659 ? -22.634 -11.509 2.660 1.00 87.00 659 GLY A N 1
ATOM 5249 C CA . GLY A 1 659 ? -22.797 -11.885 4.062 1.00 87.00 659 GLY A CA 1
ATOM 5250 C C . GLY A 1 659 ? -23.852 -12.977 4.259 1.00 87.00 659 GLY A C 1
ATOM 5251 O O . GLY A 1 659 ? -24.937 -12.923 3.686 1.00 87.00 659 GLY A O 1
ATOM 5252 N N . ALA A 1 660 ? -23.555 -13.956 5.115 1.00 93.94 660 ALA A N 1
ATOM 5253 C CA . ALA A 1 660 ? -24.558 -14.918 5.563 1.00 93.94 660 ALA A CA 1
ATOM 5254 C C . ALA A 1 660 ? -25.611 -14.232 6.457 1.00 93.94 660 ALA A C 1
ATOM 5256 O O . ALA A 1 660 ? -25.296 -13.298 7.192 1.00 93.94 660 ALA A O 1
ATOM 5257 N N . ALA A 1 661 ? -26.848 -14.724 6.425 1.00 96.69 661 ALA A N 1
ATOM 5258 C CA . ALA A 1 661 ? -27.971 -14.200 7.201 1.00 96.69 661 ALA A CA 1
ATOM 5259 C C . ALA A 1 661 ? -28.547 -15.275 8.136 1.00 96.69 661 ALA A C 1
ATOM 5261 O O . ALA A 1 661 ? -28.352 -16.473 7.916 1.00 96.69 661 ALA A O 1
ATOM 5262 N N . LEU A 1 662 ? -29.298 -14.860 9.158 1.00 98.06 662 LEU A N 1
ATOM 5263 C CA . LEU A 1 662 ? -30.076 -15.783 9.984 1.00 98.06 662 LEU A CA 1
ATOM 5264 C C . LEU A 1 662 ? -31.254 -16.347 9.178 1.00 98.06 662 LEU A C 1
ATOM 5266 O O . LEU A 1 662 ? -31.850 -15.653 8.352 1.00 98.06 662 LEU A O 1
ATOM 5270 N N . THR A 1 663 ? -31.668 -17.579 9.467 1.00 98.12 663 THR A N 1
ATOM 5271 C CA . THR A 1 663 ? -33.000 -18.050 9.058 1.00 98.12 663 THR A CA 1
ATOM 5272 C C . THR A 1 663 ? -34.078 -17.417 9.941 1.00 98.12 663 THR A C 1
ATOM 5274 O O . THR A 1 663 ? -33.813 -17.018 11.077 1.00 98.12 663 THR A O 1
ATOM 5277 N N . GLU A 1 664 ? -35.322 -17.349 9.464 1.00 96.88 664 GLU A N 1
ATOM 5278 C CA . GLU A 1 664 ? -36.422 -16.725 10.221 1.00 96.88 664 GLU A CA 1
ATOM 5279 C C . GLU A 1 664 ? -36.620 -17.382 11.602 1.00 96.88 664 GLU A C 1
ATOM 5281 O O . GLU A 1 664 ? -36.744 -16.690 12.610 1.00 96.88 664 GLU A O 1
ATOM 5286 N N . GLY A 1 665 ? -36.514 -18.714 11.683 1.00 97.50 665 GLY A N 1
ATOM 5287 C CA . GLY A 1 665 ? -36.554 -19.471 12.944 1.00 97.50 665 GLY A CA 1
ATOM 5288 C C . GLY A 1 665 ? -35.293 -19.361 13.820 1.00 97.50 665 GLY A C 1
ATOM 5289 O O . GLY A 1 665 ? -35.302 -19.800 14.972 1.00 97.50 665 GLY A O 1
ATOM 5290 N N . GLN A 1 666 ? -34.191 -18.795 13.322 1.00 98.06 666 GLN A N 1
ATOM 5291 C CA . GLN A 1 666 ? -33.057 -18.371 14.154 1.00 98.06 666 GLN A CA 1
ATOM 5292 C C . GLN A 1 666 ? -33.315 -16.965 14.705 1.00 98.06 666 GLN A C 1
ATOM 5294 O O . GLN A 1 666 ? -33.286 -16.787 15.922 1.00 98.06 666 GLN A O 1
ATOM 5299 N N . ALA A 1 667 ? -33.664 -16.006 13.841 1.00 98.19 667 ALA A N 1
ATOM 5300 C CA . ALA A 1 667 ? -33.986 -14.634 14.236 1.00 98.19 667 ALA A CA 1
ATOM 5301 C C . ALA A 1 667 ? -35.123 -14.576 15.274 1.00 98.19 667 ALA A C 1
ATOM 5303 O O . ALA A 1 667 ? -34.980 -13.904 16.293 1.00 98.19 667 ALA A O 1
ATOM 5304 N N . ALA A 1 668 ? -36.197 -15.351 15.083 1.00 97.62 668 ALA A N 1
ATOM 5305 C CA . ALA A 1 668 ? -37.324 -15.429 16.015 1.00 97.62 668 ALA A CA 1
ATOM 5306 C C . ALA A 1 668 ? -36.924 -15.936 17.414 1.00 97.62 668 ALA A C 1
ATOM 5308 O O . ALA A 1 668 ? -37.358 -15.366 18.410 1.00 97.62 668 ALA A O 1
ATOM 5309 N N . ARG A 1 669 ? -36.050 -16.950 17.515 1.00 97.62 669 ARG A N 1
ATOM 5310 C CA . ARG A 1 669 ? -35.578 -17.471 18.816 1.00 97.62 669 ARG A CA 1
ATOM 5311 C C . ARG A 1 669 ? -34.642 -16.502 19.539 1.00 97.62 669 ARG A C 1
ATOM 5313 O O . ARG A 1 669 ? -34.618 -16.481 20.769 1.00 97.62 669 ARG A O 1
ATOM 5320 N N . VAL A 1 670 ? -33.870 -15.697 18.806 1.00 98.06 670 VAL A N 1
ATOM 5321 C CA . VAL A 1 670 ? -33.047 -14.632 19.405 1.00 98.06 670 VAL A CA 1
ATOM 5322 C C . VAL A 1 670 ? -33.933 -13.468 19.860 1.00 98.06 670 VAL A C 1
ATOM 5324 O O . VAL A 1 670 ? -33.802 -13.030 21.000 1.00 98.06 670 VAL A O 1
ATOM 5327 N N . ALA A 1 671 ? -34.896 -13.048 19.034 1.00 97.88 671 ALA A N 1
ATOM 5328 C CA . ALA A 1 671 ? -35.916 -12.054 19.373 1.00 97.88 671 ALA A CA 1
ATOM 5329 C C . ALA A 1 671 ? -36.702 -12.425 20.644 1.00 97.88 671 ALA A C 1
ATOM 5331 O O . ALA A 1 671 ? -36.749 -11.643 21.591 1.00 97.88 671 ALA A O 1
ATOM 5332 N N . GLU A 1 672 ? -37.252 -13.640 20.705 1.00 97.00 672 GLU A N 1
ATOM 5333 C CA . GLU A 1 672 ? -37.961 -14.175 21.875 1.00 97.00 672 GLU A CA 1
ATOM 5334 C C . GLU A 1 672 ? -37.089 -14.166 23.139 1.00 97.00 672 GLU A C 1
ATOM 5336 O O . GLU A 1 672 ? -37.575 -13.830 24.220 1.00 97.00 672 GLU A O 1
ATOM 5341 N N . SER A 1 673 ? -35.798 -14.491 23.002 1.00 97.12 673 SER A N 1
ATOM 5342 C CA . SER A 1 673 ? -34.846 -14.490 24.117 1.00 97.12 673 SER A CA 1
ATOM 5343 C C . SER A 1 673 ? -34.577 -13.075 24.635 1.00 97.12 673 SER A C 1
ATOM 5345 O O . SER A 1 673 ? -34.676 -12.851 25.835 1.00 97.12 673 SER A O 1
ATOM 5347 N N . LEU A 1 674 ? -34.302 -12.108 23.753 1.00 96.81 674 LEU A N 1
ATOM 5348 C CA . LEU A 1 674 ? -34.036 -10.712 24.134 1.00 96.81 674 LEU A CA 1
ATOM 5349 C C . LEU A 1 674 ? -35.269 -10.012 24.727 1.00 96.81 674 LEU A C 1
ATOM 5351 O O . LEU A 1 674 ? -35.145 -9.248 25.680 1.00 96.81 674 LEU A O 1
ATOM 5355 N N . VAL A 1 675 ? -36.462 -10.288 24.192 1.00 96.12 675 VAL A N 1
ATOM 5356 C CA . VAL A 1 675 ? -37.736 -9.743 24.698 1.00 96.12 675 VAL A CA 1
ATOM 5357 C C . VAL A 1 675 ? -38.166 -10.407 26.012 1.00 96.12 675 VAL A C 1
ATOM 5359 O O . VAL A 1 675 ? -38.897 -9.807 26.799 1.00 96.12 675 VAL A O 1
ATOM 5362 N N . SER A 1 676 ? -37.722 -11.640 26.270 1.00 94.00 676 SER A N 1
ATOM 5363 C CA . SER A 1 676 ? -38.027 -12.358 27.514 1.00 94.00 676 SER A CA 1
ATOM 5364 C C . SER A 1 676 ? -37.005 -12.184 28.625 1.00 94.00 676 SER A C 1
ATOM 5366 O O . SER A 1 676 ? -37.322 -12.551 29.751 1.00 94.00 676 SER A O 1
ATOM 5368 N N . ALA A 1 677 ? -35.837 -11.625 28.316 1.00 95.62 677 ALA A N 1
ATOM 5369 C CA . ALA A 1 677 ? -34.804 -11.300 29.284 1.00 95.62 677 ALA A CA 1
ATOM 5370 C C . ALA A 1 677 ? -35.297 -10.287 30.326 1.00 95.62 677 ALA A C 1
ATOM 5372 O O . ALA A 1 677 ? -35.990 -9.325 29.974 1.00 95.62 677 ALA A O 1
ATOM 5373 N N . GLU A 1 678 ? -34.871 -10.438 31.575 1.00 94.00 678 GLU A N 1
ATOM 5374 C CA . GLU A 1 678 ? -35.007 -9.421 32.621 1.00 94.00 678 GLU A CA 1
ATOM 5375 C C . GLU A 1 678 ? -33.921 -8.348 32.477 1.00 94.00 678 GLU A C 1
ATOM 5377 O O . GLU A 1 678 ? -34.223 -7.152 32.488 1.00 94.00 678 GLU A O 1
ATOM 5382 N N . GLU A 1 679 ? -32.675 -8.760 32.237 1.00 95.62 679 GLU A N 1
ATOM 5383 C CA . GLU A 1 679 ? -31.466 -7.931 32.230 1.00 95.62 679 GLU A CA 1
ATOM 5384 C C . GLU A 1 679 ? -30.645 -8.080 30.916 1.00 95.62 679 GLU A C 1
ATOM 5386 O O . GLU A 1 679 ? -29.437 -8.345 30.949 1.00 95.62 679 GLU A O 1
ATOM 5391 N N . PRO A 1 680 ? -31.252 -7.871 29.727 1.00 97.31 680 PRO A N 1
ATOM 5392 C CA . PRO A 1 680 ? -30.601 -8.126 28.442 1.00 97.31 680 PRO A CA 1
ATOM 5393 C C . PRO A 1 680 ? -29.319 -7.308 28.234 1.00 97.31 680 PRO A C 1
ATOM 5395 O O . PRO A 1 680 ? -29.279 -6.089 28.443 1.00 97.31 680 PRO A O 1
ATOM 5398 N N . LEU A 1 681 ? -28.277 -7.989 27.758 1.00 98.62 681 LEU A N 1
ATOM 5399 C CA . LEU A 1 681 ? -26.992 -7.411 27.376 1.00 98.62 681 LEU A CA 1
ATOM 5400 C C . LEU A 1 681 ? -26.626 -7.821 25.946 1.00 98.62 681 LEU A C 1
ATOM 5402 O O . LEU A 1 681 ? -26.710 -8.992 25.577 1.00 98.62 681 LEU A O 1
ATOM 5406 N N . LEU A 1 682 ? -26.149 -6.861 25.161 1.00 98.69 682 LEU A N 1
ATOM 5407 C CA . LEU A 1 682 ? -25.466 -7.095 23.896 1.00 98.69 682 LEU A CA 1
ATOM 5408 C C . LEU A 1 682 ? -23.991 -6.708 24.041 1.00 98.69 682 LEU A C 1
ATOM 5410 O O . LEU A 1 682 ? -23.674 -5.651 24.587 1.00 98.69 682 LEU A O 1
ATOM 5414 N N . ILE A 1 683 ? -23.095 -7.568 23.561 1.00 98.69 683 ILE A N 1
ATOM 5415 C CA . ILE A 1 683 ? -21.643 -7.368 23.590 1.00 98.69 683 ILE A CA 1
ATOM 5416 C C . ILE A 1 683 ? -21.128 -7.360 22.150 1.00 98.69 683 ILE A C 1
ATOM 5418 O O . ILE A 1 683 ? -21.367 -8.310 21.406 1.00 98.69 683 ILE A O 1
ATOM 5422 N N . THR A 1 684 ? -20.425 -6.300 21.760 1.00 97.81 684 THR A N 1
ATOM 5423 C CA . THR A 1 684 ? -19.873 -6.083 20.411 1.00 97.81 684 THR A CA 1
ATOM 5424 C C . THR A 1 684 ? -18.400 -5.683 20.491 1.00 97.81 684 THR A C 1
ATOM 5426 O O . THR A 1 684 ? -17.946 -5.216 21.529 1.00 97.81 684 THR A O 1
ATOM 5429 N N . GLY A 1 685 ? -17.637 -5.852 19.408 1.00 94.44 685 GLY A N 1
ATOM 5430 C CA . GLY A 1 685 ? -16.288 -5.271 19.300 1.00 94.44 685 GLY A CA 1
ATOM 5431 C C . GLY A 1 685 ? -15.889 -4.779 17.906 1.00 94.44 685 GLY A C 1
ATOM 5432 O O . GLY A 1 685 ? -14.957 -3.986 17.789 1.00 94.44 685 GLY A O 1
ATOM 5433 N N . TYR A 1 686 ? -16.589 -5.232 16.860 1.00 94.81 686 TYR A N 1
ATOM 5434 C CA . TYR A 1 686 ? -16.229 -4.975 15.461 1.00 94.81 686 TYR A CA 1
ATOM 5435 C C . TYR A 1 686 ? -17.401 -4.580 14.556 1.00 94.81 686 TYR A C 1
ATOM 5437 O O . TYR A 1 686 ? -17.171 -4.286 13.378 1.00 94.81 686 TYR A O 1
ATOM 5445 N N . SER A 1 687 ? -18.638 -4.546 15.067 1.00 94.88 687 SER A N 1
ATOM 5446 C CA . SER A 1 687 ? -19.813 -4.207 14.251 1.00 94.88 687 SER A CA 1
ATOM 5447 C C . SER A 1 687 ? -19.734 -2.787 13.671 1.00 94.88 687 SER A C 1
ATOM 5449 O O . SER A 1 687 ? -20.139 -2.576 12.528 1.00 94.88 687 SER A O 1
ATOM 5451 N N . GLY A 1 688 ? -19.108 -1.847 14.394 1.00 95.12 688 GLY A N 1
ATOM 5452 C CA . GLY A 1 688 ? -18.884 -0.460 13.970 1.00 95.12 688 GLY A CA 1
ATOM 5453 C C . GLY A 1 688 ? -18.128 -0.283 12.646 1.00 95.12 688 GLY A C 1
ATOM 5454 O O . GLY A 1 688 ? -18.343 0.726 11.976 1.00 95.12 688 GLY A O 1
ATOM 5455 N N . ARG A 1 689 ? -17.329 -1.277 12.211 1.00 93.81 689 ARG A N 1
ATOM 5456 C CA . ARG A 1 689 ? -16.664 -1.295 10.885 1.00 93.81 689 ARG A CA 1
ATOM 5457 C C . ARG A 1 689 ? -17.656 -1.132 9.731 1.00 93.81 689 ARG A C 1
ATOM 5459 O O . ARG A 1 689 ? -17.312 -0.594 8.683 1.00 93.81 689 ARG A O 1
ATOM 5466 N N . ASN A 1 690 ? -18.885 -1.623 9.903 1.00 94.50 690 ASN A N 1
ATOM 5467 C CA . ASN A 1 690 ? -19.997 -1.278 9.032 1.00 94.50 690 ASN A CA 1
ATOM 5468 C C . ASN A 1 690 ? -20.734 -0.087 9.656 1.00 94.50 690 ASN A C 1
ATOM 5470 O O . ASN A 1 690 ? -21.510 -0.253 10.594 1.00 94.50 690 ASN A O 1
ATOM 5474 N N . HIS A 1 691 ? -20.550 1.109 9.094 1.00 95.56 691 HIS A N 1
ATOM 5475 C CA . HIS A 1 691 ? -21.160 2.341 9.605 1.00 95.56 691 HIS A CA 1
ATOM 5476 C C . HIS A 1 691 ? -22.708 2.338 9.646 1.00 95.56 691 HIS A C 1
ATOM 5478 O O . HIS A 1 691 ? -23.289 3.212 10.289 1.00 95.56 691 HIS A O 1
ATOM 5484 N N . GLN A 1 692 ? -23.390 1.375 9.012 1.00 96.00 692 GLN A N 1
ATOM 5485 C CA . GLN A 1 692 ? -24.843 1.180 9.141 1.00 96.00 692 GLN A CA 1
ATOM 5486 C C . GLN A 1 692 ? -25.238 0.377 10.395 1.00 96.00 692 GLN A C 1
ATOM 5488 O O . GLN A 1 692 ? -26.344 0.551 10.919 1.00 96.00 692 GLN A O 1
ATOM 5493 N N . ALA A 1 693 ? -24.349 -0.481 10.908 1.00 96.81 693 ALA A N 1
ATOM 5494 C CA . ALA A 1 693 ? -24.641 -1.375 12.025 1.00 96.81 693 ALA A CA 1
ATOM 5495 C C . ALA A 1 693 ? -24.928 -0.639 13.350 1.00 96.81 693 ALA A C 1
ATOM 5497 O O . ALA A 1 693 ? -25.914 -1.013 13.985 1.00 96.81 693 ALA A O 1
ATOM 5498 N N . PRO A 1 694 ? -24.215 0.439 13.754 1.00 97.69 694 PRO A N 1
ATOM 5499 C CA . PRO A 1 694 ? -24.575 1.208 14.952 1.00 97.69 694 PRO A CA 1
ATOM 5500 C C . PRO A 1 694 ? -25.982 1.823 14.881 1.00 97.69 694 PRO A C 1
ATOM 5502 O O . PRO A 1 694 ? -26.674 1.910 15.894 1.00 97.69 694 PRO A O 1
ATOM 5505 N N . GLY A 1 695 ? -26.438 2.209 13.682 1.00 97.75 695 GLY A N 1
ATOM 5506 C CA . GLY A 1 695 ? -27.796 2.716 13.459 1.00 97.75 695 GLY A CA 1
ATOM 5507 C C . GLY A 1 695 ? -28.861 1.628 13.618 1.00 97.75 695 GLY A C 1
ATOM 5508 O O . GLY A 1 695 ? -29.848 1.826 14.325 1.00 97.75 695 GLY A O 1
ATOM 5509 N N . ALA A 1 696 ? -28.633 0.450 13.029 1.00 98.25 696 ALA A N 1
ATOM 5510 C CA . ALA A 1 696 ? -29.500 -0.714 13.226 1.00 98.25 696 ALA A CA 1
ATOM 5511 C C . ALA A 1 696 ? -29.500 -1.191 14.694 1.0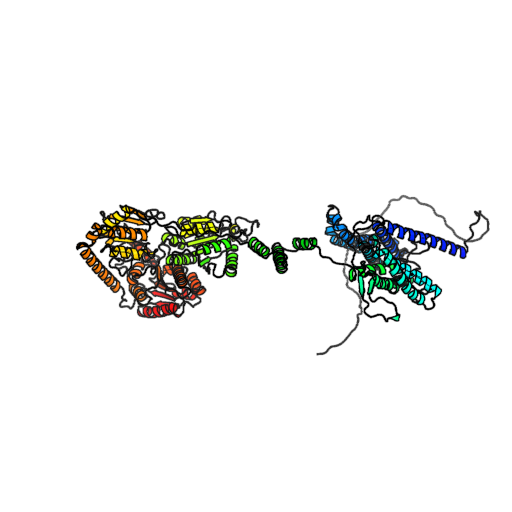0 98.25 696 ALA A C 1
ATOM 5513 O O . ALA A 1 696 ? -30.540 -1.576 15.228 1.00 98.25 696 ALA A O 1
ATOM 5514 N N . LEU A 1 697 ? -28.346 -1.140 15.366 1.00 98.25 697 LEU A N 1
ATOM 5515 C CA . LEU A 1 697 ? -28.182 -1.535 16.764 1.00 98.25 697 LEU A CA 1
ATOM 5516 C C . LEU A 1 697 ? -28.894 -0.571 17.721 1.00 98.25 697 LEU A C 1
ATOM 5518 O O . LEU A 1 697 ? -29.515 -1.022 18.684 1.00 98.25 697 LEU A O 1
ATOM 5522 N N . ARG A 1 698 ? -28.883 0.736 17.423 1.00 98.12 698 ARG A N 1
ATOM 5523 C CA . ARG A 1 698 ? -29.733 1.723 18.103 1.00 98.12 698 ARG A CA 1
ATOM 5524 C C . ARG A 1 698 ? -31.214 1.380 17.932 1.00 98.12 698 ARG A C 1
ATOM 5526 O O . ARG A 1 698 ? -31.913 1.287 18.930 1.00 98.12 698 ARG A O 1
ATOM 5533 N N . GLU A 1 699 ? -31.667 1.067 16.714 1.00 98.25 699 GLU A N 1
ATOM 5534 C CA . GLU A 1 699 ? -33.058 0.649 16.465 1.00 98.25 699 GLU A CA 1
ATOM 5535 C C . GLU A 1 699 ? -33.455 -0.603 17.278 1.00 98.25 699 GLU A C 1
ATOM 5537 O O . GLU A 1 699 ? -34.577 -0.684 17.785 1.00 98.25 699 GLU A O 1
ATOM 5542 N N . LEU A 1 700 ? -32.545 -1.572 17.444 1.00 98.25 700 LEU A N 1
ATOM 5543 C CA . LEU A 1 700 ? -32.771 -2.748 18.292 1.00 98.25 700 LEU A CA 1
ATOM 5544 C C . LEU A 1 700 ? -32.831 -2.386 19.785 1.00 98.25 700 LEU A C 1
ATOM 5546 O O . LEU A 1 700 ? -33.675 -2.934 20.490 1.00 98.25 700 LEU A O 1
ATOM 5550 N N . ALA A 1 701 ? -31.993 -1.466 20.269 1.00 97.44 701 ALA A N 1
ATOM 5551 C CA . ALA A 1 701 ? -31.991 -1.019 21.666 1.00 97.44 701 ALA A CA 1
ATOM 5552 C C . ALA A 1 701 ? -33.198 -0.127 22.024 1.00 97.44 701 ALA A C 1
ATOM 5554 O O . ALA A 1 701 ? -33.762 -0.272 23.110 1.00 97.44 701 ALA A O 1
ATOM 5555 N N . ASP A 1 702 ? -33.649 0.711 21.087 1.00 96.38 702 ASP A N 1
ATOM 5556 C CA . ASP A 1 702 ? -34.902 1.472 21.175 1.00 96.38 702 ASP A CA 1
ATOM 5557 C C . ASP A 1 702 ? -36.134 0.541 21.129 1.00 96.38 702 ASP A C 1
ATOM 5559 O O . ASP A 1 702 ? -37.175 0.852 21.708 1.00 96.38 702 ASP A O 1
ATOM 5563 N N . THR A 1 703 ? -36.027 -0.624 20.471 1.00 96.00 703 THR A N 1
ATOM 5564 C CA . THR A 1 703 ? -37.091 -1.646 20.426 1.00 96.00 703 THR A CA 1
ATOM 5565 C C . THR A 1 703 ? -37.104 -2.502 21.701 1.00 96.00 703 THR A C 1
ATOM 5567 O O . THR A 1 703 ? -38.133 -2.619 22.364 1.00 96.00 703 THR A O 1
ATOM 5570 N N . VAL A 1 704 ? -35.965 -3.085 22.091 1.00 95.38 704 VAL A N 1
ATOM 5571 C CA . VAL A 1 704 ? -35.801 -3.879 23.322 1.00 95.38 704 VAL A CA 1
ATOM 5572 C C . VAL A 1 704 ? -35.430 -2.942 24.470 1.00 95.38 704 VAL A C 1
ATOM 5574 O O . VAL A 1 704 ? -34.322 -2.975 25.006 1.00 95.38 704 VAL A O 1
ATOM 5577 N N . ARG A 1 705 ? -36.374 -2.074 24.852 1.00 91.50 705 ARG A N 1
ATOM 5578 C CA . ARG A 1 705 ? -36.160 -1.053 25.890 1.00 91.50 705 ARG A CA 1
ATOM 5579 C C . ARG A 1 705 ? -35.628 -1.689 27.180 1.00 91.50 705 ARG A C 1
ATOM 5581 O O . ARG A 1 705 ? -36.229 -2.599 27.759 1.00 91.50 705 ARG A O 1
ATOM 5588 N N . GLY A 1 706 ? -34.460 -1.220 27.608 1.00 91.50 706 GLY A N 1
ATOM 5589 C CA . GLY A 1 706 ? -33.711 -1.763 28.741 1.00 91.50 706 GLY A CA 1
ATOM 5590 C C . GLY A 1 706 ? -32.539 -2.674 28.360 1.00 91.50 706 GLY A C 1
ATOM 5591 O O . GLY A 1 706 ? -31.807 -3.091 29.254 1.00 91.50 706 GLY A O 1
ATOM 5592 N N . MET A 1 707 ? -32.325 -2.962 27.070 1.00 97.19 707 MET A N 1
ATOM 5593 C CA . MET A 1 707 ? -31.107 -3.622 26.597 1.00 97.19 707 MET A CA 1
ATOM 5594 C C . MET A 1 707 ? -29.887 -2.725 26.815 1.00 97.19 707 MET A C 1
ATOM 5596 O O . MET A 1 707 ? -29.856 -1.560 26.407 1.00 97.19 707 MET A O 1
ATOM 5600 N N . ARG A 1 708 ? -28.864 -3.300 27.444 1.00 98.12 708 ARG A N 1
ATOM 5601 C CA . ARG A 1 708 ? -27.541 -2.694 27.610 1.00 98.12 708 ARG A CA 1
ATOM 5602 C C . ARG A 1 708 ? -26.639 -3.088 26.447 1.00 98.12 708 ARG A C 1
ATOM 5604 O O . ARG A 1 708 ? -26.763 -4.198 25.932 1.00 98.12 708 ARG A O 1
ATOM 5611 N N . VAL A 1 709 ? -25.713 -2.215 26.071 1.00 98.38 709 VAL A N 1
ATOM 5612 C CA . VAL A 1 709 ? -24.741 -2.455 25.000 1.00 98.38 709 VAL A CA 1
ATOM 5613 C C . VAL A 1 709 ? -23.336 -2.132 25.499 1.00 98.38 709 VAL A C 1
ATOM 5615 O O . VAL A 1 709 ? -23.067 -1.016 25.954 1.00 98.38 709 VAL A O 1
ATOM 5618 N N . LEU A 1 710 ? -22.455 -3.126 25.405 1.00 98.19 710 LEU A N 1
ATOM 5619 C CA . LEU A 1 710 ? -21.042 -3.051 25.763 1.00 98.19 710 LEU A CA 1
ATOM 5620 C C . LEU A 1 710 ? -20.174 -3.165 24.509 1.00 98.19 710 LEU A C 1
ATOM 5622 O O . LEU A 1 710 ? -20.374 -4.084 23.712 1.00 98.19 710 LEU A O 1
ATOM 5626 N N . ASP A 1 711 ? -19.184 -2.283 24.374 1.00 96.94 711 ASP A N 1
ATOM 5627 C CA . ASP A 1 711 ? -18.083 -2.477 23.430 1.00 96.94 711 ASP A CA 1
ATOM 5628 C C . ASP A 1 711 ? -16.882 -3.091 24.167 1.00 96.94 711 ASP A C 1
ATOM 5630 O O . ASP A 1 711 ? -16.466 -2.582 25.211 1.00 96.94 711 ASP A O 1
ATOM 5634 N N . THR A 1 712 ? -16.338 -4.190 23.645 1.00 95.19 712 THR A N 1
ATOM 5635 C CA . THR A 1 712 ? -15.134 -4.858 24.174 1.00 95.19 712 THR A CA 1
ATOM 5636 C C . THR A 1 712 ? -13.975 -4.912 23.184 1.00 95.19 712 THR A C 1
ATOM 5638 O O . THR A 1 712 ? -12.898 -5.393 23.538 1.00 95.19 712 THR A O 1
ATOM 5641 N N . GLY A 1 713 ? -14.164 -4.419 21.956 1.00 87.31 713 GLY A N 1
ATOM 5642 C CA . GLY A 1 713 ? -13.116 -4.358 20.936 1.00 87.31 713 GLY A CA 1
ATOM 5643 C C . GLY A 1 713 ? -12.482 -2.975 20.841 1.00 87.31 713 GLY A C 1
ATOM 5644 O O . GLY A 1 713 ? -11.259 -2.850 20.770 1.00 87.31 713 GLY A O 1
ATOM 5645 N N . GLY A 1 714 ? -13.301 -1.920 20.837 1.00 87.25 714 GLY A N 1
ATOM 5646 C CA . GLY A 1 714 ? -12.846 -0.537 20.678 1.00 87.25 714 GLY A CA 1
ATOM 5647 C C . GLY A 1 714 ? -12.141 -0.263 19.347 1.00 87.25 714 GLY A C 1
ATOM 5648 O O . GLY A 1 714 ? -11.399 0.720 19.260 1.00 87.25 714 GLY A O 1
ATOM 5649 N N . SER A 1 715 ? -12.339 -1.138 18.349 1.00 90.62 715 SER A N 1
ATOM 5650 C CA . SER A 1 715 ? -11.827 -1.012 16.976 1.00 90.62 715 SER A CA 1
ATOM 5651 C C . SER A 1 715 ? -12.473 0.179 16.273 1.00 90.62 715 SER A C 1
ATOM 5653 O O . SER A 1 715 ? -11.791 0.993 15.662 1.00 90.62 715 SER A O 1
ATOM 5655 N N . ASP A 1 716 ? -13.789 0.308 16.414 1.00 94.69 716 ASP A N 1
ATOM 5656 C CA . ASP A 1 716 ? -14.627 1.280 15.723 1.00 94.69 716 ASP A CA 1
ATOM 5657 C C . ASP A 1 716 ? -15.790 1.659 16.654 1.00 94.69 716 ASP A C 1
ATOM 5659 O O . ASP A 1 716 ? -16.100 0.913 17.582 1.00 94.69 716 ASP A O 1
ATOM 5663 N N . MET A 1 717 ? -16.470 2.787 16.425 1.00 94.81 717 MET A N 1
ATOM 5664 C CA . MET A 1 717 ? -17.680 3.117 17.197 1.00 94.81 717 MET A CA 1
ATOM 5665 C C . MET A 1 717 ? -18.794 2.095 16.900 1.00 94.81 717 MET A C 1
ATOM 5667 O O . MET A 1 717 ? -19.414 2.160 15.837 1.00 94.81 717 MET A O 1
ATOM 5671 N N . CYS A 1 718 ? -19.068 1.168 17.828 1.00 96.25 718 CYS A N 1
ATOM 5672 C CA . CYS A 1 718 ? -20.164 0.201 17.680 1.00 96.25 718 CYS A CA 1
ATOM 5673 C C . CYS A 1 718 ? -21.521 0.712 18.197 1.00 96.25 718 CYS A C 1
ATOM 5675 O O . CYS A 1 718 ? -22.557 0.321 17.661 1.00 96.25 718 CYS A O 1
ATOM 5677 N N . PHE A 1 719 ? -21.550 1.560 19.235 1.00 97.69 719 PHE A N 1
ATOM 5678 C CA . PHE A 1 719 ? -22.796 2.050 19.842 1.00 97.69 719 PHE A CA 1
ATOM 5679 C C . PHE A 1 719 ? -22.687 3.498 20.356 1.00 97.69 719 PHE A C 1
ATOM 5681 O O . PHE A 1 719 ? -21.706 3.817 21.033 1.00 97.69 719 PHE A O 1
ATOM 5688 N N . PRO A 1 720 ? -23.670 4.379 20.075 1.00 97.31 720 PRO A N 1
ATOM 5689 C CA . PRO A 1 720 ? -23.534 5.806 20.339 1.00 97.31 720 PRO A CA 1
ATOM 5690 C C . PRO A 1 720 ? -23.700 6.159 21.823 1.00 97.31 720 PRO A C 1
ATOM 5692 O O . PRO A 1 720 ? -24.609 5.679 22.504 1.00 97.31 720 PRO A O 1
ATOM 5695 N N . ALA A 1 721 ? -22.840 7.057 22.304 1.00 97.06 721 ALA A N 1
ATOM 5696 C CA . ALA A 1 721 ? -22.768 7.449 23.712 1.00 97.06 721 ALA A CA 1
ATOM 5697 C C . ALA A 1 721 ? -23.952 8.290 24.240 1.00 97.06 721 ALA A C 1
ATOM 5699 O O . ALA A 1 721 ? -24.032 8.517 25.443 1.00 97.06 721 ALA A O 1
ATOM 5700 N N . ASP A 1 722 ? -24.881 8.734 23.384 1.00 96.94 722 ASP A N 1
ATOM 5701 C CA . ASP A 1 722 ? -26.096 9.466 23.787 1.00 96.94 722 ASP A CA 1
ATOM 5702 C C . ASP A 1 722 ? -27.272 8.545 24.165 1.00 96.94 722 ASP A C 1
ATOM 5704 O O . ASP A 1 722 ? -28.310 9.022 24.627 1.00 96.94 722 ASP A O 1
ATOM 5708 N N . HIS A 1 723 ? -27.148 7.232 23.941 1.00 98.06 723 HIS A N 1
ATOM 5709 C CA . HIS A 1 723 ? -28.227 6.278 24.179 1.00 98.06 723 HIS A CA 1
ATOM 5710 C C . HIS A 1 723 ? -28.140 5.653 25.591 1.00 98.06 723 HIS A C 1
ATOM 5712 O O . HIS A 1 723 ? -27.079 5.142 25.957 1.00 98.06 723 HIS A O 1
ATOM 5718 N N . PRO A 1 724 ? -29.249 5.558 26.363 1.00 97.81 724 PRO A N 1
ATOM 5719 C CA . PRO A 1 724 ? -29.254 5.018 27.732 1.00 97.81 724 PRO A CA 1
ATOM 5720 C C . PRO A 1 724 ? -28.602 3.638 27.914 1.00 97.81 724 PRO A C 1
ATOM 5722 O O . PRO A 1 724 ? -27.994 3.363 28.943 1.00 97.81 724 PRO A O 1
ATOM 5725 N N . GLY A 1 725 ? -28.694 2.772 26.904 1.00 97.56 725 GLY A N 1
ATOM 5726 C CA . GLY A 1 725 ? -28.052 1.450 26.889 1.00 97.56 725 GLY A CA 1
ATOM 5727 C C . GLY A 1 725 ? -26.518 1.445 26.867 1.00 97.56 725 GLY A C 1
ATOM 5728 O O . GLY A 1 725 ? -25.937 0.388 27.092 1.00 97.56 725 GLY A O 1
ATOM 5729 N N . TRP A 1 726 ? -25.854 2.573 26.597 1.00 98.12 726 TRP A N 1
ATOM 5730 C CA . TRP A 1 726 ? -24.396 2.649 26.453 1.00 98.12 726 TRP A CA 1
ATOM 5731 C C . TRP A 1 726 ? -23.669 2.416 27.786 1.00 98.12 726 TRP A C 1
ATOM 5733 O O . TRP A 1 726 ? -23.828 3.184 28.742 1.00 98.12 726 TRP A O 1
ATOM 5743 N N . LEU A 1 727 ? -22.845 1.364 27.835 1.00 97.19 727 LEU A N 1
ATOM 5744 C CA . LEU A 1 727 ? -21.967 1.062 28.973 1.00 97.19 727 LEU A CA 1
ATOM 5745 C C . LEU A 1 727 ? -20.541 1.622 28.813 1.00 97.19 727 LEU A C 1
ATOM 5747 O O . LEU A 1 727 ? -19.838 1.769 29.813 1.00 97.19 727 LEU A O 1
ATOM 5751 N N . GLY A 1 728 ? -20.142 1.968 27.584 1.00 94.62 728 GLY A N 1
ATOM 5752 C CA . GLY A 1 728 ? -18.785 2.388 27.226 1.00 94.62 728 GLY A CA 1
ATOM 5753 C C . GLY A 1 728 ? -17.943 1.266 26.606 1.00 94.62 728 GLY A C 1
ATOM 5754 O O . GLY A 1 728 ? -18.462 0.209 26.243 1.00 94.62 728 GLY A O 1
ATOM 5755 N N . LEU A 1 729 ? -16.638 1.525 26.487 1.00 95.06 729 LEU A N 1
ATOM 5756 C CA . LEU A 1 729 ? -15.617 0.572 26.042 1.00 95.06 729 LEU A CA 1
ATOM 5757 C C . LEU A 1 729 ? -14.918 -0.034 27.266 1.00 95.06 729 LEU A C 1
ATOM 5759 O O . LEU A 1 729 ? -14.308 0.715 28.033 1.00 95.06 729 LEU A O 1
ATOM 5763 N N . ARG A 1 730 ? -14.990 -1.357 27.445 1.00 94.38 730 ARG A N 1
ATOM 5764 C CA . ARG A 1 730 ? -14.297 -2.115 28.509 1.00 94.38 730 ARG A CA 1
ATOM 5765 C C . ARG A 1 730 ? -13.782 -3.429 27.941 1.00 94.38 730 ARG A C 1
ATOM 5767 O O . ARG A 1 730 ? -14.559 -4.164 27.338 1.00 94.38 730 ARG A O 1
ATOM 5774 N N . TYR A 1 731 ? -12.519 -3.781 28.153 1.00 91.75 731 TYR A N 1
ATOM 5775 C CA . TYR A 1 731 ? -11.901 -4.982 27.573 1.00 91.75 731 TYR A CA 1
ATOM 5776 C C . TYR A 1 731 ? -12.324 -6.280 28.292 1.00 91.75 731 TYR A C 1
ATOM 5778 O O . TYR A 1 731 ? -11.520 -6.983 28.900 1.00 91.75 731 TYR A O 1
ATOM 5786 N N . GLY A 1 732 ? -13.617 -6.611 28.227 1.00 90.81 732 GLY A N 1
ATOM 5787 C CA . GLY A 1 732 ? -14.192 -7.845 28.766 1.00 90.81 732 GLY A CA 1
ATOM 5788 C C . GLY A 1 732 ? -14.373 -7.873 30.291 1.00 90.81 732 GLY A C 1
ATOM 5789 O O . GLY A 1 732 ? -14.523 -8.959 30.861 1.00 90.81 732 GLY A O 1
ATOM 5790 N N . VAL A 1 733 ? -14.354 -6.711 30.955 1.00 94.19 733 VAL A N 1
ATOM 5791 C CA . VAL A 1 733 ? -14.542 -6.561 32.409 1.00 94.19 733 VAL A CA 1
ATOM 5792 C C . VAL A 1 733 ? -15.538 -5.426 32.699 1.00 94.19 733 VAL A C 1
ATOM 5794 O O . VAL A 1 733 ? -15.167 -4.277 32.893 1.00 94.19 733 VAL A O 1
ATOM 5797 N N . GLU A 1 734 ? -16.829 -5.758 32.740 1.00 95.88 734 GLU A N 1
ATOM 5798 C CA . GLU A 1 734 ? -17.923 -4.860 33.149 1.00 95.88 734 GLU A CA 1
ATOM 5799 C C . GLU A 1 734 ? -18.938 -5.653 33.985 1.00 95.88 734 GLU A C 1
ATOM 5801 O O . GLU A 1 734 ? -19.187 -6.832 33.715 1.00 95.88 734 GLU A O 1
ATOM 5806 N N . GLU A 1 735 ? -19.543 -5.025 34.998 1.00 95.44 735 GLU A N 1
ATOM 5807 C CA . GLU A 1 735 ? -20.435 -5.713 35.950 1.00 95.44 735 GLU A CA 1
ATOM 5808 C C . GLU A 1 735 ? -21.689 -6.297 35.279 1.00 95.44 735 GLU A C 1
ATOM 5810 O O . GLU A 1 735 ? -22.133 -7.390 35.629 1.00 95.44 735 GLU A O 1
ATOM 5815 N N . ALA A 1 736 ? -22.203 -5.623 34.244 1.00 96.81 736 ALA A N 1
ATOM 5816 C CA . ALA A 1 736 ? -23.365 -6.066 33.474 1.00 96.81 736 ALA A CA 1
ATOM 5817 C C . ALA A 1 736 ? -23.195 -7.468 32.859 1.00 96.81 736 ALA A C 1
ATOM 5819 O O . ALA A 1 736 ? -24.190 -8.156 32.649 1.00 96.81 736 ALA A O 1
ATOM 5820 N N . ILE A 1 737 ? -21.960 -7.918 32.597 1.00 97.88 737 ILE A N 1
ATOM 5821 C CA . ILE A 1 737 ? -21.686 -9.280 32.109 1.00 97.88 737 ILE A CA 1
ATOM 5822 C C . ILE A 1 737 ? -22.103 -10.315 33.162 1.00 97.88 737 ILE A C 1
ATOM 5824 O O . ILE A 1 737 ? -22.681 -11.340 32.812 1.00 97.88 737 ILE A O 1
ATOM 5828 N N . LYS A 1 738 ? -21.845 -10.045 34.448 1.00 97.62 738 LYS A N 1
ATOM 5829 C CA . LYS A 1 738 ? -22.175 -10.952 35.558 1.00 97.62 738 LYS A CA 1
ATOM 5830 C C . LYS A 1 738 ? -23.677 -10.988 35.821 1.00 97.62 738 LYS A C 1
ATOM 5832 O O . LYS A 1 738 ? -24.215 -12.046 36.135 1.00 97.62 738 LYS A O 1
ATOM 5837 N N . THR A 1 739 ? -24.350 -9.841 35.700 1.00 96.88 739 THR A N 1
ATOM 5838 C CA . THR A 1 739 ? -25.770 -9.706 36.054 1.00 96.88 739 THR A CA 1
ATOM 5839 C C . THR A 1 739 ? -26.730 -9.989 34.894 1.00 96.88 739 THR A C 1
ATOM 5841 O O . THR A 1 739 ? -27.904 -10.246 35.148 1.00 96.88 739 THR A O 1
ATOM 5844 N N . ALA A 1 740 ? -26.274 -10.030 33.638 1.00 97.94 740 ALA A N 1
ATOM 5845 C CA . ALA A 1 740 ? -27.121 -10.364 32.490 1.00 97.94 740 ALA A CA 1
ATOM 5846 C C . ALA A 1 740 ? -27.632 -11.817 32.514 1.00 97.94 740 ALA A C 1
ATOM 5848 O O . ALA A 1 740 ? -26.860 -12.763 32.655 1.00 97.94 740 ALA A O 1
ATOM 5849 N N . ASP A 1 741 ? -28.940 -11.994 32.334 1.00 97.88 741 ASP A N 1
ATOM 5850 C CA . ASP A 1 741 ? -29.605 -13.293 32.170 1.00 97.88 741 ASP A CA 1
ATOM 5851 C C . ASP A 1 741 ? -29.612 -13.767 30.705 1.00 97.88 741 ASP A C 1
ATOM 5853 O O . ASP A 1 741 ? -29.550 -14.965 30.435 1.00 97.88 741 ASP A O 1
ATOM 5857 N N . VAL A 1 742 ? -29.625 -12.833 29.749 1.00 98.38 742 VAL A N 1
ATOM 5858 C CA . VAL A 1 742 ? -29.481 -13.101 28.311 1.00 98.38 742 VAL A CA 1
ATOM 5859 C C . VAL A 1 742 ? -28.373 -12.222 27.737 1.00 98.38 742 VAL A C 1
ATOM 5861 O O . VAL A 1 742 ? -28.416 -10.996 27.856 1.00 98.38 742 VAL A O 1
ATOM 5864 N N . ILE A 1 743 ? -27.393 -12.853 27.084 1.00 98.69 743 ILE A N 1
ATOM 5865 C CA . ILE A 1 743 ? -26.238 -12.181 26.476 1.00 98.69 743 ILE A CA 1
ATOM 5866 C C . ILE A 1 743 ? -26.203 -12.487 24.979 1.00 98.69 743 ILE A C 1
ATOM 5868 O O . ILE A 1 743 ? -26.042 -13.643 24.588 1.00 98.69 743 ILE A O 1
ATOM 5872 N N . LEU A 1 744 ? -26.295 -11.458 24.137 1.00 98.75 744 LEU A N 1
ATOM 5873 C CA . LEU A 1 744 ? -26.027 -11.553 22.701 1.00 98.75 744 LEU A CA 1
ATOM 5874 C C . LEU A 1 744 ? -24.616 -11.032 22.398 1.00 98.75 744 LEU A C 1
ATOM 5876 O O . LEU A 1 744 ? -24.379 -9.829 22.382 1.00 98.75 744 LEU A O 1
ATOM 5880 N N . VAL A 1 745 ? -23.683 -11.944 22.139 1.00 98.62 745 VAL A N 1
ATOM 5881 C CA . VAL A 1 745 ? -22.355 -11.639 21.592 1.00 98.62 745 VAL A CA 1
ATOM 5882 C C . VAL A 1 745 ? -22.486 -11.477 20.075 1.00 98.62 745 VAL A C 1
ATOM 5884 O O . VAL A 1 745 ? -22.904 -12.416 19.394 1.00 98.62 745 VAL A O 1
ATOM 5887 N N . LEU A 1 746 ? -22.154 -10.295 19.556 1.00 98.12 746 LEU A N 1
ATOM 5888 C CA . LEU A 1 746 ? -22.368 -9.887 18.166 1.00 98.12 746 LEU A CA 1
ATOM 5889 C C . LEU A 1 746 ? -21.105 -9.242 17.572 1.00 98.12 746 LEU A C 1
ATOM 5891 O O . LEU A 1 746 ? -20.725 -8.152 17.985 1.00 98.12 746 LEU A O 1
ATOM 5895 N N . ASP A 1 747 ? -20.492 -9.890 16.580 1.00 96.25 747 ASP A N 1
ATOM 5896 C CA . ASP A 1 747 ? -19.248 -9.457 15.912 1.00 96.25 747 ASP A CA 1
ATOM 5897 C C . ASP A 1 747 ? -18.157 -9.008 16.910 1.00 96.25 747 ASP A C 1
ATOM 5899 O O . ASP A 1 747 ? -17.825 -7.826 17.055 1.00 96.25 747 ASP A O 1
ATOM 5903 N N . CYS A 1 748 ? -17.655 -9.976 17.678 1.00 95.69 748 CYS A N 1
ATOM 5904 C CA . CYS A 1 748 ? -16.824 -9.779 18.866 1.00 95.69 748 CYS A CA 1
ATOM 5905 C C . CYS A 1 748 ? -15.878 -10.977 19.057 1.00 95.69 748 CYS A C 1
ATOM 5907 O O . CYS A 1 748 ? -16.317 -12.126 19.033 1.00 95.69 748 CYS A O 1
ATOM 5909 N N . ASP A 1 749 ? -14.578 -10.727 19.256 1.00 93.88 749 ASP A N 1
ATOM 5910 C CA . ASP A 1 749 ? -13.583 -11.794 19.472 1.00 93.88 749 ASP A CA 1
ATOM 5911 C C . ASP A 1 749 ? -13.362 -12.119 20.961 1.00 93.88 749 ASP A C 1
ATOM 5913 O O . ASP A 1 749 ? -13.092 -13.268 21.300 1.00 93.88 749 ASP A O 1
ATOM 5917 N N . VAL A 1 750 ? -13.497 -11.136 21.863 1.00 94.75 750 VAL A N 1
ATOM 5918 C CA . VAL A 1 750 ? -13.289 -11.307 23.315 1.00 94.75 750 VAL A CA 1
ATOM 5919 C C . VAL A 1 750 ? -14.419 -10.610 24.089 1.00 94.75 750 VAL A C 1
ATOM 5921 O O . VAL A 1 750 ? -14.328 -9.412 24.362 1.00 94.75 750 VAL A O 1
ATOM 5924 N N . PRO A 1 751 ? -15.507 -11.322 24.443 1.00 96.44 751 PRO A N 1
ATOM 5925 C CA . PRO A 1 751 ? -16.650 -10.714 25.128 1.00 96.44 751 PRO A CA 1
ATOM 5926 C C . PRO A 1 751 ? -16.476 -10.605 26.654 1.00 96.44 751 PRO A C 1
ATOM 5928 O O . PRO A 1 751 ? -17.113 -9.762 27.280 1.00 96.44 751 PRO A O 1
ATOM 5931 N N . TRP A 1 752 ? -15.619 -11.431 27.267 1.00 96.69 752 TRP A N 1
ATOM 5932 C CA . TRP A 1 752 ? -15.229 -11.339 28.681 1.00 96.69 752 TRP A CA 1
ATOM 5933 C C . TRP A 1 752 ? -13.875 -12.014 28.939 1.00 96.69 752 TRP A C 1
ATOM 5935 O O . TRP A 1 752 ? -13.477 -12.904 28.188 1.00 96.69 752 TRP A O 1
ATOM 5945 N N . ILE A 1 753 ? -13.181 -11.623 30.015 1.00 95.00 753 ILE A N 1
ATOM 5946 C CA . ILE A 1 753 ? -11.937 -12.270 30.475 1.00 95.00 753 ILE A CA 1
ATOM 5947 C C . ILE A 1 753 ? -12.261 -13.234 31.633 1.00 95.00 753 ILE A C 1
ATOM 5949 O O . ILE A 1 753 ? -12.450 -12.758 32.754 1.00 95.00 753 ILE A O 1
ATOM 5953 N N . PRO A 1 754 ? -12.274 -14.573 31.440 1.00 93.69 754 PRO A N 1
ATOM 5954 C CA . PRO A 1 754 ? -12.834 -15.518 32.419 1.00 93.69 754 PRO A CA 1
ATOM 5955 C C . PRO A 1 754 ? -12.191 -15.539 33.815 1.00 93.69 754 PRO A C 1
ATOM 5957 O O . PRO A 1 754 ? -12.793 -16.075 34.743 1.00 93.69 754 PRO A O 1
ATOM 5960 N N . THR A 1 755 ? -10.981 -15.006 33.992 1.00 92.88 755 THR A N 1
ATOM 5961 C CA . THR A 1 755 ? -10.323 -14.882 35.308 1.00 92.88 755 THR A CA 1
ATOM 5962 C C . THR A 1 755 ? -10.737 -13.631 36.087 1.00 92.88 755 THR A C 1
ATOM 5964 O O . THR A 1 755 ? -10.503 -13.578 37.290 1.00 92.88 755 THR A O 1
ATOM 5967 N N . GLN A 1 756 ? -11.359 -12.645 35.431 1.00 92.31 756 GLN A N 1
ATOM 5968 C CA . GLN A 1 756 ? -11.759 -11.358 36.018 1.00 92.31 756 GLN A CA 1
ATOM 5969 C C . GLN A 1 756 ? -13.279 -11.140 35.972 1.00 92.31 756 GLN A C 1
ATOM 5971 O O . GLN A 1 756 ? -13.865 -10.616 36.919 1.00 92.31 756 GLN A O 1
ATOM 5976 N N . CYS A 1 757 ? -13.935 -11.567 34.889 1.00 94.31 757 CYS A N 1
ATOM 5977 C CA . CYS A 1 757 ? -15.378 -11.480 34.717 1.00 94.31 757 CYS A CA 1
ATOM 5978 C C . CYS A 1 757 ? -15.929 -12.723 34.000 1.00 94.31 757 CYS A C 1
ATOM 5980 O O . CYS A 1 757 ? -15.323 -13.247 33.065 1.00 94.31 757 CYS A O 1
ATOM 5982 N N . LYS A 1 758 ? -17.095 -13.198 34.443 1.00 95.19 758 LYS A N 1
ATOM 5983 C CA . LYS A 1 758 ? -17.837 -14.308 33.836 1.00 95.19 758 LYS A CA 1
ATOM 5984 C C . LYS A 1 758 ? -19.331 -13.979 33.837 1.00 95.19 758 LYS A C 1
ATOM 5986 O O . LYS A 1 758 ? -19.786 -13.363 34.802 1.00 95.19 758 LYS A O 1
ATOM 5991 N N . PRO A 1 759 ? -20.097 -14.443 32.837 1.00 97.38 759 PRO A N 1
ATOM 5992 C CA . PRO A 1 759 ? -21.546 -14.551 32.945 1.00 97.38 759 PRO A CA 1
ATOM 5993 C C . PRO A 1 759 ? -21.977 -15.362 34.173 1.00 97.38 759 PRO A C 1
ATOM 5995 O O . PRO A 1 759 ? -21.246 -16.252 34.625 1.00 97.38 759 PRO A O 1
ATOM 5998 N N . ARG A 1 760 ? -23.186 -15.098 34.683 1.00 95.19 760 ARG A N 1
ATOM 5999 C CA . ARG A 1 760 ? -23.858 -16.004 35.630 1.00 95.19 760 ARG A CA 1
ATOM 6000 C C . ARG A 1 760 ? -24.050 -17.397 35.001 1.00 95.19 760 ARG A C 1
ATOM 6002 O O . ARG A 1 760 ? -24.193 -17.520 33.785 1.00 95.19 760 ARG A O 1
ATOM 6009 N N . GLY A 1 761 ? -24.036 -18.453 35.817 1.00 94.25 761 GLY A N 1
ATOM 6010 C CA . GLY A 1 761 ? -24.021 -19.847 35.335 1.00 94.25 761 GLY A CA 1
ATOM 6011 C C . GLY A 1 761 ? -25.293 -20.302 34.602 1.00 94.25 761 GLY A C 1
ATOM 6012 O O . GLY A 1 761 ? -25.268 -21.298 33.886 1.00 94.25 761 GLY A O 1
ATOM 6013 N N . ASP A 1 762 ? -26.385 -19.563 34.770 1.00 95.44 762 ASP A N 1
ATOM 6014 C CA . ASP A 1 762 ? -27.696 -19.711 34.132 1.00 95.44 762 ASP A CA 1
ATOM 6015 C C . ASP A 1 762 ? -27.872 -18.842 32.867 1.00 95.44 762 ASP A C 1
ATOM 6017 O O . ASP A 1 762 ? -28.899 -18.950 32.197 1.00 95.44 762 ASP A O 1
ATOM 6021 N N . ALA A 1 763 ? -26.889 -18.003 32.505 1.00 97.38 763 ALA A N 1
ATOM 6022 C CA . ALA A 1 763 ? -27.018 -17.046 31.403 1.00 97.38 763 ALA A CA 1
ATOM 6023 C C . ALA A 1 763 ? -27.286 -17.715 30.041 1.00 97.38 763 ALA A C 1
ATOM 6025 O O . ALA A 1 763 ? -26.544 -18.585 29.568 1.00 97.38 763 ALA A O 1
ATOM 6026 N N . LYS A 1 764 ? -28.305 -17.222 29.333 1.00 98.25 764 LYS A N 1
ATOM 6027 C CA . LYS A 1 764 ? -28.607 -17.595 27.951 1.00 98.25 764 LYS A CA 1
ATOM 6028 C C . LYS A 1 764 ? -27.717 -16.826 26.981 1.00 98.25 764 LYS A C 1
ATOM 6030 O O . LYS A 1 764 ? -28.055 -15.735 26.522 1.00 98.25 764 LYS A O 1
ATOM 6035 N N . ILE A 1 765 ? -26.572 -17.418 26.658 1.00 98.50 765 ILE A N 1
ATOM 6036 C CA . ILE A 1 765 ? -25.590 -16.839 25.738 1.00 98.50 765 ILE A CA 1
ATOM 6037 C C . ILE A 1 765 ? -25.933 -17.205 24.283 1.00 98.50 765 ILE A C 1
ATOM 6039 O O . ILE A 1 765 ? -26.111 -18.377 23.933 1.00 98.50 765 ILE A O 1
ATOM 6043 N N . VAL A 1 766 ? -25.969 -16.194 23.420 1.00 98.50 766 VAL A N 1
ATOM 6044 C CA . VAL A 1 766 ? -26.115 -16.275 21.961 1.00 98.50 766 VAL A CA 1
ATOM 6045 C C . VAL A 1 766 ? -24.861 -15.678 21.324 1.00 98.50 766 VAL A C 1
ATOM 6047 O O . VAL A 1 766 ? -24.405 -14.626 21.758 1.00 98.50 766 VAL A O 1
ATOM 6050 N N . HIS A 1 767 ? -24.304 -16.320 20.298 1.00 98.44 767 HIS A N 1
ATOM 6051 C CA . HIS A 1 767 ? -23.132 -15.838 19.562 1.00 98.44 767 HIS A CA 1
ATOM 6052 C C . HIS A 1 767 ? -23.451 -15.729 18.068 1.00 98.44 767 HIS A C 1
ATOM 6054 O O . HIS A 1 767 ? -23.838 -16.719 17.441 1.00 98.44 767 HIS A O 1
ATOM 6060 N N . ILE A 1 768 ? -23.292 -14.532 17.507 1.00 98.31 768 ILE A N 1
ATOM 6061 C CA . ILE A 1 768 ? -23.495 -14.223 16.090 1.00 98.31 768 ILE A CA 1
ATOM 6062 C C . ILE A 1 768 ? -22.255 -13.487 15.584 1.00 98.31 768 ILE A C 1
ATOM 6064 O O . ILE A 1 768 ? -21.922 -12.414 16.076 1.00 98.31 768 ILE A O 1
ATOM 6068 N N . ASP A 1 769 ? -21.559 -14.062 14.610 1.00 97.12 769 ASP A N 1
ATOM 6069 C CA . ASP A 1 769 ? -20.308 -13.500 14.094 1.00 97.12 769 ASP A CA 1
ATOM 6070 C C . ASP A 1 769 ? -20.073 -13.948 12.645 1.00 97.12 769 ASP A C 1
ATOM 6072 O O . ASP A 1 769 ? -20.641 -14.947 12.192 1.00 97.12 769 ASP A O 1
ATOM 6076 N N . VAL A 1 770 ? -19.196 -13.258 11.915 1.00 95.25 770 VAL A N 1
ATOM 6077 C CA . VAL A 1 770 ? -18.744 -13.718 10.591 1.00 95.25 770 VAL A CA 1
ATOM 6078 C C . VAL A 1 770 ? -17.748 -14.881 10.687 1.00 95.25 770 VAL A C 1
ATOM 6080 O O . VAL A 1 770 ? -17.621 -15.657 9.734 1.00 95.25 770 VAL A O 1
ATOM 6083 N N . ASP A 1 771 ? -17.105 -15.051 11.844 1.00 94.62 771 ASP A N 1
ATOM 6084 C CA . ASP A 1 771 ? -16.359 -16.240 12.258 1.00 94.62 771 ASP A CA 1
ATOM 6085 C C . ASP A 1 771 ? -16.652 -16.582 13.741 1.00 94.62 771 ASP A C 1
ATOM 6087 O O . ASP A 1 771 ? -15.916 -16.181 14.646 1.00 94.62 771 ASP A O 1
ATOM 6091 N N . PRO A 1 772 ? -17.721 -17.353 14.025 1.00 95.12 772 PRO A N 1
ATOM 6092 C CA . PRO A 1 772 ? -18.118 -17.689 15.394 1.00 95.12 772 PRO A CA 1
ATOM 6093 C C . PRO A 1 772 ? -17.252 -18.784 16.045 1.00 95.12 772 PRO A C 1
ATOM 6095 O O . PRO A 1 772 ? -17.545 -19.184 17.175 1.00 95.12 772 PRO A O 1
ATOM 6098 N N . LEU A 1 773 ? -16.221 -19.285 15.348 1.00 93.81 773 LEU A N 1
ATOM 6099 C CA . LEU A 1 773 ? -15.247 -20.259 15.862 1.00 93.81 773 LEU A CA 1
ATOM 6100 C C . LEU A 1 773 ? -13.832 -19.679 16.022 1.00 93.81 773 LEU A C 1
ATOM 6102 O O . LEU A 1 773 ? -12.999 -20.339 16.634 1.00 93.81 773 LEU A O 1
ATOM 6106 N N . LYS A 1 774 ? -13.579 -18.459 15.525 1.00 93.94 774 LYS A N 1
ATOM 6107 C CA . LYS A 1 774 ? -12.320 -17.710 15.673 1.00 93.94 774 LYS A CA 1
ATOM 6108 C C . LYS A 1 774 ? -11.104 -18.487 15.159 1.00 93.94 774 LYS A C 1
ATOM 6110 O O . LYS A 1 774 ? -10.187 -18.811 15.904 1.00 93.94 774 LYS A O 1
ATOM 6115 N N . GLN A 1 775 ? -11.065 -18.749 13.856 1.00 89.94 775 GLN A N 1
ATOM 6116 C CA . GLN A 1 775 ? -10.049 -19.574 13.182 1.00 89.94 775 GLN A CA 1
ATOM 6117 C C . GLN A 1 775 ? -8.599 -19.101 13.395 1.00 89.94 775 GLN A C 1
ATOM 6119 O O . GLN A 1 775 ? -7.683 -19.916 13.324 1.00 89.94 775 GLN A O 1
ATOM 6124 N N . GLN A 1 776 ? -8.377 -17.810 13.674 1.00 89.00 776 GLN A N 1
ATOM 6125 C CA . GLN A 1 776 ? -7.053 -17.252 13.997 1.00 89.00 776 GLN A CA 1
ATOM 6126 C C . GLN A 1 776 ? -6.718 -17.265 15.508 1.00 89.00 776 GLN A C 1
ATOM 6128 O O . GLN A 1 776 ? -5.658 -16.782 15.897 1.00 89.00 776 GLN A O 1
ATOM 6133 N N . MET A 1 777 ? -7.584 -17.814 16.369 1.00 93.12 777 MET A N 1
ATOM 6134 C CA . MET A 1 777 ? -7.401 -17.906 17.824 1.00 93.12 777 MET A CA 1
ATOM 6135 C C . MET A 1 777 ? -7.323 -19.386 18.252 1.00 93.12 777 MET A C 1
ATOM 6137 O O . MET A 1 777 ? -8.362 -20.018 18.435 1.00 93.12 777 MET A O 1
ATOM 6141 N N . PRO A 1 778 ? -6.120 -19.966 18.458 1.00 92.56 778 PRO A N 1
ATOM 6142 C CA . PRO A 1 778 ? -5.957 -21.402 18.740 1.00 92.56 778 PRO A CA 1
ATOM 6143 C C . PRO A 1 778 ? -6.674 -21.920 19.997 1.00 92.56 778 PRO A C 1
ATOM 6145 O O . PRO A 1 778 ? -6.895 -23.122 20.127 1.00 92.56 778 PRO A O 1
ATOM 6148 N N . VAL A 1 779 ? -7.030 -21.025 20.925 1.00 94.56 779 VAL A N 1
ATOM 6149 C CA . VAL A 1 779 ? -7.869 -21.317 22.091 1.00 94.56 779 VAL A CA 1
ATOM 6150 C C . VAL A 1 779 ? -8.961 -20.252 22.174 1.00 94.56 779 VAL A C 1
ATOM 6152 O O . VAL A 1 779 ? -8.718 -19.139 22.637 1.00 94.56 779 VAL A O 1
ATOM 6155 N N . PHE A 1 780 ? -10.172 -20.601 21.743 1.00 94.75 780 PHE A N 1
ATOM 6156 C CA . PHE A 1 780 ? -11.371 -19.786 21.919 1.00 94.75 780 PHE A CA 1
ATOM 6157 C C . PHE A 1 780 ? -12.569 -20.669 22.284 1.00 94.75 780 PHE A C 1
ATOM 6159 O O . PHE A 1 780 ? -12.847 -21.667 21.621 1.00 94.75 780 PHE A O 1
ATOM 6166 N N . TYR A 1 781 ? -13.290 -20.294 23.342 1.00 91.69 781 TYR A N 1
ATOM 6167 C CA . TYR A 1 781 ? -14.533 -20.942 23.747 1.00 91.69 781 TYR A CA 1
ATOM 6168 C C . TYR A 1 781 ? -15.390 -19.998 24.601 1.00 91.69 781 TYR A C 1
ATOM 6170 O O . TYR A 1 781 ? -14.877 -19.319 25.489 1.00 91.69 781 TYR A O 1
ATOM 6178 N N . ILE A 1 782 ? -16.702 -20.017 24.359 1.00 94.69 782 ILE A N 1
ATOM 6179 C CA . ILE A 1 782 ? -17.741 -19.429 25.215 1.00 94.69 782 ILE A CA 1
ATOM 6180 C C . ILE A 1 782 ? -18.958 -20.362 25.251 1.00 94.69 782 ILE A C 1
ATOM 6182 O O . ILE A 1 782 ? -19.265 -21.007 24.242 1.00 94.69 782 ILE A O 1
ATOM 6186 N N . ASP A 1 783 ? -19.689 -20.388 26.368 1.00 92.44 783 ASP A N 1
ATOM 6187 C CA . ASP A 1 783 ? -20.865 -21.242 26.630 1.00 92.44 783 ASP A CA 1
ATOM 6188 C C . ASP A 1 783 ? -22.148 -20.821 25.877 1.00 92.44 783 ASP A C 1
ATOM 6190 O O . ASP A 1 783 ? -23.266 -20.877 26.387 1.00 92.44 783 ASP A O 1
ATOM 6194 N N . ALA A 1 784 ? -21.998 -20.393 24.623 1.00 96.19 784 ALA A N 1
ATOM 6195 C CA . ALA A 1 784 ? -23.103 -20.015 23.754 1.00 96.19 784 ALA A CA 1
ATOM 6196 C C . ALA A 1 784 ? -24.029 -21.207 23.448 1.00 96.19 784 ALA A C 1
ATOM 6198 O O . ALA A 1 784 ? -23.648 -22.167 22.775 1.00 96.19 784 ALA A O 1
ATOM 6199 N N . GLN A 1 785 ? -25.279 -21.104 23.895 1.00 96.00 785 GLN A N 1
ATOM 6200 C CA . GLN A 1 785 ? -26.350 -22.076 23.657 1.00 96.00 785 GLN A CA 1
ATOM 6201 C C . GLN A 1 785 ? -26.829 -22.039 22.196 1.00 96.00 785 GLN A C 1
ATOM 6203 O O . GLN A 1 785 ? -27.321 -23.030 21.659 1.00 96.00 785 GLN A O 1
ATOM 6208 N N . MET A 1 786 ? -26.660 -20.892 21.532 1.00 96.44 786 MET A N 1
ATOM 6209 C CA . MET A 1 786 ? -26.905 -20.702 20.103 1.00 96.44 786 MET A CA 1
ATOM 6210 C C . MET A 1 786 ? -25.685 -20.025 19.471 1.00 96.44 786 MET A C 1
ATOM 6212 O O . MET A 1 786 ? -25.263 -18.970 19.937 1.00 96.44 786 MET A O 1
ATOM 6216 N N . ARG A 1 787 ? -25.117 -20.626 18.418 1.00 97.31 787 ARG A N 1
ATOM 6217 C CA . ARG A 1 787 ? -23.993 -20.078 17.639 1.00 97.31 787 ARG A CA 1
ATOM 6218 C C . ARG A 1 787 ? -24.402 -20.000 16.169 1.00 97.31 787 ARG A C 1
ATOM 6220 O O . ARG A 1 787 ? -24.787 -21.023 15.602 1.00 97.31 787 ARG A O 1
ATOM 6227 N N . PHE A 1 788 ? -24.320 -18.821 15.558 1.00 97.81 788 PHE A N 1
ATOM 6228 C CA . PHE A 1 788 ? -24.689 -18.586 14.159 1.00 97.81 788 PHE A CA 1
ATOM 6229 C C . PHE A 1 788 ? -23.565 -17.859 13.415 1.00 97.81 788 PHE A C 1
ATOM 6231 O O . PHE A 1 788 ? -22.933 -16.958 13.964 1.00 97.81 788 PHE A O 1
ATOM 6238 N N . ARG A 1 789 ? -23.325 -18.247 12.155 1.00 97.50 789 ARG A N 1
ATOM 6239 C CA . ARG A 1 789 ? -22.417 -17.531 11.254 1.00 97.50 789 ARG A CA 1
ATOM 6240 C C . ARG A 1 789 ? -23.237 -16.585 10.380 1.00 97.50 789 ARG A C 1
ATOM 6242 O O . ARG A 1 789 ? -23.905 -17.060 9.466 1.00 97.50 789 ARG A O 1
ATOM 6249 N N . ALA A 1 790 ? -23.211 -15.290 10.676 1.00 97.38 790 ALA A N 1
ATOM 6250 C CA . ALA A 1 790 ? -23.996 -14.282 9.966 1.00 97.38 790 ALA A CA 1
ATOM 6251 C C . ALA A 1 790 ? -23.376 -12.879 10.080 1.00 97.38 790 ALA A C 1
ATOM 6253 O O . ALA A 1 790 ? -22.610 -12.598 10.999 1.00 97.38 790 ALA A O 1
ATOM 6254 N N . ASP A 1 791 ? -23.723 -12.000 9.141 1.00 96.69 791 ASP A N 1
ATOM 6255 C CA . ASP A 1 791 ? -23.398 -10.574 9.189 1.00 96.69 791 ASP A CA 1
ATOM 6256 C C . ASP A 1 791 ? -24.129 -9.862 10.343 1.00 96.69 791 ASP A C 1
ATOM 6258 O O . ASP A 1 791 ? -25.277 -10.182 10.669 1.00 96.69 791 ASP A O 1
ATOM 6262 N N . ALA A 1 792 ? -23.466 -8.875 10.948 1.00 96.12 792 ALA A N 1
ATOM 6263 C CA . ALA A 1 792 ? -23.946 -8.188 12.140 1.00 96.12 792 ALA A CA 1
ATOM 6264 C C . ALA A 1 792 ? -25.162 -7.293 11.863 1.00 96.12 792 ALA A C 1
ATOM 6266 O O . ALA A 1 792 ? -26.181 -7.422 12.542 1.00 96.12 792 ALA A O 1
ATOM 6267 N N . GLU A 1 793 ? -25.084 -6.418 10.854 1.00 97.00 793 GLU A N 1
ATOM 6268 C CA . GLU A 1 793 ? -26.174 -5.496 10.502 1.00 97.00 793 GLU A CA 1
ATOM 6269 C C . GLU A 1 793 ? -27.419 -6.278 10.073 1.00 97.00 793 GLU A C 1
ATOM 6271 O O . GLU A 1 793 ? -28.523 -6.039 10.568 1.00 97.00 793 GLU A O 1
ATOM 6276 N N . THR A 1 794 ? -27.223 -7.262 9.197 1.00 97.69 794 THR A N 1
ATOM 6277 C CA . THR A 1 794 ? -28.269 -8.152 8.691 1.00 97.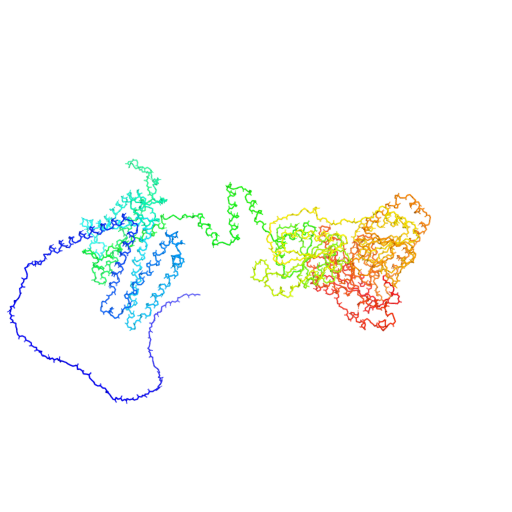69 794 THR A CA 1
ATOM 6278 C C . THR A 1 794 ? -28.956 -8.883 9.840 1.00 97.69 794 THR A C 1
ATOM 6280 O O . THR A 1 794 ? -30.184 -8.851 9.940 1.00 97.69 794 THR A O 1
ATOM 6283 N N . SER A 1 795 ? -28.181 -9.464 10.762 1.00 98.25 795 SER A N 1
ATOM 6284 C CA . SER A 1 795 ? -28.721 -10.159 11.935 1.00 98.25 795 SER A CA 1
ATOM 6285 C C . SER A 1 795 ? -29.523 -9.226 12.840 1.00 98.25 795 SER A C 1
ATOM 6287 O O . SER A 1 795 ? -30.635 -9.581 13.231 1.00 98.25 795 SER A O 1
ATOM 6289 N N . ILE A 1 796 ? -29.018 -8.017 13.126 1.00 98.44 796 ILE A N 1
ATOM 6290 C CA . ILE A 1 796 ? -29.753 -7.008 13.904 1.00 98.44 796 ILE A CA 1
ATOM 6291 C C . ILE A 1 796 ? -31.094 -6.694 13.233 1.00 98.44 796 ILE A C 1
ATOM 6293 O O . ILE A 1 796 ? -32.139 -6.802 13.874 1.00 98.44 796 ILE A O 1
ATOM 6297 N N . ARG A 1 797 ? -31.096 -6.358 11.935 1.00 98.44 797 ARG A N 1
ATOM 6298 C CA . ARG A 1 797 ? -32.327 -6.016 11.200 1.00 98.44 797 ARG A CA 1
ATOM 6299 C C . ARG A 1 797 ? -33.323 -7.175 11.173 1.00 98.44 797 ARG A C 1
ATOM 6301 O O . ARG A 1 797 ? -34.520 -6.946 11.331 1.00 98.44 797 ARG A O 1
ATOM 6308 N N . GLN A 1 798 ? -32.854 -8.414 11.018 1.00 98.50 798 GLN A N 1
ATOM 6309 C CA . GLN A 1 798 ? -33.705 -9.607 11.068 1.00 98.50 798 GLN A CA 1
ATOM 6310 C C . GLN A 1 798 ? -34.318 -9.832 12.458 1.00 98.50 798 GLN A C 1
ATOM 6312 O O . GLN A 1 798 ? -35.504 -10.148 12.544 1.00 98.50 798 GLN A O 1
ATOM 6317 N N . ILE A 1 799 ? -33.553 -9.630 13.535 1.00 98.50 799 ILE A N 1
ATOM 6318 C CA . ILE A 1 799 ? -34.042 -9.730 14.920 1.00 98.50 799 ILE A CA 1
ATOM 6319 C C . ILE A 1 799 ? -35.071 -8.626 15.202 1.00 98.50 799 ILE A C 1
ATOM 6321 O O . ILE A 1 799 ? -36.187 -8.932 15.618 1.00 98.50 799 ILE A O 1
ATOM 6325 N N . THR A 1 800 ? -34.759 -7.361 14.898 1.00 98.19 800 THR A N 1
ATOM 6326 C CA . THR A 1 800 ? -35.685 -6.225 15.069 1.00 98.19 800 THR A CA 1
ATOM 6327 C C . THR A 1 800 ? -36.974 -6.420 14.267 1.00 98.19 800 THR A C 1
ATOM 6329 O O . THR A 1 800 ? -38.064 -6.180 14.789 1.00 98.19 800 THR A O 1
ATOM 6332 N N . LYS A 1 801 ? -36.882 -6.926 13.027 1.00 98.00 801 LYS A N 1
ATOM 6333 C CA . LYS A 1 801 ? -38.053 -7.297 12.218 1.00 98.00 801 LYS A CA 1
ATOM 6334 C C . LYS A 1 801 ? -38.873 -8.397 12.896 1.00 98.00 801 LYS A C 1
ATOM 6336 O O . LYS A 1 801 ? -40.079 -8.224 13.023 1.00 98.00 801 LYS A O 1
ATOM 6341 N N . ALA A 1 802 ? -38.242 -9.482 13.353 1.00 97.81 802 ALA A N 1
ATOM 6342 C CA . ALA A 1 802 ? -38.925 -10.613 13.989 1.00 97.81 802 ALA A CA 1
ATOM 6343 C C . ALA A 1 802 ? -39.652 -10.227 15.292 1.00 97.81 802 ALA A C 1
ATOM 6345 O O . ALA A 1 802 ? -40.717 -10.775 15.576 1.00 97.81 802 ALA A O 1
ATOM 6346 N N . ILE A 1 803 ? -39.117 -9.261 16.049 1.00 96.88 803 ILE A N 1
ATOM 6347 C CA . ILE A 1 803 ? -39.808 -8.644 17.191 1.00 96.88 803 ILE A CA 1
ATOM 6348 C C . ILE A 1 803 ? -41.044 -7.875 16.701 1.00 96.88 803 ILE A C 1
ATOM 6350 O O . ILE A 1 803 ? -42.161 -8.182 17.110 1.00 96.88 803 ILE A O 1
ATOM 6354 N N . LYS A 1 804 ? -40.854 -6.906 15.794 1.00 95.81 804 LYS A N 1
ATOM 6355 C CA . LYS A 1 804 ? -41.914 -5.991 15.325 1.00 95.81 804 LYS A CA 1
ATOM 6356 C C . LYS A 1 804 ? -43.028 -6.684 14.530 1.00 95.81 804 LYS A C 1
ATOM 6358 O O . LYS A 1 804 ? -44.139 -6.169 14.480 1.00 95.81 804 LYS A O 1
ATOM 6363 N N . SER A 1 805 ? -42.759 -7.836 13.913 1.00 95.06 805 SER A N 1
ATOM 6364 C CA . SER A 1 805 ? -43.766 -8.645 13.210 1.00 95.06 805 SER A CA 1
ATOM 6365 C C . SER A 1 805 ? -44.498 -9.653 14.102 1.00 95.06 805 SER A C 1
ATOM 6367 O O . SER A 1 805 ? -45.395 -10.336 13.614 1.00 95.06 805 SER A O 1
ATOM 6369 N N . ASN A 1 806 ? -44.119 -9.793 15.376 1.00 95.31 806 ASN A N 1
ATOM 6370 C CA . ASN A 1 806 ? -44.759 -10.709 16.316 1.00 95.31 806 ASN A CA 1
ATOM 6371 C C . ASN A 1 806 ? -45.543 -9.917 17.373 1.00 95.31 806 ASN A C 1
ATOM 6373 O O . ASN A 1 806 ? -44.965 -9.259 18.243 1.00 95.31 806 ASN A O 1
ATOM 6377 N N . THR A 1 807 ? -46.872 -10.009 17.307 1.00 92.44 807 THR A N 1
ATOM 6378 C CA . THR A 1 807 ? -47.788 -9.291 18.200 1.00 92.44 807 THR A CA 1
ATOM 6379 C C . THR A 1 807 ? -47.542 -9.626 19.670 1.00 92.44 807 THR A C 1
ATOM 6381 O O . THR A 1 807 ? -47.435 -8.710 20.475 1.00 92.44 807 THR A O 1
ATOM 6384 N N . ALA A 1 808 ? -47.331 -10.899 20.022 1.00 92.69 808 ALA A N 1
ATOM 6385 C CA . ALA A 1 808 ? -47.120 -11.313 21.412 1.00 92.69 808 ALA A CA 1
ATOM 6386 C C . ALA A 1 808 ? -45.783 -10.806 21.993 1.00 92.69 808 ALA A C 1
ATOM 6388 O O . ALA A 1 808 ? -45.705 -10.459 23.172 1.00 92.69 808 ALA A O 1
ATOM 6389 N N . LEU A 1 809 ? -44.727 -10.709 21.171 1.00 93.00 809 LEU A N 1
ATOM 6390 C CA . LEU A 1 809 ? -43.471 -10.067 21.590 1.00 93.00 809 LEU A CA 1
ATOM 6391 C C . LEU A 1 809 ? -43.642 -8.548 21.744 1.00 93.00 809 LEU A C 1
ATOM 6393 O O . LEU A 1 809 ? -43.109 -7.961 22.685 1.00 93.00 809 LEU A O 1
ATOM 6397 N N . SER A 1 810 ? -44.417 -7.922 20.858 1.00 89.12 810 SER A N 1
ATOM 6398 C CA . SER A 1 810 ? -44.710 -6.484 20.903 1.00 89.12 810 SER A CA 1
ATOM 6399 C C . SER A 1 810 ? -45.574 -6.103 22.116 1.00 89.12 810 SER A C 1
ATOM 6401 O O . SER A 1 810 ? -45.280 -5.123 22.796 1.00 89.12 810 SER A O 1
ATOM 6403 N N . GLU A 1 811 ? -46.579 -6.912 22.457 1.00 90.25 811 GLU A N 1
ATOM 6404 C CA . GLU A 1 811 ? -47.394 -6.772 23.673 1.00 90.25 811 GLU A CA 1
ATOM 6405 C C . GLU A 1 811 ? -46.550 -6.941 24.944 1.00 90.25 811 GLU A C 1
ATOM 6407 O O . GLU A 1 811 ? -46.670 -6.147 25.878 1.00 90.25 811 GLU A O 1
ATOM 6412 N N . LYS A 1 812 ? -45.630 -7.916 24.970 1.00 90.12 812 LYS A N 1
ATOM 6413 C CA . LYS A 1 812 ? -44.703 -8.109 26.098 1.00 90.12 812 LYS A CA 1
ATOM 6414 C C . LYS A 1 812 ? -43.769 -6.906 26.295 1.00 90.12 812 LYS A C 1
ATOM 6416 O O . LYS A 1 812 ? -43.524 -6.517 27.439 1.00 90.12 812 LYS A O 1
ATOM 6421 N N . LEU A 1 813 ? -43.308 -6.276 25.209 1.00 89.31 813 LEU A N 1
ATOM 6422 C CA . LEU A 1 813 ? -42.521 -5.033 25.250 1.00 89.31 813 LEU A CA 1
ATOM 6423 C C . LEU A 1 813 ? -43.317 -3.806 25.730 1.00 89.31 813 LEU A C 1
ATOM 6425 O O . LEU A 1 813 ? -42.715 -2.873 26.255 1.00 89.31 813 LEU A O 1
ATOM 6429 N N . ALA A 1 814 ? -44.646 -3.815 25.607 1.00 87.62 814 ALA A N 1
ATOM 6430 C CA . ALA A 1 814 ? -45.535 -2.768 26.119 1.00 87.62 814 ALA A CA 1
ATOM 6431 C C . ALA A 1 814 ? -45.919 -2.948 27.607 1.00 87.62 814 ALA A C 1
ATOM 6433 O O . ALA A 1 814 ? -46.796 -2.248 28.114 1.00 87.62 814 ALA A O 1
ATOM 6434 N N . SER A 1 815 ? -45.301 -3.896 28.322 1.00 89.94 815 SER A N 1
ATOM 6435 C CA . SER A 1 815 ? -45.603 -4.156 29.734 1.00 89.94 815 SER A CA 1
ATOM 6436 C C . SER A 1 815 ? -44.855 -3.219 30.694 1.00 89.94 815 SER A C 1
ATOM 6438 O O . SER A 1 815 ? -43.693 -2.873 30.486 1.00 89.94 815 SER A O 1
ATOM 6440 N N . LYS A 1 816 ? -45.499 -2.861 31.815 1.00 90.56 816 LYS A N 1
ATOM 6441 C CA . LYS A 1 816 ? -44.979 -1.914 32.827 1.00 90.56 816 LYS A CA 1
ATOM 6442 C C . LYS A 1 816 ? -43.580 -2.262 33.365 1.00 90.56 816 LYS A C 1
ATOM 6444 O O . LYS A 1 816 ? -42.816 -1.362 33.697 1.00 90.56 816 LYS A O 1
ATOM 6449 N N . ALA A 1 817 ? -43.218 -3.546 33.410 1.00 89.06 817 ALA A N 1
ATOM 6450 C CA . ALA A 1 817 ? -41.881 -3.989 33.815 1.00 89.06 817 ALA A CA 1
ATOM 6451 C C . ALA A 1 817 ? -40.772 -3.493 32.861 1.00 89.06 817 ALA A C 1
ATOM 6453 O O . ALA A 1 817 ? -39.662 -3.193 33.298 1.00 89.06 817 ALA A O 1
ATOM 6454 N N . ILE A 1 818 ? -41.079 -3.357 31.567 1.00 91.62 818 ILE A N 1
ATOM 6455 C CA . ILE A 1 818 ? -40.163 -2.849 30.538 1.00 91.62 818 ILE A CA 1
ATOM 6456 C C . ILE A 1 818 ? -39.985 -1.329 30.676 1.00 91.62 818 ILE A C 1
ATOM 6458 O O . ILE A 1 818 ? -38.864 -0.836 30.556 1.00 91.62 818 ILE A O 1
ATOM 6462 N N . ASP A 1 819 ? -41.051 -0.592 31.009 1.00 91.88 819 ASP A N 1
ATOM 6463 C CA . ASP A 1 819 ? -40.969 0.839 31.343 1.00 91.88 819 ASP A CA 1
ATOM 6464 C C . ASP A 1 819 ? -40.145 1.091 32.614 1.00 91.88 819 ASP A C 1
ATOM 6466 O O . ASP A 1 819 ? -39.266 1.953 32.619 1.00 91.88 819 ASP A O 1
ATOM 6470 N N . GLU A 1 820 ? -40.364 0.309 33.675 1.00 92.94 820 GLU A N 1
ATOM 6471 C CA . GLU A 1 820 ? -39.576 0.398 34.913 1.00 92.94 820 GLU A CA 1
ATOM 6472 C C . GLU A 1 820 ? -38.097 0.061 34.685 1.00 92.94 820 GLU A C 1
ATOM 6474 O O . GLU A 1 820 ? -37.215 0.723 35.237 1.00 92.94 820 GLU A O 1
ATOM 6479 N N . ARG A 1 821 ? -37.801 -0.932 33.836 1.00 92.31 821 ARG A N 1
ATOM 6480 C CA . ARG A 1 821 ? -36.430 -1.248 33.413 1.00 92.31 821 ARG A CA 1
ATOM 6481 C C . ARG A 1 821 ? -35.804 -0.116 32.600 1.00 92.31 821 ARG A C 1
ATOM 6483 O O . ARG A 1 821 ? -34.637 0.207 32.810 1.00 92.31 821 ARG A O 1
ATOM 6490 N N . TRP A 1 822 ? -36.562 0.498 31.693 1.00 95.31 822 TRP A N 1
ATOM 6491 C CA . TRP A 1 822 ? -36.093 1.632 30.897 1.00 95.31 822 TRP A CA 1
ATOM 6492 C C . TRP A 1 822 ? -35.759 2.843 31.771 1.00 95.31 822 TRP A C 1
ATOM 6494 O O . TRP A 1 822 ? -34.681 3.413 31.619 1.00 95.31 822 TRP A O 1
ATOM 6504 N N . ALA A 1 823 ? -36.621 3.185 32.732 1.00 95.81 823 ALA A N 1
ATOM 6505 C CA . ALA A 1 823 ? -36.379 4.284 33.667 1.00 95.81 823 ALA A CA 1
ATOM 6506 C C . ALA A 1 823 ? -35.089 4.073 34.485 1.00 95.81 823 ALA A C 1
ATOM 6508 O O . ALA A 1 823 ? -34.242 4.965 34.534 1.00 95.81 823 ALA A O 1
ATOM 6509 N N . LYS A 1 824 ? -34.882 2.865 35.034 1.00 94.94 824 LYS A N 1
ATOM 6510 C CA . LYS A 1 824 ? -33.638 2.490 35.737 1.00 94.94 824 LYS A CA 1
ATOM 6511 C C . LYS A 1 824 ? -32.399 2.608 34.844 1.00 94.94 824 LYS A C 1
ATOM 6513 O O . LYS A 1 824 ? -31.352 3.059 35.299 1.00 94.94 824 LYS A O 1
ATOM 6518 N N . LEU A 1 825 ? -32.504 2.226 33.568 1.00 95.94 825 LEU A N 1
ATOM 6519 C CA . LEU A 1 825 ? -31.404 2.348 32.609 1.00 95.94 825 LEU A CA 1
ATOM 6520 C C . LEU A 1 825 ? -31.079 3.818 32.288 1.00 95.94 825 LEU A C 1
ATOM 6522 O O . LEU A 1 825 ? -29.907 4.180 32.215 1.00 95.94 825 LEU A O 1
ATOM 6526 N N . GLN A 1 826 ? -32.094 4.677 32.154 1.00 97.56 826 GLN A N 1
ATOM 6527 C CA . GLN A 1 826 ? -31.908 6.122 31.975 1.00 97.56 826 GLN A CA 1
ATOM 6528 C C . GLN A 1 826 ? -31.229 6.771 33.193 1.00 97.56 826 GLN A C 1
ATOM 6530 O O . GLN A 1 826 ? -30.310 7.571 33.018 1.00 97.56 826 GLN A O 1
ATOM 6535 N N . GLU A 1 827 ? -31.625 6.401 34.412 1.00 97.56 827 GLU A N 1
ATOM 6536 C CA . GLU A 1 827 ? -30.995 6.862 35.658 1.00 97.56 827 GLU A CA 1
ATOM 6537 C C . GLU A 1 827 ? -29.529 6.404 35.761 1.00 97.56 827 GLU A C 1
ATOM 6539 O O . GLU A 1 827 ? -28.630 7.223 35.970 1.00 97.56 827 GLU A O 1
ATOM 6544 N N . ALA A 1 828 ? -29.257 5.117 35.517 1.00 96.38 828 ALA A N 1
ATOM 6545 C CA . ALA A 1 828 ? -27.902 4.563 35.518 1.00 96.38 828 ALA A CA 1
ATOM 6546 C C . ALA A 1 828 ? -26.993 5.216 34.459 1.00 96.38 828 ALA A C 1
ATOM 6548 O O . ALA A 1 828 ? -25.809 5.451 34.709 1.00 96.38 828 ALA A O 1
ATOM 6549 N N . HIS A 1 829 ? -27.537 5.555 33.288 1.00 97.69 829 HIS A N 1
ATOM 6550 C CA . HIS A 1 829 ? -26.816 6.281 32.244 1.00 97.69 829 HIS A CA 1
ATOM 6551 C C . HIS A 1 829 ? -26.497 7.726 32.657 1.00 97.69 829 HIS A C 1
ATOM 6553 O O . HIS A 1 829 ? -25.349 8.155 32.536 1.00 97.69 829 HIS A O 1
ATOM 6559 N N . GLN A 1 830 ? -27.463 8.463 33.219 1.00 98.00 830 GLN A N 1
ATOM 6560 C CA . GLN A 1 830 ? -27.215 9.810 33.753 1.00 98.00 830 GLN A CA 1
ATOM 6561 C C . GLN A 1 830 ? -26.160 9.793 34.868 1.00 98.00 830 GLN A C 1
ATOM 6563 O O . GLN A 1 830 ? -25.276 10.650 34.883 1.00 98.00 830 GLN A O 1
ATOM 6568 N N . SER A 1 831 ? -26.201 8.793 35.754 1.00 97.50 831 SER A N 1
ATOM 6569 C CA . SER A 1 831 ? -25.186 8.584 36.791 1.00 97.50 831 SER A CA 1
ATOM 6570 C C . SER A 1 831 ? -23.797 8.320 36.188 1.00 97.50 831 SER A C 1
ATOM 6572 O O . SER A 1 831 ? -22.845 9.015 36.546 1.00 97.50 831 SER A O 1
ATOM 6574 N N . ARG A 1 832 ? -23.682 7.427 35.188 1.00 96.00 832 ARG A N 1
ATOM 6575 C CA . ARG A 1 832 ? -22.426 7.172 34.449 1.00 96.00 832 ARG A CA 1
ATOM 6576 C C . ARG A 1 832 ? -21.859 8.462 33.841 1.00 96.00 832 ARG A C 1
ATOM 6578 O O . ARG A 1 832 ? -20.683 8.753 34.048 1.00 96.00 832 ARG A O 1
ATOM 6585 N N . LEU A 1 833 ? -22.678 9.270 33.161 1.00 97.31 833 LEU A N 1
ATOM 6586 C CA . LEU A 1 833 ? -22.238 10.548 32.579 1.00 97.31 833 LEU A CA 1
ATOM 6587 C C . LEU A 1 833 ? -21.783 11.567 33.642 1.00 97.31 833 LEU A C 1
ATOM 6589 O O . LEU A 1 833 ? -20.801 12.280 33.425 1.00 97.31 833 LEU A O 1
ATOM 6593 N N . GLN A 1 834 ? -22.444 11.627 34.803 1.00 97.00 834 GLN A N 1
ATOM 6594 C CA . GLN A 1 834 ? -22.019 12.476 35.925 1.00 97.00 834 GLN A CA 1
ATOM 6595 C C . GLN A 1 834 ? -20.676 12.016 36.512 1.00 97.00 834 GLN A C 1
ATOM 6597 O O . GLN A 1 834 ? -19.787 12.846 36.716 1.00 97.00 834 GLN A O 1
ATOM 6602 N N . THR A 1 835 ? -20.491 10.708 36.727 1.00 95.94 835 THR A N 1
ATOM 6603 C CA . THR A 1 835 ? -19.215 10.130 37.181 1.00 95.94 835 THR A CA 1
ATOM 6604 C C . THR A 1 835 ? -18.090 10.456 36.205 1.00 95.94 835 THR A C 1
ATOM 6606 O O . THR A 1 835 ? -17.076 11.015 36.621 1.00 95.94 835 THR A O 1
ATOM 6609 N N . ILE A 1 836 ? -18.283 10.197 34.910 1.00 95.81 836 ILE A N 1
ATOM 6610 C CA . ILE A 1 836 ? -17.318 10.529 33.853 1.00 95.81 836 ILE A CA 1
ATOM 6611 C C . ILE A 1 836 ? -16.942 12.015 33.906 1.00 95.81 836 ILE A C 1
ATOM 6613 O O . ILE A 1 836 ? -15.759 12.349 33.998 1.00 95.81 836 ILE A O 1
ATOM 6617 N N . LYS A 1 837 ? -17.932 12.916 33.928 1.00 95.69 837 LYS A N 1
ATOM 6618 C CA . LYS A 1 837 ? -17.697 14.365 33.978 1.00 95.69 837 LYS A CA 1
ATOM 6619 C C . LYS A 1 837 ? -16.919 14.796 35.228 1.00 95.69 837 LYS A C 1
ATOM 6621 O O . LYS A 1 837 ? -16.111 15.715 35.144 1.00 95.69 837 LYS A O 1
ATOM 6626 N N . SER A 1 838 ? -17.117 14.131 36.369 1.00 95.06 838 SER A N 1
ATOM 6627 C CA . SER A 1 838 ? -16.385 14.437 37.611 1.00 95.06 838 SER A CA 1
ATOM 6628 C C . SER A 1 838 ? -14.877 14.149 37.521 1.00 95.06 838 SER A C 1
ATOM 6630 O O . SER A 1 838 ? -14.080 14.876 38.112 1.00 95.06 838 SER A O 1
ATOM 6632 N N . LEU A 1 839 ? -14.469 13.153 36.721 1.00 92.94 839 LEU A N 1
ATOM 6633 C CA . LEU A 1 839 ? -13.060 12.786 36.518 1.00 92.94 839 LEU A CA 1
ATOM 6634 C C . LEU A 1 839 ? -12.285 13.805 35.662 1.00 92.94 839 LEU A C 1
ATOM 6636 O O . LEU A 1 839 ? -11.053 13.811 35.682 1.00 92.94 839 LEU A O 1
ATOM 6640 N N . ALA A 1 840 ? -12.993 14.657 34.916 1.00 93.69 840 ALA A N 1
ATOM 6641 C CA . ALA A 1 840 ? -12.439 15.672 34.024 1.00 93.69 840 ALA A CA 1
ATOM 6642 C C . ALA A 1 840 ? -12.140 16.997 34.754 1.00 93.69 840 ALA A C 1
ATOM 6644 O O . ALA A 1 840 ? -12.586 18.068 34.345 1.00 93.69 840 ALA A O 1
ATOM 6645 N N . SER A 1 841 ? -11.365 16.921 35.839 1.00 91.06 841 SER A N 1
ATOM 6646 C CA . SER A 1 841 ? -10.892 18.082 36.609 1.00 91.06 841 SER A CA 1
ATOM 6647 C C . SER A 1 841 ? -9.360 18.071 36.715 1.00 91.06 841 SER A C 1
ATOM 6649 O O . SER A 1 841 ? -8.783 16.986 36.825 1.00 91.06 841 SER A O 1
ATOM 6651 N N . PRO A 1 842 ? -8.685 19.235 36.704 1.00 90.94 842 PRO A N 1
ATOM 6652 C CA . PRO A 1 842 ? -7.264 19.315 37.019 1.00 90.94 842 PRO A CA 1
ATOM 6653 C C . PRO A 1 842 ? -7.039 19.115 38.526 1.00 90.94 842 PRO A C 1
ATOM 6655 O O . PRO A 1 842 ? -7.946 19.309 39.341 1.00 90.94 842 PRO A O 1
ATOM 6658 N N . ALA A 1 843 ? -5.824 18.737 38.905 1.00 88.31 843 ALA A N 1
ATOM 6659 C CA . ALA A 1 843 ? -5.412 18.640 40.299 1.00 88.31 843 ALA A CA 1
ATOM 6660 C C . ALA A 1 843 ? -5.108 20.027 40.899 1.00 88.31 843 ALA A C 1
ATOM 6662 O O . ALA A 1 843 ? -4.912 21.013 40.188 1.00 88.31 843 ALA A O 1
ATOM 6663 N N . GLN A 1 844 ? -5.034 20.103 42.233 1.00 87.56 844 GLN A N 1
ATOM 6664 C CA . GLN A 1 844 ? -4.734 21.351 42.957 1.00 87.56 844 GLN A CA 1
ATOM 6665 C C . GLN A 1 844 ? -3.322 21.900 42.680 1.00 87.56 844 GLN A C 1
ATOM 6667 O O . GLN A 1 844 ? -3.089 23.088 42.871 1.00 87.56 844 GLN A O 1
ATOM 6672 N N . ASP A 1 845 ? -2.399 21.052 42.215 1.00 86.12 845 ASP A N 1
ATOM 6673 C CA . ASP A 1 845 ? -1.049 21.426 41.771 1.00 86.12 845 ASP A CA 1
ATOM 6674 C C . ASP A 1 845 ? -1.001 21.892 40.296 1.00 86.12 845 ASP A C 1
ATOM 6676 O O . ASP A 1 845 ? 0.075 22.131 39.753 1.00 86.12 845 ASP A O 1
ATOM 6680 N N . GLY A 1 846 ? -2.158 22.023 39.635 1.00 89.75 846 GLY A N 1
ATOM 6681 C CA . GLY A 1 846 ? -2.280 22.430 38.232 1.00 89.75 846 GLY A CA 1
ATOM 6682 C C . GLY A 1 846 ? -2.013 21.314 37.217 1.00 89.75 846 GLY A C 1
ATOM 6683 O O . GLY A 1 846 ? -2.241 21.522 36.022 1.00 89.75 846 GLY A O 1
ATOM 6684 N N . SER A 1 847 ? -1.577 20.127 37.655 1.00 90.50 847 SER A N 1
ATOM 6685 C CA . SER A 1 847 ? -1.419 18.968 36.771 1.00 90.50 847 SER A CA 1
ATOM 6686 C C . SER A 1 847 ? -2.770 18.439 36.273 1.00 90.50 847 SER A C 1
ATOM 6688 O O . SER A 1 847 ? -3.823 18.682 36.870 1.00 90.50 847 SER A O 1
ATOM 6690 N N . PHE A 1 848 ? -2.759 17.712 35.156 1.00 92.81 848 PHE A N 1
ATOM 6691 C CA . PHE A 1 848 ? -3.962 17.139 34.552 1.00 92.81 848 PHE A CA 1
ATOM 6692 C C . PHE A 1 848 ? -3.812 15.639 34.293 1.00 92.81 848 PHE A C 1
ATOM 6694 O O . PHE A 1 848 ? -2.712 15.119 34.118 1.00 92.81 848 PHE A O 1
ATOM 6701 N N . ASN A 1 849 ? -4.947 14.945 34.253 1.00 92.12 849 ASN A N 1
ATOM 6702 C CA . ASN A 1 849 ? -5.038 13.531 33.902 1.00 92.12 849 ASN A CA 1
ATOM 6703 C C . ASN A 1 849 ? -5.592 13.355 32.471 1.00 92.12 849 ASN A C 1
ATOM 6705 O O . ASN A 1 849 ? -6.047 14.309 31.829 1.00 92.12 849 ASN A O 1
ATOM 6709 N N . THR A 1 850 ? -5.605 12.111 31.987 1.00 94.81 850 THR A N 1
ATOM 6710 C CA . THR A 1 850 ? -6.175 11.734 30.681 1.00 94.81 850 THR A CA 1
ATOM 6711 C C . THR A 1 850 ? -7.630 12.183 30.518 1.00 94.81 850 THR A C 1
ATOM 6713 O O . THR A 1 850 ? -8.022 12.597 29.429 1.00 94.81 850 THR A O 1
ATOM 6716 N N . SER A 1 851 ? -8.428 12.137 31.591 1.00 95.81 851 SER A N 1
ATOM 6717 C CA . SER A 1 851 ? -9.846 12.507 31.555 1.00 95.81 851 SER A CA 1
ATOM 6718 C C . SER A 1 851 ? -10.056 14.001 31.289 1.00 95.81 851 SER A C 1
ATOM 6720 O O . SER A 1 851 ? -10.860 14.371 30.433 1.00 95.81 851 SER A O 1
ATOM 6722 N N . TYR A 1 852 ? -9.304 14.870 31.969 1.00 96.25 852 TYR A N 1
ATOM 6723 C CA . TYR A 1 852 ? -9.331 16.311 31.722 1.00 96.25 852 TYR A CA 1
ATOM 6724 C C . TYR A 1 852 ? -8.909 16.611 30.279 1.00 96.25 852 TYR A C 1
ATOM 6726 O O . TYR A 1 852 ? -9.661 17.245 29.540 1.00 96.25 852 TYR A O 1
ATOM 6734 N N . LEU A 1 853 ? -7.767 16.070 29.844 1.00 97.44 853 LEU A N 1
ATOM 6735 C CA . LEU A 1 853 ? -7.250 16.220 28.481 1.00 97.44 853 LEU A CA 1
ATOM 6736 C C . LEU A 1 853 ? -8.278 15.816 27.411 1.00 97.44 853 LEU A C 1
ATOM 6738 O O . LEU A 1 853 ? -8.591 16.613 26.526 1.00 97.44 853 LEU A O 1
ATOM 6742 N N . ALA A 1 854 ? -8.853 14.618 27.516 1.00 97.88 854 ALA A N 1
ATOM 6743 C CA . ALA A 1 854 ? -9.844 14.131 26.559 1.00 97.88 854 ALA A CA 1
ATOM 6744 C C . ALA A 1 854 ? -11.137 14.969 26.570 1.00 97.88 854 ALA A C 1
ATOM 6746 O O . ALA A 1 854 ? -11.704 15.223 25.508 1.00 97.88 854 ALA A O 1
ATOM 6747 N N . SER A 1 855 ? -11.556 15.502 27.725 1.00 97.56 855 SER A N 1
ATOM 6748 C CA . SER A 1 855 ? -12.687 16.440 27.785 1.00 97.56 855 SER A CA 1
ATOM 6749 C C . SER A 1 855 ? -12.393 17.784 27.100 1.00 97.56 855 SER A C 1
ATOM 6751 O O . SER A 1 855 ? -13.285 18.356 26.471 1.00 97.56 855 SER A O 1
ATOM 6753 N N . ARG A 1 856 ? -11.146 18.290 27.156 1.00 97.88 856 ARG A N 1
ATOM 6754 C CA . ARG A 1 856 ? -10.737 19.496 26.411 1.00 97.88 856 ARG A CA 1
ATOM 6755 C C . ARG A 1 856 ? -10.740 19.231 24.908 1.00 97.88 856 ARG A C 1
ATOM 6757 O O . ARG A 1 856 ? -11.263 20.057 24.168 1.00 97.88 856 ARG A O 1
ATOM 6764 N N . LEU A 1 857 ? -10.259 18.066 24.465 1.00 98.00 857 LEU A N 1
ATOM 6765 C CA . LEU A 1 857 ? -10.346 17.644 23.060 1.00 98.00 857 LEU A CA 1
ATOM 6766 C C . LEU A 1 857 ? -11.807 17.583 22.589 1.00 98.00 857 LEU A C 1
ATOM 6768 O O . LEU A 1 857 ? -12.152 18.239 21.609 1.00 98.00 857 LEU A O 1
ATOM 6772 N N . SER A 1 858 ? -12.686 16.906 23.336 1.00 96.19 858 SER A N 1
ATOM 6773 C CA . SER A 1 858 ? -14.119 16.819 23.014 1.00 96.19 858 SER A CA 1
ATOM 6774 C C . SER A 1 858 ? -14.833 18.179 22.987 1.00 96.19 858 SER A C 1
ATOM 6776 O O . SER A 1 858 ? -15.847 18.314 22.303 1.00 96.19 858 SER A O 1
ATOM 6778 N N . ALA A 1 859 ? -14.351 19.169 23.745 1.00 96.75 859 ALA A N 1
ATOM 6779 C CA . ALA A 1 859 ? -14.946 20.504 23.829 1.00 96.75 859 ALA A CA 1
ATOM 6780 C C . ALA A 1 859 ? -14.392 21.510 22.801 1.00 96.75 859 ALA A C 1
ATOM 6782 O O . ALA A 1 859 ? -15.077 22.485 22.495 1.00 96.75 859 ALA A O 1
ATOM 6783 N N . LEU A 1 860 ? -13.163 21.313 22.308 1.00 97.38 860 LEU A N 1
ATOM 6784 C CA . LEU A 1 860 ? -12.472 22.239 21.397 1.00 97.38 860 LEU A CA 1
ATOM 6785 C C . LEU A 1 860 ? -12.475 21.780 19.930 1.00 97.38 860 LEU A C 1
ATOM 6787 O O . LEU A 1 860 ? -12.319 22.613 19.038 1.00 97.38 860 LEU A O 1
ATOM 6791 N N . LEU A 1 861 ? -12.632 20.480 19.664 1.00 97.81 861 LEU A N 1
ATOM 6792 C CA . LEU A 1 861 ? -12.609 19.917 18.312 1.00 97.81 861 LEU A CA 1
ATOM 6793 C C . LEU A 1 861 ? -14.010 19.872 17.665 1.00 97.81 861 LEU A C 1
ATOM 6795 O O . LEU A 1 861 ? -15.019 19.796 18.370 1.00 97.81 861 LEU A O 1
ATOM 6799 N N . PRO A 1 862 ? -14.108 19.881 16.319 1.00 96.69 862 PRO A N 1
ATOM 6800 C CA . PRO A 1 862 ? -15.374 19.671 15.613 1.00 96.69 862 PRO A CA 1
ATOM 6801 C C . PRO A 1 862 ? -16.078 18.374 16.036 1.00 96.69 862 PRO A C 1
ATOM 6803 O O . PRO A 1 862 ? -15.436 17.332 16.177 1.00 96.69 862 PRO A O 1
ATOM 6806 N N . LYS A 1 863 ? -17.411 18.406 16.177 1.00 94.88 863 LYS A N 1
ATOM 6807 C CA . LYS A 1 863 ? -18.218 17.248 16.622 1.00 94.88 863 LYS A CA 1
ATOM 6808 C C . LYS A 1 863 ? -18.120 16.015 15.719 1.00 94.88 863 LYS A C 1
ATOM 6810 O O . LYS A 1 863 ? -18.472 14.921 16.145 1.00 94.88 863 LYS A O 1
ATOM 6815 N N . ASP A 1 864 ? -17.694 16.192 14.476 1.00 96.12 864 ASP A N 1
ATOM 6816 C CA . ASP A 1 864 ? -17.563 15.142 13.474 1.00 96.12 864 ASP A CA 1
ATOM 6817 C C . ASP A 1 864 ? -16.107 14.703 13.229 1.00 96.12 864 ASP A C 1
ATOM 6819 O O . ASP A 1 864 ? -15.880 13.896 12.320 1.00 96.12 864 ASP A O 1
ATOM 6823 N N . THR A 1 865 ? -15.162 15.201 14.045 1.00 98.38 865 THR A N 1
ATOM 6824 C CA . THR A 1 865 ? -13.738 14.812 14.084 1.00 98.38 865 THR A CA 1
ATOM 6825 C C . THR A 1 865 ? -13.579 13.302 14.141 1.00 98.38 865 THR A C 1
ATOM 6827 O O . THR A 1 865 ? -14.245 12.639 14.931 1.00 98.38 865 THR A O 1
ATOM 6830 N N . ILE A 1 866 ? -12.651 12.762 13.351 1.00 98.56 866 ILE A N 1
ATOM 6831 C CA . ILE A 1 866 ? -12.293 11.345 13.411 1.00 98.56 866 ILE A CA 1
ATOM 6832 C C . ILE A 1 866 ? -11.107 11.173 14.362 1.00 98.56 866 ILE A C 1
ATOM 6834 O O . ILE A 1 866 ? -10.026 11.722 14.131 1.00 98.56 866 ILE A O 1
ATOM 6838 N N . TYR A 1 867 ? -11.309 10.400 15.423 1.00 98.50 867 TYR A N 1
ATOM 6839 C CA . TYR A 1 867 ? -10.288 10.061 16.403 1.00 98.50 867 TYR A CA 1
ATOM 6840 C C . TYR A 1 867 ? -9.603 8.745 16.019 1.00 98.50 867 TYR A C 1
ATOM 6842 O O . TYR A 1 867 ? -10.248 7.699 15.965 1.00 98.50 867 TYR A O 1
ATOM 6850 N N . ALA A 1 868 ? -8.296 8.807 15.760 1.00 98.31 868 ALA A N 1
ATOM 6851 C CA . ALA A 1 868 ? -7.436 7.652 15.514 1.00 98.31 868 ALA A CA 1
ATOM 6852 C C . ALA A 1 868 ? -6.724 7.283 16.825 1.00 98.31 868 ALA A C 1
ATOM 6854 O O . ALA A 1 868 ? -5.770 7.954 17.229 1.00 98.31 868 ALA A O 1
ATOM 6855 N N . VAL A 1 869 ? -7.222 6.271 17.537 1.00 97.25 869 VAL A N 1
ATOM 6856 C CA . VAL A 1 869 ? -6.879 6.050 18.952 1.00 97.25 869 VAL A CA 1
ATOM 6857 C C . VAL A 1 869 ? -6.011 4.813 19.143 1.00 97.25 869 VAL A C 1
ATOM 6859 O O . VAL A 1 869 ? -6.375 3.715 18.743 1.00 97.25 869 VAL A O 1
ATOM 6862 N N . GLU A 1 870 ? -4.884 4.991 19.830 1.00 96.06 870 GLU A N 1
ATOM 6863 C CA . GLU A 1 870 ? -3.941 3.933 20.215 1.00 96.06 870 GLU A CA 1
ATOM 6864 C C . GLU A 1 870 ? -3.368 4.239 21.616 1.00 96.06 870 GLU A C 1
ATOM 6866 O O . GLU A 1 870 ? -2.164 4.273 21.873 1.00 96.06 870 GLU A O 1
ATOM 6871 N N . ALA A 1 871 ? -4.282 4.552 22.538 1.00 93.56 871 ALA A N 1
ATOM 6872 C CA . ALA A 1 871 ? -3.995 5.026 23.892 1.00 93.56 871 ALA A CA 1
ATOM 6873 C C . ALA A 1 871 ? -3.694 3.901 24.912 1.00 93.56 871 ALA A C 1
ATOM 6875 O O . ALA A 1 871 ? -3.371 4.188 26.065 1.00 93.56 871 ALA A O 1
ATOM 6876 N N . VAL A 1 872 ? -3.816 2.629 24.514 1.00 90.94 872 VAL A N 1
ATOM 6877 C CA . VAL A 1 872 ? -3.549 1.423 25.328 1.00 90.94 872 VAL A CA 1
ATOM 6878 C C . VAL A 1 872 ? -4.188 1.507 26.729 1.00 90.94 872 VAL A C 1
ATOM 6880 O O . VAL A 1 872 ? -5.410 1.462 26.842 1.00 90.94 872 VAL A O 1
ATOM 6883 N N . THR A 1 873 ? -3.414 1.695 27.807 1.00 89.25 873 THR A N 1
ATOM 6884 C CA . THR A 1 873 ? -3.930 1.760 29.191 1.00 89.25 873 THR A CA 1
ATOM 6885 C C . THR A 1 873 ? -4.862 2.940 29.461 1.00 89.25 873 THR A C 1
ATOM 6887 O O . THR A 1 873 ? -5.567 2.925 30.467 1.00 89.25 873 THR A O 1
ATOM 6890 N N . ASN A 1 874 ? -4.842 3.952 28.591 1.00 92.56 874 ASN A N 1
ATOM 6891 C CA . ASN A 1 874 ? -5.667 5.153 28.661 1.00 92.56 874 ASN A CA 1
ATOM 6892 C C . ASN A 1 874 ? -6.947 5.075 27.805 1.00 92.56 874 ASN A C 1
ATOM 6894 O O . ASN A 1 874 ? -7.773 5.982 27.891 1.00 92.56 874 ASN A O 1
ATOM 6898 N N . ALA A 1 875 ? -7.136 4.025 26.991 1.00 93.38 875 ALA A N 1
ATOM 6899 C CA . ALA A 1 875 ? -8.199 3.968 25.981 1.00 93.38 875 ALA A CA 1
ATOM 6900 C C . ALA A 1 875 ? -9.615 4.162 26.552 1.00 93.38 875 ALA A C 1
ATOM 6902 O O . ALA A 1 875 ? -10.375 4.958 26.005 1.00 93.38 875 ALA A O 1
ATOM 6903 N N . ALA A 1 876 ? -9.940 3.524 27.683 1.00 93.06 876 ALA A N 1
ATOM 6904 C CA . ALA A 1 876 ? -11.237 3.684 28.345 1.00 93.06 876 ALA A CA 1
ATOM 6905 C C . ALA A 1 876 ? -11.492 5.132 28.815 1.00 93.06 876 ALA A C 1
ATOM 6907 O O . ALA A 1 876 ? -12.571 5.665 28.583 1.00 93.06 876 ALA A O 1
ATOM 6908 N N . PHE A 1 877 ? -10.494 5.810 29.400 1.00 94.50 877 PHE A N 1
ATOM 6909 C CA . PHE A 1 877 ? -10.634 7.208 29.838 1.00 94.50 877 PHE A CA 1
ATOM 6910 C C . PHE A 1 877 ? -10.798 8.176 28.660 1.00 94.50 877 PHE A C 1
ATOM 6912 O O . PHE A 1 877 ? -11.559 9.135 28.756 1.00 94.50 877 PHE A O 1
ATOM 6919 N N . VAL A 1 878 ? -10.112 7.921 27.541 1.00 97.00 878 VAL A N 1
ATOM 6920 C CA . VAL A 1 878 ? -10.295 8.699 26.306 1.00 97.00 878 VAL A CA 1
ATOM 6921 C C . VAL A 1 878 ? -11.700 8.463 25.746 1.00 97.00 878 VAL A C 1
ATOM 6923 O O . VAL A 1 878 ? -12.419 9.424 25.491 1.00 97.00 878 VAL A O 1
ATOM 6926 N N . HIS A 1 879 ? -12.129 7.206 25.614 1.00 96.69 879 HIS A N 1
ATOM 6927 C CA . HIS A 1 879 ? -13.449 6.847 25.087 1.00 96.69 879 HIS A CA 1
ATOM 6928 C C . HIS A 1 879 ? -14.595 7.453 25.907 1.00 96.69 879 HIS A C 1
ATOM 6930 O O . HIS A 1 879 ? -15.503 8.072 25.350 1.00 96.69 879 HIS A O 1
ATOM 6936 N N . ASP A 1 880 ? -14.523 7.329 27.233 1.00 96.19 880 ASP A N 1
ATOM 6937 C CA . ASP A 1 880 ? -15.549 7.815 28.153 1.00 96.19 880 ASP A CA 1
ATOM 6938 C C . ASP A 1 880 ? -15.717 9.344 28.110 1.00 96.19 880 ASP A C 1
ATOM 6940 O O . ASP A 1 880 ? -16.819 9.829 28.350 1.00 96.19 880 ASP A O 1
ATOM 6944 N N . GLN A 1 881 ? -14.672 10.113 27.781 1.00 97.50 881 GLN A N 1
ATOM 6945 C CA . GLN A 1 881 ? -14.737 11.583 27.685 1.00 97.50 881 GLN A CA 1
ATOM 6946 C C . GLN A 1 881 ? -15.005 12.101 26.267 1.00 97.50 881 GLN A C 1
ATOM 6948 O O . GLN A 1 881 ? -15.626 13.149 26.122 1.00 97.50 881 GLN A O 1
ATOM 6953 N N . ILE A 1 882 ? -14.548 11.388 25.230 1.00 97.50 882 ILE A N 1
ATOM 6954 C CA . ILE A 1 882 ? -14.838 11.722 23.825 1.00 97.50 882 ILE A CA 1
ATOM 6955 C C . ILE A 1 882 ? -16.298 11.405 23.469 1.00 97.50 882 ILE A C 1
ATOM 6957 O O . ILE A 1 882 ? -16.878 12.101 22.641 1.00 97.50 882 ILE A O 1
ATOM 6961 N N . GLN A 1 883 ? -16.894 10.380 24.095 1.00 96.69 883 GLN A N 1
ATOM 6962 C CA . GLN A 1 883 ? -18.314 10.012 23.959 1.00 96.69 883 GLN A CA 1
ATOM 6963 C C . GLN A 1 883 ? -18.766 9.933 22.488 1.00 96.69 883 GLN A C 1
ATOM 6965 O O . GLN A 1 883 ? -19.616 10.713 22.054 1.00 96.69 883 GLN A O 1
ATOM 6970 N N . PRO A 1 884 ? -18.196 9.020 21.677 1.00 95.06 884 PRO A N 1
ATOM 6971 C CA . PRO A 1 884 ? -18.483 8.976 20.248 1.00 95.06 884 PRO A CA 1
ATOM 6972 C C . PRO A 1 884 ? -19.961 8.632 19.974 1.00 95.06 884 PRO A C 1
ATOM 6974 O O . PRO A 1 884 ? -20.474 7.595 20.391 1.00 95.06 884 PRO A O 1
ATOM 6977 N N . VAL A 1 885 ? -20.651 9.522 19.249 1.00 96.12 885 VAL A N 1
ATOM 6978 C CA . VAL A 1 885 ? -22.075 9.386 18.858 1.00 96.12 885 VAL A CA 1
ATOM 6979 C C . VAL A 1 885 ? -22.248 9.114 17.356 1.00 96.12 885 VAL A C 1
ATOM 6981 O O . VAL A 1 885 ? -23.282 8.602 16.933 1.00 96.12 885 VAL A O 1
ATOM 6984 N N . LEU A 1 886 ? -21.238 9.408 16.533 1.00 96.38 886 LEU A N 1
ATOM 6985 C CA . LEU A 1 886 ? -21.304 9.261 15.077 1.00 96.38 886 LEU A CA 1
ATOM 6986 C C . LEU A 1 886 ? -20.521 8.018 14.605 1.00 96.38 886 LEU A C 1
ATOM 6988 O O . LEU A 1 886 ? -19.386 7.811 15.039 1.00 96.38 886 LEU A O 1
ATOM 6992 N N . PRO A 1 887 ? -21.078 7.178 13.712 1.00 95.69 887 PRO A N 1
ATOM 6993 C CA . PRO A 1 887 ? -20.321 6.086 13.102 1.00 95.69 887 PRO A CA 1
ATOM 6994 C C . PRO A 1 887 ? -19.090 6.610 12.349 1.00 95.69 887 PRO A C 1
ATOM 6996 O O . PRO A 1 887 ? -19.144 7.662 11.706 1.00 95.69 887 PRO A O 1
ATOM 6999 N N . GLY A 1 888 ? -17.972 5.888 12.445 1.00 95.06 888 GLY A N 1
ATOM 7000 C CA . GLY A 1 888 ? -16.718 6.249 11.778 1.00 95.06 888 GLY A CA 1
ATOM 7001 C C . GLY A 1 888 ? -15.961 7.449 12.367 1.00 95.06 888 GLY A C 1
ATOM 7002 O O . GLY A 1 888 ? -15.000 7.901 11.749 1.00 95.06 888 GLY A O 1
ATOM 7003 N N . THR A 1 889 ? -16.351 7.986 13.535 1.00 96.00 889 THR A N 1
ATOM 7004 C CA . THR A 1 889 ? -15.569 9.034 14.236 1.00 96.00 889 THR A CA 1
ATOM 7005 C C . THR A 1 889 ? -14.629 8.502 15.319 1.00 96.00 889 THR A C 1
ATOM 7007 O O . THR A 1 889 ? -13.876 9.278 15.894 1.00 96.00 889 THR A O 1
ATOM 7010 N N . TRP A 1 890 ? -14.628 7.199 15.591 1.00 97.06 890 TRP A N 1
ATOM 7011 C CA . TRP A 1 890 ? -13.636 6.519 16.432 1.00 97.06 890 TRP A CA 1
ATOM 7012 C C . TRP A 1 890 ? -13.090 5.337 15.640 1.00 97.06 890 TRP A C 1
ATOM 7014 O O . TRP A 1 890 ? -13.893 4.524 15.181 1.00 97.06 890 TRP A O 1
ATOM 7024 N N . ILE A 1 891 ? -11.768 5.267 15.457 1.00 96.75 891 ILE A N 1
ATOM 7025 C CA . ILE A 1 891 ? -11.083 4.209 14.702 1.00 96.75 891 ILE A CA 1
ATOM 7026 C C . ILE A 1 891 ? -9.772 3.831 15.412 1.00 96.75 891 ILE A C 1
ATOM 7028 O O . ILE A 1 891 ? -8.996 4.689 15.836 1.00 96.75 891 ILE A O 1
ATOM 7032 N N . ASN A 1 892 ? -9.511 2.534 15.503 1.00 94.94 892 ASN A N 1
ATOM 7033 C CA . ASN A 1 892 ? -8.340 1.896 16.097 1.00 94.94 892 ASN A CA 1
ATOM 7034 C C . ASN A 1 892 ? -7.935 0.691 15.216 1.00 94.94 892 ASN A C 1
ATOM 7036 O O . ASN A 1 892 ? -8.689 0.231 14.357 1.00 94.94 892 ASN A O 1
ATOM 7040 N N . CYS A 1 893 ? -6.734 0.163 15.427 1.00 90.81 893 CYS A N 1
ATOM 7041 C CA . CYS A 1 893 ? -6.147 -0.934 14.662 1.00 90.81 893 CYS A CA 1
ATOM 7042 C C . CYS A 1 893 ? -6.847 -2.297 14.836 1.00 90.81 893 CYS A C 1
ATOM 7044 O O . CYS A 1 893 ? -6.623 -3.197 14.027 1.00 90.81 893 CYS A O 1
ATOM 7046 N N . GLY A 1 894 ? -7.647 -2.487 15.894 1.00 87.88 894 GLY A N 1
ATOM 7047 C CA . GLY A 1 894 ? -8.295 -3.768 16.218 1.00 87.88 894 GLY A CA 1
ATOM 7048 C C . GLY A 1 894 ? -7.321 -4.946 16.409 1.00 87.88 894 GLY A C 1
ATOM 7049 O O . GLY A 1 894 ? -7.713 -6.099 16.267 1.00 87.88 894 GLY A O 1
ATOM 7050 N N . GLY A 1 895 ? -6.042 -4.671 16.677 1.00 90.75 895 GLY A N 1
ATOM 7051 C CA . GLY A 1 895 ? -4.980 -5.661 16.842 1.00 90.75 895 GLY A CA 1
ATOM 7052 C C . GLY A 1 895 ? -4.084 -5.351 18.041 1.00 90.75 895 GLY A C 1
ATOM 7053 O O . GLY A 1 895 ? -4.280 -4.372 18.754 1.00 90.75 895 GLY A O 1
ATOM 7054 N N . GLY A 1 896 ? -3.099 -6.218 18.281 1.00 90.12 896 GLY A N 1
ATOM 7055 C CA . GLY A 1 896 ? -2.156 -6.089 19.402 1.00 90.12 896 GLY A CA 1
ATOM 7056 C C . GLY A 1 896 ? -0.842 -5.388 19.045 1.00 90.12 896 GLY A C 1
ATOM 7057 O O . GLY A 1 896 ? 0.043 -5.284 19.891 1.00 90.12 896 GLY A O 1
ATOM 7058 N N . GLY A 1 897 ? -0.673 -4.967 17.790 1.00 93.81 897 GLY A N 1
ATOM 7059 C CA . GLY A 1 897 ? 0.567 -4.401 17.278 1.00 93.81 897 GLY A CA 1
ATOM 7060 C C . GLY A 1 897 ? 0.666 -2.900 17.530 1.00 93.81 897 GLY A C 1
ATOM 7061 O O . GLY A 1 897 ? -0.075 -2.137 16.922 1.00 93.81 897 GLY A O 1
ATOM 7062 N N . LEU A 1 898 ? 1.595 -2.467 18.382 1.00 95.44 898 LEU A N 1
ATOM 7063 C CA . LEU A 1 898 ? 1.794 -1.042 18.666 1.00 95.44 898 LEU A CA 1
ATOM 7064 C C . LEU A 1 898 ? 2.427 -0.294 17.483 1.00 95.44 898 LEU A C 1
ATOM 7066 O O . LEU A 1 898 ? 3.308 -0.822 16.806 1.00 95.44 898 LEU A O 1
ATOM 7070 N N . GLY A 1 899 ? 2.022 0.963 17.296 1.00 95.56 899 GLY A N 1
ATOM 7071 C CA . GLY A 1 899 ? 2.566 1.921 16.331 1.00 95.56 899 GLY A CA 1
ATOM 7072 C C . GLY A 1 899 ? 1.685 2.179 15.105 1.00 95.56 899 GLY A C 1
ATOM 7073 O O . GLY A 1 899 ? 2.076 2.944 14.223 1.00 95.56 899 GLY A O 1
ATOM 7074 N N . TRP A 1 900 ? 0.498 1.580 15.013 1.00 97.31 900 TRP A N 1
ATOM 7075 C CA . TRP A 1 900 ? -0.372 1.717 13.838 1.00 97.31 900 TRP A CA 1
ATOM 7076 C C . TRP A 1 900 ? -0.823 3.161 13.584 1.00 97.31 900 TRP A C 1
ATOM 7078 O O . TRP A 1 900 ? -0.840 3.623 12.441 1.00 97.31 900 TRP A O 1
ATOM 7088 N N . SER A 1 901 ? -1.185 3.895 14.635 1.00 97.00 901 SER A N 1
ATOM 7089 C CA . SER A 1 901 ? -1.942 5.149 14.526 1.00 97.00 901 SER A CA 1
ATOM 7090 C C . SER A 1 901 ? -1.194 6.281 13.831 1.00 97.00 901 SER A C 1
ATOM 7092 O O . SER A 1 901 ? -1.847 7.165 13.281 1.00 97.00 901 SER A O 1
ATOM 7094 N N . GLY A 1 902 ? 0.142 6.241 13.777 1.00 96.69 902 GLY A N 1
ATOM 7095 C CA . GLY A 1 902 ? 0.931 7.220 13.025 1.00 96.69 902 GLY A CA 1
ATOM 7096 C C . GLY A 1 902 ? 0.657 7.141 11.521 1.00 96.69 902 GLY A C 1
ATOM 7097 O O . GLY A 1 902 ? 0.334 8.146 10.893 1.00 96.69 902 GLY A O 1
ATOM 7098 N N . GLY A 1 903 ? 0.700 5.939 10.937 1.00 97.69 903 GLY A N 1
ATOM 7099 C CA . GLY A 1 903 ? 0.264 5.734 9.551 1.00 97.69 903 GLY A CA 1
ATOM 7100 C C . GLY A 1 903 ? -1.262 5.780 9.409 1.00 97.69 903 GLY A C 1
ATOM 7101 O O . GLY A 1 903 ? -1.778 6.395 8.475 1.00 97.69 903 GLY A O 1
ATOM 7102 N N . GLY A 1 904 ? -1.984 5.191 10.368 1.00 98.25 904 GLY A N 1
ATOM 7103 C CA . GLY A 1 904 ? -3.445 5.097 10.379 1.00 98.25 904 GLY A CA 1
ATOM 7104 C C . GLY A 1 904 ? -4.144 6.455 10.309 1.00 98.25 904 GLY A C 1
ATOM 7105 O O . GLY A 1 904 ? -5.003 6.651 9.452 1.00 98.25 904 GLY A O 1
ATOM 7106 N N . ALA A 1 905 ? -3.736 7.428 11.130 1.00 98.69 905 ALA A N 1
ATOM 7107 C CA . ALA A 1 905 ? -4.311 8.776 11.136 1.00 98.69 905 ALA A CA 1
ATOM 7108 C C . ALA A 1 905 ? -4.118 9.505 9.795 1.00 98.69 905 ALA A C 1
ATOM 7110 O O . ALA A 1 905 ? -5.044 10.147 9.294 1.00 98.69 905 ALA A O 1
ATOM 7111 N N . LEU A 1 906 ? -2.947 9.360 9.165 1.00 98.62 906 LEU A N 1
ATOM 7112 C CA . LEU A 1 906 ? -2.691 9.908 7.831 1.00 98.62 906 LEU A CA 1
ATOM 7113 C C . LEU A 1 906 ? -3.546 9.213 6.756 1.00 98.62 906 LEU A C 1
ATOM 7115 O O . LEU A 1 906 ? -4.042 9.877 5.846 1.00 98.62 906 LEU A O 1
ATOM 7119 N N . GLY A 1 907 ? -3.765 7.899 6.875 1.00 98.38 907 GLY A N 1
ATOM 7120 C CA . GLY A 1 907 ? -4.639 7.122 5.989 1.00 98.38 907 GLY A CA 1
ATOM 7121 C C . GLY A 1 907 ? -6.101 7.559 6.086 1.00 98.38 907 GLY A C 1
ATOM 7122 O O . GLY A 1 907 ? -6.743 7.828 5.070 1.00 98.38 907 GLY A O 1
ATOM 7123 N N . ILE A 1 908 ? -6.590 7.727 7.317 1.00 98.69 908 ILE A N 1
ATOM 7124 C CA . ILE A 1 908 ? -7.916 8.263 7.653 1.00 98.69 908 ILE A CA 1
ATOM 7125 C C . ILE A 1 908 ? -8.086 9.682 7.085 1.00 98.69 908 ILE A C 1
ATOM 7127 O O . ILE A 1 908 ? -9.101 9.970 6.448 1.00 98.69 908 ILE A O 1
ATOM 7131 N N . LYS A 1 909 ? -7.088 10.566 7.238 1.00 98.50 909 LYS A N 1
ATOM 7132 C CA . LYS A 1 909 ? -7.147 11.930 6.683 1.00 98.50 909 LYS A CA 1
ATOM 7133 C C . LYS A 1 909 ? -7.139 11.936 5.153 1.00 98.50 909 LYS A C 1
ATOM 7135 O O . LYS A 1 909 ? -7.956 12.635 4.559 1.00 98.50 909 LYS A O 1
ATOM 7140 N N . LEU A 1 910 ? -6.290 11.126 4.512 1.00 97.88 910 LEU A N 1
ATOM 7141 C CA . LEU A 1 910 ? -6.276 10.950 3.052 1.00 97.88 910 LEU A CA 1
ATOM 7142 C C . LEU A 1 910 ? -7.621 10.450 2.513 1.00 97.88 910 LEU A C 1
ATOM 7144 O O . LEU A 1 910 ? -8.092 10.958 1.498 1.00 97.88 910 LEU A O 1
ATOM 7148 N N . ALA A 1 911 ? -8.240 9.479 3.186 1.00 97.88 911 ALA A N 1
ATOM 7149 C CA . ALA A 1 911 ? -9.566 8.979 2.839 1.00 97.88 911 ALA A CA 1
ATOM 7150 C C . ALA A 1 911 ? -10.641 10.061 2.984 1.00 97.88 911 ALA A C 1
ATOM 7152 O O . ALA A 1 911 ? -11.406 10.292 2.048 1.00 97.88 911 ALA A O 1
ATOM 7153 N N . SER A 1 912 ? -10.670 10.761 4.122 1.00 97.88 912 SER A N 1
ATOM 7154 C CA . SER A 1 912 ? -11.666 11.803 4.385 1.00 97.88 912 SER A CA 1
ATOM 7155 C C . SER A 1 912 ? -11.557 12.973 3.401 1.00 97.88 912 SER A C 1
ATOM 7157 O O . SER A 1 912 ? -12.572 13.438 2.886 1.00 97.88 912 SER A O 1
ATOM 7159 N N . ASP A 1 913 ? -10.336 13.414 3.084 1.00 97.25 913 ASP A N 1
ATOM 7160 C CA . ASP A 1 913 ? -10.088 14.443 2.069 1.00 97.25 913 ASP A CA 1
ATOM 7161 C C . ASP A 1 913 ? -10.467 13.968 0.660 1.00 97.25 913 ASP A C 1
ATOM 7163 O O . ASP A 1 913 ? -11.012 14.742 -0.125 1.00 97.25 913 ASP A O 1
ATOM 7167 N N . PHE A 1 914 ? -10.200 12.706 0.317 1.00 95.69 914 PHE A N 1
ATOM 7168 C CA . PHE A 1 914 ? -10.540 12.168 -0.999 1.00 95.69 914 PHE A CA 1
ATOM 7169 C C . PHE A 1 914 ? -12.061 12.108 -1.218 1.00 95.69 914 PHE A C 1
ATOM 7171 O O . PHE A 1 914 ? -12.535 12.619 -2.233 1.00 95.69 914 PHE A O 1
ATOM 7178 N N . GLU A 1 915 ? -12.830 11.593 -0.251 1.00 95.44 915 GLU A N 1
ATOM 7179 C CA . GLU A 1 915 ? -14.302 11.558 -0.339 1.00 95.44 915 GLU A CA 1
ATOM 7180 C C . GLU A 1 915 ? -14.927 12.963 -0.336 1.00 95.44 915 GLU A C 1
ATOM 7182 O O . GLU A 1 915 ? -15.932 13.195 -1.004 1.00 95.44 915 GLU A O 1
ATOM 7187 N N . ALA A 1 916 ? -14.304 13.934 0.340 1.00 96.50 916 ALA A N 1
ATOM 7188 C CA . ALA A 1 916 ? -14.704 15.344 0.297 1.00 96.50 916 ALA A CA 1
ATOM 7189 C C . ALA A 1 916 ? -14.272 16.082 -0.994 1.00 96.50 916 ALA A C 1
ATOM 7191 O O . ALA A 1 916 ? -14.399 17.307 -1.102 1.00 96.50 916 ALA A O 1
ATOM 7192 N N . GLY A 1 917 ? -13.750 15.367 -1.996 1.00 94.25 917 GLY A N 1
ATOM 7193 C CA . GLY A 1 917 ? -13.379 15.929 -3.294 1.00 94.25 917 GLY A CA 1
ATOM 7194 C C . GLY A 1 917 ? -12.066 16.718 -3.290 1.00 94.25 917 GLY A C 1
ATOM 7195 O O . GLY A 1 917 ? -11.908 17.647 -4.092 1.00 94.25 917 GLY A O 1
ATOM 7196 N N . GLY A 1 918 ? -11.133 16.405 -2.388 1.00 90.25 918 GLY A N 1
ATOM 7197 C CA . GLY A 1 918 ? -9.742 16.859 -2.432 1.00 90.25 918 GLY A CA 1
ATOM 7198 C C . GLY A 1 918 ? -9.113 17.227 -1.083 1.00 90.25 918 GLY A C 1
ATOM 7199 O O . GLY A 1 918 ? -9.790 17.500 -0.095 1.00 90.25 918 GLY A O 1
ATOM 7200 N N . LYS A 1 919 ? -7.774 17.297 -1.096 1.00 90.19 919 LYS A N 1
ATOM 7201 C CA . LYS A 1 919 ? -6.901 17.763 -0.002 1.00 90.19 919 LYS A CA 1
ATOM 7202 C C . LYS A 1 919 ? -7.499 18.956 0.760 1.00 90.19 919 LYS A C 1
ATOM 7204 O O . LYS A 1 919 ? -7.865 19.957 0.145 1.00 90.19 919 LYS A O 1
ATOM 7209 N N . GLY A 1 920 ? -7.534 18.858 2.086 1.00 88.75 920 GLY A N 1
ATOM 7210 C CA . GLY A 1 920 ? -7.991 19.901 3.005 1.00 88.75 920 GLY A CA 1
ATOM 7211 C C . GLY A 1 920 ? -9.510 20.060 3.134 1.00 88.75 920 GLY A C 1
ATOM 7212 O O . GLY A 1 920 ? -9.941 20.860 3.956 1.00 88.75 920 GLY A O 1
ATOM 7213 N N . LYS A 1 921 ? -10.327 19.326 2.363 1.00 93.62 921 LYS A N 1
ATOM 7214 C CA . LYS A 1 921 ? -11.801 19.422 2.418 1.00 93.62 921 LYS A CA 1
ATOM 7215 C C . LYS A 1 921 ? -12.457 18.403 3.350 1.00 93.62 921 LYS A C 1
ATOM 7217 O O . LYS A 1 921 ? -13.629 18.555 3.684 1.00 93.62 921 LYS A O 1
ATOM 7222 N N . GLY A 1 922 ? -11.736 17.345 3.709 1.00 95.81 922 GLY A N 1
ATOM 7223 C CA . GLY A 1 922 ? -12.214 16.297 4.597 1.00 95.81 922 GLY A CA 1
ATOM 7224 C C . GLY A 1 922 ? -12.209 16.727 6.055 1.00 95.81 922 GLY A C 1
ATOM 7225 O O . GLY A 1 922 ? -11.675 17.775 6.427 1.00 95.81 922 GLY A O 1
ATOM 7226 N N . LYS A 1 923 ? -12.761 15.857 6.896 1.00 97.25 923 LYS A N 1
ATOM 7227 C CA . LYS A 1 923 ? -12.937 16.072 8.332 1.00 97.25 923 LYS A CA 1
ATOM 7228 C C . LYS A 1 923 ? -11.618 16.362 9.051 1.00 97.25 923 LYS A C 1
ATOM 7230 O O . LYS A 1 923 ? -10.527 16.032 8.569 1.00 97.25 923 LYS A O 1
ATOM 7235 N N . PHE A 1 924 ? -11.725 16.960 10.234 1.00 98.31 924 PHE A N 1
ATOM 7236 C CA . PHE A 1 924 ? -10.602 17.048 11.163 1.00 98.31 924 PHE A CA 1
ATOM 7237 C C . PHE A 1 924 ? -10.240 15.639 11.662 1.00 98.31 924 PHE A C 1
ATOM 7239 O O . PHE A 1 924 ? -11.127 14.808 11.873 1.00 98.31 924 PHE A O 1
ATOM 7246 N N . VAL A 1 925 ? -8.946 15.361 11.837 1.00 98.75 925 VAL A N 1
ATOM 7247 C CA . VAL A 1 925 ? -8.447 14.060 12.303 1.00 98.75 925 VAL A CA 1
ATOM 7248 C C . VAL A 1 925 ? -7.498 14.272 13.476 1.00 98.75 925 VAL A C 1
ATOM 7250 O O . VAL A 1 925 ? -6.541 15.045 13.377 1.00 98.75 925 VAL A O 1
ATOM 7253 N N . CYS A 1 926 ? -7.778 13.583 14.582 1.00 98.75 926 CYS A N 1
ATOM 7254 C CA . CYS A 1 926 ? -7.006 13.652 15.815 1.00 98.75 926 CYS A CA 1
ATOM 7255 C C . CYS A 1 926 ? -6.464 12.263 16.180 1.00 98.75 926 CYS A C 1
ATOM 7257 O O . CYS A 1 926 ? -7.224 11.356 16.513 1.00 98.75 926 CYS A O 1
ATOM 7259 N N . GLN A 1 927 ? -5.147 12.091 16.112 1.00 98.75 927 GLN A N 1
ATOM 7260 C CA . GLN A 1 927 ? -4.447 10.935 16.655 1.00 98.75 927 GLN A CA 1
ATOM 7261 C C . GLN A 1 927 ? -4.306 11.098 18.176 1.00 98.75 927 GLN A C 1
ATOM 7263 O O . GLN A 1 927 ? -3.799 12.119 18.642 1.00 98.75 927 GLN A O 1
ATOM 7268 N N . ILE A 1 928 ? -4.703 10.089 18.953 1.00 98.56 928 ILE A N 1
ATOM 7269 C CA . ILE A 1 928 ? -4.486 10.041 20.408 1.00 98.56 928 ILE A CA 1
ATOM 7270 C C . ILE A 1 928 ? -3.692 8.772 20.720 1.00 98.56 928 ILE A C 1
ATOM 7272 O O . ILE A 1 928 ? -4.208 7.662 20.580 1.00 98.56 928 ILE A O 1
ATOM 7276 N N . VAL A 1 929 ? -2.429 8.931 21.114 1.00 98.00 929 VAL A N 1
ATOM 7277 C CA . VAL A 1 929 ? -1.427 7.853 21.120 1.00 98.00 929 VAL A CA 1
ATOM 7278 C C . VAL A 1 929 ? -0.621 7.849 22.421 1.00 98.00 929 VAL A C 1
ATOM 7280 O O . VAL A 1 929 ? -0.310 8.906 22.962 1.00 98.00 929 VAL A O 1
ATOM 7283 N N . GLY A 1 930 ? -0.288 6.670 22.953 1.00 96.12 930 GLY A N 1
ATOM 7284 C CA . GLY A 1 930 ? 0.634 6.564 24.096 1.00 96.12 930 GLY A CA 1
ATOM 7285 C C . GLY A 1 930 ? 2.078 6.916 23.718 1.00 96.12 930 GLY A C 1
ATOM 7286 O O . GLY A 1 930 ? 2.497 6.653 22.594 1.00 96.12 930 GLY A O 1
ATOM 7287 N N . ASP A 1 931 ? 2.863 7.440 24.655 1.00 93.44 931 ASP A N 1
ATOM 7288 C CA . ASP A 1 931 ? 4.280 7.801 24.470 1.00 93.44 931 ASP A CA 1
ATOM 7289 C C . ASP A 1 931 ? 5.160 6.701 23.833 1.00 93.44 931 ASP A C 1
ATOM 7291 O O . ASP A 1 931 ? 5.805 6.922 22.808 1.00 93.44 931 ASP A O 1
ATOM 7295 N N . GLY A 1 932 ? 5.120 5.471 24.346 1.00 92.81 932 GLY A N 1
ATOM 7296 C CA . GLY A 1 932 ? 5.844 4.342 23.751 1.00 92.81 932 GLY A CA 1
ATOM 7297 C C . GLY A 1 932 ? 5.278 3.915 22.400 1.00 92.81 932 GLY A C 1
ATOM 7298 O O . GLY A 1 932 ? 6.012 3.484 21.516 1.00 92.81 932 GLY A O 1
ATOM 7299 N N . THR A 1 933 ? 3.970 4.080 22.216 1.00 94.44 933 THR A N 1
ATOM 7300 C CA . THR A 1 933 ? 3.271 3.750 20.966 1.00 94.44 933 THR A CA 1
ATOM 7301 C C . THR A 1 933 ? 3.642 4.737 19.855 1.00 94.44 933 THR A C 1
ATOM 7303 O O . THR A 1 933 ? 3.830 4.340 18.706 1.00 94.44 933 THR A O 1
ATOM 7306 N N . PHE A 1 934 ? 3.854 6.009 20.205 1.00 97.19 934 PHE A N 1
ATOM 7307 C CA . PHE A 1 934 ? 4.374 7.033 19.303 1.00 97.19 934 PHE A CA 1
ATOM 7308 C C . PHE A 1 934 ? 5.749 6.635 18.751 1.00 97.19 934 PHE A C 1
ATOM 7310 O O . PHE A 1 934 ? 5.959 6.749 17.546 1.00 97.19 934 PHE A O 1
ATOM 7317 N N . LEU A 1 935 ? 6.654 6.094 19.578 1.00 95.25 935 LEU A N 1
ATOM 7318 C CA . LEU A 1 935 ? 7.959 5.591 19.117 1.00 95.25 935 LEU A CA 1
ATOM 7319 C C . LEU A 1 935 ? 7.821 4.389 18.170 1.00 95.25 935 LEU A C 1
ATOM 7321 O O . LEU A 1 935 ? 8.446 4.382 17.108 1.00 95.25 935 LEU A O 1
ATOM 7325 N N . PHE A 1 936 ? 6.960 3.418 18.501 1.00 95.50 936 PHE A N 1
ATOM 7326 C CA . PHE A 1 936 ? 6.673 2.276 17.620 1.00 95.50 936 PHE A CA 1
ATOM 7327 C C . PHE A 1 936 ? 6.082 2.691 16.262 1.00 95.50 936 PHE A C 1
ATOM 7329 O O . PHE A 1 936 ? 6.253 1.968 15.285 1.00 95.50 936 PHE A O 1
ATOM 7336 N N . SER A 1 937 ? 5.447 3.864 16.158 1.00 95.69 937 SER A N 1
ATOM 7337 C CA . SER A 1 937 ? 4.860 4.350 14.898 1.00 95.69 937 SER A CA 1
ATOM 7338 C C . SER A 1 937 ? 5.863 4.801 13.827 1.00 95.69 937 SER A C 1
ATOM 7340 O O . SER A 1 937 ? 5.456 5.246 12.757 1.00 95.69 937 SER A O 1
ATOM 7342 N N . VAL A 1 938 ? 7.171 4.687 14.090 1.00 97.25 938 VAL A N 1
ATOM 7343 C CA . VAL A 1 938 ? 8.258 5.177 13.221 1.00 97.25 938 VAL A CA 1
ATOM 7344 C C . VAL A 1 938 ? 8.043 6.666 12.874 1.00 97.25 938 VAL A C 1
ATOM 7346 O O . VAL A 1 938 ? 7.925 7.038 11.700 1.00 97.25 938 VAL A O 1
ATOM 7349 N N . PRO A 1 939 ? 7.988 7.562 13.884 1.00 97.50 939 PRO A N 1
ATOM 7350 C CA . PRO A 1 939 ? 7.498 8.934 13.723 1.00 97.50 939 PRO A CA 1
ATOM 7351 C C . PRO A 1 939 ? 8.317 9.751 12.711 1.00 97.50 939 PRO A C 1
ATOM 7353 O O . PRO A 1 939 ? 7.764 10.586 11.997 1.00 97.50 939 PRO A O 1
ATOM 7356 N N . GLY A 1 940 ? 9.612 9.446 12.558 1.00 97.94 940 GLY A N 1
ATOM 7357 C CA . GLY A 1 940 ? 10.463 10.028 11.514 1.00 97.94 940 GLY A CA 1
ATOM 7358 C C . GLY A 1 940 ? 9.951 9.792 10.084 1.00 97.94 940 GLY A C 1
ATOM 7359 O O . GLY A 1 940 ? 10.046 10.685 9.246 1.00 97.94 940 GLY A O 1
ATOM 7360 N N . SER A 1 941 ? 9.346 8.631 9.811 1.00 97.88 941 SER A N 1
ATOM 7361 C CA . SER A 1 941 ? 8.671 8.363 8.533 1.00 97.88 941 SER A CA 1
ATOM 7362 C C . SER A 1 941 ? 7.298 9.029 8.471 1.00 97.88 941 SER A C 1
ATOM 7364 O O . SER A 1 941 ? 6.971 9.647 7.460 1.00 97.88 941 SER A O 1
ATOM 7366 N N . VAL A 1 942 ? 6.507 8.951 9.549 1.00 98.50 942 VAL A N 1
ATOM 7367 C CA . VAL A 1 942 ? 5.143 9.511 9.622 1.00 98.50 942 VAL A CA 1
ATOM 7368 C C . VAL A 1 942 ? 5.131 11.002 9.285 1.00 98.50 942 VAL A C 1
ATOM 7370 O O . VAL A 1 942 ? 4.473 11.407 8.327 1.00 98.50 942 VAL A O 1
ATOM 7373 N N . TYR A 1 943 ? 5.898 11.827 10.003 1.00 98.38 943 TYR A N 1
ATOM 7374 C CA . TYR A 1 943 ? 5.850 13.282 9.814 1.00 98.38 943 TYR A CA 1
ATOM 7375 C C . TYR A 1 943 ? 6.566 13.754 8.540 1.00 98.38 943 TYR A C 1
ATOM 7377 O O . TYR A 1 943 ? 6.183 14.782 7.977 1.00 98.38 943 TYR A O 1
ATOM 7385 N N . TRP A 1 944 ? 7.516 12.973 8.009 1.00 98.44 944 TRP A N 1
ATOM 7386 C CA . TRP A 1 944 ? 8.062 13.205 6.667 1.00 98.44 944 TRP A CA 1
ATOM 7387 C C . TRP A 1 944 ? 7.013 12.959 5.576 1.00 98.44 944 TRP A C 1
ATOM 7389 O O . TRP A 1 944 ? 6.842 13.803 4.697 1.00 98.44 944 TRP A O 1
ATOM 7399 N N . ILE A 1 945 ? 6.262 11.849 5.642 1.00 98.38 945 ILE A N 1
ATOM 7400 C CA . ILE A 1 945 ? 5.154 11.560 4.711 1.00 98.38 945 ILE A CA 1
ATOM 7401 C C . ILE A 1 945 ? 4.091 12.659 4.827 1.00 98.38 945 ILE A C 1
ATOM 7403 O O . ILE A 1 945 ? 3.690 13.239 3.815 1.00 98.38 945 ILE A O 1
ATOM 7407 N N . ALA A 1 946 ? 3.677 12.989 6.052 1.00 97.69 946 ALA A N 1
ATOM 7408 C CA . ALA A 1 946 ? 2.647 13.987 6.311 1.00 97.69 946 ALA A CA 1
ATOM 7409 C C . ALA A 1 946 ? 3.022 15.372 5.760 1.00 97.69 946 ALA A C 1
ATOM 7411 O O . ALA A 1 946 ? 2.189 16.030 5.137 1.00 97.69 946 ALA A O 1
ATOM 7412 N N . GLN A 1 947 ? 4.285 15.791 5.896 1.00 97.00 947 GLN A N 1
ATOM 7413 C CA . GLN A 1 947 ? 4.775 17.031 5.292 1.00 97.00 947 GLN A CA 1
ATOM 7414 C C . GLN A 1 947 ? 4.962 16.925 3.770 1.00 97.00 947 GLN A C 1
ATOM 7416 O O . GLN A 1 947 ? 4.665 17.884 3.057 1.00 97.00 947 GLN A O 1
ATOM 7421 N N . LYS A 1 948 ? 5.463 15.805 3.239 1.00 97.25 948 LYS A N 1
ATOM 7422 C CA . LYS A 1 948 ? 5.721 15.643 1.797 1.00 97.25 948 LYS A CA 1
ATOM 7423 C C . LYS A 1 948 ? 4.434 15.633 0.971 1.00 97.25 948 LYS A C 1
ATOM 7425 O O . LYS A 1 948 ? 4.427 16.144 -0.145 1.00 97.25 948 LYS A O 1
ATOM 7430 N N . TYR A 1 949 ? 3.368 15.046 1.509 1.00 96.88 949 TYR A N 1
ATOM 7431 C CA . TYR A 1 949 ? 2.074 14.907 0.833 1.00 96.88 949 TYR A CA 1
ATOM 7432 C C . TYR A 1 949 ? 0.996 15.862 1.359 1.00 96.88 949 TYR A C 1
ATOM 7434 O O . TYR A 1 949 ? -0.115 15.853 0.825 1.00 96.88 949 TYR A O 1
ATOM 7442 N N . GLU A 1 950 ? 1.356 16.685 2.352 1.00 96.38 950 GLU A N 1
ATOM 7443 C CA . GLU A 1 950 ? 0.536 17.709 3.005 1.00 96.38 950 GLU A CA 1
ATOM 7444 C C . GLU A 1 950 ? -0.793 17.143 3.528 1.00 96.38 950 GLU A C 1
ATOM 7446 O O . GLU A 1 950 ? -1.878 17.482 3.051 1.00 96.38 950 GLU A O 1
ATOM 7451 N N . ILE A 1 951 ? -0.665 16.237 4.501 1.00 97.62 951 ILE A N 1
ATOM 7452 C CA . ILE A 1 951 ? -1.748 15.490 5.152 1.00 97.62 951 ILE A CA 1
ATOM 7453 C C . ILE A 1 951 ? -1.828 15.959 6.619 1.00 97.62 951 ILE A C 1
ATOM 7455 O O . ILE A 1 951 ? -1.169 15.368 7.474 1.00 97.62 951 ILE A O 1
ATOM 7459 N N . PRO A 1 952 ? -2.550 17.050 6.935 1.00 96.94 952 PRO A N 1
ATOM 7460 C CA . PRO A 1 952 ? -2.533 17.635 8.273 1.00 96.94 952 PRO A CA 1
ATOM 7461 C C . PRO A 1 952 ? -3.374 16.826 9.267 1.00 96.94 952 PRO A C 1
ATOM 7463 O O . PRO A 1 952 ? -4.575 16.627 9.067 1.00 96.94 952 PRO A O 1
ATOM 7466 N N . VAL A 1 953 ? -2.738 16.404 10.361 1.00 98.38 953 VAL A N 1
ATOM 7467 C CA . VAL A 1 953 ? -3.365 15.743 11.516 1.00 98.38 953 VAL A CA 1
ATOM 7468 C C . VAL A 1 953 ? -2.907 16.396 12.823 1.00 98.38 953 VAL A C 1
ATOM 7470 O O . VAL A 1 953 ? -1.792 16.920 12.908 1.00 98.38 953 VAL A O 1
ATOM 7473 N N . LEU A 1 954 ? -3.770 16.361 13.839 1.00 98.75 954 LEU A N 1
ATOM 7474 C CA . LEU A 1 954 ? -3.412 16.696 15.219 1.00 98.75 954 LEU A CA 1
ATOM 7475 C C . LEU A 1 954 ? -3.010 15.413 15.946 1.00 98.75 954 LEU A C 1
ATOM 7477 O O . LEU A 1 954 ? -3.827 14.503 16.023 1.00 98.75 954 LEU A O 1
ATOM 7481 N N . THR A 1 955 ? -1.820 15.355 16.533 1.00 98.81 955 THR A N 1
ATOM 7482 C CA . THR A 1 955 ? -1.375 14.227 17.359 1.00 98.81 955 THR A CA 1
ATOM 7483 C C . THR A 1 955 ? -1.197 14.657 18.806 1.00 98.81 955 THR A C 1
ATOM 7485 O O . THR A 1 955 ? -0.431 15.569 19.111 1.00 98.81 955 THR A O 1
ATOM 7488 N N . ILE A 1 956 ? -1.896 13.964 19.701 1.00 98.69 956 ILE A N 1
ATOM 7489 C CA . ILE A 1 956 ? -1.807 14.123 21.149 1.00 98.69 956 ILE A CA 1
ATOM 7490 C C . ILE A 1 956 ? -1.055 12.917 21.710 1.00 98.69 956 ILE A C 1
ATOM 7492 O O . ILE A 1 956 ? -1.549 11.787 21.635 1.00 98.69 956 ILE A O 1
ATOM 7496 N N . VAL A 1 957 ? 0.134 13.157 22.262 1.00 98.25 957 VAL A N 1
ATOM 7497 C CA . VAL A 1 957 ? 0.947 12.125 22.916 1.00 98.25 957 VAL A CA 1
ATOM 7498 C C . VAL A 1 957 ? 0.601 12.098 24.401 1.00 98.25 957 VAL A C 1
ATOM 7500 O O . VAL A 1 957 ? 0.786 13.081 25.114 1.00 98.25 957 VAL A O 1
ATOM 7503 N N . LEU A 1 958 ? 0.073 10.967 24.863 1.00 96.75 958 LEU A N 1
ATOM 7504 C CA . LEU A 1 958 ? -0.275 10.714 26.258 1.00 96.75 958 LEU A CA 1
ATOM 7505 C C . LEU A 1 958 ? 0.984 10.293 27.023 1.00 96.75 958 LEU A C 1
ATOM 7507 O O . LEU A 1 958 ? 1.289 9.102 27.116 1.00 96.75 958 LEU A O 1
ATOM 7511 N N . ASN A 1 959 ? 1.728 11.271 27.534 1.00 93.62 959 ASN A N 1
ATOM 7512 C CA . ASN A 1 959 ? 3.031 11.050 28.148 1.00 93.62 959 ASN A CA 1
ATOM 7513 C C . ASN A 1 959 ? 2.896 10.751 29.644 1.00 93.62 959 ASN A C 1
ATOM 7515 O O . ASN A 1 959 ? 2.688 11.646 30.461 1.00 93.62 959 ASN A O 1
ATOM 7519 N N . ASN A 1 960 ? 3.004 9.465 29.988 1.00 89.31 960 ASN A N 1
ATOM 7520 C CA . ASN A 1 960 ? 3.055 8.951 31.361 1.00 89.31 960 ASN A CA 1
ATOM 7521 C C . ASN A 1 960 ? 4.389 8.239 31.666 1.00 89.31 960 ASN A C 1
ATOM 7523 O O . ASN A 1 960 ? 4.464 7.414 32.581 1.00 89.31 960 ASN A O 1
ATOM 7527 N N . LYS A 1 961 ? 5.436 8.593 30.907 1.00 87.75 961 LYS A N 1
ATOM 7528 C CA . LYS A 1 961 ? 6.826 8.145 31.053 1.00 87.75 961 LYS A CA 1
ATOM 7529 C C . LYS A 1 961 ? 7.041 6.627 30.967 1.00 87.75 961 LYS A C 1
ATOM 7531 O O . LYS A 1 961 ? 7.994 6.130 31.570 1.00 87.75 961 LYS A O 1
ATOM 7536 N N . GLY A 1 962 ? 6.223 5.889 30.213 1.00 87.25 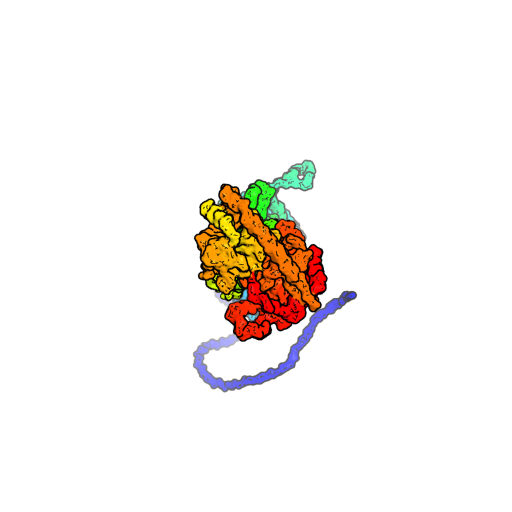962 GLY A N 1
ATOM 7537 C CA . GLY A 1 962 ? 6.549 4.511 29.832 1.00 87.25 962 GLY A CA 1
ATOM 7538 C C . GLY A 1 962 ? 5.451 3.453 29.924 1.00 87.25 962 GLY A C 1
ATOM 7539 O O . GLY A 1 962 ? 4.252 3.707 30.063 1.00 87.25 962 GLY A O 1
ATOM 7540 N N . TRP A 1 963 ? 5.881 2.196 29.794 1.00 87.81 963 TRP A N 1
ATOM 7541 C CA . TRP A 1 963 ? 5.015 1.045 29.537 1.00 87.81 963 TRP A CA 1
ATOM 7542 C C . TRP A 1 963 ? 4.252 0.567 30.780 1.00 87.81 963 TRP A C 1
ATOM 7544 O O . TRP A 1 963 ? 4.524 -0.475 31.376 1.00 87.81 963 TRP A O 1
ATOM 7554 N N . ASN A 1 964 ? 3.193 1.298 31.116 1.00 87.19 964 ASN A N 1
ATOM 7555 C CA . ASN A 1 964 ? 2.283 0.968 32.212 1.00 87.19 964 ASN A CA 1
ATOM 7556 C C . ASN A 1 964 ? 1.404 -0.283 31.949 1.00 87.19 964 ASN A C 1
ATOM 7558 O O . ASN A 1 964 ? 0.856 -0.855 32.894 1.00 87.19 964 ASN A O 1
ATOM 7562 N N . ALA A 1 965 ? 1.290 -0.759 30.698 1.00 89.75 965 ALA A N 1
ATOM 7563 C CA . ALA A 1 965 ? 0.568 -1.997 30.362 1.00 89.75 965 ALA A CA 1
ATOM 7564 C C . ALA A 1 965 ? 1.244 -3.263 30.943 1.00 89.75 965 ALA A C 1
ATOM 7566 O O . ALA A 1 965 ? 0.576 -3.978 31.692 1.00 89.75 965 ALA A O 1
ATOM 7567 N N . PRO A 1 966 ? 2.552 -3.518 30.720 1.00 91.56 966 PRO A N 1
ATOM 7568 C CA . PRO A 1 966 ? 3.317 -4.526 31.454 1.00 91.56 966 PRO A CA 1
ATOM 7569 C C . PRO A 1 966 ? 3.137 -4.492 32.976 1.00 91.56 966 PRO A C 1
ATOM 7571 O O . PRO A 1 966 ? 2.957 -5.554 33.567 1.00 91.56 966 PRO A O 1
ATOM 7574 N N . ARG A 1 967 ? 3.100 -3.311 33.623 1.00 88.94 967 ARG A N 1
ATOM 7575 C CA . ARG A 1 967 ? 2.824 -3.226 35.073 1.00 88.94 967 ARG A CA 1
ATOM 7576 C C . ARG A 1 967 ? 1.417 -3.721 35.420 1.00 88.94 967 ARG A C 1
ATOM 7578 O O . ARG A 1 967 ? 1.289 -4.492 36.367 1.00 88.94 967 ARG A O 1
ATOM 7585 N N . LYS A 1 968 ? 0.372 -3.336 34.671 1.00 88.25 968 LYS A N 1
ATOM 7586 C CA . LYS A 1 968 ? -0.985 -3.890 34.875 1.00 88.25 968 LYS A CA 1
ATOM 7587 C C . LYS A 1 968 ? -0.974 -5.422 34.761 1.00 88.25 968 LYS A C 1
ATOM 7589 O O . LYS A 1 968 ? -1.465 -6.094 35.662 1.00 88.25 968 LYS A O 1
ATOM 7594 N N . SER A 1 969 ? -0.354 -5.975 33.717 1.00 91.81 969 SER A N 1
ATOM 7595 C CA . SER A 1 969 ? -0.253 -7.431 33.515 1.00 91.81 969 SER A CA 1
ATOM 7596 C C . SER A 1 969 ? 0.526 -8.141 34.628 1.00 91.81 969 SER A C 1
ATOM 7598 O O . SER A 1 969 ? 0.106 -9.196 35.095 1.00 91.81 969 SER A O 1
ATOM 7600 N N . LEU A 1 970 ? 1.628 -7.550 35.098 1.00 92.50 970 LEU A N 1
ATOM 7601 C CA . LEU A 1 970 ? 2.427 -8.062 36.213 1.00 92.50 970 LEU A CA 1
ATOM 7602 C C . LEU A 1 970 ? 1.611 -8.140 37.510 1.00 92.50 970 LEU A C 1
ATOM 7604 O O . LEU A 1 970 ? 1.680 -9.146 38.210 1.00 92.50 970 LEU A O 1
ATOM 7608 N N . LEU A 1 971 ? 0.806 -7.117 37.811 1.00 90.81 971 LEU A N 1
ATOM 7609 C CA . LEU A 1 971 ? -0.041 -7.083 39.008 1.00 90.81 971 LEU A CA 1
ATOM 7610 C C . LEU A 1 971 ? -1.195 -8.100 38.962 1.00 90.81 971 LEU A C 1
ATOM 7612 O O . LEU A 1 971 ? -1.611 -8.573 40.015 1.00 90.81 971 LEU A O 1
ATOM 7616 N N . LEU A 1 972 ? -1.673 -8.487 37.773 1.00 91.06 972 LEU A N 1
ATOM 7617 C CA . LEU A 1 972 ? -2.684 -9.545 37.614 1.00 91.06 972 LEU A CA 1
ATOM 7618 C C . LEU A 1 972 ? -2.142 -10.961 37.893 1.00 91.06 972 LEU A C 1
ATOM 7620 O O . LEU A 1 972 ? -2.925 -11.855 38.203 1.00 91.06 972 LEU A O 1
ATOM 7624 N N . VAL A 1 973 ? -0.827 -11.179 37.772 1.00 93.94 973 VAL A N 1
ATOM 7625 C CA . VAL A 1 973 ? -0.187 -12.506 37.919 1.00 93.94 973 VAL A CA 1
ATOM 7626 C C . VAL A 1 973 ? 0.636 -12.616 39.210 1.00 93.94 973 VAL A C 1
ATOM 7628 O O . VAL A 1 973 ? 0.709 -13.682 39.823 1.00 93.94 973 VAL A O 1
ATOM 7631 N N . HIS A 1 974 ? 1.246 -11.515 39.652 1.00 94.06 974 HIS A N 1
ATOM 7632 C CA . HIS A 1 974 ? 2.133 -11.443 40.815 1.00 94.06 974 HIS A CA 1
ATOM 7633 C C . HIS A 1 974 ? 1.811 -10.230 41.718 1.00 94.06 974 HIS A C 1
ATOM 7635 O O . HIS A 1 974 ? 2.705 -9.417 41.973 1.00 94.06 974 HIS A O 1
ATOM 7641 N N . PRO A 1 975 ? 0.570 -10.094 42.237 1.00 92.69 975 PRO A N 1
ATOM 7642 C CA . PRO A 1 975 ? 0.148 -8.938 43.040 1.00 92.69 975 PRO A CA 1
ATOM 7643 C C . PRO A 1 975 ? 1.020 -8.700 44.284 1.00 92.69 975 PRO A C 1
ATOM 7645 O O . PRO A 1 975 ? 1.310 -7.554 44.619 1.00 92.69 975 PRO A O 1
ATOM 7648 N N . ASP A 1 976 ? 1.521 -9.762 44.919 1.00 93.19 976 ASP A N 1
ATOM 7649 C CA . ASP A 1 976 ? 2.365 -9.693 46.124 1.00 93.19 976 ASP A CA 1
ATOM 7650 C C . ASP A 1 976 ? 3.861 -9.961 45.858 1.00 93.19 976 ASP A C 1
ATOM 7652 O O . ASP A 1 976 ? 4.673 -9.999 46.791 1.00 93.19 976 ASP A O 1
ATOM 7656 N N . GLY A 1 977 ? 4.245 -10.167 44.593 1.00 93.25 977 GLY A N 1
ATOM 7657 C CA . GLY A 1 977 ? 5.615 -10.502 44.193 1.00 93.25 977 GLY A CA 1
ATOM 7658 C C . GLY A 1 977 ? 6.616 -9.361 44.411 1.00 93.25 977 GLY A C 1
ATOM 7659 O O . GLY A 1 977 ? 6.256 -8.254 44.798 1.00 93.25 977 GLY A O 1
ATOM 7660 N N . GLN A 1 978 ? 7.902 -9.598 44.133 1.00 93.56 978 GLN A N 1
ATOM 7661 C CA . GLN A 1 978 ? 8.899 -8.514 44.201 1.00 93.56 978 GLN A CA 1
ATOM 7662 C C . GLN A 1 978 ? 8.598 -7.414 43.168 1.00 93.56 978 GLN A C 1
ATOM 7664 O O . GLN A 1 978 ? 8.659 -6.228 43.476 1.00 93.56 978 GLN A O 1
ATOM 7669 N N . GLY A 1 979 ? 8.168 -7.806 41.964 1.00 90.06 979 GLY A N 1
ATOM 7670 C CA . GLY A 1 979 ? 7.843 -6.871 40.887 1.00 90.06 979 GLY A CA 1
ATOM 7671 C C . GLY A 1 979 ? 6.638 -5.954 41.148 1.00 90.06 979 GLY A C 1
ATOM 7672 O O . GLY A 1 979 ? 6.555 -4.900 40.527 1.00 90.06 979 GLY A O 1
ATOM 7673 N N . SER A 1 980 ? 5.727 -6.284 42.074 1.00 89.62 980 SER A N 1
ATOM 7674 C CA . SER A 1 980 ? 4.633 -5.364 42.430 1.00 89.62 980 SER A CA 1
ATOM 7675 C C . SER A 1 980 ? 5.090 -4.205 43.320 1.00 89.62 980 SER A C 1
ATOM 7677 O O . SER A 1 980 ? 4.448 -3.156 43.331 1.00 89.62 980 SER A O 1
ATOM 7679 N N . LYS A 1 981 ? 6.219 -4.380 44.018 1.00 90.19 981 LYS A N 1
ATOM 7680 C CA . LYS A 1 981 ? 6.840 -3.399 44.924 1.00 90.19 981 LYS A CA 1
ATOM 7681 C C . LYS A 1 981 ? 7.910 -2.545 44.232 1.00 90.19 981 LYS A C 1
ATOM 7683 O O . LYS A 1 981 ? 8.237 -1.478 44.735 1.00 90.19 981 LYS A O 1
ATOM 7688 N N . ALA A 1 982 ? 8.424 -3.013 43.094 1.00 89.94 982 ALA A N 1
ATOM 7689 C CA . ALA A 1 982 ? 9.483 -2.369 42.323 1.00 89.94 982 ALA A CA 1
ATOM 7690 C C . ALA A 1 982 ? 9.010 -1.116 41.554 1.00 89.94 982 ALA A C 1
ATOM 7692 O O . ALA A 1 982 ? 7.854 -1.051 41.109 1.00 89.94 982 ALA A O 1
ATOM 7693 N N . THR A 1 983 ? 9.903 -0.143 41.335 1.00 87.19 983 THR A N 1
ATOM 7694 C CA . THR A 1 983 ? 9.644 1.081 40.542 1.00 87.19 983 THR A CA 1
ATOM 7695 C C . THR A 1 983 ? 9.565 0.800 39.032 1.00 87.19 983 THR A C 1
ATOM 7697 O O . THR A 1 983 ? 9.749 -0.333 38.585 1.00 87.19 983 THR A O 1
ATOM 7700 N N . ASN A 1 984 ? 9.219 1.798 38.206 1.00 86.50 984 ASN A N 1
ATOM 7701 C CA . ASN A 1 984 ? 9.182 1.612 36.744 1.00 86.50 984 ASN A CA 1
ATOM 7702 C C . ASN A 1 984 ? 10.593 1.435 36.156 1.00 86.50 984 ASN A C 1
ATOM 7704 O O . ASN A 1 984 ? 10.762 0.778 35.131 1.00 86.50 984 ASN A O 1
ATOM 7708 N N . GLU A 1 985 ? 11.599 1.997 36.816 1.00 89.44 985 GLU A N 1
ATOM 7709 C CA . GLU A 1 985 ? 13.017 1.926 36.473 1.00 89.44 985 GLU A CA 1
ATOM 7710 C C . GLU A 1 985 ? 13.558 0.529 36.797 1.00 89.44 985 GLU A C 1
ATOM 7712 O O . GLU A 1 985 ? 14.128 -0.124 35.927 1.00 89.44 985 GLU A O 1
ATOM 7717 N N . GLU A 1 986 ? 13.285 0.016 38.002 1.00 92.69 986 GLU A N 1
ATOM 7718 C CA . GLU A 1 986 ? 13.645 -1.352 38.407 1.00 92.69 986 GLU A CA 1
ATOM 7719 C C . GLU A 1 986 ? 12.974 -2.417 37.520 1.00 92.69 986 GLU A C 1
ATOM 7721 O O . GLU A 1 986 ? 13.596 -3.416 37.154 1.00 92.69 986 GLU A O 1
ATOM 7726 N N . LEU A 1 987 ? 11.723 -2.185 37.105 1.00 91.06 987 LEU A N 1
ATOM 7727 C CA . LEU A 1 987 ? 11.016 -3.037 36.142 1.00 91.06 987 LEU A CA 1
ATOM 7728 C C . LEU A 1 987 ? 11.463 -2.850 34.680 1.00 91.06 987 LEU A C 1
ATOM 7730 O O . LEU A 1 987 ? 10.988 -3.592 33.824 1.00 91.06 987 LEU A O 1
ATOM 7734 N N . ASN A 1 988 ? 12.360 -1.904 34.377 1.00 93.31 988 ASN A N 1
ATOM 7735 C CA . ASN A 1 988 ? 12.819 -1.579 33.017 1.00 93.31 988 ASN A CA 1
ATOM 7736 C C . ASN A 1 988 ? 11.668 -1.203 32.049 1.00 93.31 988 ASN A C 1
ATOM 7738 O O . ASN A 1 988 ? 11.691 -1.533 30.865 1.00 93.31 988 ASN A O 1
ATOM 7742 N N . ILE A 1 989 ? 10.651 -0.499 32.564 1.00 91.50 989 ILE A N 1
ATOM 7743 C CA . ILE A 1 989 ? 9.483 0.006 31.811 1.00 91.50 989 ILE A CA 1
ATOM 7744 C C . ILE A 1 989 ? 9.360 1.539 31.824 1.00 91.50 989 ILE A C 1
ATOM 7746 O O . ILE A 1 989 ? 8.443 2.074 31.203 1.00 91.50 989 ILE A O 1
ATOM 7750 N N . SER A 1 990 ? 10.250 2.238 32.535 1.00 89.94 990 SER A N 1
ATOM 7751 C CA . SER A 1 990 ? 10.351 3.702 32.542 1.00 89.94 990 SER A CA 1
ATOM 7752 C C . SER A 1 990 ? 11.069 4.223 31.297 1.00 89.94 990 SER A C 1
ATOM 7754 O O . SER A 1 990 ? 12.037 3.622 30.834 1.00 89.94 990 SER A O 1
ATOM 7756 N N . PHE A 1 991 ? 10.635 5.379 30.799 1.00 89.88 991 PHE A N 1
ATOM 7757 C CA . PHE A 1 991 ? 11.321 6.149 29.758 1.00 89.88 991 PHE A CA 1
ATOM 7758 C C . PHE A 1 991 ? 11.974 7.430 30.284 1.00 89.88 991 PHE A C 1
ATOM 7760 O O . PHE A 1 991 ? 12.384 8.259 29.481 1.00 89.88 991 PHE A O 1
ATOM 7767 N N . ALA A 1 992 ? 12.050 7.653 31.598 1.00 85.75 992 ALA A N 1
ATOM 7768 C CA . ALA A 1 992 ? 12.678 8.860 32.130 1.00 85.75 992 ALA A CA 1
ATOM 7769 C C . ALA A 1 992 ? 14.213 8.854 31.901 1.00 85.75 992 ALA A C 1
ATOM 7771 O O . ALA A 1 992 ? 14.863 7.877 32.276 1.00 85.75 992 ALA A O 1
ATOM 7772 N N . PRO A 1 993 ? 14.828 9.931 31.360 1.00 87.00 993 PRO A N 1
ATOM 7773 C CA . PRO A 1 993 ? 14.217 11.152 30.821 1.00 87.00 993 PRO A CA 1
ATOM 7774 C C . PRO A 1 993 ? 13.604 10.931 29.426 1.00 87.00 993 PRO A C 1
ATOM 7776 O O . PRO A 1 993 ? 14.259 10.405 28.527 1.00 87.00 993 PRO A O 1
ATOM 7779 N N . THR A 1 994 ? 12.352 11.360 29.236 1.00 88.50 994 THR A N 1
ATOM 7780 C CA . THR A 1 994 ? 11.593 11.066 28.012 1.00 88.50 994 THR A CA 1
ATOM 7781 C C . THR A 1 994 ? 12.169 11.771 26.779 1.00 88.50 994 THR A C 1
ATOM 7783 O O . THR A 1 994 ? 12.585 12.927 26.892 1.00 88.50 994 THR A O 1
ATOM 7786 N N . PRO A 1 995 ? 12.136 11.136 25.591 1.00 91.44 995 PRO A N 1
ATOM 7787 C CA . PRO A 1 995 ? 12.399 11.811 24.323 1.00 91.44 995 PRO A CA 1
ATOM 7788 C C . PRO A 1 995 ? 11.506 13.041 24.118 1.00 91.44 995 PRO A C 1
ATOM 7790 O O . PRO A 1 995 ? 10.357 13.055 24.550 1.00 91.44 995 PRO A O 1
ATOM 7793 N N . ASP A 1 996 ? 12.001 14.038 23.381 1.00 94.62 996 ASP A N 1
ATOM 7794 C CA . ASP A 1 996 ? 11.174 15.146 22.893 1.00 94.62 996 ASP A CA 1
ATOM 7795 C C . ASP A 1 996 ? 10.308 14.668 21.714 1.00 94.62 996 ASP A C 1
ATOM 7797 O O . ASP A 1 996 ? 10.696 14.756 20.543 1.00 94.62 996 ASP A O 1
ATOM 7801 N N . TYR A 1 997 ? 9.141 14.098 22.026 1.00 96.94 997 TYR A N 1
ATOM 7802 C CA . TYR A 1 997 ? 8.236 13.513 21.033 1.00 96.94 997 TYR A CA 1
ATOM 7803 C C . TYR A 1 997 ? 7.772 14.549 19.997 1.00 96.94 997 TYR A C 1
ATOM 7805 O O . TYR A 1 997 ? 7.721 14.257 18.798 1.00 96.94 997 TYR A O 1
ATOM 7813 N N . ALA A 1 998 ? 7.505 15.782 20.433 1.00 97.38 998 ALA A N 1
ATOM 7814 C CA . ALA A 1 998 ? 7.128 16.878 19.547 1.00 97.38 998 ALA A CA 1
ATOM 7815 C C . ALA A 1 998 ? 8.319 17.354 18.687 1.00 97.38 998 ALA A C 1
ATOM 7817 O O . ALA A 1 998 ? 8.166 17.574 17.481 1.00 97.38 998 ALA A O 1
ATOM 7818 N N . GLY A 1 999 ? 9.526 17.428 19.257 1.00 97.88 999 GLY A N 1
ATOM 7819 C CA . GLY A 1 999 ? 10.765 17.737 18.533 1.00 97.88 999 GLY A CA 1
ATOM 7820 C C . GLY A 1 999 ? 11.128 16.720 17.449 1.00 97.88 999 GLY A C 1
ATOM 7821 O O . GLY A 1 999 ? 11.570 17.115 16.369 1.00 97.88 999 GLY A O 1
ATOM 7822 N N . ILE A 1 1000 ? 10.868 15.424 17.667 1.00 98.06 1000 ILE A N 1
ATOM 7823 C CA . ILE A 1 1000 ? 11.034 14.378 16.638 1.00 98.06 1000 ILE A CA 1
ATOM 7824 C C . ILE A 1 1000 ? 10.150 14.676 15.415 1.00 98.06 1000 ILE A C 1
ATOM 7826 O O . ILE A 1 1000 ? 10.617 14.595 14.275 1.00 98.06 1000 ILE A O 1
ATOM 7830 N N . ALA A 1 1001 ? 8.892 15.073 15.632 1.00 97.62 1001 ALA A N 1
ATOM 7831 C CA . ALA A 1 1001 ? 7.970 15.444 14.558 1.00 97.62 1001 ALA A CA 1
ATOM 7832 C C . ALA A 1 1001 ? 8.368 16.755 13.856 1.00 97.62 1001 ALA A C 1
ATOM 7834 O O . ALA A 1 1001 ? 8.274 16.863 12.626 1.00 97.62 1001 ALA A O 1
ATOM 7835 N N . ALA A 1 1002 ? 8.869 17.739 14.609 1.00 98.00 1002 ALA A N 1
ATOM 7836 C CA . ALA A 1 1002 ? 9.430 18.964 14.047 1.00 98.00 1002 ALA A CA 1
ATOM 7837 C C . ALA A 1 1002 ? 10.632 18.655 13.139 1.00 98.00 1002 ALA A C 1
ATOM 7839 O O . ALA A 1 1002 ? 10.628 19.047 11.976 1.00 98.00 1002 ALA A O 1
ATOM 7840 N N . ALA A 1 1003 ? 11.621 17.892 13.611 1.00 98.25 1003 ALA A N 1
ATOM 7841 C CA . ALA A 1 1003 ? 12.799 17.528 12.822 1.00 98.25 1003 ALA A CA 1
ATOM 7842 C C . ALA A 1 1003 ? 12.426 16.753 11.542 1.00 98.25 1003 ALA A C 1
ATOM 7844 O O . ALA A 1 1003 ? 12.846 17.121 10.444 1.00 98.25 1003 ALA A O 1
ATOM 7845 N N . ALA A 1 1004 ? 11.567 15.736 11.658 1.00 97.81 1004 ALA A N 1
ATOM 7846 C CA . ALA A 1 1004 ? 11.124 14.902 10.537 1.00 97.81 1004 ALA A CA 1
ATOM 7847 C C . ALA A 1 1004 ? 10.322 15.663 9.460 1.00 97.81 1004 ALA A C 1
ATOM 7849 O O . ALA A 1 1004 ? 10.360 15.305 8.282 1.00 97.81 1004 ALA A O 1
ATOM 7850 N N . SER A 1 1005 ? 9.624 16.736 9.845 1.00 97.25 1005 SER A N 1
ATOM 7851 C CA . SER A 1 1005 ? 8.893 17.625 8.930 1.00 97.25 1005 SER A CA 1
ATOM 7852 C C . SER A 1 1005 ? 9.723 18.810 8.408 1.00 97.25 1005 SER A C 1
ATOM 7854 O O . SER A 1 1005 ? 9.191 19.662 7.693 1.00 97.25 1005 SER A O 1
ATOM 7856 N N . GLY A 1 1006 ? 11.015 18.905 8.747 1.00 96.75 1006 GLY A N 1
ATOM 7857 C CA . GLY A 1 1006 ? 11.849 20.060 8.392 1.00 96.75 1006 GLY A CA 1
ATOM 7858 C C . GLY A 1 1006 ? 11.399 21.352 9.083 1.00 96.75 1006 GLY A C 1
ATOM 7859 O O . GLY A 1 1006 ? 11.362 22.408 8.456 1.00 96.75 1006 GLY A O 1
ATOM 7860 N N . HIS A 1 1007 ? 11.013 21.243 10.356 1.00 96.75 1007 HIS A N 1
ATOM 7861 C CA . HIS A 1 1007 ? 10.492 22.295 11.238 1.00 96.75 1007 HIS A CA 1
ATOM 7862 C C . HIS A 1 1007 ? 9.215 22.990 10.734 1.00 96.75 1007 HIS A C 1
ATOM 7864 O O . HIS A 1 1007 ? 8.989 24.166 11.018 1.00 96.75 1007 HIS A O 1
ATOM 7870 N N . LYS A 1 1008 ? 8.362 22.261 9.998 1.00 96.75 1008 LYS A N 1
ATOM 7871 C CA . LYS A 1 1008 ? 7.066 22.767 9.511 1.00 96.75 1008 LYS A CA 1
ATOM 7872 C C . LYS A 1 1008 ? 5.848 22.264 10.281 1.00 96.75 1008 LYS A C 1
ATOM 7874 O O . LYS A 1 1008 ? 4.853 22.984 10.340 1.00 96.75 1008 LYS A O 1
ATOM 7879 N N . ALA A 1 1009 ? 5.901 21.067 10.868 1.00 97.31 1009 ALA A N 1
ATOM 7880 C CA . ALA A 1 1009 ? 4.890 20.661 11.836 1.00 97.31 1009 ALA A CA 1
ATOM 7881 C C . ALA A 1 1009 ? 4.990 21.560 13.074 1.00 97.31 1009 ALA A C 1
ATOM 7883 O O . ALA A 1 1009 ? 6.089 21.886 13.529 1.00 97.31 1009 ALA A O 1
ATOM 7884 N N . TRP A 1 1010 ? 3.845 21.954 13.625 1.00 98.50 1010 TRP A N 1
ATOM 7885 C CA . TRP A 1 1010 ? 3.816 22.604 14.928 1.00 98.50 1010 TRP A CA 1
ATOM 7886 C C . TRP A 1 1010 ? 4.157 21.573 16.008 1.00 98.50 1010 TRP A C 1
ATOM 7888 O O . TRP A 1 1010 ? 3.682 20.438 15.964 1.00 98.50 1010 TRP A O 1
ATOM 7898 N N . ALA A 1 1011 ? 4.976 21.977 16.970 1.00 98.12 1011 ALA A N 1
ATOM 7899 C CA . ALA A 1 1011 ? 5.435 21.143 18.068 1.00 98.12 1011 ALA A CA 1
ATOM 7900 C C . ALA A 1 1011 ? 5.270 21.910 19.381 1.00 98.12 1011 ALA A C 1
ATOM 7902 O O . ALA A 1 1011 ? 5.632 23.087 19.466 1.00 98.12 1011 ALA A O 1
ATOM 7903 N N . GLY A 1 1012 ? 4.734 21.245 20.400 1.00 97.31 1012 GLY A N 1
ATOM 7904 C CA . GLY A 1 1012 ? 4.569 21.812 21.730 1.00 97.31 1012 GLY A CA 1
ATOM 7905 C C . GLY A 1 1012 ? 4.539 20.745 22.815 1.00 97.31 1012 GLY A C 1
ATOM 7906 O O . GLY A 1 1012 ? 4.277 19.574 22.551 1.00 97.31 1012 GLY A O 1
ATOM 7907 N N . GLN A 1 1013 ? 4.790 21.188 24.042 1.00 96.31 1013 GLN A N 1
ATOM 7908 C CA . GLN A 1 1013 ? 4.701 20.398 25.267 1.00 96.31 1013 GLN A CA 1
ATOM 7909 C C . GLN A 1 1013 ? 3.727 21.110 26.219 1.00 96.31 1013 GLN A C 1
ATOM 7911 O O . GLN A 1 1013 ? 3.679 22.344 26.224 1.00 96.31 1013 GLN A O 1
ATOM 7916 N N . ALA A 1 1014 ? 2.953 20.362 27.004 1.00 95.50 1014 ALA A N 1
ATOM 7917 C CA . ALA A 1 1014 ? 2.047 20.896 28.022 1.00 95.50 1014 ALA A CA 1
ATOM 7918 C C . ALA A 1 1014 ? 2.246 20.177 29.362 1.00 95.50 1014 ALA A C 1
ATOM 7920 O O . ALA A 1 1014 ? 2.096 18.957 29.445 1.00 95.50 1014 ALA A O 1
ATOM 7921 N N . TRP A 1 1015 ? 2.563 20.950 30.406 1.00 91.44 1015 TRP A N 1
ATOM 7922 C CA . TRP A 1 1015 ? 2.961 20.446 31.730 1.00 91.44 1015 TRP A CA 1
ATOM 7923 C C . TRP A 1 1015 ? 1.892 20.646 32.815 1.00 91.44 1015 TRP A C 1
ATOM 7925 O O . TRP A 1 1015 ? 1.918 19.988 33.854 1.00 91.44 1015 TRP A O 1
ATOM 7935 N N . ASN A 1 1016 ? 0.949 21.558 32.577 1.00 93.69 1016 ASN A N 1
ATOM 7936 C CA . ASN A 1 1016 ? -0.171 21.893 33.454 1.00 93.69 1016 ASN A CA 1
ATOM 7937 C C . ASN A 1 1016 ? -1.424 22.225 32.616 1.00 93.69 1016 ASN A C 1
ATOM 7939 O O . ASN A 1 1016 ? -1.377 22.273 31.384 1.00 93.69 1016 ASN A O 1
ATOM 7943 N N . ALA A 1 1017 ? -2.561 22.425 33.281 1.00 94.12 1017 ALA A N 1
ATOM 7944 C CA . ALA A 1 1017 ? -3.848 22.649 32.623 1.00 94.12 1017 ALA A CA 1
ATOM 7945 C C . ALA A 1 1017 ? -3.944 23.975 31.834 1.00 94.12 1017 ALA A C 1
ATOM 7947 O O . ALA A 1 1017 ? -4.681 24.033 30.849 1.00 94.12 1017 ALA A O 1
ATOM 7948 N N . GLU A 1 1018 ? -3.205 25.020 32.227 1.00 93.50 1018 GLU A N 1
ATOM 7949 C CA . GLU A 1 1018 ? -3.187 26.316 31.529 1.00 93.50 1018 GLU A CA 1
ATOM 7950 C C . GLU A 1 1018 ? -2.350 26.243 30.245 1.00 93.50 1018 GLU A C 1
ATOM 7952 O O . GLU A 1 1018 ? -2.832 26.622 29.172 1.00 93.50 1018 GLU A O 1
ATOM 7957 N N . ASP A 1 1019 ? -1.153 25.646 30.326 1.00 94.00 1019 ASP A N 1
ATOM 7958 C CA . ASP A 1 1019 ? -0.350 25.282 29.154 1.00 94.00 1019 ASP A CA 1
ATOM 7959 C C . ASP A 1 1019 ? -1.189 24.462 28.177 1.00 94.00 1019 ASP A C 1
ATOM 7961 O O . ASP A 1 1019 ? -1.245 24.784 26.994 1.00 94.00 1019 ASP A O 1
ATOM 7965 N N . LEU A 1 1020 ? -1.881 23.425 28.660 1.00 95.88 1020 LEU A N 1
ATOM 7966 C CA . LEU A 1 1020 ? -2.683 22.548 27.814 1.00 95.88 1020 LEU A CA 1
ATOM 7967 C C . LEU A 1 1020 ? -3.792 23.307 27.069 1.00 95.88 1020 LEU A C 1
ATOM 7969 O O . LEU A 1 1020 ? -3.943 23.151 25.857 1.00 95.88 1020 LEU A O 1
ATOM 7973 N N . GLU A 1 1021 ? -4.552 24.144 27.773 1.00 95.19 1021 GLU A N 1
ATOM 7974 C CA . GLU A 1 1021 ? -5.659 24.930 27.210 1.00 95.19 1021 GLU A CA 1
ATOM 7975 C C . GLU A 1 1021 ? -5.192 25.977 26.182 1.00 95.19 1021 GLU A C 1
ATOM 7977 O O . GLU A 1 1021 ? -5.945 26.338 25.270 1.00 95.19 1021 GLU A O 1
ATOM 7982 N N . SER A 1 1022 ? -3.958 26.466 26.320 1.00 96.75 1022 SER A N 1
ATOM 7983 C CA . SER A 1 1022 ? -3.298 27.365 25.370 1.00 96.75 1022 SER A CA 1
ATOM 7984 C C . SER A 1 1022 ? -2.751 26.592 24.161 1.00 96.75 1022 SER A C 1
ATOM 7986 O O . SER A 1 1022 ? -3.131 26.841 23.013 1.00 96.75 1022 SER A O 1
ATOM 7988 N N . LYS A 1 1023 ? -1.939 25.561 24.416 1.00 98.00 1023 LYS A N 1
ATOM 7989 C CA . LYS A 1 1023 ? -1.249 24.747 23.405 1.00 98.00 1023 LYS A CA 1
ATOM 7990 C C . LYS A 1 1023 ? -2.193 23.940 22.523 1.00 98.00 1023 LYS A C 1
ATOM 7992 O O . LYS A 1 1023 ? -1.904 23.784 21.340 1.00 98.00 1023 LYS A O 1
ATOM 7997 N N . LEU A 1 1024 ? -3.344 23.494 23.031 1.00 98.00 1024 LEU A N 1
ATOM 7998 C CA . LEU A 1 1024 ? -4.370 22.869 22.191 1.00 98.00 1024 LEU A CA 1
ATOM 7999 C C . LEU A 1 1024 ? -4.910 23.828 21.121 1.00 98.00 1024 LEU A C 1
ATOM 8001 O O . LEU A 1 1024 ? -5.149 23.396 19.998 1.00 98.00 1024 LEU A O 1
ATOM 8005 N N . LYS A 1 1025 ? -5.064 25.124 21.417 1.00 97.50 1025 LYS A N 1
ATOM 8006 C CA . LYS A 1 1025 ? -5.577 26.109 20.444 1.00 97.50 1025 LYS A CA 1
ATOM 8007 C C . LYS A 1 1025 ? -4.542 26.413 19.362 1.00 97.50 1025 LYS A C 1
ATOM 8009 O O . LYS A 1 1025 ? -4.883 26.371 18.180 1.00 97.50 1025 LYS A O 1
ATOM 8014 N N . ASP A 1 1026 ? -3.281 26.608 19.756 1.00 98.00 1026 ASP A N 1
ATOM 8015 C CA . ASP A 1 1026 ? -2.141 26.735 18.832 1.00 98.00 1026 ASP A CA 1
ATOM 8016 C C . ASP A 1 1026 ? -2.054 25.532 17.867 1.00 98.00 1026 ASP A C 1
ATOM 8018 O O . ASP A 1 1026 ? -1.857 25.700 16.657 1.00 98.00 1026 ASP A O 1
ATOM 8022 N N . ALA A 1 1027 ? -2.215 24.318 18.410 1.00 98.38 1027 ALA A N 1
ATOM 8023 C CA . ALA A 1 1027 ? -2.154 23.053 17.682 1.00 98.38 1027 ALA A CA 1
ATOM 8024 C C . ALA A 1 1027 ? -3.340 22.867 16.722 1.00 98.38 1027 ALA A C 1
ATOM 8026 O O . ALA A 1 1027 ? -3.145 22.486 15.567 1.00 98.38 1027 ALA A O 1
ATOM 8027 N N . ILE A 1 1028 ? -4.562 23.180 17.167 1.00 98.38 1028 ILE A N 1
ATOM 8028 C CA . ILE A 1 1028 ? -5.771 23.118 16.333 1.00 98.38 1028 ILE A CA 1
ATOM 8029 C C . ILE A 1 1028 ? -5.653 24.103 15.163 1.00 98.38 1028 ILE A C 1
ATOM 8031 O O . ILE A 1 1028 ? -5.806 23.675 14.022 1.00 98.38 1028 ILE A O 1
ATOM 8035 N N . SER A 1 1029 ? -5.265 25.362 15.415 1.00 97.94 1029 SER A N 1
ATOM 8036 C CA . SER A 1 1029 ? -4.976 26.369 14.372 1.00 97.94 1029 SER A CA 1
ATOM 8037 C C . SER A 1 1029 ? -3.927 25.887 13.359 1.00 97.94 1029 SER A C 1
ATOM 8039 O O . SER A 1 1029 ? -4.066 26.106 12.153 1.00 97.94 1029 SER A O 1
ATOM 8041 N N . ALA A 1 1030 ? -2.882 25.179 13.807 1.00 97.56 1030 ALA A N 1
ATOM 8042 C CA . ALA A 1 1030 ? -1.881 24.615 12.897 1.00 97.56 1030 ALA A CA 1
ATOM 8043 C C . ALA A 1 1030 ? -2.498 23.663 11.856 1.00 97.56 1030 ALA A C 1
ATOM 8045 O O . ALA A 1 1030 ? -2.140 23.724 10.678 1.00 97.56 1030 ALA A O 1
ATOM 8046 N N . VAL A 1 1031 ? -3.448 22.833 12.287 1.00 97.69 1031 VAL A N 1
ATOM 8047 C CA . VAL A 1 1031 ? -4.099 21.812 11.456 1.00 97.69 1031 VAL A CA 1
ATOM 8048 C C . VAL A 1 1031 ? -5.234 22.398 10.614 1.00 97.69 1031 VAL A C 1
ATOM 8050 O O . VAL A 1 1031 ? -5.310 22.098 9.423 1.00 97.69 1031 VAL A O 1
ATOM 8053 N N . SER A 1 1032 ? -6.098 23.241 11.191 1.00 94.75 1032 SER A N 1
ATOM 8054 C CA . SER A 1 1032 ? -7.292 23.771 10.513 1.00 94.75 1032 SER A CA 1
ATOM 8055 C C . SER A 1 1032 ? -7.041 25.020 9.664 1.00 94.75 1032 SER A C 1
ATOM 8057 O O . SER A 1 1032 ? -7.661 25.160 8.613 1.00 94.75 1032 SER A O 1
ATOM 8059 N N . GLU A 1 1033 ? -6.151 25.920 10.089 1.00 94.12 1033 GLU A N 1
ATOM 8060 C CA . GLU A 1 1033 ? -5.924 27.217 9.428 1.00 94.12 1033 GLU A CA 1
ATOM 8061 C C . GLU A 1 1033 ? -4.629 27.222 8.610 1.00 94.12 1033 GLU A C 1
ATOM 8063 O O . GLU A 1 1033 ? -4.592 27.749 7.499 1.00 94.12 1033 GLU A O 1
ATOM 8068 N N . ARG A 1 1034 ? -3.557 26.623 9.148 1.00 94.38 1034 ARG A N 1
ATOM 8069 C CA . ARG A 1 1034 ? -2.230 26.588 8.502 1.00 94.38 1034 ARG A CA 1
ATOM 8070 C C . ARG A 1 1034 ? -1.978 25.330 7.664 1.00 94.38 1034 ARG A C 1
ATOM 8072 O O . ARG A 1 1034 ? -1.013 25.306 6.904 1.00 94.38 1034 ARG A O 1
ATOM 8079 N N . GLY A 1 1035 ? -2.829 24.306 7.768 1.00 94.88 1035 GLY A N 1
ATOM 8080 C CA . GLY A 1 1035 ? -2.753 23.087 6.956 1.00 94.88 1035 GLY A CA 1
ATOM 8081 C C . GLY A 1 1035 ? -1.498 22.234 7.184 1.00 94.88 1035 GLY A C 1
ATOM 8082 O O . GLY A 1 1035 ? -1.092 21.497 6.284 1.00 94.88 1035 GLY A O 1
ATOM 8083 N N . VAL A 1 1036 ? -0.880 22.319 8.367 1.00 96.31 1036 VAL A N 1
ATOM 8084 C CA . VAL A 1 1036 ? 0.288 21.517 8.775 1.00 96.31 1036 VAL A CA 1
ATOM 8085 C C . VAL A 1 1036 ? -0.074 20.569 9.917 1.00 96.31 1036 VAL A C 1
ATOM 8087 O O . VAL A 1 1036 ? -1.062 20.773 10.612 1.00 96.31 1036 VAL A O 1
ATOM 8090 N N . CYS A 1 1037 ? 0.719 19.520 10.136 1.00 97.81 1037 CYS A N 1
ATOM 8091 C CA . CYS A 1 1037 ? 0.534 18.679 11.322 1.00 97.81 1037 CYS A CA 1
ATOM 8092 C C . CYS A 1 1037 ? 0.863 19.447 12.607 1.00 97.81 1037 CYS A C 1
ATOM 8094 O O . CYS A 1 1037 ? 1.713 20.341 12.599 1.00 97.81 1037 CYS A O 1
ATOM 8096 N N . ALA A 1 1038 ? 0.246 19.040 13.711 1.00 98.56 1038 ALA A N 1
ATOM 8097 C CA . ALA A 1 1038 ? 0.579 19.511 15.049 1.00 98.56 1038 ALA A CA 1
ATOM 8098 C C . ALA A 1 1038 ? 0.815 18.321 15.978 1.00 98.56 1038 ALA A C 1
ATOM 8100 O O . ALA A 1 1038 ? 0.003 17.401 15.995 1.00 98.56 1038 ALA A O 1
ATOM 8101 N N . VAL A 1 1039 ? 1.888 18.352 16.769 1.00 98.69 1039 VAL A N 1
ATOM 8102 C CA . VAL A 1 1039 ? 2.157 17.357 17.814 1.00 98.69 1039 VAL A CA 1
ATOM 8103 C C . VAL A 1 1039 ? 2.234 18.051 19.165 1.00 98.69 1039 VAL A C 1
ATOM 8105 O O . VAL A 1 1039 ? 3.069 18.936 19.364 1.00 98.69 1039 VAL A O 1
ATOM 8108 N N . LEU A 1 1040 ? 1.358 17.642 20.080 1.00 98.50 1040 LEU A N 1
ATOM 8109 C CA . LEU A 1 1040 ? 1.353 18.078 21.470 1.00 98.50 1040 LEU A CA 1
ATOM 8110 C C . LEU A 1 1040 ? 1.740 16.911 22.379 1.00 98.50 1040 LEU A C 1
ATOM 8112 O O . LEU A 1 1040 ? 1.008 15.926 22.488 1.00 98.50 1040 LEU A O 1
ATOM 8116 N N . ASP A 1 1041 ? 2.887 17.050 23.033 1.00 97.31 1041 ASP A N 1
ATOM 8117 C CA . ASP A 1 1041 ? 3.328 16.188 24.124 1.00 97.31 1041 ASP A CA 1
ATOM 8118 C C . ASP A 1 1041 ? 2.623 16.624 25.418 1.00 97.31 1041 ASP A C 1
ATOM 8120 O O . ASP A 1 1041 ? 2.790 17.756 25.878 1.00 97.31 1041 ASP A O 1
ATOM 8124 N N . ALA A 1 1042 ? 1.748 15.775 25.956 1.00 96.38 1042 ALA A N 1
ATOM 8125 C CA . ALA A 1 1042 ? 0.903 16.103 27.099 1.00 96.38 1042 ALA A CA 1
ATOM 8126 C C . ALA A 1 1042 ? 1.355 15.300 28.326 1.00 96.38 1042 ALA A C 1
ATOM 8128 O O . ALA A 1 1042 ? 1.033 14.115 28.452 1.00 96.38 1042 ALA A O 1
ATOM 8129 N N . HIS A 1 1043 ? 2.097 15.950 29.226 1.00 93.12 1043 HIS A N 1
ATOM 8130 C CA . HIS A 1 1043 ? 2.681 15.321 30.413 1.00 93.12 1043 HIS A CA 1
ATOM 8131 C C . HIS A 1 1043 ? 1.608 15.080 31.484 1.00 93.12 1043 HIS A C 1
ATOM 8133 O O . HIS A 1 1043 ? 1.127 16.004 32.144 1.00 93.12 1043 HIS A O 1
ATOM 8139 N N . LEU A 1 1044 ? 1.214 13.817 31.639 1.00 90.00 1044 LEU A N 1
ATOM 8140 C CA . LEU A 1 1044 ? 0.130 13.392 32.519 1.00 90.00 1044 LEU A CA 1
ATOM 8141 C C . LEU A 1 1044 ? 0.583 13.335 33.984 1.00 90.00 1044 LEU A C 1
ATOM 8143 O O . LEU A 1 1044 ? 1.647 12.817 34.310 1.00 90.00 1044 LEU A O 1
ATOM 8147 N N . GLU A 1 1045 ? -0.272 13.833 34.877 1.00 81.56 1045 GLU A N 1
ATOM 8148 C CA . GLU A 1 1045 ? -0.081 13.842 36.337 1.00 81.56 1045 GLU A CA 1
ATOM 8149 C C . GLU A 1 1045 ? 1.193 14.584 36.820 1.00 81.56 1045 GLU A C 1
ATOM 8151 O O . GLU A 1 1045 ? 1.686 14.347 37.927 1.00 81.56 1045 GLU A O 1
ATOM 8156 N N . GLY A 1 1046 ? 1.675 15.545 36.018 1.00 60.22 1046 GLY A N 1
ATOM 8157 C CA . GLY A 1 1046 ? 2.700 16.533 36.382 1.00 60.22 1046 GLY A CA 1
ATOM 8158 C C . GLY A 1 1046 ? 4.120 16.198 35.898 1.00 60.22 1046 GLY A C 1
ATOM 8159 O O . GLY A 1 1046 ? 4.341 15.147 35.299 1.00 60.22 1046 GLY A O 1
ATOM 8160 N N . PRO A 1 1047 ? 5.113 17.071 36.163 1.00 52.62 1047 PRO A N 1
ATOM 8161 C CA . PRO A 1 1047 ? 6.472 16.923 35.631 1.00 52.62 1047 PRO A CA 1
ATOM 8162 C C . PRO A 1 1047 ? 7.199 15.670 36.134 1.00 52.62 1047 PRO A C 1
ATOM 8164 O O . PRO A 1 1047 ? 8.060 15.146 35.427 1.00 52.62 1047 PRO A O 1
ATOM 8167 N N . ASP A 1 1048 ? 6.833 15.143 37.305 1.00 50.53 1048 ASP A N 1
ATOM 8168 C CA . ASP A 1 1048 ? 7.344 13.868 37.821 1.00 50.53 1048 ASP A CA 1
ATOM 8169 C C . ASP A 1 1048 ? 6.632 12.649 37.216 1.00 50.53 1048 ASP A C 1
ATOM 8171 O O . ASP A 1 1048 ? 7.280 11.621 37.018 1.00 50.53 1048 ASP A O 1
ATOM 8175 N N . GLY A 1 1049 ? 5.362 12.783 36.822 1.00 54.41 1049 GLY A N 1
ATOM 8176 C CA . GLY A 1 1049 ? 4.501 11.691 36.364 1.00 54.41 1049 GLY A CA 1
ATOM 8177 C C . GLY A 1 1049 ? 4.109 10.756 37.512 1.00 54.41 1049 GLY A C 1
ATOM 8178 O O . GLY A 1 1049 ? 4.904 9.929 37.955 1.00 54.41 1049 GLY A O 1
ATOM 8179 N N . LYS A 1 1050 ? 2.873 10.867 38.006 1.00 52.56 1050 LYS A N 1
ATOM 8180 C CA . LYS A 1 1050 ? 2.347 9.950 39.031 1.00 52.56 1050 LYS A CA 1
ATOM 8181 C C . LYS A 1 1050 ? 1.722 8.712 38.375 1.00 52.56 1050 LYS A C 1
ATOM 8183 O O . LYS A 1 1050 ? 1.288 8.726 37.225 1.00 52.56 1050 LYS A O 1
ATOM 8188 N N . PHE A 1 1051 ? 1.692 7.617 39.130 1.00 47.00 1051 PHE A N 1
ATOM 8189 C CA . PHE A 1 1051 ? 0.935 6.415 38.790 1.00 47.00 1051 PHE A CA 1
ATOM 8190 C C . PHE A 1 1051 ? -0.363 6.427 39.602 1.00 47.00 1051 PHE A C 1
ATOM 8192 O O . PHE A 1 1051 ? -0.316 6.294 40.827 1.00 47.00 1051 PHE A O 1
ATOM 8199 N N . GLY A 1 1052 ? -1.523 6.520 38.940 1.00 42.38 1052 GLY A N 1
ATOM 8200 C CA . GLY A 1 1052 ? -2.869 6.475 39.546 1.00 42.38 1052 GLY A CA 1
ATOM 8201 C C . GLY A 1 1052 ? -3.264 5.140 40.215 1.00 42.38 1052 GLY A C 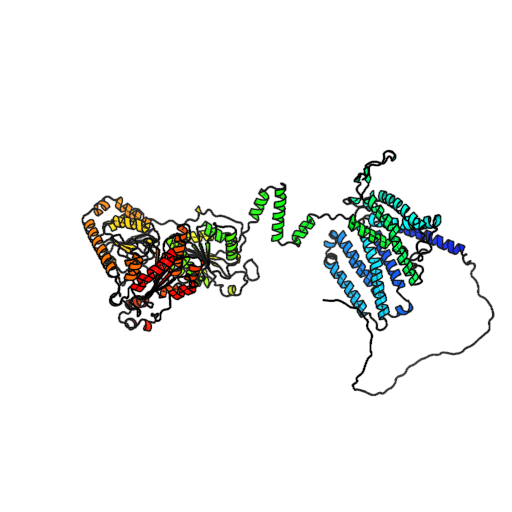1
ATOM 8202 O O . GLY A 1 1052 ? -4.437 4.761 40.249 1.00 42.38 1052 GLY A O 1
ATOM 8203 N N . GLY A 1 1053 ? -2.293 4.388 40.737 1.00 34.94 1053 GLY A N 1
ATOM 8204 C CA . GLY A 1 1053 ? -2.408 3.000 41.183 1.00 34.94 1053 GLY A CA 1
ATOM 8205 C C . GLY A 1 1053 ? -3.226 2.752 42.447 1.00 34.94 1053 GLY A C 1
ATOM 8206 O O . GLY A 1 1053 ? -3.510 1.598 42.744 1.00 34.94 1053 GLY A O 1
ATOM 8207 N N . GLY A 1 1054 ? -3.644 3.793 43.176 1.00 29.44 1054 GLY A N 1
ATOM 8208 C CA . GLY A 1 1054 ? -4.341 3.632 44.459 1.00 29.44 1054 GLY A CA 1
ATOM 8209 C C . GLY A 1 1054 ? -5.651 2.835 44.376 1.00 29.44 1054 GLY A C 1
ATOM 8210 O O . GLY A 1 1054 ? -5.998 2.149 45.334 1.00 29.44 1054 GLY A O 1
ATOM 8211 N N . LYS A 1 1055 ? -6.373 2.913 43.242 1.00 32.06 1055 LYS A N 1
ATOM 8212 C CA . LYS A 1 1055 ? -7.593 2.118 42.965 1.00 32.06 1055 LYS A CA 1
ATOM 8213 C C . LYS A 1 1055 ? -7.790 1.694 41.497 1.00 32.06 1055 LYS A C 1
ATOM 8215 O O . LYS A 1 1055 ? -8.702 0.923 41.221 1.00 32.06 1055 LYS A O 1
ATOM 8220 N N . ALA A 1 1056 ? -6.953 2.129 40.549 1.00 31.77 1056 ALA A N 1
ATOM 8221 C CA . ALA A 1 1056 ? -7.130 1.842 39.115 1.00 31.77 1056 ALA A CA 1
ATOM 8222 C C . ALA A 1 1056 ? -6.753 0.403 38.674 1.00 31.77 1056 ALA A C 1
ATOM 8224 O O . ALA A 1 1056 ? -6.721 0.109 37.478 1.00 31.77 1056 ALA A O 1
ATOM 8225 N N . ALA A 1 1057 ? -6.462 -0.496 39.622 1.00 29.72 1057 ALA A N 1
ATOM 8226 C CA . ALA A 1 1057 ? -5.915 -1.835 39.379 1.00 29.72 1057 ALA A CA 1
ATOM 8227 C C . ALA A 1 1057 ? -6.866 -2.826 38.673 1.00 29.72 1057 ALA A C 1
ATOM 8229 O O . ALA A 1 1057 ? -6.417 -3.891 38.263 1.00 29.72 1057 ALA A O 1
ATOM 8230 N N . LEU A 1 1058 ? -8.154 -2.490 38.525 1.00 34.06 1058 LEU A N 1
ATOM 8231 C CA . LEU A 1 1058 ? -9.190 -3.367 37.953 1.00 34.06 1058 LEU A CA 1
ATOM 8232 C C . LEU A 1 1058 ? -9.977 -2.737 36.787 1.00 34.06 1058 LEU A C 1
ATOM 8234 O O . LEU A 1 1058 ? -10.997 -3.283 36.382 1.00 34.06 1058 LEU A O 1
ATOM 8238 N N . VAL A 1 1059 ? -9.528 -1.598 36.240 1.00 28.97 1059 VAL A N 1
ATOM 8239 C CA . VAL A 1 1059 ? -10.155 -1.009 35.042 1.00 28.97 1059 VAL A CA 1
ATOM 8240 C C . VAL A 1 1059 ? -9.403 -1.459 33.790 1.00 28.97 1059 VAL A C 1
ATOM 8242 O O . VAL A 1 1059 ? -8.290 -0.983 33.514 1.00 28.97 1059 VAL A O 1
ATOM 8245 N N . GLY A 1 1060 ? -10.031 -2.379 33.059 1.00 29.89 1060 GLY A N 1
ATOM 8246 C CA . GLY A 1 1060 ? -9.770 -2.734 31.664 1.00 29.89 1060 GLY A CA 1
ATOM 8247 C C . GLY A 1 1060 ? -11.035 -2.510 30.849 1.00 29.89 1060 GLY A C 1
ATOM 8248 O O . GLY A 1 1060 ? -12.125 -2.796 31.378 1.00 29.89 1060 GLY A O 1
#

Sequence (1060 aa):
MTKPRKDVKFARRMSRPSHESMDGNGDAHAPSRNGNAQKPSIDRTISTDGAWTDDEKPPGKVEPSEYEKKKQTFITRTIWTLVMIGIFFGSMFMGHIYIIMIVTAVQIISFKEVIAIAQVPSRARRLRFTKSLNWYFLGTTMYFLYGESVIYYFKHIILVDKVLLPFATHHRFISFMLYIIGFVFFVTSLEKGHYKFQFTQFAWTHMALYLIVVQAHFIMNNIFEGMIWFFLPVSLVITNDIFAYICGITFGRTQLIKISPKKTVEGFVGAWLFTILFGIGLTNVLMRYKYFICPVNDLGANVFTGLECEVNPVFIPHRYRLPFIPPHWTHLPTTITAAPMQFHILTFATFASLIAPFGGFFASGLKRTFNIKDFGDSIPGHGGMTDRMDCQFIMGFFAFMYYQSFVAVHKASVGGVIELAITGLTSEQQVDVLKGLSKHLVNQGVISQKVLKYLGEQLKVYTASFAFFEAIWEAGVTHCFVNLGSDHPSIIEAMVKGQNEKKGQFPRIITCPNEMVALSLADGYARLTSRPQAVIIHVDVGTQGLGAAVHNASCGRAPVLIFAGLSPVTIEGEYRGSRTEYIHWIQDVPDQKAIVAQYCRYSGEIKRGRNVKQMVNRALSFAKSQPMGPVYLVGARESMEEDLEPYSLKMENWTPVEGAALTEGQAARVAESLVSAEEPLLITGYSGRNHQAPGALRELADTVRGMRVLDTGGSDMCFPADHPGWLGLRYGVEEAIKTADVILVLDCDVPWIPTQCKPRGDAKIVHIDVDPLKQQMPVFYIDAQMRFRADAETSIRQITKAIKSNTALSEKLASKAIDERWAKLQEAHQSRLQTIKSLASPAQDGSFNTSYLASRLSALLPKDTIYAVEAVTNAAFVHDQIQPVLPGTWINCGGGGLGWSGGGALGIKLASDFEAGGKGKGKFVCQIVGDGTFLFSVPGSVYWIAQKYEIPVLTIVLNNKGWNAPRKSLLLVHPDGQGSKATNEELNISFAPTPDYAGIAAAASGHKAWAGQAWNAEDLESKLKDAISAVSERGVCAVLDAHLEGPDGKFGGGKAALVG

Secondary structure (DSSP, 8-state):
-------------------------------------------------------PPPS--PPPPHHHHHHHHHHHHHHHHHHHHHHHHHHHHH-HHHHHHHHHHHHHHHHHHHHHHT--HHHHTS-SSHHHHHHHHHHHHHHHHHHHHHHHHTHHHHTT-TTTHHHHHTHHHHHHHHHHHHHHHHHHT--TTTHHHHHHHHHHHHHHIIIIIHHHHHHHHHHHH-THHHHHHHHHHHHHHHHHHHHHHHT--SBS-TT-TT-BHHHHHHHHHHHHHHHHHHHHHHTT-HHHHSPPS-SS--TTT----PPPGGGS-EEEEPSSPPPGGG---SEEEE-THHHHHHHHHHHHHHTTHHHHHHHHHHHHHTT-SSS--SBTTTB-SHHHHHHHHHHHHHHHHHHHHHT------HHHHHHHHHHHS-HHHHHHHHHHHHHHHHHTTSS-HHHHHHHHHHT--EEHHHHHHHHHHHTT--EEEE---TT-HHHHHHHHHHHHHSTTSS-EEEE-SSHHHHHHHHHHHHHHHS---EEEE-STHHHHHTTHHHHHHHHTT--EEEEEEE--S-SSSSSTT---STHHHHS--TTGGGGTTTT-SEEEE-SSGGGHHHHHHHHHHHHHSSSP-EEEEEEEHHHHS-EE------GGG-PPPPPP---HHHHHHHHHHHHH-SS-EEEESSGGGSTTHHHHHHHHHHHSTT-EEEESS-SB--S-TTSTTEEEE-SS--HHHHH-SEEEEES-S-S--TTT----TT-EEEEEESSTT-TT-SS-----SEEEE--HHHHHHHHHHHHHT-HHHHHHHTSHHHHHHHHHHHHHHHHHHHHHHHH----TTS---HHHHHHHHHHHS-TTPEEEEE-GGGHHHHHHHH---STTSEE--SSS-TTHHHHHHHHHHHHHHHHTTSTT-SPPEEEEEEHHHHHHT-HHHHHHHHHHHT---EEEEEESSB-HHHHHHHHHH-TTSHHHHS-TTTTT-B-PSPP-HHHHHHHHTTS-SEEEEE-SHHHHHHHHHHHHHHHHTS-S-EEEEEETTSSS----TTTGGG--